Protein 4C5K (pdb70)

Nearest PDB structures (foldseek):
  4c5k-assembly2_A  TM=1.004E+00  e=8.907E-59  Staphylococcus aureus subsp. aureus Mu50
  4c5m-assembly2_A  TM=1.002E+00  e=1.993E-56  Staphylococcus aureus subsp. aureus Mu50
  4c5m-assembly1_B  TM=9.990E-01  e=2.499E-55  Staphylococcus aureus subsp. aureus Mu50
  4c5n-assembly2_C  TM=1.002E+00  e=4.243E-55  Staphylococcus aureus
  4c5n-assembly2_B  TM=1.000E+00  e=6.403E-55  Staphylococcus aureus

Organism: Staphylococcus aureus (strain Mu50 / ATCC 700699) (NCBI:txid158878)

Radius of gyration: 31.66 Å; Cα contacts (8 Å, |Δi|>4): 2791; chains: 4; bounding box: 48×77×83 Å

CATH classification: 3.40.1190.20

Foldseek 3Di:
DDAAEEEEEWAADVVQQAILSLLCLLLVLLRHHYHYQHFWYWDADPPPRDIDTGGDDPVSSVVRLVVSQVVAGQEYEYDDQPDLVSLQVSLVSVVSGPHPAYEYALDFDAPLHGPDLSSLVSCLVRPLQRHQEYEYEQQSLCSNQVNRHDQDPVSSVSSQLSSVVSHHQKYKYWCACVNPDQWTWIWIDRPPFIKIKTFGHADDQAAPHLSRNLSSQLRSLVSVPDRSVVSNQQSVQQSVQQRNPWDDPDPRHIHGNNNRVPPPHTTHMDMDTD/DDAAEEEEEWAADVVQQAIVSLLCLLLVLLRHHYYYQHFWYWDADPPPGDIDIGGDDPVSSVVRLVVSQVVAGQEYEYDAHDDLVRLQVSLVSVVSGPHPAYEYELDFDACLDGPDLVSLVSCLVRPLQSHQEYEYEQSSLCSNQVNRHDADVVSVVSSQLSSVVSHHQKYKYWDAPVHDQQWTWIWIDRPPFIKIKIFGRADDQAARHLSRQLRSQLRSCVSVPDRSVRSNQQSVQQSVQQRNPWADPDPPHIHGNNNRPPVPHTTHMDMDTD/DDAAEEEEEWAADVVQQAILSLLCLLLVLLRHHYYYQHFWYWDADPPHGDIDIGGDDPVSSVVRLVVSQVVAGQEYEYDDQPALVSLQVSLVSCVSGPHPAYEYALDAVHPDCHSLVSCLVRPLQRHQEYEEEQQSLCSNQVVGHDADPVSVVSSQLSSVVSHHQKYKYWDAPVHDQFWTWIWIDRNPWIKIKIDGRADDQAAPHLSNNLRSQLRSCVSVPDRNVRSNQVSVQQSVQQRNPWDDPDPPHIHGNNNRPPPPHTDHMDMDID/DDAAEEEEEWAADVVQQAIVSLLCLLLVLLRHHYDYQHFWYWDADPPPRDIDTGGDDVVSSVVSLVVSQVVAGQEYEYDDDDDLVVLQVSLVSVVSGPHPAYEYALDFDAPDLQHTDCLVSLVSCLVRPLQRHQEYEYEQQSLCSNQVVGHDADPVSVVSSQLSSVVSHHQKYKYWCAVVNPDQWTWIWIDRNPWIKIKTFGRADDQAAPHLSRNLRSQLRSCVSVPDRSVRSNNQSVQQSVQQRNPWDDPDPRHIHGNNNRVPVPHTTDMDMDTD

B-factor: mean 22.46, std 10.5, range [9.2, 107.3]

Secondary structure (DSSP, 8-state):
-PPPEEEEEEEEETTSSSHHHHHHHHHHHTT-EEEEEEEEEEEE-TTT--EEEEEPPHHHHHHHHHHHHHH--SEEEE----SHHHHHHHHHHHHHS--SEEEE-----B---BS-HHHHHHIIIIIGGG-SEE---HHHHHHHHT-----SHHHHHHHHHHHHHTT-S-EEEE-HHHHT-SEEEEEEE-SS-EEEEEEE---SSS-BTHHHHHHHHHHHHHHTT--HHHHHHHHHHHHHHHHHT----SSS--B--TTHHHHT-----EEEE-/-PPPEEEEEEEEETTSSSHHHHHHHHHHHTT-EEEEEEEEEEEE-TTT--EEEEEPPHHHHHHHHHHHHHH--SEEEE----SHHHHHHHHHHHHHS--SEEEE-----B---BS-HHHHHHIIIIIGGG-SEE--BHHHHHHHHT-----SHHHHHHHHHHHHHTT-S-EEEE-HHHH-SSEEEEEEE-SS-EEEEEEE---SSS-BTHHHHHHHHHHHHHHTT--HHHHHHHHHHHHHHHHHT---SSSS--B--TTHHHHT-----EEEE-/-PPPEEEEEEEEETTSSSHHHHHHHHHHHTT-EEEEEEEEEEEE-TTT--EEEEEPPHHHHHHHHHHHHHH--SEEEE----SHHHHHHHHHHHHHS--SEEEE------S-THHHHHIIIIIGGG-SEE--BHHHHHHHHT-----SHHHHHHHHHHHHHTT-SEEEEE-HHHH-SSEEEEEEE-SS-EEEEEEE---SSS-BTHHHHHHHHHHHHHHTT--HHHHHHHHHHHHHHHHHT----SSS--B--TTHHHHT-----EEEE-/-PPPEEEEEEEEETTSSSHHHHHHHHHHHTT-EEEEEEEEEEEE-TTT--EEEEEPPHHHHHHHHHHHHHH--SEEEE----SHHHHHHHHHHHHHS--SEEEE----EESSSSSEE-HHHHHHIIIIIGGG-SEE---HHHHHHHHT-----SHHHHHHHHHHHHHTT-SEEEEE-HHHH--SEEEEEEE-SS-EEEEEEE---SSS-BTHHHHHHHHHHHHHHTT--HHHHHHHHHHHHHHHHHT----SSS--B--TTHHHHT-----EEEE-

InterPro domains:
  IPR004399 Hydroxymethylpyrimidine kinase/phosphomethylpyrimidine kinase domain [TIGR00097] (6-260)
  IPR004399 Hydroxymethylpyrimidine kinase/phosphomethylpyrimidine kinase domain [cd01169] (5-248)
  IPR013749 Pyridoxamine kinase/Phosphomethylpyrimidine kinase [PF08543] (13-259)
  IPR029056 Ribokinase-like [G3DSA:3.40.1190.20] (1-276)
  IPR029056 Ribokinase-like [SSF53613] (4-266)

Structure (mmCIF, N/CA/C/O backbone):
data_4C5K
#
_entry.id   4C5K
#
_cell.length_a   62.460
_cell.length_b   100.360
_cell.length_c   167.220
_cell.angle_alpha   90.00
_cell.angle_beta   90.00
_cell.angle_gamma   90.00
#
_symmetry.space_group_name_H-M   'P 21 21 21'
#
loop_
_entity.id
_entity.type
_entity.pdbx_description
1 polymer 'PHOSPHOMETHYLPYRIMIDINE KINASE'
2 non-polymer "ADENOSINE-5'-DIPHOSPHATE"
3 non-polymer 'SULFATE ION'
4 water water
#
loop_
_atom_site.group_PDB
_atom_site.id
_atom_site.type_symbol
_atom_site.label_atom_id
_atom_site.label_alt_id
_atom_site.label_comp_id
_atom_site.label_asym_id
_atom_site.label_entity_id
_atom_site.label_seq_id
_atom_site.pdbx_PDB_ins_code
_atom_site.Cartn_x
_atom_site.Cartn_y
_atom_site.Cartn_z
_atom_site.occupancy
_atom_site.B_iso_or_equiv
_atom_site.auth_seq_id
_atom_site.auth_comp_id
_atom_site.auth_asym_id
_atom_site.auth_atom_id
_atom_site.pdbx_PDB_model_num
ATOM 1 N N . GLY A 1 1 ? 33.617 -1.591 -21.880 1.00 44.89 1 GLY A N 1
ATOM 2 C CA . GLY A 1 1 ? 34.255 -1.803 -23.197 1.00 39.32 1 GLY A CA 1
ATOM 3 C C . GLY A 1 1 ? 33.329 -1.292 -24.282 1.00 29.03 1 GLY A C 1
ATOM 4 O O . GLY A 1 1 ? 32.123 -1.072 -24.067 1.00 35.55 1 GLY A O 1
ATOM 5 N N . ALA A 1 2 ? 33.877 -1.151 -25.470 1.00 27.81 2 ALA A N 1
ATOM 6 C CA . ALA A 1 2 ? 33.093 -0.708 -26.591 1.00 23.47 2 ALA A CA 1
ATOM 7 C C . ALA A 1 2 ? 32.043 -1.765 -26.936 1.00 19.99 2 ALA A C 1
ATOM 8 O O . ALA A 1 2 ? 32.228 -2.966 -26.705 1.00 22.41 2 ALA A O 1
ATOM 10 N N . LEU A 1 3 ? 30.962 -1.321 -27.518 1.00 16.90 3 LEU A N 1
ATOM 11 C CA . LEU A 1 3 ? 29.944 -2.184 -28.012 1.00 15.90 3 LEU A CA 1
ATOM 12 C C . LEU A 1 3 ? 30.498 -3.050 -29.129 1.00 15.77 3 LEU A C 1
ATOM 13 O O . LEU A 1 3 ? 31.200 -2.556 -30.022 1.00 17.25 3 LEU A O 1
ATOM 18 N N . LYS A 1 4 ? 30.164 -4.340 -29.074 1.00 14.36 4 LYS A N 1
ATOM 19 C CA . LYS A 1 4 ? 30.493 -5.226 -30.174 1.00 13.89 4 LYS A CA 1
ATOM 20 C C . LYS A 1 4 ? 29.540 -4.963 -31.351 1.00 13.76 4 LYS A C 1
ATOM 21 O O . LYS A 1 4 ? 28.311 -4.830 -31.182 1.00 14.55 4 LYS A O 1
ATOM 27 N N . LYS A 1 5 ? 30.123 -4.978 -32.537 1.00 13.59 5 LYS A N 1
ATOM 28 C CA . LYS A 1 5 ? 29.406 -4.679 -33.774 1.00 13.60 5 LYS A CA 1
ATOM 29 C C . LYS A 1 5 ? 28.912 -6.035 -34.351 1.00 12.86 5 LYS A C 1
ATOM 30 O O . LYS A 1 5 ? 29.740 -6.906 -34.688 1.00 15.48 5 LYS A O 1
ATOM 36 N N . VAL A 1 6 ? 27.603 -6.205 -34.427 1.00 11.23 6 VAL A N 1
ATOM 37 C CA . VAL A 1 6 ? 27.010 -7.484 -34.790 1.00 12.51 6 VAL A CA 1
ATOM 38 C C . VAL A 1 6 ? 26.138 -7.217 -36.015 1.00 14.12 6 VAL A C 1
ATOM 39 O O . VAL A 1 6 ? 25.152 -6.492 -35.953 1.00 15.00 6 VAL A O 1
ATOM 43 N N . LEU A 1 7 ? 26.522 -7.831 -37.133 1.00 13.08 7 LEU A N 1
ATOM 44 C CA . LEU A 1 7 ? 25.857 -7.722 -38.428 1.00 13.21 7 LEU A CA 1
ATOM 45 C C . LEU A 1 7 ? 24.957 -8.917 -38.656 1.00 11.36 7 LEU A C 1
ATOM 46 O O . LEU A 1 7 ? 25.403 -10.074 -38.524 1.00 13.99 7 LEU A O 1
ATOM 51 N N . THR A 1 8 ? 23.729 -8.681 -39.064 1.00 12.05 8 THR A N 1
A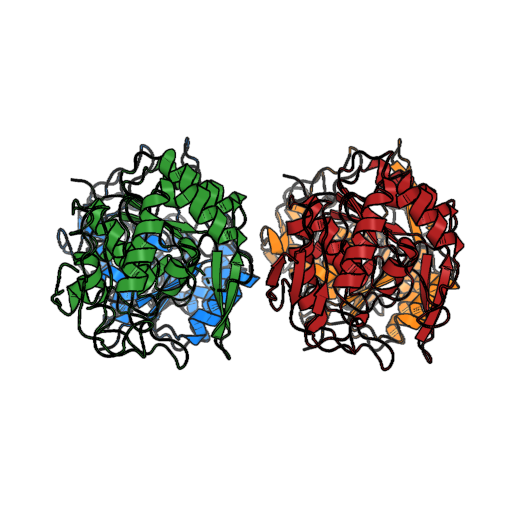TOM 52 C CA . THR A 1 8 ? 22.853 -9.689 -39.613 1.00 11.65 8 THR A CA 1
ATOM 53 C C . THR A 1 8 ? 22.684 -9.487 -41.110 1.00 12.17 8 THR A C 1
ATOM 54 O O . THR A 1 8 ? 22.531 -8.351 -41.572 1.00 12.88 8 THR A O 1
ATOM 58 N N . ILE A 1 9 ? 22.745 -10.569 -41.864 1.00 11.97 9 ILE A N 1
ATOM 59 C CA . ILE A 1 9 ? 22.455 -10.576 -43.331 1.00 12.87 9 ILE A CA 1
ATOM 60 C C . ILE A 1 9 ? 21.106 -11.303 -43.436 1.00 12.33 9 ILE A C 1
ATOM 61 O O . ILE A 1 9 ? 21.032 -12.525 -43.169 1.00 13.87 9 ILE A O 1
ATOM 66 N N . ALA A 1 10 ? 20.059 -10.541 -43.665 1.00 14.07 10 ALA A N 1
ATOM 67 C CA . ALA A 1 10 ? 18.703 -10.995 -43.442 1.00 13.66 10 ALA A CA 1
ATOM 68 C C . ALA A 1 10 ? 17.682 -10.196 -44.196 1.00 12.13 10 ALA A C 1
ATOM 69 O O . ALA A 1 10 ? 17.981 -9.093 -44.655 1.00 14.19 10 ALA A O 1
ATOM 71 N N . GLY A 1 11 ? 16.476 -10.710 -44.230 1.00 14.27 11 GLY A N 1
ATOM 72 C CA . GLY A 1 11 ? 15.359 -10.018 -44.820 1.00 15.24 11 GLY A CA 1
ATOM 73 C C . GLY A 1 11 ? 14.518 -9.282 -43.785 1.00 13.90 11 GLY A C 1
ATOM 74 O O . GLY A 1 11 ? 14.592 -9.558 -42.598 1.00 14.10 11 GLY A O 1
ATOM 75 N N . SER A 1 12 ? 13.730 -8.343 -44.253 1.00 13.81 12 SER A N 1
ATOM 76 C CA . SER A 1 12 ? 12.781 -7.652 -43.442 1.00 13.88 12 SER A CA 1
ATOM 77 C C . SER A 1 12 ? 11.481 -8.405 -43.288 1.00 15.60 12 SER A C 1
ATOM 78 O O . SER A 1 12 ? 10.837 -8.769 -44.284 1.00 17.97 12 SER A O 1
ATOM 81 N N . ASP A 1 13 ? 11.095 -8.690 -42.042 1.00 12.74 13 ASP A N 1
ATOM 82 C CA . ASP A 1 13 ? 9.776 -9.250 -41.720 1.00 12.02 13 ASP A CA 1
ATOM 83 C C . ASP A 1 13 ? 8.889 -8.085 -41.354 1.00 13.06 13 ASP A C 1
ATOM 84 O O . ASP A 1 13 ? 8.991 -7.560 -40.237 1.00 13.74 13 ASP A O 1
ATOM 89 N N . THR A 1 14 ? 8.020 -7.666 -42.267 1.00 13.52 14 THR A N 1
ATOM 90 C CA . THR A 1 14 ? 7.276 -6.450 -42.020 1.00 12.45 14 THR A CA 1
ATOM 91 C C . THR A 1 14 ? 6.493 -6.533 -40.689 1.00 12.69 14 THR A C 1
ATOM 92 O O . THR A 1 14 ? 6.280 -5.544 -39.974 1.00 14.69 14 THR A O 1
ATOM 96 N N . SER A 1 15 ? 6.004 -7.739 -40.321 1.00 13.36 15 SER A N 1
ATOM 97 C CA . SER A 1 15 ? 5.278 -7.920 -39.074 1.00 14.37 15 SER A CA 1
ATOM 98 C C . SER A 1 15 ? 6.130 -7.689 -37.837 1.00 12.99 15 SER A C 1
ATOM 99 O O . SER A 1 15 ? 5.578 -7.484 -36.777 1.00 14.85 15 SER A O 1
ATOM 102 N N . ALA A 1 16 ? 7.453 -7.735 -37.995 1.00 13.26 16 ALA A N 1
ATOM 103 C CA . ALA A 1 16 ? 8.447 -7.268 -37.028 1.00 13.40 16 ALA A CA 1
ATOM 104 C C . ALA A 1 16 ? 8.761 -8.223 -35.877 1.00 12.85 16 ALA A C 1
ATOM 105 O O . ALA A 1 16 ? 9.450 -7.839 -34.942 1.00 13.54 16 ALA A O 1
ATOM 107 N N . GLY A 1 17 ? 8.340 -9.481 -36.012 1.00 12.99 17 GLY A N 1
ATOM 108 C CA . GLY A 1 17 ? 8.615 -10.489 -34.985 1.00 15.69 17 GLY A CA 1
ATOM 109 C C . GLY A 1 17 ? 9.839 -11.365 -35.264 1.00 12.89 17 GLY A C 1
ATOM 110 O O . GLY A 1 17 ? 10.493 -11.853 -34.360 1.00 13.60 17 GLY A O 1
ATOM 111 N N . ALA A 1 18 ? 10.140 -11.589 -36.557 1.00 13.11 18 ALA A N 1
ATOM 112 C CA . ALA A 1 18 ? 11.231 -12.408 -37.065 1.00 13.35 18 ALA A CA 1
ATOM 113 C C . ALA A 1 18 ? 12.145 -11.557 -37.923 1.00 13.71 18 ALA A C 1
ATOM 114 O O . ALA A 1 18 ? 12.090 -10.307 -37.871 1.00 12.70 18 ALA A O 1
ATOM 116 N N . GLY A 1 19 ? 13.008 -12.191 -38.694 1.00 14.82 19 GLY A N 1
ATOM 117 C CA . GLY A 1 19 ? 13.840 -11.496 -39.639 1.00 15.77 19 GLY A CA 1
ATOM 118 C C . GLY A 1 19 ? 14.788 -10.523 -38.993 1.00 14.19 19 GLY A C 1
ATOM 119 O O . GLY A 1 19 ? 15.165 -10.634 -37.803 1.00 13.98 19 GLY A O 1
ATOM 120 N N . MET A 1 20 ? 15.183 -9.502 -39.758 1.00 12.15 20 MET A N 1
ATOM 121 C CA . MET A 1 20 ? 16.157 -8.535 -39.276 1.00 12.46 20 MET A CA 1
ATOM 122 C C . MET A 1 20 ? 15.589 -7.768 -38.074 1.00 11.93 20 MET A C 1
ATOM 123 O O . MET A 1 20 ? 16.343 -7.269 -37.234 1.00 12.50 20 MET A O 1
ATOM 128 N N . GLN A 1 21 ? 14.276 -7.608 -38.009 1.00 11.09 21 GLN A N 1
ATOM 129 C CA . GLN A 1 21 ? 13.649 -6.930 -36.870 1.00 11.92 21 GLN A CA 1
ATOM 130 C C . GLN A 1 21 ? 13.943 -7.701 -35.565 1.00 12.44 21 GLN A C 1
ATOM 131 O O . GLN A 1 21 ? 14.403 -7.121 -34.578 1.00 12.68 21 GLN A O 1
ATOM 137 N N . ALA A 1 22 ? 13.678 -9.013 -35.576 1.00 12.03 22 ALA A N 1
ATOM 138 C CA . ALA A 1 22 ? 14.069 -9.838 -34.398 1.00 12.25 22 ALA A CA 1
ATOM 139 C C . ALA A 1 22 ? 15.549 -9.689 -34.083 1.00 10.31 22 ALA A C 1
ATOM 140 O O . ALA A 1 22 ? 15.962 -9.594 -32.907 1.00 12.42 22 ALA A O 1
ATOM 142 N N . ASP A 1 23 ? 16.356 -9.686 -35.123 1.00 11.74 23 ASP A N 1
ATOM 143 C CA . ASP A 1 23 ? 17.802 -9.623 -34.955 1.00 11.72 23 ASP A CA 1
ATOM 144 C C . ASP A 1 23 ? 18.215 -8.310 -34.291 1.00 10.86 23 ASP A C 1
ATOM 145 O O . ASP A 1 23 ? 18.904 -8.328 -33.282 1.00 12.17 23 ASP A O 1
ATOM 150 N N . LEU A 1 24 ? 17.813 -7.169 -34.863 1.00 10.75 24 LEU A N 1
ATOM 151 C CA . LEU A 1 24 ? 18.194 -5.886 -34.284 1.00 11.04 24 LEU A CA 1
ATOM 152 C C . LEU A 1 24 ? 17.641 -5.725 -32.878 1.00 10.63 24 LEU A C 1
ATOM 153 O O . LEU A 1 24 ? 18.340 -5.190 -31.987 1.00 12.11 24 LEU A O 1
ATOM 158 N N . LYS A 1 25 ? 16.405 -6.185 -32.630 1.00 11.35 25 LYS A N 1
ATOM 159 C CA . LYS A 1 25 ? 15.791 -6.070 -31.307 1.00 10.79 25 LYS A CA 1
ATOM 160 C C . LYS A 1 25 ? 16.595 -6.864 -30.315 1.00 10.75 25 LYS A C 1
ATOM 161 O O . LYS A 1 25 ? 16.861 -6.404 -29.175 1.00 11.77 25 LYS A O 1
ATOM 167 N N . THR A 1 26 ? 16.956 -8.090 -30.677 1.00 11.29 26 THR A N 1
ATOM 168 C CA . THR A 1 26 ? 17.707 -8.980 -29.802 1.00 11.27 26 THR A CA 1
ATOM 169 C C . THR A 1 26 ? 19.119 -8.497 -29.549 1.00 10.39 26 THR A C 1
ATOM 170 O O . THR A 1 26 ? 19.607 -8.510 -28.399 1.00 11.86 26 THR A O 1
ATOM 174 N N . PHE A 1 27 ? 19.778 -8.020 -30.594 1.00 11.07 27 PHE A N 1
ATOM 175 C CA . PHE A 1 27 ? 21.105 -7.427 -30.471 1.00 11.39 27 PHE A CA 1
ATOM 176 C C . PHE A 1 27 ? 21.076 -6.236 -29.465 1.00 10.74 27 PHE A C 1
ATOM 177 O O . PHE A 1 27 ? 21.984 -6.084 -28.647 1.00 12.22 27 PHE A O 1
ATOM 185 N N . GLN A 1 28 ? 20.009 -5.435 -29.542 1.00 11.33 28 GLN A N 1
ATOM 186 C CA . GLN A 1 28 ? 19.836 -4.280 -28.666 1.00 11.39 28 GLN A CA 1
ATOM 187 C C . GLN A 1 28 ? 19.625 -4.749 -27.212 1.00 12.00 28 GLN A C 1
ATOM 188 O O . GLN A 1 28 ? 20.240 -4.196 -26.290 1.00 12.62 28 GLN A O 1
ATOM 194 N N . GLU A 1 29 ? 18.767 -5.743 -27.016 1.00 11.96 29 GLU A N 1
ATOM 195 C CA . GLU A 1 29 ? 18.534 -6.285 -25.686 1.00 10.85 29 GLU A CA 1
ATOM 196 C C . GLU A 1 29 ? 19.796 -6.808 -25.011 1.00 11.45 29 GLU A C 1
ATOM 197 O O . GLU A 1 29 ? 19.902 -6.811 -23.786 1.00 14.01 29 GLU A O 1
ATOM 203 N N . LEU A 1 30 ? 20.714 -7.299 -25.801 1.00 10.93 30 LEU A N 1
ATOM 204 C CA . LEU A 1 30 ? 21.933 -7.890 -25.341 1.00 11.11 30 LEU A CA 1
ATOM 205 C C . LEU A 1 30 ? 23.161 -6.973 -25.443 1.00 12.13 30 LEU A C 1
ATOM 206 O O . LEU A 1 30 ? 24.297 -7.397 -25.387 1.00 13.54 30 LEU A O 1
ATOM 211 N N . ASP A 1 31 ? 22.893 -5.659 -25.524 1.00 12.67 31 ASP A N 1
ATOM 212 C CA . ASP A 1 31 ? 23.909 -4.626 -25.371 1.00 12.66 31 ASP A CA 1
ATOM 213 C C . ASP A 1 31 ? 25.049 -4.779 -26.384 1.00 13.03 31 ASP A C 1
ATOM 214 O O . ASP A 1 31 ? 26.216 -4.673 -26.074 1.00 15.55 31 ASP A O 1
ATOM 219 N N . THR A 1 32 ? 24.647 -4.988 -27.630 1.00 13.20 32 THR A N 1
ATOM 220 C CA . THR A 1 32 ? 25.528 -4.962 -28.779 1.00 12.38 32 THR A CA 1
ATOM 221 C C . THR A 1 32 ? 25.062 -3.864 -29.756 1.00 13.32 32 THR A C 1
ATOM 222 O O . THR A 1 32 ? 23.954 -3.353 -29.627 1.00 14.29 32 THR A O 1
ATOM 226 N N . TYR A 1 33 ? 25.921 -3.550 -30.697 1.00 11.76 33 TYR A N 1
ATOM 227 C CA . TYR A 1 33 ? 25.600 -2.589 -31.757 1.00 10.86 33 TYR A CA 1
ATOM 228 C C . TYR A 1 33 ? 25.111 -3.370 -32.991 1.00 12.72 33 TYR A C 1
ATOM 229 O O . TYR A 1 33 ? 25.937 -3.947 -33.726 1.00 13.46 33 TYR A O 1
ATOM 238 N N . GLY A 1 34 ? 23.807 -3.398 -33.200 1.00 12.67 34 GLY A N 1
ATOM 239 C CA . GLY A 1 34 ? 23.204 -4.140 -34.266 1.00 12.90 34 GLY A CA 1
ATOM 240 C C . GLY A 1 34 ? 23.285 -3.478 -35.623 1.00 13.59 34 GLY A C 1
ATOM 241 O O . GLY A 1 34 ? 23.067 -2.256 -35.738 1.00 13.53 34 GLY A O 1
ATOM 242 N N . MET A 1 35 ? 23.544 -4.258 -36.659 1.00 14.03 35 MET A N 1
ATOM 243 C CA . MET A 1 35 ? 23.632 -3.814 -38.031 1.00 13.60 35 MET A CA 1
ATOM 244 C C . MET A 1 35 ? 22.958 -4.817 -38.921 1.00 12.10 35 MET A C 1
ATOM 245 O O . MET A 1 35 ? 22.948 -5.989 -38.591 1.00 13.05 35 MET A O 1
ATOM 250 N N . VAL A 1 36 ? 22.435 -4.369 -40.071 1.00 12.89 36 VAL A N 1
ATOM 251 C CA . VAL A 1 36 ? 21.783 -5.239 -41.025 1.00 12.58 36 VAL A CA 1
ATOM 252 C C . VAL A 1 36 ? 22.182 -4.914 -42.474 1.00 14.03 36 VAL A C 1
ATOM 253 O O . VAL A 1 36 ? 22.302 -3.730 -42.880 1.00 13.86 36 VAL A O 1
ATOM 257 N N . ALA A 1 37 ? 22.383 -5.985 -43.269 1.00 13.14 37 ALA A N 1
ATOM 258 C CA . ALA A 1 37 ? 22.439 -5.902 -44.715 1.00 13.10 37 ALA A CA 1
ATOM 259 C C . ALA A 1 37 ? 21.200 -6.618 -45.173 1.00 12.52 37 ALA A C 1
ATOM 260 O O . ALA A 1 37 ? 21.095 -7.867 -45.002 1.00 14.65 37 ALA A O 1
ATOM 262 N N . LEU A 1 38 ? 20.266 -5.871 -45.766 1.00 12.84 38 LEU A N 1
ATOM 263 C CA . LEU A 1 38 ? 18.951 -6.356 -46.115 1.00 12.50 38 LEU A CA 1
ATOM 264 C C . LEU A 1 38 ? 19.006 -7.109 -47.453 1.00 14.98 38 LEU A C 1
ATOM 265 O O . LEU A 1 38 ? 19.581 -6.586 -48.440 1.00 14.84 38 LEU A O 1
ATOM 270 N N . THR A 1 39 ? 18.353 -8.284 -47.506 1.00 14.88 39 THR A N 1
ATOM 271 C CA . THR A 1 39 ? 18.309 -9.130 -48.714 1.00 13.54 39 THR A CA 1
ATOM 272 C C . THR A 1 39 ? 17.004 -9.046 -49.460 1.00 14.74 39 THR A C 1
ATOM 273 O O . THR A 1 39 ? 16.967 -9.298 -50.658 1.00 16.89 39 THR A O 1
ATOM 277 N N . ALA A 1 40 ? 15.929 -8.753 -48.743 1.00 14.84 40 ALA A N 1
ATOM 278 C CA . ALA A 1 40 ? 14.579 -8.907 -49.205 1.00 14.25 40 ALA A CA 1
ATOM 279 C C . ALA A 1 40 ? 13.609 -8.265 -48.231 1.00 14.37 40 ALA A C 1
ATOM 280 O O . ALA A 1 40 ? 13.967 -8.006 -47.071 1.00 15.90 40 ALA A O 1
ATOM 282 N N . ILE A 1 41 ? 12.388 -8.027 -48.692 1.00 14.53 41 ILE A N 1
ATOM 283 C CA . ILE A 1 41 ? 11.308 -7.512 -47.872 1.00 15.68 41 ILE A CA 1
ATOM 284 C C . ILE A 1 41 ? 10.163 -8.489 -47.959 1.00 14.59 41 ILE A C 1
ATOM 285 O O . ILE A 1 41 ? 9.751 -8.827 -49.057 1.00 16.99 41 ILE A O 1
ATOM 290 N N . VAL A 1 42 ? 9.696 -8.960 -46.814 1.00 14.52 42 VAL A N 1
ATOM 291 C CA . VAL A 1 42 ? 8.593 -9.879 -46.727 1.00 15.75 42 VAL A CA 1
ATOM 292 C C . VAL A 1 42 ? 7.396 -9.137 -46.169 1.00 15.70 42 VAL A C 1
ATOM 293 O O . VAL A 1 42 ? 7.479 -8.517 -45.102 1.00 15.69 42 VAL A O 1
ATOM 297 N N . THR A 1 43 ? 6.305 -9.202 -46.912 1.00 16.11 43 THR A N 1
ATOM 298 C CA A THR A 1 43 ? 5.050 -8.630 -46.512 0.96 14.55 43 THR A CA 1
ATOM 299 C CA B THR A 1 43 ? 5.034 -8.625 -46.498 0.04 16.44 43 THR A CA 1
ATOM 300 C C . THR A 1 43 ? 3.966 -9.716 -46.437 1.00 15.41 43 THR A C 1
ATOM 301 O O . THR A 1 43 ? 4.166 -10.828 -46.910 1.00 17.95 43 THR A O 1
ATOM 308 N N . MET A 1 44 ? 2.852 -9.373 -45.815 1.00 15.98 44 MET A N 1
ATOM 309 C CA . MET A 1 44 ? 1.769 -10.291 -45.559 1.00 17.96 44 MET A CA 1
ATOM 3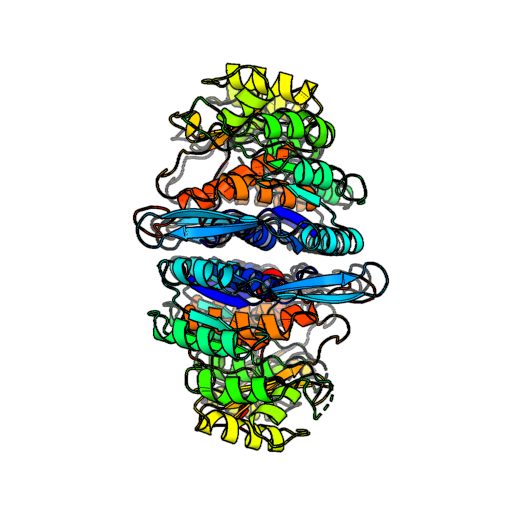10 C C . MET A 1 44 ? 0.410 -9.730 -45.966 1.00 19.73 44 MET A C 1
ATOM 311 O O . MET A 1 44 ? 0.057 -8.606 -45.634 1.00 19.94 44 MET A O 1
ATOM 316 N N . ASP A 1 45 ? -0.392 -10.577 -46.602 1.00 19.61 45 ASP A N 1
ATOM 317 C CA . ASP A 1 45 ? -1.708 -10.202 -47.058 1.00 19.41 45 ASP A CA 1
ATOM 318 C C . ASP A 1 45 ? -2.601 -9.962 -45.858 1.00 19.60 45 ASP A C 1
ATOM 319 O O . ASP A 1 45 ? -2.640 -10.772 -44.931 1.00 22.21 45 ASP A O 1
ATOM 324 N N . LYS A 1 46 ? -3.332 -8.846 -45.856 1.00 21.18 46 LYS A N 1
ATOM 325 C CA . LYS A 1 46 ? -4.117 -8.529 -44.689 1.00 23.27 46 LYS A CA 1
ATOM 326 C C . LYS A 1 46 ? -5.229 -9.562 -44.376 1.00 25.69 46 LYS A C 1
ATOM 327 O O . LYS A 1 46 ? -5.666 -9.692 -43.237 1.00 26.53 46 LYS A O 1
ATOM 333 N N . ASP A 1 47 ? -5.685 -10.314 -45.374 1.00 23.78 47 ASP A N 1
ATOM 334 C CA . ASP A 1 47 ? -6.793 -11.243 -45.177 1.00 23.44 47 ASP A CA 1
ATOM 335 C C . ASP A 1 47 ? -6.376 -12.682 -44.921 1.00 24.79 47 ASP A C 1
ATOM 336 O O . ASP A 1 47 ? -7.106 -13.413 -44.253 1.00 27.87 47 ASP A O 1
ATOM 341 N N . THR A 1 48 ? -5.261 -13.121 -45.497 1.00 21.98 48 THR A N 1
ATOM 342 C CA . THR A 1 48 ? -4.816 -14.535 -45.362 1.00 22.55 48 THR A CA 1
ATOM 343 C C . THR A 1 48 ? -3.512 -14.680 -44.611 1.00 21.32 48 THR A C 1
ATOM 344 O O . THR A 1 48 ? -3.092 -15.797 -44.303 1.00 25.30 48 THR A O 1
ATOM 348 N N . TRP A 1 49 ? -2.819 -13.552 -44.427 1.00 21.45 49 TRP A N 1
ATOM 349 C CA . TRP A 1 49 ? -1.458 -13.520 -43.956 1.00 20.78 49 TRP A CA 1
ATOM 350 C C . TRP A 1 49 ? -0.471 -14.287 -44.842 1.00 21.19 49 TRP A C 1
ATOM 351 O O . TRP A 1 49 ? 0.660 -14.578 -44.424 1.00 22.19 49 TRP A O 1
ATOM 362 N N . SER A 1 50 ? -0.836 -14.523 -46.096 1.00 22.56 50 SER A N 1
ATOM 363 C CA . SER A 1 50 ? 0.094 -15.175 -47.003 1.00 24.53 50 SER A CA 1
ATOM 364 C C . SER A 1 50 ? 1.316 -14.273 -47.269 1.00 22.64 50 SER A C 1
ATOM 365 O O . SER A 1 50 ? 1.189 -13.054 -47.445 1.00 21.87 50 SER A O 1
ATOM 368 N N . HIS A 1 51 ? 2.511 -14.847 -47.248 1.00 22.53 51 HIS A N 1
ATOM 369 C CA . HIS A 1 51 ? 3.723 -14.078 -47.444 1.00 21.88 51 HIS A CA 1
ATOM 370 C C . HIS A 1 51 ? 4.001 -13.731 -48.901 1.00 22.81 51 HIS A C 1
ATOM 371 O O . HIS A 1 51 ? 3.777 -14.528 -49.813 1.00 25.63 51 HIS A O 1
ATOM 378 N N . ASP A 1 52 ? 4.508 -12.517 -49.090 1.00 20.95 52 ASP A N 1
ATOM 379 C CA . ASP A 1 52 ? 5.042 -12.056 -50.365 1.00 21.77 52 ASP A CA 1
ATOM 380 C C . ASP A 1 52 ? 6.484 -11.650 -50.157 1.00 19.39 52 ASP A C 1
ATOM 381 O O . ASP A 1 52 ? 6.748 -10.754 -49.385 1.00 19.78 52 ASP A O 1
ATOM 386 N N . VAL A 1 53 ? 7.412 -12.353 -50.801 1.00 20.14 53 VAL A N 1
ATOM 387 C CA . VAL A 1 53 ? 8.834 -12.103 -50.713 1.00 19.66 53 VAL A CA 1
ATOM 388 C C . VAL A 1 53 ? 9.294 -11.269 -51.899 1.00 18.43 53 VAL A C 1
ATOM 389 O O . VAL A 1 53 ? 9.213 -11.685 -53.048 1.00 24.01 53 VAL A O 1
ATOM 393 N N . THR A 1 54 ? 9.747 -10.051 -51.600 1.00 16.46 54 THR A N 1
ATOM 394 C CA . THR A 1 54 ? 10.296 -9.168 -52.613 1.00 16.75 54 THR A CA 1
ATOM 395 C C . THR A 1 54 ? 11.792 -9.079 -52.458 1.00 18.36 54 THR A C 1
ATOM 396 O O . THR A 1 54 ? 12.271 -8.435 -51.518 1.00 17.38 54 THR A O 1
ATOM 400 N N . PRO A 1 55 ? 12.542 -9.695 -53.391 1.00 17.14 55 PRO A N 1
ATOM 401 C CA . PRO A 1 55 ? 13.984 -9.608 -53.290 1.00 17.99 55 PRO A CA 1
ATOM 402 C C . PRO A 1 55 ? 14.444 -8.184 -53.564 1.00 18.05 55 PRO A C 1
ATOM 403 O O . PRO A 1 55 ? 13.808 -7.477 -54.395 1.00 20.81 55 PRO A O 1
ATOM 407 N N . LEU A 1 56 ? 15.499 -7.770 -52.847 1.00 17.02 56 LEU A N 1
ATOM 408 C CA . LEU A 1 56 ? 16.145 -6.512 -53.157 1.00 17.78 56 LEU A CA 1
ATOM 409 C C . LEU A 1 56 ? 17.138 -6.712 -54.296 1.00 19.00 56 LEU A C 1
ATOM 410 O O . LEU A 1 56 ? 17.683 -7.798 -54.474 1.00 19.76 56 LEU A O 1
ATOM 415 N N . PRO A 1 57 ? 17.390 -5.675 -55.084 1.00 20.62 57 PRO A N 1
ATOM 416 C CA . PRO A 1 57 ? 18.366 -5.885 -56.176 1.00 18.88 57 PRO A CA 1
ATOM 417 C C . PRO A 1 57 ? 19.762 -6.177 -55.646 1.00 20.08 57 PRO A C 1
ATOM 418 O O . PRO A 1 57 ? 20.157 -5.690 -54.609 1.00 20.26 57 PRO A O 1
ATOM 422 N N . MET A 1 58 ? 20.499 -6.959 -56.394 1.00 20.04 58 MET A N 1
ATOM 423 C CA . MET A 1 58 ? 21.815 -7.359 -55.981 1.00 22.15 58 MET A CA 1
ATOM 424 C C . MET A 1 58 ? 22.744 -6.158 -55.871 1.00 20.37 58 MET A C 1
ATOM 425 O O . MET A 1 58 ? 23.610 -6.181 -54.993 1.00 20.99 58 MET A O 1
ATOM 430 N N . ASP A 1 59 ? 22.550 -5.091 -56.678 1.00 20.63 59 ASP A N 1
ATOM 431 C CA . ASP A 1 59 ? 23.450 -3.939 -56.545 1.00 19.79 59 ASP A CA 1
ATOM 432 C C . ASP A 1 59 ? 23.305 -3.275 -55.167 1.00 18.03 59 ASP A C 1
ATOM 433 O O . ASP A 1 59 ? 24.321 -2.886 -54.563 1.00 20.31 59 ASP A O 1
ATOM 438 N N . VAL A 1 60 ? 22.088 -3.159 -54.659 1.00 18.35 60 VAL A N 1
ATOM 439 C CA . VAL A 1 60 ? 21.922 -2.561 -53.345 1.00 18.01 60 VAL A CA 1
ATOM 440 C C . VAL A 1 60 ? 22.333 -3.523 -52.231 1.00 15.63 60 VAL A C 1
ATOM 441 O O . VAL A 1 60 ? 22.802 -3.081 -51.191 1.00 17.52 60 VAL A O 1
ATOM 445 N N . PHE A 1 61 ? 22.182 -4.822 -52.463 1.00 17.75 61 PHE A N 1
ATOM 446 C CA . PHE A 1 61 ? 22.712 -5.768 -51.487 1.00 17.31 61 PHE A CA 1
ATOM 447 C C . PHE A 1 61 ? 24.241 -5.585 -51.348 1.00 16.28 61 PHE A C 1
ATOM 448 O O . PHE A 1 61 ? 24.778 -5.478 -50.244 1.00 16.68 61 PHE A O 1
ATOM 456 N N . GLU A 1 62 ? 24.920 -5.479 -52.491 1.00 17.04 62 GLU A N 1
ATOM 457 C CA . GLU A 1 62 ? 26.346 -5.304 -52.473 1.00 19.45 62 GLU A CA 1
ATOM 458 C C . GLU A 1 62 ? 26.810 -4.001 -51.856 1.00 20.42 62 GLU A C 1
ATOM 459 O O . GLU A 1 62 ? 27.796 -3.956 -51.137 1.00 19.94 62 GLU A O 1
ATOM 465 N N . LYS A 1 63 ? 26.090 -2.921 -52.150 1.00 19.06 63 LYS A N 1
ATOM 466 C CA . LYS A 1 63 ? 26.427 -1.630 -51.555 1.00 17.59 63 LYS A CA 1
ATOM 467 C C . LYS A 1 63 ? 26.328 -1.712 -50.021 1.00 16.57 63 LYS A C 1
ATOM 468 O O . LYS A 1 63 ? 27.160 -1.178 -49.289 1.00 18.49 63 LYS A O 1
ATOM 474 N N . GLN A 1 64 ? 25.313 -2.429 -49.538 1.00 15.31 64 GLN A N 1
ATOM 475 C CA . GLN A 1 64 ? 25.168 -2.584 -48.103 1.00 14.62 64 GLN A CA 1
ATOM 476 C C . GLN A 1 64 ? 26.323 -3.402 -47.508 1.00 14.41 64 GLN A C 1
ATOM 477 O O . GLN A 1 64 ? 26.843 -3.074 -46.444 1.00 16.33 64 GLN A O 1
ATOM 483 N N . LEU A 1 65 ? 26.697 -4.500 -48.171 1.00 16.09 65 LEU A N 1
ATOM 484 C CA . LEU A 1 65 ? 27.832 -5.294 -47.703 1.00 17.73 65 LEU A CA 1
ATOM 485 C C . LEU A 1 65 ? 29.126 -4.494 -47.656 1.00 19.14 65 LEU A C 1
ATOM 486 O O . LEU A 1 65 ? 29.885 -4.627 -46.723 1.00 19.60 65 LEU A O 1
ATOM 491 N N . GLU A 1 66 ? 29.349 -3.636 -48.661 1.00 18.87 66 GLU A N 1
ATOM 492 C CA . GLU A 1 66 ? 30.541 -2.811 -48.669 1.00 21.29 66 GLU A CA 1
ATOM 493 C C . GLU A 1 66 ? 30.589 -1.922 -47.446 1.00 20.24 66 GLU A C 1
ATOM 494 O O . GLU A 1 66 ? 31.623 -1.820 -46.822 1.00 20.06 66 GLU A O 1
ATOM 500 N N . THR A 1 67 ? 29.475 -1.267 -47.138 1.00 18.81 67 THR A N 1
ATOM 501 C CA . THR A 1 67 ? 29.418 -0.400 -45.979 1.00 16.67 67 THR A CA 1
ATOM 502 C C . THR A 1 67 ? 29.658 -1.184 -44.682 1.00 17.19 67 THR A C 1
ATOM 503 O O . THR A 1 67 ? 30.443 -0.798 -43.847 1.00 18.53 67 THR A O 1
ATOM 507 N N . ALA A 1 68 ? 28.936 -2.265 -44.540 1.00 16.89 68 ALA A N 1
ATOM 508 C CA . ALA A 1 68 ? 29.052 -3.096 -43.326 1.00 18.59 68 ALA A CA 1
ATOM 509 C C . ALA A 1 68 ? 30.460 -3.672 -43.142 1.00 17.42 68 ALA A C 1
ATOM 510 O O . ALA A 1 68 ? 30.989 -3.656 -42.048 1.00 18.50 68 ALA A O 1
ATOM 512 N N . LEU A 1 69 ? 31.078 -4.140 -44.217 1.00 18.21 69 LEU A N 1
ATOM 513 C CA . LEU A 1 69 ? 32.425 -4.691 -44.150 1.00 20.01 69 LEU A CA 1
ATOM 514 C C . LEU A 1 69 ? 33.439 -3.588 -43.780 1.00 20.40 69 LEU A C 1
ATOM 515 O O . LEU A 1 69 ? 34.376 -3.851 -43.014 1.00 22.24 69 LEU A O 1
ATOM 520 N N . SER A 1 70 ? 33.234 -2.369 -44.299 1.00 18.58 70 SER A N 1
ATOM 521 C CA . SER A 1 70 ? 34.098 -1.257 -43.993 1.00 22.88 70 SER A CA 1
ATOM 522 C C . SER A 1 70 ? 34.062 -0.959 -42.490 1.00 20.89 70 SER A C 1
ATOM 523 O O . SER A 1 70 ? 35.093 -0.677 -41.886 1.00 23.07 70 SER A O 1
ATOM 526 N N . ILE A 1 71 ? 32.855 -0.947 -41.926 1.00 18.57 71 ILE A N 1
ATOM 527 C CA . ILE A 1 71 ? 32.660 -0.695 -40.518 1.00 18.40 71 ILE A CA 1
ATOM 528 C C . ILE A 1 71 ? 33.344 -1.743 -39.663 1.00 18.87 71 ILE A C 1
ATOM 529 O O . ILE A 1 71 ? 33.916 -1.444 -38.639 1.00 21.38 71 ILE A O 1
ATOM 534 N N . GLY A 1 72 ? 33.292 -2.989 -40.092 1.00 19.09 72 GLY A N 1
ATOM 535 C CA . GLY A 1 72 ? 34.078 -4.057 -39.470 1.00 18.80 72 GLY A CA 1
ATOM 536 C C . GLY A 1 72 ? 33.279 -4.747 -38.366 1.00 17.67 72 GLY A C 1
ATOM 537 O O . GLY A 1 72 ? 33.450 -4.459 -37.186 1.00 19.11 72 GLY A O 1
ATOM 538 N N . PRO A 1 73 ? 32.418 -5.704 -38.734 1.00 16.28 73 PRO A N 1
ATOM 539 C CA . PRO A 1 73 ? 31.703 -6.446 -37.695 1.00 14.93 73 PRO A CA 1
ATOM 540 C C . PRO A 1 73 ? 32.611 -7.320 -36.837 1.00 14.22 73 PRO A C 1
ATOM 541 O O . PRO A 1 73 ? 33.585 -7.871 -37.312 1.00 16.61 73 PRO A O 1
ATOM 545 N N . ASP A 1 74 ? 32.242 -7.467 -35.575 1.00 14.67 74 ASP A N 1
ATOM 546 C CA . ASP A 1 74 ? 32.864 -8.427 -34.673 1.00 14.98 74 ASP A CA 1
ATOM 547 C C . ASP A 1 74 ? 32.231 -9.808 -34.813 1.00 14.46 74 ASP A C 1
ATOM 548 O O . ASP A 1 74 ? 32.887 -10.806 -34.517 1.00 16.36 74 ASP A O 1
ATOM 553 N N . ALA A 1 75 ? 30.974 -9.868 -35.217 1.00 12.89 75 ALA A N 1
ATOM 554 C CA . ALA A 1 75 ? 30.253 -11.103 -35.420 1.00 13.10 75 ALA A CA 1
ATOM 555 C C . ALA A 1 75 ? 29.256 -10.917 -36.546 1.00 12.37 75 ALA A C 1
ATOM 556 O O . ALA A 1 75 ? 28.749 -9.809 -36.750 1.00 13.58 75 ALA A O 1
ATOM 558 N N . ILE A 1 76 ? 28.963 -11.987 -37.282 1.00 12.84 76 ILE A N 1
ATOM 559 C CA . ILE A 1 76 ? 27.982 -11.966 -38.345 1.00 13.62 76 ILE A CA 1
ATOM 560 C C . ILE A 1 76 ? 27.025 -13.146 -38.172 1.00 13.43 76 ILE A C 1
ATOM 561 O O . ILE A 1 76 ? 27.451 -14.294 -37.942 1.00 13.99 76 ILE A O 1
ATOM 566 N N . LYS A 1 77 ? 25.759 -12.868 -38.302 1.00 12.36 77 LYS A N 1
ATOM 567 C CA . LYS A 1 77 ? 24.707 -13.829 -38.395 1.00 12.59 77 LYS A CA 1
ATOM 568 C C . LYS A 1 77 ? 24.132 -13.813 -39.808 1.00 13.82 77 LYS A C 1
ATOM 569 O O . LYS A 1 77 ? 23.966 -12.738 -40.401 1.00 14.06 77 LYS A O 1
ATOM 575 N N . THR A 1 78 ? 23.737 -14.978 -40.305 1.00 14.12 78 THR A N 1
ATOM 576 C CA . THR A 1 78 ? 22.899 -15.095 -41.511 1.00 14.97 78 THR A CA 1
ATOM 577 C C . THR A 1 78 ? 21.532 -15.613 -41.194 1.00 14.55 78 THR A C 1
ATOM 578 O O . THR A 1 78 ? 21.380 -16.541 -40.382 1.00 17.37 78 THR A O 1
ATOM 582 N N . GLY A 1 79 ? 20.533 -14.957 -41.762 1.00 15.53 79 GLY A N 1
ATOM 583 C CA . GLY A 1 79 ? 19.155 -15.411 -41.732 1.00 16.03 79 GLY A CA 1
ATOM 584 C C . GLY A 1 79 ? 18.694 -15.912 -43.087 1.00 19.56 79 GLY A C 1
ATOM 585 O O . GLY A 1 79 ? 19.416 -16.629 -43.772 1.00 19.21 79 GLY A O 1
ATOM 586 N N A MET A 1 80 ? 17.548 -15.423 -43.515 0.50 24.19 80 MET A N 1
ATOM 587 N N B MET A 1 80 ? 17.477 -15.539 -43.489 0.50 30.96 80 MET A N 1
ATOM 588 C CA A MET A 1 80 ? 17.016 -15.800 -44.787 0.50 31.11 80 MET A CA 1
ATOM 589 C CA B MET A 1 80 ? 16.974 -15.945 -44.811 0.50 33.68 80 MET A CA 1
ATOM 590 C C A MET A 1 80 ? 17.814 -15.100 -45.875 0.50 27.27 80 MET A C 1
ATOM 591 C C B MET A 1 80 ? 17.735 -15.170 -45.890 0.50 28.48 80 MET A C 1
ATOM 592 O O A MET A 1 80 ? 17.912 -13.840 -45.880 0.50 46.86 80 MET A O 1
ATOM 593 O O B MET A 1 80 ? 17.699 -13.933 -45.929 0.50 49.24 80 MET A O 1
ATOM 602 N N . LEU A 1 81 ? 18.427 -15.934 -46.713 1.00 28.48 81 LEU A N 1
ATOM 603 C CA . LEU A 1 81 ? 19.309 -15.487 -47.837 1.00 28.61 81 LEU A CA 1
ATOM 604 C C . LEU A 1 81 ? 18.657 -15.473 -49.240 1.00 31.61 81 LEU A C 1
ATOM 605 O O . LEU A 1 81 ? 18.691 -14.462 -49.986 1.00 43.84 81 LEU A O 1
ATOM 610 N N . GLY A 1 82 ? 18.004 -16.590 -49.518 1.00 33.67 82 GLY A N 1
ATOM 611 C CA . GLY A 1 82 ? 17.102 -16.755 -50.620 1.00 28.71 82 GLY A CA 1
ATOM 612 C C . GLY A 1 82 ? 17.621 -17.397 -51.898 1.00 33.47 82 GLY A C 1
ATOM 613 O O . GLY A 1 82 ? 16.879 -18.148 -52.538 1.00 35.17 82 GLY A O 1
ATOM 614 N N . THR A 1 83 ? 18.853 -17.074 -52.296 1.00 30.29 83 THR A N 1
ATOM 615 C CA . THR A 1 83 ? 19.451 -17.629 -53.518 1.00 33.23 83 THR A CA 1
ATOM 616 C C . THR A 1 83 ? 20.801 -18.218 -53.181 1.00 28.35 83 THR A C 1
ATOM 617 O O . THR A 1 83 ? 21.384 -17.834 -52.167 1.00 33.13 83 THR A O 1
ATOM 621 N N . GLU A 1 84 ? 21.260 -19.119 -54.019 1.00 37.44 84 GLU A N 1
ATOM 622 C CA . GLU A 1 84 ? 22.550 -19.803 -53.877 1.00 32.93 84 GLU A CA 1
ATOM 623 C C . GLU A 1 84 ? 23.625 -18.738 -53.980 1.00 34.36 84 GLU A C 1
ATOM 624 O O . GLU A 1 84 ? 24.683 -18.783 -53.354 1.00 45.74 84 GLU A O 1
ATOM 630 N N . GLU A 1 85 ? 23.319 -17.735 -54.775 1.00 35.68 85 GLU A N 1
ATOM 631 C CA . GLU A 1 85 ? 24.213 -16.625 -54.937 1.00 29.46 85 GLU A CA 1
ATOM 632 C C . GLU A 1 85 ? 24.436 -15.774 -53.655 1.00 37.14 85 GLU A C 1
ATOM 633 O O . GLU A 1 85 ? 25.571 -15.393 -53.321 1.00 36.88 85 GLU A O 1
ATOM 639 N N . ILE A 1 86 ? 23.351 -15.435 -52.977 1.00 32.46 86 ILE A N 1
ATOM 640 C CA . ILE A 1 86 ? 23.471 -14.632 -51.764 1.00 28.85 86 ILE A CA 1
ATOM 641 C C . ILE A 1 86 ? 24.155 -15.455 -50.668 1.00 25.52 86 ILE A C 1
ATOM 642 O O . ILE A 1 86 ? 24.941 -14.912 -49.868 1.00 26.00 86 ILE A O 1
ATOM 647 N N . ILE A 1 87 ? 23.895 -16.765 -50.674 1.00 29.26 87 ILE A N 1
ATOM 648 C CA . ILE A 1 87 ? 24.499 -17.695 -49.710 1.00 28.20 87 ILE A CA 1
ATOM 649 C C . ILE A 1 87 ? 26.014 -17.662 -49.858 1.00 30.62 87 ILE A C 1
ATOM 650 O O . ILE A 1 87 ? 26.730 -17.503 -48.882 1.00 27.19 87 ILE A O 1
ATOM 655 N N . LYS A 1 88 ? 26.511 -17.762 -51.088 1.00 31.72 88 LYS A N 1
ATOM 656 C CA . LYS A 1 88 ? 27.941 -17.688 -51.344 1.00 29.84 88 LYS A CA 1
ATOM 657 C C . LYS A 1 88 ? 28.538 -16.335 -50.919 1.00 29.74 88 LYS A C 1
ATOM 658 O O . LYS A 1 88 ? 29.585 -16.303 -50.270 1.00 31.17 88 LYS A O 1
ATOM 664 N N . ARG A 1 89 ? 27.863 -15.228 -51.255 1.00 29.25 89 ARG A N 1
ATOM 665 C CA . ARG A 1 89 ? 28.352 -13.876 -50.890 1.00 30.94 89 ARG A CA 1
ATOM 666 C C . ARG A 1 89 ? 28.456 -13.682 -49.370 1.00 31.24 89 ARG A C 1
ATOM 667 O O . ARG A 1 89 ? 29.391 -13.051 -48.869 1.00 31.60 89 ARG A O 1
ATOM 675 N N . ALA A 1 90 ? 27.500 -14.234 -48.643 1.00 27.52 90 ALA A N 1
ATOM 676 C CA . ALA A 1 90 ? 27.484 -14.118 -47.184 1.00 22.39 90 ALA A CA 1
ATOM 677 C C . ALA A 1 90 ? 28.745 -14.771 -46.585 1.00 23.03 90 ALA A C 1
ATOM 678 O O . ALA A 1 90 ? 29.423 -14.214 -45.711 1.00 23.31 90 ALA A O 1
ATOM 680 N N . GLY A 1 91 ? 29.079 -15.958 -47.077 1.00 22.45 91 GLY A N 1
ATOM 681 C CA . GLY A 1 91 ? 30.313 -16.640 -46.675 1.00 21.44 91 GLY A CA 1
ATOM 682 C C . GLY A 1 91 ? 31.561 -15.809 -46.972 1.00 22.53 91 GLY A C 1
ATOM 683 O O . GLY A 1 91 ? 32.485 -15.685 -46.135 1.00 23.10 91 GLY A O 1
ATOM 684 N N . GLU A 1 92 ? 31.559 -15.220 -48.158 1.00 24.54 92 GLU A N 1
ATOM 685 C CA . GLU A 1 92 ? 32.674 -14.407 -48.623 1.00 26.32 92 GLU A CA 1
ATOM 686 C C . GLU A 1 92 ? 32.895 -13.178 -47.747 1.00 26.16 92 GLU A C 1
ATOM 687 O O . GLU A 1 92 ? 34.027 -12.820 -47.414 1.00 26.46 92 GLU A O 1
ATOM 693 N N . VAL A 1 93 ? 31.794 -12.510 -47.440 1.00 24.65 93 VAL A N 1
ATOM 694 C CA . VAL A 1 93 ? 31.775 -11.335 -46.587 1.00 27.62 93 VAL A CA 1
ATOM 695 C C . VAL A 1 93 ? 32.384 -11.669 -45.221 1.00 23.52 93 VAL A C 1
ATOM 696 O O . VAL A 1 93 ? 33.226 -10.947 -44.683 1.00 23.92 93 VAL A O 1
ATOM 700 N N . TYR A 1 94 ? 31.990 -12.799 -44.675 1.00 22.25 94 TYR A N 1
ATOM 701 C CA . TYR A 1 94 ? 32.546 -13.218 -43.384 1.00 22.07 94 TYR A CA 1
ATOM 702 C C . TYR A 1 94 ? 34.067 -13.407 -43.486 1.00 22.59 94 TYR A C 1
ATOM 703 O O . TYR A 1 94 ? 34.820 -12.922 -42.653 1.00 22.14 94 TYR A O 1
ATOM 712 N N . GLU A 1 95 ? 34.514 -14.126 -44.510 1.00 22.10 95 GLU A N 1
ATOM 713 C CA . GLU A 1 95 ? 35.922 -14.386 -44.672 1.00 24.42 95 GLU A CA 1
ATOM 714 C C . GLU A 1 95 ? 36.738 -13.096 -44.894 1.00 26.18 95 GLU A C 1
ATOM 715 O O . GLU A 1 95 ? 37.866 -12.999 -44.388 1.00 26.82 95 GLU A O 1
ATOM 721 N N . ALA A 1 96 ? 36.152 -12.121 -45.608 1.00 26.30 96 ALA A N 1
ATOM 722 C CA . ALA A 1 96 ? 36.813 -10.843 -45.870 1.00 27.72 96 ALA A CA 1
ATOM 723 C C . ALA A 1 96 ? 36.937 -9.977 -44.647 1.00 27.34 96 ALA A C 1
ATOM 724 O O . ALA A 1 96 ? 37.830 -9.142 -44.579 1.00 32.65 96 ALA A O 1
ATOM 726 N N . SER A 1 97 ? 36.003 -10.138 -43.715 1.00 24.26 97 SER A N 1
ATOM 727 C CA . SER A 1 97 ? 35.963 -9.337 -42.499 1.00 26.25 97 SER A CA 1
ATOM 728 C C . SER A 1 97 ? 36.979 -9.891 -41.513 1.00 25.67 97 SER A C 1
ATOM 729 O O . SER A 1 97 ? 37.568 -10.963 -41.730 1.00 30.13 97 SER A O 1
ATOM 732 N N . ASN A 1 98 ? 37.146 -9.154 -40.414 1.00 23.95 98 ASN A N 1
ATOM 733 C CA . ASN A 1 98 ? 37.901 -9.639 -39.268 1.00 26.79 98 ASN A CA 1
ATOM 734 C C . ASN A 1 98 ? 36.992 -10.206 -38.196 1.00 26.48 98 ASN A C 1
ATOM 735 O O . ASN A 1 98 ? 37.398 -10.306 -37.042 1.00 30.25 98 ASN A O 1
ATOM 740 N N . ALA A 1 99 ? 35.746 -10.526 -38.542 1.00 23.49 99 ALA A N 1
ATOM 741 C CA . ALA A 1 99 ? 34.847 -11.061 -37.549 1.00 19.10 99 ALA A CA 1
ATOM 742 C C . ALA A 1 99 ? 35.370 -12.397 -37.058 1.00 19.48 99 ALA A C 1
ATOM 743 O O . ALA A 1 99 ? 35.877 -13.167 -37.810 1.00 19.80 99 ALA A O 1
ATOM 745 N N . GLN A 1 100 ? 35.209 -12.668 -35.774 1.00 20.16 100 GLN A N 1
ATOM 746 C CA . GLN A 1 100 ? 35.674 -13.904 -35.194 1.00 21.82 100 GLN A CA 1
ATOM 747 C C . GLN A 1 100 ? 34.563 -14.947 -35.119 1.00 17.03 100 GLN A C 1
ATOM 748 O O . GLN A 1 100 ? 34.837 -16.127 -34.875 1.00 20.52 100 GLN A O 1
ATOM 754 N N . TYR A 1 101 ? 33.320 -14.543 -35.317 1.00 15.67 101 TYR A N 1
ATOM 755 C CA . TYR A 1 101 ? 32.188 -15.415 -35.141 1.00 14.08 101 TYR A CA 1
ATOM 756 C C . TYR A 1 101 ? 31.224 -15.315 -36.317 1.00 13.69 101 TYR A C 1
ATOM 757 O O . TYR A 1 101 ? 30.877 -14.190 -36.743 1.00 13.76 101 TYR A O 1
ATOM 766 N N . PHE A 1 102 ? 30.787 -16.474 -36.819 1.00 15.15 102 PHE A N 1
ATOM 767 C CA . PHE A 1 102 ? 29.848 -16.565 -37.938 1.00 13.76 102 PHE A CA 1
ATOM 768 C C . PHE A 1 102 ? 28.746 -17.526 -37.457 1.00 11.33 102 PHE A C 1
ATOM 769 O O . PHE A 1 102 ? 29.023 -18.734 -37.205 1.00 14.40 102 PHE A O 1
ATOM 777 N N . VAL A 1 103 ? 27.524 -17.053 -37.324 1.00 12.17 103 VAL A N 1
ATOM 778 C CA . VAL A 1 103 ? 26.385 -17.849 -36.892 1.00 12.40 103 VAL A CA 1
ATOM 779 C C . VAL A 1 103 ? 25.434 -17.968 -38.064 1.00 12.70 103 VAL A C 1
ATOM 780 O O . VAL A 1 103 ? 24.914 -16.979 -38.550 1.00 13.06 103 VAL A O 1
ATOM 784 N N . VAL A 1 104 ? 25.275 -19.197 -38.554 1.00 12.58 104 VAL A N 1
ATOM 785 C CA . VAL A 1 104 ? 24.453 -19.488 -39.720 1.00 12.70 104 VAL A CA 1
ATOM 786 C C . VAL A 1 104 ? 23.151 -20.101 -39.268 1.00 13.03 104 VAL A C 1
ATOM 787 O O . VAL A 1 104 ? 23.131 -21.199 -38.717 1.00 13.85 104 VAL A O 1
ATOM 791 N N . ASP A 1 105 ? 22.049 -19.386 -39.479 1.00 12.61 105 ASP A N 1
ATOM 792 C CA . ASP A 1 105 ? 20.712 -19.856 -39.245 1.00 13.23 105 ASP A CA 1
ATOM 793 C C . ASP A 1 105 ? 20.248 -20.334 -40.603 1.00 14.74 105 ASP A C 1
ATOM 794 O O . ASP A 1 105 ? 19.950 -19.535 -41.455 1.00 16.36 105 ASP A O 1
ATOM 799 N N . PRO A 1 106 ? 20.195 -21.665 -40.834 1.00 15.72 106 PRO A N 1
ATOM 800 C CA . PRO A 1 106 ? 20.050 -22.211 -42.201 1.00 15.59 106 PRO A CA 1
ATOM 801 C C . PRO A 1 106 ? 18.600 -22.260 -42.621 1.00 17.48 106 PRO A C 1
ATOM 802 O O . PRO A 1 106 ? 18.041 -23.342 -42.898 1.00 22.14 106 PRO A O 1
ATOM 806 N N . VAL A 1 107 ? 17.969 -21.083 -42.680 1.00 18.69 107 VAL A N 1
ATOM 807 C CA . VAL A 1 107 ? 16.548 -21.045 -42.826 1.00 23.33 107 VAL A CA 1
ATOM 808 C C . VAL A 1 107 ? 16.131 -21.597 -44.193 1.00 23.35 107 VAL A C 1
ATOM 809 O O . VAL A 1 107 ? 16.732 -21.269 -45.228 1.00 25.68 107 VAL A O 1
ATOM 813 N N . MET A 1 108 ? 15.169 -22.510 -44.155 1.00 26.16 108 MET A N 1
ATOM 814 C CA . MET A 1 108 ? 14.613 -23.164 -45.333 1.00 26.76 108 MET A CA 1
ATOM 815 C C . MET A 1 108 ? 13.089 -23.047 -45.345 1.00 28.34 108 MET A C 1
ATOM 816 O O . MET A 1 108 ? 12.436 -23.068 -44.321 1.00 32.88 108 MET A O 1
ATOM 821 N N . VAL A 1 109 ? 12.519 -22.916 -46.529 1.00 31.27 109 VAL A N 1
ATOM 822 C CA . VAL A 1 109 ? 11.064 -22.944 -46.678 1.00 36.72 109 VAL A CA 1
ATOM 823 C C . VAL A 1 109 ? 10.687 -24.370 -47.101 1.00 35.65 109 VAL A C 1
ATOM 824 O O . VAL A 1 109 ? 11.290 -24.929 -48.023 1.00 38.57 109 VAL A O 1
ATOM 828 N N . CYS A 1 110 ? 9.729 -24.982 -46.413 1.00 42.54 110 CYS A N 1
ATOM 829 C CA . CYS A 1 110 ? 9.340 -26.354 -46.778 1.00 39.75 110 CYS A CA 1
ATOM 830 C C . CYS A 1 110 ? 8.150 -26.412 -47.748 1.00 46.09 110 CYS A C 1
ATOM 831 O O . CYS A 1 110 ? 7.420 -25.431 -47.913 1.00 58.49 110 CYS A O 1
ATOM 834 N N . LYS A 1 111 ? 8.019 -27.566 -48.407 1.00 71.52 111 LYS A N 1
ATOM 835 C CA . LYS A 1 111 ? 6.878 -27.924 -49.264 1.00 75.91 111 LYS A CA 1
ATOM 836 C C . LYS A 1 111 ? 6.454 -29.349 -48.876 1.00 87.75 111 LYS A C 1
ATOM 837 O O . LYS A 1 111 ? 5.261 -29.701 -48.883 1.00 98.61 111 LYS A O 1
ATOM 839 N N . ASP A 1 114 ? 8.275 -32.504 -45.136 1.00 61.83 114 ASP A N 1
ATOM 840 C CA . ASP A 1 114 ? 8.925 -33.635 -45.798 1.00 74.41 114 ASP A CA 1
ATOM 841 C C . ASP A 1 114 ? 9.782 -33.217 -47.017 1.00 59.74 114 ASP A C 1
ATOM 842 O O . ASP A 1 114 ? 10.837 -33.797 -47.252 1.00 76.70 114 ASP A O 1
ATOM 844 N N . GLU A 1 115 ? 9.339 -32.215 -47.780 1.00 73.63 115 GLU A N 1
ATOM 845 C CA . GLU A 1 115 ? 10.077 -31.733 -48.971 1.00 60.64 115 GLU A CA 1
ATOM 846 C C . GLU A 1 115 ? 10.563 -30.282 -48.814 1.00 54.22 115 GLU A C 1
ATOM 847 O O . GLU A 1 115 ? 9.923 -29.485 -48.118 1.00 52.27 115 GLU A O 1
ATOM 849 N N . VAL A 1 116 ? 11.675 -29.931 -49.477 1.00 47.65 116 VAL A N 1
ATOM 850 C CA . VAL A 1 116 ? 12.162 -28.534 -49.495 1.00 49.54 116 VAL A CA 1
ATOM 851 C C . VAL A 1 116 ? 11.749 -27.776 -50.758 1.00 43.74 116 VAL A C 1
ATOM 852 O O . VAL A 1 116 ? 11.710 -28.350 -51.842 1.00 73.26 116 VAL A O 1
ATOM 856 N N . LEU A 1 117 ? 11.433 -26.489 -50.597 1.00 49.57 117 LEU A N 1
ATOM 857 C CA . LEU A 1 117 ? 11.084 -25.615 -51.719 1.00 57.31 117 LEU A CA 1
ATOM 858 C C . LEU A 1 117 ? 12.242 -25.541 -52.710 1.00 58.60 117 LEU A C 1
ATOM 859 O O . LEU A 1 117 ? 12.072 -25.875 -53.895 1.00 56.51 117 LEU A O 1
ATOM 861 N N . ASN A 1 118 ? 13.410 -25.121 -52.217 1.00 65.34 118 ASN A N 1
ATOM 862 C CA . ASN A 1 118 ? 14.607 -24.938 -53.049 1.00 55.26 118 ASN A CA 1
ATOM 863 C C . ASN A 1 118 ? 15.789 -25.830 -52.604 1.00 49.61 118 ASN A C 1
ATOM 864 O O . ASN A 1 118 ? 16.634 -25.391 -51.826 1.00 48.71 118 ASN A O 1
ATOM 869 N N . PRO A 1 119 ? 15.867 -27.084 -53.114 1.00 40.90 119 PRO A N 1
ATOM 870 C CA . PRO A 1 119 ? 16.964 -27.991 -52.692 1.00 35.89 119 PRO A CA 1
ATOM 871 C C . PRO A 1 119 ? 18.362 -27.473 -53.023 1.00 33.03 119 PRO A C 1
ATOM 872 O O . PRO A 1 119 ? 19.345 -27.862 -52.376 1.00 42.51 119 PRO A O 1
ATOM 876 N N . GLY A 1 120 ? 18.457 -26.658 -54.081 1.00 37.41 120 GLY A N 1
ATOM 877 C CA . GLY A 1 120 ? 19.728 -26.032 -54.459 1.00 33.08 120 GLY A CA 1
ATOM 878 C C . GLY A 1 120 ? 20.286 -25.163 -53.337 1.00 30.85 120 GLY A C 1
ATOM 879 O O . GLY A 1 120 ? 21.497 -25.095 -53.107 1.00 29.45 120 GLY A O 1
ATOM 880 N N . ASN A 1 121 ? 19.401 -24.489 -52.625 1.00 30.78 121 ASN A N 1
ATOM 881 C CA . ASN A 1 121 ? 19.825 -23.712 -51.459 1.00 27.80 121 ASN A CA 1
ATOM 882 C C . ASN A 1 121 ? 20.491 -24.532 -50.361 1.00 25.59 121 ASN A C 1
ATOM 883 O O . ASN A 1 121 ? 21.491 -24.103 -49.755 1.00 26.37 121 ASN A O 1
ATOM 888 N N . THR A 1 122 ? 19.978 -25.736 -50.142 1.00 27.76 122 THR A N 1
ATOM 889 C CA . THR A 1 122 ? 20.601 -26.632 -49.149 1.00 27.25 122 THR A CA 1
ATOM 890 C C . THR A 1 122 ? 22.026 -26.992 -49.538 1.00 25.88 122 THR A C 1
ATOM 891 O O . THR A 1 122 ? 22.946 -26.859 -48.723 1.00 26.45 122 THR A O 1
ATOM 895 N N . GLU A 1 123 ? 22.215 -27.409 -50.791 1.00 27.55 123 GLU A N 1
ATOM 896 C CA . GLU A 1 123 ? 23.551 -27.696 -51.290 1.00 28.83 123 GLU A CA 1
ATOM 897 C C . GLU A 1 123 ? 24.530 -26.502 -51.158 1.00 27.67 123 GLU A C 1
ATOM 898 O O . GLU A 1 123 ? 25.675 -26.664 -50.749 1.00 28.27 123 GLU A O 1
ATOM 904 N N . ALA A 1 124 ? 24.047 -25.301 -51.457 1.00 23.84 124 ALA A N 1
ATOM 905 C CA . ALA A 1 124 ? 24.851 -24.090 -51.322 1.00 23.60 124 ALA A CA 1
ATOM 906 C C . ALA A 1 124 ? 25.222 -23.814 -49.866 1.00 24.13 124 ALA A C 1
ATOM 907 O O . ALA A 1 124 ? 26.354 -23.441 -49.567 1.00 26.52 124 ALA A O 1
ATOM 909 N N . MET A 1 125 ? 24.283 -23.984 -48.953 1.00 22.89 125 MET A N 1
ATOM 910 C CA . MET A 1 125 ? 24.631 -23.803 -47.522 1.00 24.15 125 MET A CA 1
ATOM 911 C C . MET A 1 125 ? 25.724 -24.784 -47.081 1.00 24.50 125 MET A C 1
ATOM 912 O O . MET A 1 125 ? 26.671 -24.419 -46.375 1.00 22.90 125 MET A O 1
ATOM 917 N N . ILE A 1 126 ? 25.615 -26.018 -47.532 1.00 24.54 126 ILE A N 1
ATOM 918 C CA . ILE A 1 126 ? 26.601 -27.037 -47.191 1.00 25.11 126 ILE A CA 1
ATOM 919 C C . ILE A 1 126 ? 27.983 -26.671 -47.760 1.00 26.12 126 ILE A C 1
ATOM 920 O O . ILE A 1 126 ? 28.991 -26.770 -47.069 1.00 25.78 126 ILE A O 1
ATOM 925 N N . LYS A 1 127 ? 27.998 -26.220 -49.016 1.00 24.00 127 LYS A N 1
ATOM 926 C CA . LYS A 1 127 ? 29.256 -25.883 -49.684 1.00 26.95 127 LYS A CA 1
ATOM 927 C C . LYS A 1 127 ? 29.935 -24.643 -49.173 1.00 25.38 127 LYS A C 1
ATOM 928 O O . LYS A 1 127 ? 31.156 -24.630 -49.071 1.00 30.00 127 LYS A O 1
ATOM 934 N N . TYR A 1 128 ? 29.157 -23.577 -48.939 1.00 23.59 128 TYR A N 1
ATOM 935 C CA . TYR A 1 128 ? 29.713 -22.270 -48.704 1.00 25.22 128 TYR A CA 1
ATOM 936 C C . TYR A 1 128 ? 29.629 -21.818 -47.274 1.00 22.18 128 TYR A C 1
ATOM 937 O O . TYR A 1 128 ? 30.470 -21.033 -46.872 1.00 23.74 128 TYR A O 1
ATOM 946 N N . LEU A 1 129 ? 28.606 -22.250 -46.524 1.00 20.36 129 LEU A N 1
ATOM 947 C CA . LEU A 1 129 ? 28.368 -21.732 -45.145 1.00 18.45 129 LEU A CA 1
ATOM 948 C C . LEU A 1 129 ? 28.851 -22.634 -44.032 1.00 17.54 129 LEU A C 1
ATOM 949 O O . LEU A 1 129 ? 29.514 -22.185 -43.102 1.00 18.26 129 LEU A O 1
ATOM 954 N N . LEU A 1 130 ? 28.516 -23.915 -44.121 1.00 20.05 130 LEU A N 1
ATOM 955 C CA . LEU A 1 130 ? 28.891 -24.845 -43.049 1.00 20.32 130 LEU A CA 1
ATOM 956 C C . LEU A 1 130 ? 30.387 -24.827 -42.746 1.00 24.00 130 LEU A C 1
ATOM 957 O O . LEU A 1 130 ? 30.770 -24.819 -41.584 1.00 20.17 130 LEU A O 1
ATOM 962 N N . PRO A 1 131 ? 31.243 -24.817 -43.787 1.00 22.72 131 PRO A N 1
ATOM 963 C CA . PRO A 1 131 ? 32.668 -24.846 -43.489 1.00 23.15 131 PRO A CA 1
ATOM 964 C C . PRO A 1 131 ? 33.237 -23.624 -42.825 1.00 20.91 131 PRO A C 1
ATOM 965 O O . PRO A 1 131 ? 34.401 -23.653 -42.401 1.00 22.63 131 PRO A O 1
ATOM 969 N N . LYS A 1 132 ? 32.433 -22.567 -42.740 1.00 19.38 132 LYS A N 1
ATOM 970 C CA . LYS A 1 132 ? 32.827 -21.292 -42.168 1.00 19.70 132 LYS A CA 1
ATOM 971 C C . LYS A 1 132 ? 32.150 -21.047 -40.838 1.00 17.09 132 LYS A C 1
ATOM 972 O O . LYS A 1 132 ? 32.522 -20.119 -40.092 1.00 18.42 132 LYS A O 1
ATOM 978 N N . ALA A 1 133 ? 31.104 -21.815 -40.548 1.00 17.21 133 ALA A N 1
ATOM 979 C CA . ALA A 1 133 ? 30.267 -21.477 -39.405 1.00 15.46 133 ALA A CA 1
ATOM 980 C C . ALA A 1 133 ? 30.911 -21.775 -38.056 1.00 15.05 133 ALA A C 1
ATOM 981 O O . ALA A 1 133 ? 31.407 -22.872 -37.842 1.00 16.27 133 ALA A O 1
ATOM 983 N N . THR A 1 134 ? 30.866 -20.810 -37.159 1.00 14.07 134 THR A N 1
ATOM 984 C CA . THR A 1 134 ? 31.176 -21.027 -35.758 1.00 14.80 134 THR A CA 1
ATOM 985 C C . THR A 1 134 ? 30.075 -21.879 -35.137 1.00 12.74 134 THR A C 1
ATOM 986 O O . THR A 1 134 ? 30.368 -22.857 -34.459 1.00 14.74 134 THR A O 1
ATOM 990 N N . VAL A 1 135 ? 28.836 -21.486 -35.377 1.00 13.65 135 VAL A N 1
ATOM 991 C CA . VAL A 1 135 ? 27.647 -22.201 -34.958 1.00 12.73 135 VAL A CA 1
ATOM 992 C C . VAL A 1 135 ? 26.678 -22.238 -36.098 1.00 12.35 135 VAL A C 1
ATOM 993 O O . VAL A 1 135 ? 26.416 -21.196 -36.719 1.00 14.19 135 VAL A O 1
ATOM 997 N N . VAL A 1 136 ? 26.090 -23.403 -36.383 1.00 12.86 136 VAL A N 1
ATOM 998 C CA . VAL A 1 136 ? 24.922 -23.518 -37.238 1.00 12.76 136 VAL A CA 1
ATOM 999 C C . VAL A 1 136 ? 23.721 -23.965 -36.420 1.00 12.72 136 VAL A C 1
ATOM 1000 O O . VAL A 1 136 ? 23.847 -24.802 -35.512 1.00 14.15 136 VAL A O 1
ATOM 1004 N N . THR A 1 137 ? 22.565 -23.353 -36.679 1.00 13.18 137 THR A N 1
ATOM 1005 C CA . THR A 1 137 ? 21.404 -23.429 -35.836 1.00 12.76 137 THR A CA 1
ATOM 1006 C C . THR A 1 137 ? 20.143 -23.967 -36.541 1.00 14.45 137 THR A C 1
ATOM 1007 O O . THR A 1 137 ? 19.097 -23.339 -36.555 1.00 14.06 137 THR A O 1
ATOM 1011 N N . PRO A 1 138 ? 20.222 -25.175 -37.176 1.00 14.57 138 PRO A N 1
ATOM 1012 C CA . PRO A 1 138 ? 19.044 -25.691 -37.846 1.00 14.66 138 PRO A CA 1
ATOM 1013 C C . PRO A 1 138 ? 17.900 -26.060 -36.922 1.00 15.91 138 PRO A C 1
ATOM 1014 O O . PRO A 1 138 ? 18.136 -26.603 -35.825 1.00 16.24 138 PRO A O 1
ATOM 1018 N N . ASN A 1 139 ? 16.669 -25.840 -37.363 1.00 16.20 139 ASN A N 1
ATOM 1019 C CA . ASN A 1 139 ? 15.506 -26.504 -36.775 1.00 16.19 139 ASN A CA 1
ATOM 1020 C C . ASN A 1 139 ? 15.503 -27.980 -37.190 1.00 16.35 139 ASN A C 1
ATOM 1021 O O . ASN A 1 139 ? 16.379 -28.431 -37.954 1.00 17.86 139 ASN A O 1
ATOM 1026 N N . LEU A 1 140 ? 14.521 -28.716 -36.720 1.00 19.80 140 LEU A N 1
ATOM 1027 C CA . LEU A 1 140 ? 14.565 -30.155 -36.901 1.00 19.52 140 LEU A CA 1
ATOM 1028 C C . LEU A 1 140 ? 14.451 -30.511 -38.408 1.00 20.14 140 LEU A C 1
ATOM 1029 O O . LEU A 1 140 ? 15.159 -31.419 -38.890 1.00 23.31 140 LEU A O 1
ATOM 1034 N N . PHE A 1 141 ? 13.581 -29.813 -39.142 1.00 22.26 141 PHE A N 1
ATOM 1035 C CA . PHE A 1 141 ? 13.511 -29.979 -40.611 1.00 21.79 141 PHE A CA 1
ATOM 1036 C C . PHE A 1 141 ? 14.817 -29.659 -41.339 1.00 20.94 141 PHE A C 1
ATOM 1037 O O . PHE A 1 141 ? 15.330 -30.437 -42.143 1.00 23.94 141 PHE A O 1
ATOM 1045 N N . GLU A 1 142 ? 15.371 -28.503 -41.021 1.00 21.44 142 GLU A N 1
ATOM 1046 C CA . GLU A 1 142 ? 16.616 -28.048 -41.669 1.00 20.85 142 GLU A CA 1
ATOM 1047 C C . GLU A 1 142 ? 17.749 -29.011 -41.391 1.00 19.36 142 GLU A C 1
ATOM 1048 O O . GLU A 1 142 ? 18.576 -29.260 -42.237 1.00 19.73 142 GLU A O 1
ATOM 1054 N N . ALA A 1 143 ? 17.814 -29.547 -40.171 1.00 17.72 143 ALA A N 1
ATOM 1055 C CA . ALA A 1 143 ? 18.885 -30.503 -39.833 1.00 18.09 143 ALA A CA 1
ATOM 1056 C C . ALA A 1 143 ? 18.804 -31.826 -40.618 1.00 18.92 143 ALA A C 1
ATOM 1057 O O . ALA A 1 143 ? 19.825 -32.395 -41.011 1.00 20.33 143 ALA A O 1
ATOM 1059 N N . GLY A 1 144 ? 17.583 -32.305 -40.835 1.00 22.14 144 GLY A N 1
ATOM 1060 C CA . GLY A 1 144 ? 17.392 -33.443 -41.726 1.00 24.31 144 GLY A CA 1
ATOM 1061 C C . GLY A 1 144 ? 17.881 -33.181 -43.154 1.00 23.43 144 GLY A C 1
ATOM 1062 O O . GLY A 1 144 ? 18.420 -34.075 -43.843 1.00 27.29 144 GLY A O 1
ATOM 1063 N N . GLN A 1 145 ? 17.674 -31.951 -43.620 1.00 24.43 145 GLN A N 1
ATOM 1064 C CA . GLN A 1 145 ? 18.062 -31.608 -44.991 1.00 26.63 145 GLN A CA 1
ATOM 1065 C C . GLN A 1 145 ? 19.585 -31.473 -45.093 1.00 24.35 145 GLN A C 1
ATOM 1066 O O . GLN A 1 145 ? 20.206 -31.983 -46.011 1.00 25.63 145 GLN A O 1
ATOM 1072 N N . LEU A 1 146 ? 20.191 -30.771 -44.145 1.00 20.70 146 LEU A N 1
ATOM 1073 C CA . LEU A 1 146 ? 21.621 -30.584 -44.151 1.00 20.14 146 LEU A CA 1
ATOM 1074 C C . LEU A 1 146 ? 22.370 -31.874 -43.991 1.00 22.09 146 LEU A C 1
ATOM 1075 O O . LEU A 1 146 ? 23.465 -32.011 -44.538 1.00 24.97 146 LEU A O 1
ATOM 1080 N N . SER A 1 147 ? 21.804 -32.799 -43.227 1.00 20.46 147 SER A N 1
ATOM 1081 C CA . SER A 1 147 ? 22.472 -34.064 -42.940 1.00 21.64 147 SER A CA 1
ATOM 1082 C C . SER A 1 147 ? 22.192 -35.118 -44.006 1.00 25.56 147 SER A C 1
ATOM 1083 O O . SER A 1 147 ? 22.840 -36.177 -44.021 1.00 24.66 147 SER A O 1
ATOM 1086 N N . GLY A 1 148 ? 21.227 -34.856 -44.886 1.00 23.92 148 GLY A N 1
ATOM 1087 C CA . GLY A 1 148 ? 20.810 -35.881 -45.802 1.00 26.19 148 GLY A CA 1
ATOM 1088 C C . GLY A 1 148 ? 20.005 -37.052 -45.208 1.00 29.85 148 GLY A C 1
ATOM 1089 O O . GLY A 1 148 ? 19.789 -38.021 -45.832 1.00 35.83 148 GLY A O 1
ATOM 1090 N N . LEU A 1 149 ? 19.566 -36.900 -43.947 1.00 26.60 149 LEU A N 1
ATOM 1091 C CA . LEU A 1 149 ? 18.901 -38.019 -43.255 1.00 25.99 149 LEU A CA 1
ATOM 1092 C C . LEU A 1 149 ? 17.412 -37.971 -43.369 1.00 30.73 149 LEU A C 1
ATOM 1093 O O . LEU A 1 149 ? 16.732 -38.955 -43.033 1.00 32.19 149 LEU A O 1
ATOM 1098 N N . GLY A 1 150 ? 16.903 -36.845 -43.855 1.00 30.83 150 GLY A N 1
ATOM 1099 C CA . GLY A 1 150 ? 15.466 -36.666 -43.970 1.00 40.29 150 GLY A CA 1
ATOM 1100 C C . GLY A 1 150 ? 14.881 -36.400 -42.575 1.00 32.37 150 GLY A C 1
ATOM 1101 O O . GLY A 1 150 ? 15.490 -35.763 -41.738 1.00 38.50 150 GLY A O 1
ATOM 1102 N N . LYS A 1 151 ? 13.685 -36.971 -42.377 1.00 34.18 151 LYS A N 1
ATOM 1103 C CA . LYS A 1 151 ? 12.964 -36.625 -41.137 1.00 34.07 151 LYS A CA 1
ATOM 1104 C C . LYS A 1 151 ? 13.583 -37.193 -39.852 1.00 29.50 151 LYS A C 1
ATOM 1105 O O . LYS A 1 151 ? 13.886 -38.376 -39.743 1.00 35.14 151 LYS A O 1
ATOM 1111 N N . LEU A 1 152 ? 13.741 -36.314 -38.867 1.00 28.27 152 LEU A N 1
ATOM 1112 C CA . LEU A 1 152 ? 14.384 -36.615 -37.595 1.00 25.03 152 LEU A CA 1
ATOM 1113 C C . LEU A 1 152 ? 13.269 -36.576 -36.548 1.00 23.67 152 LEU A C 1
ATOM 1114 O O . LEU A 1 152 ? 12.503 -35.623 -36.509 1.00 27.04 152 LEU A O 1
ATOM 1119 N N . ASN A 1 153 ? 13.181 -37.600 -35.713 1.00 28.59 153 ASN A N 1
ATOM 1120 C CA . ASN A 1 153 ? 12.056 -37.761 -34.782 1.00 28.19 153 ASN A CA 1
ATOM 1121 C C . ASN A 1 153 ? 12.453 -38.017 -33.333 1.00 29.49 153 ASN A C 1
ATOM 1122 O O . ASN A 1 153 ? 11.590 -38.285 -32.525 1.00 27.64 153 ASN A O 1
ATOM 1127 N N . SER A 1 154 ? 13.748 -37.957 -33.020 1.00 24.73 154 SER A N 1
ATOM 1128 C CA . SER A 1 154 ? 14.265 -38.363 -31.724 1.00 25.27 154 SER A CA 1
ATOM 1129 C C . SER A 1 154 ? 15.597 -37.690 -31.455 1.00 25.78 154 SER A C 1
ATOM 1130 O O . SER A 1 154 ? 16.301 -37.238 -32.353 1.00 22.74 154 SER A O 1
ATOM 1133 N N . ILE A 1 155 ? 15.949 -37.665 -30.180 1.00 26.90 155 ILE A N 1
ATOM 1134 C CA . ILE A 1 155 ? 17.274 -37.261 -29.811 1.00 23.93 155 ILE A CA 1
ATOM 1135 C C . ILE A 1 155 ? 18.368 -38.072 -30.524 1.00 22.79 155 ILE A C 1
ATOM 1136 O O . ILE A 1 155 ? 19.369 -37.486 -30.930 1.00 22.76 155 ILE A O 1
ATOM 1141 N N . GLU A 1 156 ? 18.220 -39.408 -30.605 1.00 24.85 156 GLU A N 1
ATOM 1142 C CA . GLU A 1 156 ? 19.193 -40.234 -31.325 1.00 29.30 156 GLU A CA 1
ATOM 1143 C C . GLU A 1 156 ? 19.358 -39.786 -32.804 1.00 22.34 156 GLU A C 1
ATOM 1144 O O . GLU A 1 156 ? 20.481 -39.719 -33.299 1.00 23.34 156 GLU A O 1
ATOM 1150 N N . ASP A 1 157 ? 18.265 -39.448 -33.482 1.00 25.81 157 ASP A N 1
ATOM 1151 C CA . ASP A 1 157 ? 18.332 -38.941 -34.879 1.00 27.48 157 ASP A CA 1
ATOM 1152 C C . ASP A 1 157 ? 19.075 -37.603 -34.934 1.00 22.48 157 ASP A C 1
ATOM 1153 O O . ASP A 1 157 ? 19.865 -37.345 -35.832 1.00 22.74 157 ASP A O 1
ATOM 1158 N N . MET A 1 158 ? 18.842 -36.765 -33.940 1.00 22.30 158 MET A N 1
ATOM 1159 C CA . MET A 1 158 ? 19.498 -35.469 -33.876 1.00 19.25 158 MET A CA 1
ATOM 1160 C C . MET A 1 158 ? 20.976 -35.630 -33.671 1.00 18.66 158 MET A C 1
ATOM 1161 O O . MET A 1 158 ? 21.743 -34.870 -34.188 1.00 19.18 158 MET A O 1
ATOM 1166 N N . LYS A 1 159 ? 21.388 -36.599 -32.848 1.00 21.34 159 LYS A N 1
ATOM 1167 C CA . LYS A 1 159 ? 22.807 -36.880 -32.640 1.00 20.39 159 LYS A CA 1
ATOM 1168 C C . LYS A 1 159 ? 23.470 -37.225 -33.975 1.00 18.35 159 LYS A C 1
ATOM 1169 O O . LYS A 1 159 ? 24.555 -36.743 -34.299 1.00 20.21 159 LYS A O 1
ATOM 1175 N N . LYS A 1 160 ? 22.850 -38.158 -34.712 1.00 22.85 160 LYS A N 1
ATOM 1176 C CA . LYS A 1 160 ? 23.362 -38.562 -36.003 1.00 24.24 160 LYS A CA 1
ATOM 1177 C C . LYS A 1 160 ? 23.496 -37.357 -36.990 1.00 21.89 160 LYS A C 1
ATOM 1178 O O . LYS A 1 160 ? 24.523 -37.145 -37.653 1.00 22.23 160 LYS A O 1
ATOM 1184 N N . ALA A 1 161 ? 22.455 -36.548 -37.043 1.00 20.84 161 ALA A N 1
ATOM 1185 C CA . ALA A 1 161 ? 22.423 -35.378 -37.907 1.00 21.90 161 ALA A CA 1
ATOM 1186 C C . ALA A 1 161 ? 23.502 -34.365 -37.467 1.00 19.13 161 ALA A C 1
ATOM 1187 O O . ALA A 1 161 ? 24.167 -33.774 -38.288 1.00 19.62 161 ALA A O 1
ATOM 1189 N N . ALA A 1 162 ? 23.665 -34.171 -36.164 1.00 18.60 162 ALA A N 1
ATOM 1190 C CA . ALA A 1 162 ? 24.688 -33.263 -35.668 1.00 19.70 162 ALA A CA 1
ATOM 1191 C C . ALA A 1 162 ? 26.097 -33.689 -36.053 1.00 18.57 162 ALA A C 1
ATOM 1192 O O . ALA A 1 162 ? 26.915 -32.859 -36.423 1.00 19.31 162 ALA A O 1
ATOM 1194 N N . THR A 1 163 ? 26.391 -35.006 -35.990 1.00 19.46 163 THR A N 1
ATOM 1195 C CA . THR A 1 163 ? 27.688 -35.527 -36.408 1.00 21.32 163 THR A CA 1
ATOM 1196 C C . THR A 1 163 ? 27.967 -35.202 -37.885 1.00 17.35 163 THR A C 1
ATOM 1197 O O . THR A 1 163 ? 29.080 -34.732 -38.269 1.00 20.46 163 THR A O 1
ATOM 1201 N N . ILE A 1 164 ? 26.959 -35.419 -38.713 1.00 18.95 164 ILE A N 1
ATOM 1202 C CA . ILE A 1 164 ? 27.120 -35.236 -40.159 1.00 19.84 164 ILE A CA 1
ATOM 1203 C C . ILE A 1 164 ? 27.320 -33.765 -40.460 1.00 17.29 164 ILE A C 1
ATOM 1204 O O . ILE A 1 164 ? 28.187 -33.415 -41.264 1.00 20.61 164 ILE A O 1
ATOM 1209 N N . ILE A 1 165 ? 26.570 -32.910 -39.793 1.00 17.63 165 ILE A N 1
ATOM 1210 C CA . ILE A 1 165 ? 26.684 -31.473 -40.021 1.00 16.95 165 ILE A CA 1
ATOM 1211 C C . ILE A 1 165 ? 28.047 -30.939 -39.518 1.00 17.38 165 ILE A C 1
ATOM 1212 O O . ILE A 1 165 ? 28.712 -30.135 -40.225 1.00 17.36 165 ILE A O 1
ATOM 1217 N N . PHE A 1 166 ? 28.472 -31.387 -38.338 1.00 17.96 166 PHE A N 1
ATOM 1218 C CA . PHE A 1 166 ? 29.816 -31.075 -37.851 1.00 18.38 166 PHE A CA 1
ATOM 1219 C C . PHE A 1 166 ? 30.880 -31.504 -38.843 1.00 17.68 166 PHE A C 1
ATOM 1220 O O . PHE A 1 166 ? 31.824 -30.765 -39.139 1.00 18.59 166 PHE A O 1
ATOM 1228 N N . ASP A 1 167 ? 30.726 -32.736 -39.366 1.00 19.90 167 ASP A N 1
ATOM 1229 C CA . ASP A 1 167 ? 31.710 -33.278 -40.305 1.00 21.46 167 ASP A CA 1
ATOM 1230 C C . ASP A 1 167 ? 31.742 -32.506 -41.623 1.00 21.58 167 ASP A C 1
ATOM 1231 O O . ASP A 1 167 ? 32.760 -32.479 -42.296 1.00 22.25 167 ASP A O 1
ATOM 1236 N N . LYS A 1 168 ? 30.646 -31.813 -41.945 1.00 22.53 168 LYS A N 1
ATOM 1237 C CA . LYS A 1 168 ? 30.607 -30.941 -43.129 1.00 24.62 168 LYS A CA 1
ATOM 1238 C C . LYS A 1 168 ? 31.316 -29.575 -42.895 1.00 22.96 168 LYS A C 1
ATOM 1239 O O . LYS A 1 168 ? 31.444 -28.739 -43.812 1.00 28.85 168 LYS A O 1
ATOM 1245 N N . GLY A 1 169 ? 31.823 -29.388 -41.665 1.00 22.60 169 GLY A N 1
ATOM 1246 C CA . GLY A 1 169 ? 32.704 -28.285 -41.321 1.00 24.24 169 GLY A CA 1
ATOM 1247 C C . GLY A 1 169 ? 32.258 -27.264 -40.280 1.00 19.56 169 GLY A C 1
ATOM 1248 O O . GLY A 1 169 ? 33.068 -26.406 -39.873 1.00 21.68 169 GLY A O 1
ATOM 1249 N N . ALA A 1 170 ? 31.024 -27.360 -39.806 1.00 17.91 170 ALA A N 1
ATOM 1250 C CA . ALA A 1 170 ? 30.541 -26.421 -38.769 1.00 17.10 170 ALA A CA 1
ATOM 1251 C C . ALA A 1 170 ? 31.239 -26.727 -37.460 1.00 16.46 170 ALA A C 1
ATOM 1252 O O . ALA A 1 170 ? 31.382 -27.885 -37.072 1.00 19.43 170 ALA A O 1
ATOM 1254 N N . GLN A 1 171 ? 31.737 -25.708 -36.754 1.00 16.98 171 GLN A N 1
ATOM 1255 C CA . GLN A 1 171 ? 32.538 -25.946 -35.541 1.00 16.28 171 GLN A CA 1
ATOM 1256 C C . GLN A 1 171 ? 31.654 -26.386 -34.380 1.00 15.54 171 GLN A C 1
ATOM 1257 O O . GLN A 1 171 ? 32.090 -27.139 -33.512 1.00 16.75 171 GLN A O 1
ATOM 1263 N N . HIS A 1 172 ? 30.430 -25.932 -34.377 1.00 13.97 172 HIS A N 1
ATOM 1264 C CA . HIS A 1 172 ? 29.410 -26.206 -33.367 1.00 13.73 172 HIS A CA 1
ATOM 1265 C C . HIS A 1 172 ? 28.074 -26.291 -34.041 1.00 13.53 172 HIS A C 1
ATOM 1266 O O . HIS A 1 172 ? 27.788 -25.537 -34.976 1.00 14.83 172 HIS A O 1
ATOM 1273 N N . VAL A 1 173 ? 27.244 -27.217 -33.575 1.00 13.71 173 VAL A N 1
ATOM 1274 C CA . VAL A 1 173 ? 25.936 -27.442 -34.137 1.00 13.12 173 VAL A CA 1
ATOM 1275 C C . VAL A 1 173 ? 24.932 -27.446 -33.025 1.00 13.14 173 VAL A C 1
ATOM 1276 O O . VAL A 1 173 ? 25.152 -28.080 -32.009 1.00 15.42 173 VAL A O 1
ATOM 1280 N N . ILE A 1 174 ? 23.814 -26.748 -33.203 1.00 14.15 174 ILE A N 1
ATOM 1281 C CA . ILE A 1 174 ? 22.670 -26.862 -32.314 1.00 13.33 174 ILE A CA 1
ATOM 1282 C C . ILE A 1 174 ? 21.458 -27.183 -33.178 1.00 15.08 174 ILE A C 1
ATOM 1283 O O . ILE A 1 174 ? 21.084 -26.372 -34.042 1.00 16.10 174 ILE A O 1
ATOM 1288 N N . ILE A 1 175 ? 20.888 -28.368 -32.955 1.00 14.91 175 ILE A N 1
ATOM 1289 C CA . ILE A 1 175 ? 19.679 -28.813 -33.660 1.00 15.31 175 ILE A CA 1
ATOM 1290 C C . ILE A 1 175 ? 18.551 -28.557 -32.684 1.00 16.66 175 ILE A C 1
ATOM 1291 O O . ILE A 1 175 ? 18.533 -29.100 -31.566 1.00 17.11 175 ILE A O 1
ATOM 1296 N N . LYS A 1 176 ? 17.633 -27.697 -33.078 1.00 15.79 176 LYS A N 1
ATOM 1297 C CA . LYS A 1 176 ? 16.514 -27.373 -32.270 1.00 16.49 176 LYS A CA 1
ATOM 1298 C C . LYS A 1 176 ? 15.409 -28.372 -32.446 1.00 17.40 176 LYS A C 1
ATOM 1299 O O . LYS A 1 176 ? 15.011 -28.707 -33.551 1.00 20.94 176 LYS A O 1
ATOM 1305 N N . GLY A 1 177 ? 14.944 -28.903 -31.328 1.00 16.88 177 GLY A N 1
ATOM 1306 C CA . GLY A 1 177 ? 13.811 -29.813 -31.315 1.00 19.13 177 GLY A CA 1
ATOM 1307 C C . GLY A 1 177 ? 12.529 -29.061 -31.133 1.00 19.15 177 GLY A C 1
ATOM 1308 O O . GLY A 1 177 ? 11.720 -28.984 -32.047 1.00 23.08 177 GLY A O 1
ATOM 1309 N N . GLY A 1 178 ? 12.395 -28.428 -29.970 1.00 21.45 178 GLY A N 1
ATOM 1310 C CA . GLY A 1 178 ? 11.294 -27.500 -29.706 1.00 21.96 178 GLY A CA 1
ATOM 1311 C C . GLY A 1 178 ? 9.933 -28.124 -29.988 1.00 23.12 178 GLY A C 1
ATOM 1312 O O . GLY A 1 178 ? 9.688 -29.299 -29.642 1.00 23.37 178 GLY A O 1
ATOM 1313 N N . LYS A 1 179 ? 9.023 -27.373 -30.589 1.00 23.57 179 LYS A N 1
ATOM 1314 C CA . LYS A 1 179 ? 7.680 -27.956 -30.761 1.00 26.34 179 LYS A CA 1
ATOM 1315 C C . LYS A 1 179 ? 7.648 -28.969 -31.900 1.00 25.42 179 LYS A C 1
ATOM 1316 O O . LYS A 1 179 ? 6.810 -29.855 -31.868 1.00 26.42 179 LYS A O 1
ATOM 1322 N N . ALA A 1 180 ? 8.626 -28.927 -32.816 1.00 24.00 180 ALA A N 1
ATOM 1323 C CA . ALA A 1 180 ? 8.701 -29.908 -33.911 1.00 24.31 180 ALA A CA 1
ATOM 1324 C C . ALA A 1 180 ? 8.973 -31.291 -33.357 1.00 22.52 180 ALA A C 1
ATOM 1325 O O . ALA A 1 180 ? 8.474 -32.265 -33.874 1.00 24.92 180 ALA A O 1
ATOM 1327 N N . LEU A 1 181 ? 9.755 -31.381 -32.298 1.00 21.86 181 LEU A N 1
ATOM 1328 C CA . LEU A 1 181 ? 10.089 -32.717 -31.739 1.00 20.59 181 LEU A CA 1
ATOM 1329 C C . LEU A 1 181 ? 8.865 -33.306 -30.986 1.00 22.52 181 LEU A C 1
ATOM 1330 O O . LEU A 1 181 ? 8.770 -34.499 -30.770 1.00 25.50 181 LEU A O 1
ATOM 1335 N N . ASP A 1 182 ? 7.932 -32.426 -30.617 1.00 22.70 182 ASP A N 1
ATOM 1336 C CA . ASP A 1 182 ? 6.627 -32.797 -30.082 1.00 23.52 182 ASP A CA 1
ATOM 1337 C C . ASP A 1 182 ? 6.731 -33.731 -28.876 1.00 23.28 182 ASP A C 1
ATOM 1338 O O . ASP A 1 182 ? 6.194 -34.818 -28.853 1.00 25.98 182 ASP A O 1
ATOM 1343 N N . GLN A 1 183 ? 7.497 -33.269 -27.913 1.00 24.43 183 GLN A N 1
ATOM 1344 C CA A GLN A 1 183 ? 7.615 -33.879 -26.583 0.70 26.91 183 GLN A CA 1
ATOM 1345 C CA B GLN A 1 183 ? 7.575 -33.903 -26.596 0.30 26.98 183 GLN A CA 1
ATOM 1346 C C . GLN A 1 183 ? 7.056 -32.966 -25.453 1.00 25.87 183 GLN A C 1
ATOM 1347 O O . GLN A 1 183 ? 6.573 -31.843 -25.654 1.00 29.32 183 GLN A O 1
ATOM 1358 N N . ASP A 1 184 ? 7.070 -33.468 -24.235 1.00 29.32 184 ASP A N 1
ATOM 1359 C CA . ASP A 1 184 ? 6.452 -32.721 -23.134 1.00 31.34 184 ASP A CA 1
ATOM 1360 C C . ASP A 1 184 ? 7.321 -31.550 -22.686 1.00 26.46 184 ASP A C 1
ATOM 1361 O O . ASP A 1 184 ? 6.808 -30.575 -22.097 1.00 35.22 184 ASP A O 1
ATOM 1366 N N . LYS A 1 185 ? 8.624 -31.647 -22.976 1.00 23.32 185 LYS A N 1
ATOM 1367 C CA . LYS A 1 185 ? 9.564 -30.581 -22.706 1.00 21.43 185 LYS A CA 1
ATOM 1368 C C . LYS A 1 185 ? 10.160 -30.126 -24.041 1.00 19.21 185 LYS A C 1
ATOM 1369 O O . LYS A 1 185 ? 10.009 -30.793 -25.070 1.00 20.18 185 LYS A O 1
ATOM 1375 N N . SER A 1 186 ? 10.796 -28.969 -24.024 1.00 17.76 186 SER A N 1
ATOM 1376 C CA . SER A 1 186 ? 11.457 -28.420 -25.185 1.00 17.69 186 SER A CA 1
ATOM 1377 C C . SER A 1 186 ? 12.936 -28.772 -25.236 1.00 17.61 186 SER A C 1
ATOM 1378 O O . SER A 1 186 ? 13.769 -28.206 -24.501 1.00 21.18 186 SER A O 1
ATOM 1381 N N . TYR A 1 187 ? 13.277 -29.726 -26.100 1.00 16.95 187 TYR A N 1
ATOM 1382 C CA . TYR A 1 187 ? 14.632 -30.221 -26.224 1.00 17.67 187 TYR A CA 1
ATOM 1383 C C . TYR A 1 187 ? 15.354 -29.680 -27.443 1.00 16.55 187 TYR A C 1
ATOM 1384 O O . TYR A 1 187 ? 14.782 -29.688 -28.529 1.00 17.94 187 TYR A O 1
ATOM 1393 N N . ASP A 1 188 ? 16.626 -29.303 -27.258 1.00 15.16 188 ASP A N 1
ATOM 1394 C CA . ASP A 1 188 ? 17.559 -29.023 -28.323 1.00 13.84 188 ASP A CA 1
ATOM 1395 C C . ASP A 1 188 ? 18.827 -29.855 -28.093 1.00 15.36 188 ASP A C 1
ATOM 1396 O O . ASP A 1 188 ? 19.088 -30.292 -26.964 1.00 17.62 188 ASP A O 1
ATOM 1401 N N . LEU A 1 189 ? 19.582 -30.107 -29.133 1.00 15.72 189 LEU A N 1
ATOM 1402 C CA . LEU A 1 189 ? 20.769 -30.895 -29.079 1.00 16.40 189 LEU A CA 1
ATOM 1403 C C . LEU A 1 189 ? 21.966 -30.101 -29.597 1.00 16.74 189 LEU A C 1
ATOM 1404 O O . LEU A 1 189 ? 21.989 -29.739 -30.763 1.00 17.12 189 LEU A O 1
ATOM 1409 N N . TYR A 1 190 ? 22.954 -29.880 -28.745 1.00 15.25 190 TYR A N 1
ATOM 1410 C CA . TYR A 1 190 ? 24.177 -29.185 -29.072 1.00 15.30 190 TYR A CA 1
ATOM 1411 C C . TYR A 1 190 ? 25.328 -30.186 -29.201 1.00 14.50 190 TYR A C 1
ATOM 1412 O O . TYR A 1 190 ? 25.460 -31.155 -28.419 1.00 17.48 190 TYR A O 1
ATOM 1421 N N . TYR A 1 191 ? 26.207 -29.939 -30.158 1.00 16.09 191 TYR A N 1
ATOM 1422 C CA . TYR A 1 191 ? 27.353 -30.828 -30.406 1.00 14.60 191 TYR A CA 1
ATOM 1423 C C . TYR A 1 191 ? 28.574 -30.003 -30.805 1.00 14.95 191 TYR A C 1
ATOM 1424 O O . TYR A 1 191 ? 28.454 -29.110 -31.648 1.00 15.24 191 TYR A O 1
ATOM 1433 N N . ASP A 1 192 ? 29.720 -30.331 -30.223 1.00 14.03 192 ASP A N 1
ATOM 1434 C CA . ASP A 1 192 ? 30.975 -29.649 -30.500 1.00 14.90 192 ASP A CA 1
ATOM 1435 C C . ASP A 1 192 ? 32.028 -30.536 -31.096 1.00 14.34 192 ASP A C 1
ATOM 1436 O O . ASP A 1 192 ? 33.204 -30.193 -31.086 1.00 16.27 192 ASP A O 1
ATOM 1441 N N . GLY A 1 193 ? 31.625 -31.710 -31.578 1.00 15.68 193 GLY A N 1
ATOM 1442 C CA . GLY A 1 193 ? 32.617 -32.680 -32.081 1.00 17.20 193 GLY A CA 1
ATOM 1443 C C . GLY A 1 193 ? 33.101 -33.699 -31.038 1.00 16.18 193 GLY A C 1
ATOM 1444 O O . GLY A 1 193 ? 33.825 -34.633 -31.376 1.00 18.85 193 GLY A O 1
ATOM 1445 N N . GLN A 1 194 ? 32.729 -33.473 -29.773 1.00 15.75 194 GLN A N 1
ATOM 1446 C CA . GLN A 1 194 ? 33.218 -34.253 -28.674 1.00 14.25 194 GLN A CA 1
ATOM 1447 C C . GLN A 1 194 ? 32.100 -34.738 -27.769 1.00 15.11 194 GLN A C 1
ATOM 1448 O O . GLN A 1 194 ? 32.102 -35.893 -27.306 1.00 17.01 194 GLN A O 1
ATOM 1454 N N . THR A 1 195 ? 31.194 -33.835 -27.434 1.00 15.34 195 THR A N 1
ATOM 1455 C CA . THR A 1 195 ? 30.119 -34.131 -26.534 1.00 14.07 195 THR A CA 1
ATOM 1456 C C . THR A 1 195 ? 28.782 -33.702 -27.086 1.00 14.66 195 THR A C 1
ATOM 1457 O O . THR A 1 195 ? 28.639 -32.584 -27.606 1.00 15.65 195 THR A O 1
ATOM 1461 N N . PHE A 1 196 ? 27.791 -34.590 -26.963 1.00 15.31 196 PHE A N 1
ATOM 1462 C CA . PHE A 1 196 ? 26.395 -34.293 -27.224 1.00 16.52 196 PHE A CA 1
ATOM 1463 C C . PHE A 1 196 ? 25.745 -33.808 -25.948 1.00 16.04 196 PHE A C 1
ATOM 1464 O O . PHE A 1 196 ? 25.730 -34.491 -24.928 1.00 19.77 196 PHE A O 1
ATOM 1472 N N . TYR A 1 197 ? 25.216 -32.586 -26.003 1.00 17.58 197 TYR A N 1
ATOM 1473 C CA . TYR A 1 197 ? 24.464 -31.988 -24.902 1.00 15.94 197 TYR A CA 1
ATOM 1474 C C . TYR A 1 197 ? 23.016 -31.793 -25.234 1.00 15.71 197 TYR A C 1
ATOM 1475 O O . TYR A 1 197 ? 22.667 -31.147 -26.231 1.00 15.95 197 TYR A O 1
ATOM 1484 N N . GLN A 1 198 ? 22.160 -32.306 -24.372 1.00 16.32 198 GLN A N 1
ATOM 1485 C CA . GLN A 1 198 ? 20.742 -32.043 -24.426 1.00 16.64 198 GLN A CA 1
ATOM 1486 C C . GLN A 1 198 ? 20.432 -30.825 -23.599 1.00 17.33 198 GLN A C 1
ATOM 1487 O O . GLN A 1 198 ? 20.827 -30.738 -22.406 1.00 17.53 198 GLN A O 1
ATOM 1493 N N . LEU A 1 199 ? 19.752 -29.874 -24.222 1.00 16.69 199 LEU A N 1
ATOM 1494 C CA . LEU A 1 199 ? 19.304 -28.671 -23.506 1.00 14.55 199 LEU A CA 1
ATOM 1495 C C . LEU A 1 199 ? 17.826 -28.700 -23.377 1.00 16.05 199 LEU A C 1
ATOM 1496 O O . LEU A 1 199 ? 17.104 -28.927 -24.366 1.00 17.21 199 LEU A O 1
ATOM 1501 N N . THR A 1 200 ? 17.302 -28.376 -22.193 1.00 15.39 200 THR A N 1
ATOM 1502 C CA . THR A 1 200 ? 15.874 -28.522 -21.927 1.00 16.89 200 THR A CA 1
ATOM 1503 C C . THR A 1 200 ? 15.323 -27.287 -21.225 1.00 16.20 200 THR A C 1
ATOM 1504 O O . THR A 1 200 ? 15.948 -26.803 -20.299 1.00 17.53 200 THR A O 1
ATOM 1508 N N . THR A 1 201 ? 14.141 -26.857 -21.643 1.00 15.69 201 THR A N 1
ATOM 1509 C CA . THR A 1 201 ? 13.235 -26.075 -20.802 1.00 15.65 201 THR A CA 1
ATOM 1510 C C . THR A 1 201 ? 11.885 -26.728 -20.861 1.00 17.83 201 THR A C 1
ATOM 1511 O O . THR A 1 201 ? 11.644 -27.666 -21.673 1.00 17.78 201 THR A O 1
ATOM 1515 N N . ASP A 1 202 ? 10.975 -26.229 -20.039 1.00 18.44 202 ASP A N 1
ATOM 1516 C CA . ASP A 1 202 ? 9.582 -26.630 -20.243 1.00 20.15 202 ASP A CA 1
ATOM 1517 C C . ASP A 1 202 ? 9.140 -26.255 -21.667 1.00 17.54 202 ASP A C 1
ATOM 1518 O O . ASP A 1 202 ? 9.704 -25.332 -22.300 1.00 18.59 202 ASP A O 1
ATOM 1523 N N . MET A 1 203 ? 8.089 -26.902 -22.147 1.00 19.03 203 MET A N 1
ATOM 1524 C CA . MET A 1 203 ? 7.298 -26.402 -23.247 1.00 19.30 203 MET A CA 1
ATOM 1525 C C . MET A 1 203 ? 6.409 -25.275 -22.788 1.00 19.24 203 MET A C 1
ATOM 1526 O O . MET A 1 203 ? 5.782 -25.335 -21.731 1.00 24.15 203 MET A O 1
ATOM 1531 N N . PHE A 1 204 ? 6.420 -24.200 -23.550 1.00 18.64 204 PHE A N 1
ATOM 1532 C CA . PHE A 1 204 ? 5.512 -23.087 -23.315 1.00 17.19 204 PHE A CA 1
ATOM 1533 C C . PHE A 1 204 ? 4.440 -23.030 -24.382 1.00 18.01 204 PHE A C 1
ATOM 1534 O O . PHE A 1 204 ? 4.439 -23.812 -25.354 1.00 19.72 204 PHE A O 1
ATOM 1542 N N . GLN A 1 205 ? 3.518 -22.101 -24.232 1.00 18.24 205 GLN A N 1
ATOM 1543 C CA . GLN A 1 205 ? 2.439 -21.958 -25.211 1.00 20.75 205 GLN A CA 1
ATOM 1544 C C . GLN A 1 205 ? 3.004 -21.874 -26.655 1.00 19.04 205 GLN A C 1
ATOM 1545 O O . GLN A 1 205 ? 4.091 -21.311 -26.896 1.00 18.41 205 GLN A O 1
ATOM 1551 N N . GLN A 1 206 ? 2.286 -22.503 -27.582 1.00 19.57 206 GLN A N 1
ATOM 1552 C CA . GLN A 1 206 ? 2.731 -22.676 -28.967 1.00 20.48 206 GLN A CA 1
ATOM 1553 C C . GLN A 1 206 ? 2.052 -21.731 -29.952 1.00 22.06 206 GLN A C 1
ATOM 1554 O O . GLN A 1 206 ? 2.462 -21.653 -31.118 1.00 28.69 206 GLN A O 1
ATOM 1560 N N . SER A 1 207 ? 1.017 -21.043 -29.512 1.00 19.86 207 SER A N 1
ATOM 1561 C CA . SER A 1 207 ? 0.231 -20.227 -30.407 1.00 21.51 207 SER A CA 1
ATOM 1562 C C . SER A 1 207 ? 0.988 -19.013 -30.961 1.00 22.82 207 SER A C 1
ATOM 1563 O O . SER A 1 207 ? 0.859 -18.714 -32.142 1.00 24.15 207 SER A O 1
ATOM 1566 N N . TYR A 1 208 ? 1.749 -18.328 -30.106 1.00 17.64 208 TYR A N 1
ATOM 1567 C CA . TYR A 1 208 ? 2.399 -17.045 -30.416 1.00 16.20 208 TYR A CA 1
ATOM 1568 C C . TYR A 1 208 ? 3.892 -17.249 -30.265 1.00 15.64 208 TYR A C 1
ATOM 1569 O O . TYR A 1 208 ? 4.490 -16.972 -29.205 1.00 16.55 208 TYR A O 1
ATOM 1578 N N . ASN A 1 209 ? 4.494 -17.845 -31.296 1.00 17.50 209 ASN A N 1
ATOM 1579 C CA . ASN A 1 209 ? 5.904 -18.192 -31.281 1.00 15.53 209 ASN A CA 1
ATOM 1580 C C . ASN A 1 209 ? 6.635 -17.637 -32.518 1.00 15.62 209 ASN A C 1
ATOM 1581 O O . ASN A 1 209 ? 7.773 -18.029 -32.828 1.00 15.34 209 ASN A O 1
ATOM 1586 N N . HIS A 1 210 ? 6.037 -16.668 -33.192 1.00 15.34 210 HIS A N 1
ATOM 1587 C CA . HIS A 1 210 ? 6.653 -16.150 -34.418 1.00 14.18 210 HIS A CA 1
ATOM 1588 C C . HIS A 1 210 ? 7.938 -15.376 -34.093 1.00 12.76 210 HIS A C 1
ATOM 1589 O O . HIS A 1 210 ? 7.938 -14.505 -33.184 1.00 14.01 210 HIS A O 1
ATOM 1596 N N . GLY A 1 211 ? 9.026 -15.702 -34.767 1.00 13.16 211 GLY A N 1
ATOM 1597 C CA . GLY A 1 211 ? 10.338 -15.124 -34.554 1.00 12.16 211 GLY A CA 1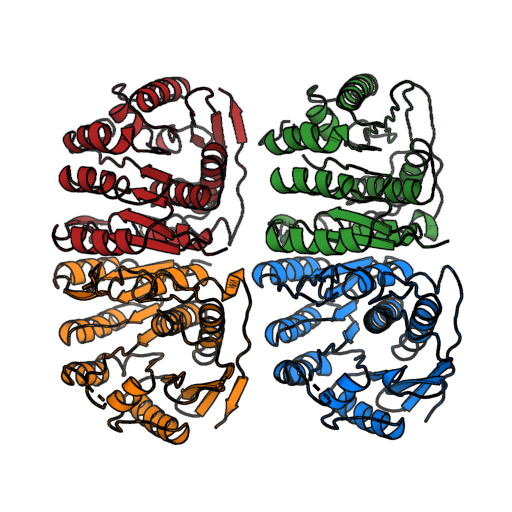
ATOM 1598 C C . GLY A 1 211 ? 11.201 -15.872 -33.552 1.00 12.52 211 GLY A C 1
ATOM 1599 O O . GLY A 1 211 ? 12.319 -15.476 -33.283 1.00 12.28 211 GLY A O 1
ATOM 1600 N N . ALA A 1 212 ? 10.725 -17.025 -33.032 1.00 14.03 212 ALA A N 1
ATOM 1601 C CA . ALA A 1 212 ? 11.545 -17.774 -32.079 1.00 13.62 212 ALA A CA 1
ATOM 1602 C C . ALA A 1 212 ? 12.896 -18.212 -32.641 1.00 12.44 212 ALA A C 1
ATOM 1603 O O . ALA A 1 212 ? 13.928 -18.067 -32.015 1.00 12.70 212 ALA A O 1
ATOM 1605 N N . GLY A 1 213 ? 12.891 -18.743 -33.866 1.00 13.21 213 GLY A N 1
ATOM 1606 C CA . GLY A 1 213 ? 14.145 -19.201 -34.458 1.00 14.09 213 GLY A CA 1
ATOM 1607 C C . GLY A 1 213 ? 15.114 -18.093 -34.717 1.00 12.98 213 GLY A C 1
ATOM 1608 O O . GLY A 1 213 ? 16.285 -18.193 -34.398 1.00 13.06 213 GLY A O 1
ATOM 1609 N N . CYS A 1 214 ? 14.602 -16.989 -35.287 1.00 12.37 214 CYS A N 1
ATOM 1610 C CA . CYS A 1 214 ? 15.484 -15.866 -35.566 1.00 12.31 214 CYS A CA 1
ATOM 1611 C C . CYS A 1 214 ? 16.072 -15.302 -34.284 1.00 11.58 214 CYS A C 1
ATOM 1612 O O . CYS A 1 214 ? 17.270 -14.980 -34.218 1.00 12.18 214 CYS A O 1
ATOM 1615 N N . THR A 1 215 ? 15.224 -15.165 -33.282 1.00 12.16 215 THR A N 1
ATOM 1616 C CA . THR A 1 215 ? 15.672 -14.658 -31.996 1.00 11.57 215 THR A CA 1
ATOM 1617 C C . THR A 1 215 ? 16.725 -15.523 -31.342 1.00 11.05 215 THR A C 1
ATOM 1618 O O . THR A 1 215 ? 17.705 -15.049 -30.776 1.00 12.98 215 THR A O 1
ATOM 1622 N N . PHE A 1 216 ? 16.538 -16.828 -31.423 1.00 12.07 216 PHE A N 1
ATOM 1623 C CA . PHE A 1 216 ? 17.489 -17.763 -30.894 1.00 12.45 216 PHE A CA 1
ATOM 1624 C C . PHE A 1 216 ? 18.873 -17.567 -31.530 1.00 11.71 216 PHE A C 1
ATOM 1625 O O . PHE A 1 216 ? 19.917 -17.515 -30.852 1.00 11.82 216 PHE A O 1
ATOM 1633 N N . ALA A 1 217 ? 18.910 -17.512 -32.871 1.00 11.86 217 ALA A N 1
ATOM 1634 C CA . ALA A 1 217 ? 20.173 -17.368 -33.565 1.00 12.12 217 ALA A CA 1
ATOM 1635 C C . ALA A 1 217 ? 20.791 -15.977 -33.298 1.00 10.76 217 ALA A C 1
ATOM 1636 O O . ALA A 1 217 ? 21.997 -15.874 -33.194 1.00 12.33 217 ALA A O 1
ATOM 1638 N N . ALA A 1 218 ? 19.968 -14.929 -33.245 1.00 11.86 218 ALA A N 1
ATOM 1639 C CA . ALA A 1 218 ? 20.460 -13.610 -32.931 1.00 10.56 218 ALA A CA 1
ATOM 1640 C C . ALA A 1 218 ? 21.067 -13.561 -31.532 1.00 10.33 218 ALA A C 1
ATOM 1641 O O . ALA A 1 218 ? 22.156 -12.995 -31.335 1.00 11.47 218 ALA A O 1
ATOM 1643 N N . ALA A 1 219 ? 20.399 -14.183 -30.583 1.00 11.73 219 ALA A N 1
ATOM 1644 C CA . ALA A 1 219 ? 20.887 -14.211 -29.214 1.00 11.51 219 ALA A CA 1
ATOM 1645 C C . ALA A 1 219 ? 22.219 -14.952 -29.123 1.00 11.67 219 ALA A C 1
ATOM 1646 O O . ALA A 1 219 ? 23.146 -14.537 -28.437 1.00 12.40 219 ALA A O 1
ATOM 1648 N N . THR A 1 220 ? 22.312 -16.090 -29.833 1.00 12.34 220 THR A N 1
ATOM 1649 C CA . THR A 1 220 ? 23.535 -16.853 -29.887 1.00 11.73 220 THR A CA 1
ATOM 1650 C C . THR A 1 220 ? 24.685 -15.962 -30.367 1.00 12.10 220 THR A C 1
ATOM 1651 O O . THR A 1 220 ? 25.785 -15.950 -29.801 1.00 12.76 220 THR A O 1
ATOM 1655 N N . THR A 1 221 ? 24.424 -15.208 -31.419 1.00 11.83 221 THR A N 1
ATOM 1656 C CA . THR A 1 221 ? 25.455 -14.352 -31.990 1.00 12.93 221 THR A CA 1
ATOM 1657 C C . THR A 1 221 ? 25.932 -13.258 -31.020 1.00 10.94 221 THR A C 1
ATOM 1658 O O . THR A 1 221 ? 27.122 -13.054 -30.865 1.00 12.32 221 THR A O 1
ATOM 1662 N N . ALA A 1 222 ? 24.975 -12.587 -30.377 1.00 12.92 222 ALA A N 1
ATOM 1663 C CA . ALA A 1 222 ? 25.306 -11.564 -29.408 1.00 11.42 222 ALA A CA 1
ATOM 1664 C C . ALA A 1 222 ? 26.045 -12.106 -28.185 1.00 10.87 222 ALA A C 1
ATOM 1665 O O . ALA A 1 222 ? 27.023 -11.535 -27.718 1.00 13.00 222 ALA A O 1
ATOM 1667 N N . TYR A 1 223 ? 25.603 -13.264 -27.698 1.00 11.75 223 TYR A N 1
ATOM 1668 C CA . TYR A 1 223 ? 26.271 -13.855 -26.547 1.00 11.90 223 TYR A CA 1
ATOM 1669 C C . TYR A 1 223 ? 27.708 -14.272 -26.885 1.00 12.50 223 TYR A C 1
ATOM 1670 O O . TYR A 1 223 ? 28.620 -14.128 -26.074 1.00 14.32 223 TYR A O 1
ATOM 1679 N N . LEU A 1 224 ? 27.931 -14.792 -28.104 1.00 12.18 224 LEU A N 1
ATOM 1680 C CA . LEU A 1 224 ? 29.281 -15.094 -28.578 1.00 13.81 224 LEU A CA 1
ATOM 1681 C C . LEU A 1 224 ? 30.116 -13.827 -28.661 1.00 13.32 224 LEU A C 1
ATOM 1682 O O . LEU A 1 224 ? 31.229 -13.755 -28.179 1.00 14.17 224 LEU A O 1
ATOM 1687 N N . ALA A 1 225 ? 29.553 -12.797 -29.288 1.00 13.54 225 ALA A N 1
ATOM 1688 C CA . ALA A 1 225 ? 30.277 -11.538 -29.426 1.00 14.28 225 ALA A CA 1
ATOM 1689 C C . ALA A 1 225 ? 30.725 -10.979 -28.093 1.00 13.07 225 ALA A C 1
ATOM 1690 O O . ALA A 1 225 ? 31.836 -10.435 -27.981 1.00 15.56 225 ALA A O 1
ATOM 1692 N N . ASN A 1 226 ? 29.865 -11.125 -27.098 1.00 12.99 226 ASN A N 1
ATOM 1693 C CA . ASN A 1 226 ? 30.128 -10.611 -25.753 1.00 13.40 226 ASN A CA 1
ATOM 1694 C C . ASN A 1 226 ? 30.955 -11.499 -24.853 1.00 14.15 226 ASN A C 1
ATOM 1695 O O . ASN A 1 226 ? 31.189 -11.140 -23.695 1.00 17.76 226 ASN A O 1
ATOM 1700 N N . GLY A 1 227 ? 31.385 -12.651 -25.378 1.00 14.33 227 GLY A N 1
ATOM 1701 C CA . GLY A 1 227 ? 32.458 -13.443 -24.772 1.00 14.78 227 GLY A CA 1
ATOM 1702 C C . GLY A 1 227 ? 32.120 -14.814 -24.260 1.00 15.56 227 GLY A C 1
ATOM 1703 O O . GLY A 1 227 ? 32.975 -15.454 -23.691 1.00 16.49 227 GLY A O 1
ATOM 1704 N N . LYS A 1 228 ? 30.906 -15.273 -24.439 1.00 13.38 228 LYS A N 1
ATOM 1705 C CA . LYS A 1 228 ? 30.565 -16.650 -24.061 1.00 13.40 228 LYS A CA 1
ATOM 1706 C C . LYS A 1 228 ? 31.161 -17.631 -25.057 1.00 13.12 228 LYS A C 1
ATOM 1707 O O . LYS A 1 228 ? 31.200 -17.356 -26.265 1.00 14.52 228 LYS A O 1
ATOM 1713 N N . SER A 1 229 ? 31.513 -18.819 -24.572 1.00 13.55 229 SER A N 1
ATOM 1714 C CA . SER A 1 229 ? 31.862 -19.905 -25.453 1.00 13.21 229 SER A CA 1
ATOM 1715 C C . SER A 1 229 ? 30.634 -20.277 -26.283 1.00 14.68 229 SER A C 1
ATOM 1716 O O . SER A 1 229 ? 29.487 -19.989 -25.916 1.00 13.40 229 SER A O 1
ATOM 1719 N N . PRO A 1 230 ? 30.862 -20.922 -27.445 1.00 13.96 230 PRO A N 1
ATOM 1720 C CA . PRO A 1 230 ? 29.707 -21.362 -28.220 1.00 14.74 230 PRO A CA 1
ATOM 1721 C C . PRO A 1 230 ? 28.704 -22.153 -27.404 1.00 13.35 230 PRO A C 1
ATOM 1722 O O . PRO A 1 230 ? 27.518 -21.951 -27.537 1.00 14.19 230 PRO A O 1
ATOM 1726 N N . LYS A 1 231 ? 29.187 -23.113 -26.628 1.00 13.65 231 LYS A N 1
ATOM 1727 C CA . LYS A 1 231 ? 28.272 -23.869 -25.781 1.00 12.81 231 LYS A CA 1
ATOM 1728 C C . LYS A 1 231 ? 27.435 -22.995 -24.851 1.00 13.17 231 LYS A C 1
ATOM 1729 O O . LYS A 1 231 ? 26.211 -23.125 -24.795 1.00 12.98 231 LYS A O 1
ATOM 1735 N N . GLU A 1 232 ? 28.076 -22.110 -24.101 1.00 13.08 232 GLU A N 1
ATOM 1736 C CA . GLU A 1 232 ? 27.362 -21.259 -23.186 1.00 12.72 232 GLU A CA 1
ATOM 1737 C C . GLU A 1 232 ? 26.516 -20.202 -23.897 1.00 12.98 232 GLU A C 1
ATOM 1738 O O . GLU A 1 232 ? 25.494 -19.796 -23.394 1.00 13.12 232 GLU A O 1
ATOM 1744 N N . ALA A 1 233 ? 26.943 -19.786 -25.093 1.00 13.00 233 ALA A N 1
ATOM 1745 C CA . ALA A 1 233 ? 26.142 -18.874 -25.890 1.00 12.93 233 ALA A CA 1
ATOM 1746 C C . ALA A 1 233 ? 24.818 -19.504 -26.283 1.00 11.95 233 ALA A C 1
ATOM 1747 O O . ALA A 1 233 ? 23.758 -18.866 -26.249 1.00 12.64 233 ALA A O 1
ATOM 1749 N N . VAL A 1 234 ? 24.854 -20.785 -26.704 1.00 12.41 234 VAL A N 1
ATOM 1750 C CA A VAL A 1 234 ? 23.597 -21.436 -27.081 0.74 14.34 234 VAL A CA 1
ATOM 1751 C CA B VAL A 1 234 ? 23.654 -21.493 -27.075 0.26 12.77 234 VAL A CA 1
ATOM 1752 C C . VAL A 1 234 ? 22.714 -21.736 -25.867 1.00 13.53 234 VAL A C 1
ATOM 1753 O O . VAL A 1 234 ? 21.471 -21.653 -25.957 1.00 14.24 234 VAL A O 1
ATOM 1760 N N . ILE A 1 235 ? 23.328 -22.070 -24.739 1.00 12.65 235 ILE A N 1
ATOM 1761 C CA . ILE A 1 235 ? 22.584 -22.254 -23.514 1.00 12.99 235 ILE A CA 1
ATOM 1762 C C . ILE A 1 235 ? 21.875 -20.953 -23.112 1.00 12.14 235 ILE A C 1
ATOM 1763 O O . ILE A 1 235 ? 20.677 -20.931 -22.798 1.00 13.66 235 ILE A O 1
ATOM 1768 N N . SER A 1 236 ? 22.630 -19.868 -23.149 1.00 13.66 236 SER A N 1
ATOM 1769 C CA . SER A 1 236 ? 22.074 -18.559 -22.846 1.00 12.01 236 SER A CA 1
ATOM 1770 C C . SER A 1 236 ? 20.994 -18.152 -23.855 1.00 13.37 236 SER A C 1
ATOM 1771 O O . SER A 1 236 ? 19.942 -17.601 -23.492 1.00 13.26 236 SER A O 1
ATOM 1774 N N . ALA A 1 237 ? 21.218 -18.456 -25.115 1.00 11.91 237 ALA A N 1
ATOM 1775 C CA . ALA A 1 237 ? 20.238 -18.115 -26.154 1.00 13.17 237 ALA A CA 1
ATOM 1776 C C . ALA A 1 237 ? 18.941 -18.884 -25.976 1.00 12.94 237 ALA A C 1
ATOM 1777 O O . ALA A 1 237 ? 17.845 -18.381 -26.162 1.00 12.78 237 ALA A O 1
ATOM 1779 N N . LYS A 1 238 ? 19.053 -20.143 -25.565 1.00 13.03 238 LYS A N 1
ATOM 1780 C CA . LYS A 1 238 ? 17.827 -20.869 -25.293 1.00 13.35 238 LYS A CA 1
ATOM 1781 C C . LYS A 1 238 ? 17.003 -20.258 -24.155 1.00 13.47 238 LYS A C 1
ATOM 1782 O O . LYS A 1 238 ? 15.776 -20.182 -24.221 1.00 14.26 238 LYS A O 1
ATOM 1788 N N . ALA A 1 239 ? 17.683 -19.862 -23.093 1.00 12.73 239 ALA A N 1
ATOM 1789 C CA . ALA A 1 239 ? 17.003 -19.192 -21.971 1.00 13.28 239 ALA A CA 1
ATOM 1790 C C . ALA A 1 239 ? 16.343 -17.895 -22.399 1.00 13.40 239 ALA A C 1
ATOM 1791 O O . ALA A 1 239 ? 15.199 -17.626 -22.041 1.00 13.69 239 ALA A O 1
ATOM 1793 N N . PHE A 1 240 ? 17.046 -17.150 -23.227 1.00 12.38 240 PHE A N 1
ATOM 1794 C CA . PHE A 1 240 ? 16.612 -15.857 -23.700 1.00 11.04 240 PHE A CA 1
ATOM 1795 C C . PHE A 1 240 ? 15.328 -16.001 -24.552 1.00 12.95 240 PHE A C 1
ATOM 1796 O O . PHE A 1 240 ? 14.303 -15.289 -24.358 1.00 13.47 240 PHE A O 1
ATOM 1804 N N . VAL A 1 241 ? 15.369 -16.946 -25.507 1.00 12.64 241 VAL A N 1
ATOM 1805 C CA . VAL A 1 241 ? 14.232 -17.147 -26.355 1.00 13.06 241 VAL A CA 1
ATOM 1806 C C . VAL A 1 241 ? 13.077 -17.836 -25.649 1.00 12.70 241 VAL A C 1
ATOM 1807 O O . VAL A 1 241 ? 11.919 -17.572 -25.929 1.00 13.99 241 VAL A O 1
ATOM 1811 N N . ALA A 1 242 ? 13.400 -18.697 -24.665 1.00 13.28 242 ALA A N 1
ATOM 1812 C CA . ALA A 1 242 ? 12.352 -19.352 -23.915 1.00 12.96 242 ALA A CA 1
ATOM 1813 C C . ALA A 1 242 ? 11.466 -18.313 -23.196 1.00 13.67 242 ALA A C 1
ATOM 1814 O O . ALA A 1 242 ? 10.236 -18.414 -23.188 1.00 14.32 242 ALA A O 1
ATOM 1816 N N . SER A 1 243 ? 12.092 -17.263 -22.632 1.00 13.39 243 SER A N 1
ATOM 1817 C CA . SER A 1 243 ? 11.309 -16.214 -22.010 1.00 13.12 243 SER A CA 1
ATOM 1818 C C . SER A 1 243 ? 10.458 -15.465 -23.035 1.00 12.89 243 SER A C 1
ATOM 1819 O O . SER A 1 243 ? 9.287 -15.183 -22.794 1.00 14.17 243 SER A O 1
ATOM 1822 N N . ALA A 1 244 ? 11.072 -15.178 -24.197 1.00 12.64 244 ALA A N 1
ATOM 1823 C CA . ALA A 1 244 ? 10.383 -14.499 -25.276 1.00 13.25 244 ALA A CA 1
ATOM 1824 C C . ALA A 1 244 ? 9.168 -15.286 -25.719 1.00 12.17 244 ALA A C 1
ATOM 1825 O O . ALA A 1 244 ? 8.108 -14.717 -25.962 1.00 13.76 244 ALA A O 1
ATOM 1827 N N . ILE A 1 245 ? 9.315 -16.606 -25.812 1.00 13.33 245 ILE A N 1
ATOM 1828 C CA . ILE A 1 245 ? 8.231 -17.486 -26.237 1.00 14.07 245 ILE A CA 1
ATOM 1829 C C . ILE A 1 245 ? 7.124 -17.551 -25.175 1.00 13.61 245 ILE A C 1
ATOM 1830 O O . ILE A 1 245 ? 5.926 -17.378 -25.441 1.00 15.39 245 ILE A O 1
ATOM 1835 N N . LYS A 1 246 ? 7.511 -17.780 -23.933 1.00 15.33 246 LYS A N 1
ATOM 1836 C CA A LYS A 1 246 ? 6.531 -17.844 -22.850 0.49 16.37 246 LYS A CA 1
ATOM 1837 C CA B LYS A 1 246 ? 6.529 -17.846 -22.861 0.51 16.25 246 LYS A CA 1
ATOM 1838 C C . LYS A 1 246 ? 5.647 -16.577 -22.849 1.00 16.42 246 LYS A C 1
ATOM 1839 O O . LYS A 1 246 ? 4.437 -16.630 -22.557 1.00 17.20 246 LYS A O 1
ATOM 1850 N N . ASN A 1 247 ? 6.270 -15.434 -23.166 1.00 15.28 247 ASN A N 1
ATOM 1851 C CA . ASN A 1 247 ? 5.618 -14.156 -23.136 1.00 16.00 247 ASN A CA 1
ATOM 1852 C C . ASN A 1 247 ? 5.168 -13.637 -24.498 1.00 16.62 247 ASN A C 1
ATOM 1853 O O . ASN A 1 247 ? 4.891 -12.426 -24.674 1.00 17.37 247 ASN A O 1
ATOM 1858 N N . GLY A 1 248 ? 4.990 -14.536 -25.455 1.00 15.44 248 GLY A N 1
ATOM 1859 C CA . GLY A 1 248 ? 4.465 -14.190 -26.773 1.00 15.15 248 GLY A CA 1
ATOM 1860 C C . GLY A 1 248 ? 3.038 -13.670 -26.683 1.00 15.56 248 GLY A C 1
ATOM 1861 O O . GLY A 1 248 ? 2.335 -13.909 -25.689 1.00 17.85 248 GLY A O 1
ATOM 1862 N N . TRP A 1 249 ? 2.647 -12.883 -27.697 1.00 16.66 249 TRP A N 1
ATOM 1863 C CA . TRP A 1 249 ? 1.333 -12.249 -27.689 1.00 16.34 249 TRP A CA 1
ATOM 1864 C C . TRP A 1 249 ? 0.634 -12.298 -29.037 1.00 16.61 249 TRP A C 1
ATOM 1865 O O . TRP A 1 249 ? 1.301 -12.425 -30.062 1.00 16.91 249 TRP A O 1
ATOM 1876 N N . LYS A 1 250 ? -0.704 -12.243 -29.012 1.00 19.80 250 LYS A N 1
ATOM 1877 C CA . LYS A 1 250 ? -1.539 -12.373 -30.210 1.00 20.12 250 LYS A CA 1
ATOM 1878 C C . LYS A 1 250 ? -1.594 -11.101 -31.075 1.00 18.37 250 LYS A C 1
ATOM 1879 O O . LYS A 1 250 ? -2.098 -10.051 -30.670 1.00 20.32 250 LYS A O 1
ATOM 1885 N N . MET A 1 251 ? -1.092 -11.227 -32.293 1.00 19.26 251 MET A N 1
ATOM 1886 C CA . MET A 1 251 ? -1.087 -10.094 -33.232 1.00 19.45 251 MET A CA 1
ATOM 1887 C C . MET A 1 251 ? -2.363 -10.084 -34.047 1.00 19.65 251 MET A C 1
ATOM 1888 O O . MET A 1 251 ? -2.948 -9.020 -34.269 1.00 22.74 251 MET A O 1
ATOM 1893 N N . ASN A 1 252 ? -2.809 -11.261 -34.457 1.00 22.02 252 ASN A N 1
ATOM 1894 C CA . ASN A 1 252 ? -4.023 -11.392 -35.241 1.00 20.11 252 ASN A CA 1
ATOM 1895 C C . ASN A 1 252 ? -4.421 -12.862 -35.206 1.00 22.01 252 ASN A C 1
ATOM 1896 O O . ASN A 1 252 ? -3.813 -13.652 -34.470 1.00 24.44 252 ASN A O 1
ATOM 1901 N N . ASP A 1 253 ? -5.404 -13.258 -36.001 1.00 27.23 253 ASP A N 1
ATOM 1902 C CA . ASP A 1 253 ? -5.842 -14.646 -35.970 1.00 30.38 253 ASP A CA 1
ATOM 1903 C C . ASP A 1 253 ? -4.833 -15.642 -36.550 1.00 29.69 253 ASP A C 1
ATOM 1904 O O . ASP A 1 253 ? -5.055 -16.852 -36.482 1.00 38.16 253 ASP A O 1
ATOM 1909 N N . PHE A 1 254 ? -3.763 -15.142 -37.143 1.00 28.85 254 PHE A N 1
ATOM 1910 C CA . PHE A 1 254 ? -2.792 -15.994 -37.845 1.00 28.70 254 PHE A CA 1
ATOM 1911 C C . PHE A 1 254 ? -1.422 -16.090 -37.228 1.00 31.02 254 PHE A C 1
ATOM 1912 O O . PHE A 1 254 ? -0.708 -17.052 -37.486 1.00 42.47 254 PHE A O 1
ATOM 1920 N N . VAL A 1 255 ? -1.052 -15.089 -36.450 1.00 29.23 255 VAL A N 1
ATOM 1921 C CA . VAL A 1 255 ? 0.275 -15.007 -35.915 1.00 26.79 255 VAL A CA 1
ATOM 1922 C C . VAL A 1 255 ? 0.328 -14.314 -34.552 1.00 21.37 255 VAL A C 1
ATOM 1923 O O . VAL A 1 255 ? -0.518 -13.479 -34.201 1.00 21.46 255 VAL A O 1
ATOM 1927 N N . GLY A 1 256 ? 1.358 -14.638 -33.804 1.00 19.10 256 GLY A N 1
ATOM 1928 C CA . GLY A 1 256 ? 1.719 -13.833 -32.641 1.00 17.46 256 GLY A CA 1
ATOM 1929 C C . GLY A 1 256 ? 3.205 -13.899 -32.396 1.00 15.98 256 GLY A C 1
ATOM 1930 O O . GLY A 1 256 ? 3.759 -14.952 -32.375 1.00 16.77 256 GLY A O 1
ATOM 1931 N N . PRO A 1 257 ? 3.872 -12.758 -32.203 1.00 14.40 257 PRO A N 1
ATOM 1932 C CA . PRO A 1 257 ? 5.308 -12.800 -32.002 1.00 13.28 257 PRO A CA 1
ATOM 1933 C C . PRO A 1 257 ? 5.769 -13.105 -30.591 1.00 13.28 257 PRO A C 1
ATOM 1934 O O . PRO A 1 257 ? 5.058 -12.824 -29.631 1.00 15.18 257 PRO A O 1
ATOM 1938 N N . VAL A 1 258 ? 6.970 -13.652 -30.493 1.00 12.80 258 VAL A N 1
ATOM 1939 C CA . VAL A 1 258 ? 7.666 -13.709 -29.227 1.00 13.40 258 VAL A CA 1
ATOM 1940 C C . VAL A 1 258 ? 7.942 -12.281 -28.732 1.00 12.83 258 VAL A C 1
ATOM 1941 O O . VAL A 1 258 ? 8.072 -11.344 -29.533 1.00 14.28 258 VAL A O 1
ATOM 1945 N N . ASP A 1 259 ? 8.079 -12.144 -27.425 1.00 13.13 259 ASP A N 1
ATOM 1946 C CA . ASP A 1 259 ? 8.453 -10.857 -26.811 1.00 13.02 259 ASP A CA 1
ATOM 1947 C C . ASP A 1 259 ? 9.934 -10.810 -26.572 1.00 11.39 259 ASP A C 1
ATOM 1948 O O . ASP A 1 259 ? 10.443 -11.366 -25.566 1.00 13.61 259 ASP A O 1
ATOM 1953 N N . HIS A 1 260 ? 10.657 -10.216 -27.516 1.00 12.14 260 HIS A N 1
ATOM 1954 C CA . HIS A 1 260 ? 12.123 -10.220 -27.533 1.00 12.30 260 HIS A CA 1
ATOM 1955 C C . HIS A 1 260 ? 12.725 -9.673 -26.250 1.00 12.71 260 HIS A C 1
ATOM 1956 O O . HIS A 1 260 ? 13.838 -10.041 -25.867 1.00 13.89 260 HIS A O 1
ATOM 1963 N N . GLY A 1 261 ? 12.011 -8.747 -25.617 1.00 13.10 261 GLY A N 1
ATOM 1964 C CA . GLY A 1 261 ? 12.481 -8.151 -24.396 1.00 13.69 261 GLY A CA 1
ATOM 1965 C C . GLY A 1 261 ? 12.113 -8.846 -23.124 1.00 13.28 261 GLY A C 1
ATOM 1966 O O . GLY A 1 261 ? 12.398 -8.343 -22.057 1.00 14.66 261 GLY A O 1
ATOM 1967 N N . ALA A 1 262 ? 11.471 -10.005 -23.213 1.00 13.81 262 ALA A N 1
ATOM 1968 C CA . ALA A 1 262 ? 10.958 -10.668 -22.025 1.00 12.66 262 ALA A CA 1
ATOM 1969 C C . ALA A 1 262 ? 12.042 -11.131 -21.055 1.00 11.57 262 ALA A C 1
ATOM 1970 O O . ALA A 1 262 ? 11.828 -11.064 -19.812 1.00 14.36 262 ALA A O 1
ATOM 1972 N N . TYR A 1 263 ? 13.185 -11.588 -21.572 1.00 12.64 263 TYR A N 1
ATOM 1973 C CA . TYR A 1 263 ? 14.216 -12.094 -20.690 1.00 12.63 263 TYR A CA 1
ATOM 1974 C C . TYR A 1 263 ? 14.644 -11.007 -19.697 1.00 14.02 263 TYR A C 1
ATOM 1975 O O . TYR A 1 263 ? 14.858 -11.240 -18.508 1.00 15.51 263 TYR A O 1
ATOM 1984 N N . ASN A 1 264 ? 14.814 -9.784 -20.208 1.00 14.38 264 ASN A N 1
ATOM 1985 C CA . ASN A 1 264 ? 15.284 -8.693 -19.351 1.00 14.11 264 ASN A CA 1
ATOM 1986 C C . ASN A 1 264 ? 14.166 -8.018 -18.586 1.00 15.18 264 ASN A C 1
ATOM 1987 O O . ASN A 1 264 ? 14.412 -7.520 -17.455 1.00 20.27 264 ASN A O 1
ATOM 1992 N N . ARG A 1 265 ? 12.965 -7.972 -19.141 1.00 13.61 265 ARG A N 1
ATOM 1993 C CA A ARG A 1 265 ? 11.892 -7.169 -18.546 0.64 14.17 265 ARG A CA 1
ATOM 1994 C CA B ARG A 1 265 ? 11.876 -7.177 -18.572 0.36 14.63 265 ARG A CA 1
ATOM 1995 C C . ARG A 1 265 ? 10.935 -7.983 -17.680 1.00 13.33 265 ARG A C 1
ATOM 1996 O O . ARG A 1 265 ? 10.330 -7.456 -16.751 1.00 15.37 265 ARG A O 1
ATOM 2011 N N . ILE A 1 266 ? 10.795 -9.277 -17.987 1.00 13.76 266 ILE A N 1
ATOM 2012 C CA . ILE A 1 266 ? 9.774 -10.084 -17.321 1.00 15.21 266 ILE A CA 1
ATOM 2013 C C . ILE A 1 266 ? 10.393 -11.204 -16.459 1.00 14.47 266 ILE A C 1
ATOM 2014 O O . ILE A 1 266 ? 10.076 -11.281 -15.251 1.00 17.01 266 ILE A O 1
ATOM 2019 N N . GLU A 1 267 ? 11.186 -12.097 -17.041 1.00 15.12 267 GLU A N 1
ATOM 2020 C CA . GLU A 1 267 ? 11.702 -13.239 -16.301 1.00 13.82 267 GLU A CA 1
ATOM 2021 C C . GLU A 1 267 ? 12.818 -13.968 -17.039 1.00 14.32 267 GLU A C 1
ATOM 2022 O O . GLU A 1 267 ? 12.839 -14.013 -18.259 1.00 16.02 267 GLU A O 1
ATOM 2028 N N . HIS A 1 268 ? 13.698 -14.588 -16.269 1.00 16.21 268 HIS A N 1
ATOM 2029 C CA . HIS A 1 268 ? 14.643 -15.563 -16.797 1.00 15.85 268 HIS A CA 1
ATOM 2030 C C . HIS A 1 268 ? 13.961 -16.891 -16.802 1.00 17.42 268 HIS A C 1
ATOM 2031 O O . HIS A 1 268 ? 13.033 -17.094 -16.074 1.00 23.02 268 HIS A O 1
ATOM 2038 N N . ILE A 1 269 ? 14.414 -17.785 -17.660 1.00 18.04 269 ILE A N 1
ATOM 2039 C CA . ILE A 1 269 ? 14.003 -19.199 -17.678 1.00 19.37 269 ILE A CA 1
ATOM 2040 C C . ILE A 1 269 ? 15.271 -20.048 -17.562 1.00 19.89 269 ILE A C 1
ATOM 2041 O O . ILE A 1 269 ? 16.291 -19.743 -18.169 1.00 23.14 269 ILE A O 1
ATOM 2046 N N . ASP A 1 270 ? 15.228 -21.086 -16.744 1.00 23.46 270 ASP A N 1
ATOM 2047 C CA . ASP A 1 270 ? 16.428 -21.931 -16.584 1.00 24.27 270 ASP A CA 1
ATOM 2048 C C . ASP A 1 270 ? 16.447 -23.046 -17.619 1.00 20.42 270 ASP A C 1
ATOM 2049 O O . ASP A 1 270 ? 15.415 -23.581 -18.008 1.00 22.85 270 ASP A O 1
ATOM 2054 N N . VAL A 1 271 ? 17.654 -23.349 -18.057 1.00 18.90 271 VAL A N 1
ATOM 2055 C CA . VAL A 1 271 ? 17.919 -24.394 -19.036 1.00 17.76 271 VAL A CA 1
ATOM 2056 C C . VAL A 1 271 ? 18.660 -25.505 -18.328 1.00 18.43 271 VAL A C 1
ATOM 2057 O O . VAL A 1 271 ? 19.671 -25.276 -17.689 1.00 20.31 271 VAL A O 1
ATOM 2061 N N . GLU A 1 272 ? 18.166 -26.729 -18.455 1.00 18.63 272 GLU A N 1
ATOM 2062 C CA . GLU A 1 272 ? 18.848 -27.941 -17.936 1.00 17.87 272 GLU A CA 1
ATOM 2063 C C . GLU A 1 272 ? 19.751 -28.476 -19.034 1.00 16.91 272 GLU A C 1
ATOM 2064 O O . GLU A 1 272 ? 19.322 -28.549 -20.182 1.00 19.46 272 GLU A O 1
ATOM 2070 N N . VAL A 1 273 ? 20.962 -28.827 -18.681 1.00 17.70 273 VAL A N 1
ATOM 2071 C CA . VAL A 1 273 ? 21.995 -29.254 -19.592 1.00 18.18 273 VAL A CA 1
ATOM 2072 C C . VAL A 1 273 ? 22.507 -30.603 -19.141 1.00 19.78 273 VAL A C 1
ATOM 2073 O O . VAL A 1 273 ? 22.912 -30.775 -17.995 1.00 24.07 273 VAL A O 1
ATOM 2077 N N . THR A 1 274 ? 22.452 -31.603 -20.023 1.00 18.71 274 THR A N 1
ATOM 2078 C CA A THR A 1 274 ? 22.932 -32.946 -19.678 0.44 20.59 274 THR A CA 1
ATOM 2079 C CA B THR A 1 274 ? 22.884 -32.964 -19.694 0.56 20.13 274 THR A CA 1
ATOM 2080 C C . THR A 1 274 ? 23.620 -33.576 -20.883 1.00 19.43 274 THR A C 1
ATOM 2081 O O . THR A 1 274 ? 23.259 -33.324 -22.036 1.00 20.50 274 THR A O 1
ATOM 2088 N N . GLU A 1 275 ? 24.628 -34.383 -20.605 1.00 23.29 275 GLU A N 1
ATOM 2089 C CA . GLU A 1 275 ? 25.396 -35.081 -21.598 1.00 23.58 275 GLU A CA 1
ATOM 2090 C C . GLU A 1 275 ? 24.523 -36.287 -21.982 1.00 27.55 275 GLU A C 1
ATOM 2091 O O . GLU A 1 275 ? 24.029 -37.009 -21.114 1.00 29.25 275 GLU A O 1
ATOM 2097 N N . VAL A 1 276 ? 24.276 -36.434 -23.279 1.00 26.16 276 VAL A N 1
ATOM 2098 C CA . VAL A 1 276 ? 23.492 -37.556 -23.820 1.00 29.62 276 VAL A CA 1
ATOM 2099 C C . VAL A 1 276 ? 24.172 -38.353 -24.892 1.00 31.19 276 VAL A C 1
ATOM 2100 O O . VAL A 1 276 ? 23.588 -39.390 -25.255 1.00 33.70 276 VAL A O 1
ATOM 2105 N N . GLY B 1 1 ? 37.173 0.492 -63.985 1.00 70.08 1 GLY B N 1
ATOM 2106 C CA . GLY B 1 1 ? 37.802 0.823 -65.296 1.00 53.87 1 GLY B CA 1
ATOM 2107 C C . GLY B 1 1 ? 36.767 1.125 -66.377 1.00 39.91 1 GLY B C 1
ATOM 2108 O O . GLY B 1 1 ? 35.543 1.215 -66.133 1.00 34.27 1 GLY B O 1
ATOM 2109 N N . ALA B 1 2 ? 37.246 1.239 -67.606 1.00 31.19 2 ALA B N 1
ATOM 2110 C CA . ALA B 1 2 ? 36.376 1.682 -68.668 1.00 29.42 2 ALA B CA 1
ATOM 2111 C C . ALA B 1 2 ? 35.316 0.648 -68.993 1.00 25.62 2 ALA B C 1
ATOM 2112 O O . ALA B 1 2 ? 35.580 -0.559 -68.830 1.00 26.62 2 ALA B O 1
ATOM 2114 N N . LEU B 1 3 ? 34.144 1.104 -69.453 1.00 20.12 3 LEU B N 1
ATOM 2115 C CA . LEU B 1 3 ? 33.132 0.164 -69.987 1.00 17.58 3 LEU B CA 1
ATOM 2116 C C . LEU B 1 3 ? 33.711 -0.656 -71.104 1.00 18.35 3 LEU B C 1
ATOM 2117 O O . LEU B 1 3 ? 34.410 -0.172 -71.970 1.00 17.57 3 LEU B O 1
ATOM 2122 N N . LYS B 1 4 ? 33.409 -1.939 -71.055 1.00 14.66 4 LYS B N 1
ATOM 2123 C CA . LYS B 1 4 ? 33.782 -2.786 -72.156 1.00 15.35 4 LYS B CA 1
ATOM 2124 C C . LYS B 1 4 ? 32.876 -2.509 -73.363 1.00 14.33 4 LYS B C 1
ATOM 2125 O O . LYS B 1 4 ? 31.675 -2.366 -73.209 1.00 15.39 4 LYS B O 1
ATOM 2131 N N . LYS B 1 5 ? 33.476 -2.446 -74.544 1.00 14.48 5 LYS B N 1
ATOM 2132 C CA . LYS B 1 5 ? 32.761 -2.153 -75.752 1.00 12.99 5 LYS B CA 1
ATOM 2133 C C . LYS B 1 5 ? 32.314 -3.459 -76.408 1.00 12.96 5 LYS B C 1
ATOM 2134 O O . LYS B 1 5 ? 33.164 -4.329 -76.724 1.00 14.84 5 LYS B O 1
ATOM 2140 N N . VAL B 1 6 ? 31.011 -3.631 -76.590 1.00 12.08 6 VAL B N 1
ATOM 2141 C CA . VAL B 1 6 ? 30.467 -4.900 -77.096 1.00 13.07 6 VAL B CA 1
ATOM 2142 C C . VAL B 1 6 ? 29.631 -4.620 -78.321 1.00 13.30 6 VAL B C 1
ATOM 2143 O O . VAL B 1 6 ? 28.648 -3.870 -78.264 1.00 14.39 6 VAL B O 1
ATOM 2147 N N . LEU B 1 7 ? 30.054 -5.195 -79.434 1.00 13.19 7 LEU B N 1
ATOM 2148 C CA . LEU B 1 7 ? 29.398 -5.021 -80.713 1.00 12.81 7 LEU B CA 1
ATOM 2149 C C . LEU B 1 7 ? 28.518 -6.214 -81.066 1.00 12.08 7 LEU B C 1
ATOM 2150 O O . LEU B 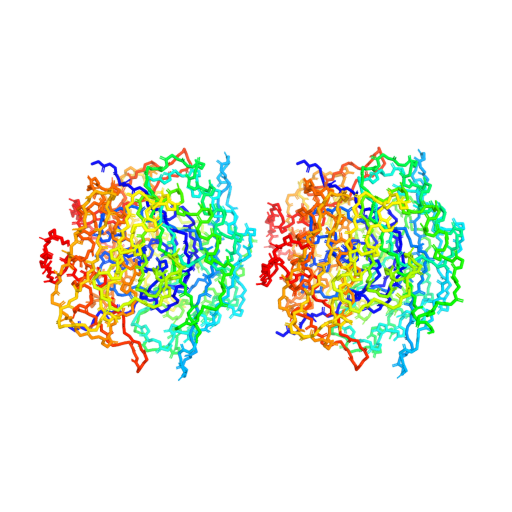1 7 ? 28.940 -7.367 -80.913 1.00 13.86 7 LEU B O 1
ATOM 2155 N N . THR B 1 8 ? 27.305 -5.951 -81.515 1.00 11.58 8 THR B N 1
ATOM 2156 C CA . THR B 1 8 ? 26.489 -6.976 -82.129 1.00 11.50 8 THR B CA 1
ATOM 2157 C C . THR B 1 8 ? 26.405 -6.695 -83.617 1.00 9.94 8 THR B C 1
ATOM 2158 O O . THR B 1 8 ? 26.263 -5.529 -84.066 1.00 11.75 8 THR B O 1
ATOM 2162 N N . ILE B 1 9 ? 26.470 -7.765 -84.412 1.00 10.56 9 ILE B N 1
ATOM 2163 C CA . ILE B 1 9 ? 26.217 -7.759 -85.853 1.00 10.75 9 ILE B CA 1
ATOM 2164 C C . ILE B 1 9 ? 24.887 -8.447 -86.052 1.00 10.48 9 ILE B C 1
ATOM 2165 O O . ILE B 1 9 ? 24.754 -9.664 -85.856 1.00 12.32 9 ILE B O 1
ATOM 2170 N N . ALA B 1 10 ? 23.848 -7.692 -86.336 1.00 11.38 10 ALA B N 1
ATOM 2171 C CA . ALA B 1 10 ? 22.487 -8.114 -86.216 1.00 10.85 10 ALA B CA 1
ATOM 2172 C C . ALA B 1 10 ? 21.499 -7.214 -86.942 1.00 10.56 10 ALA B C 1
ATOM 2173 O O . ALA B 1 10 ? 21.837 -6.081 -87.272 1.00 11.78 10 ALA B O 1
ATOM 2175 N N . GLY B 1 11 ? 20.297 -7.708 -87.134 1.00 11.20 11 GLY B N 1
ATOM 2176 C CA . GLY B 1 11 ? 19.206 -6.959 -87.689 1.00 12.01 11 GLY B CA 1
ATOM 2177 C C . GLY B 1 11 ? 18.326 -6.305 -86.665 1.00 11.42 11 GLY B C 1
ATOM 2178 O O . GLY B 1 11 ? 18.327 -6.655 -85.477 1.00 13.09 11 GLY B O 1
ATOM 2179 N N . SER B 1 12 ? 17.516 -5.375 -87.139 1.00 10.87 12 SER B N 1
ATOM 2180 C CA . SER B 1 12 ? 16.513 -4.706 -86.326 1.00 11.43 12 SER B CA 1
ATOM 2181 C C . SER B 1 12 ? 15.216 -5.482 -86.277 1.00 11.63 12 SER B C 1
ATOM 2182 O O . SER B 1 12 ? 14.618 -5.737 -87.318 1.00 15.19 12 SER B O 1
ATOM 2185 N N . ASP B 1 13 ? 14.790 -5.840 -85.062 1.00 11.53 13 ASP B N 1
ATOM 2186 C CA . ASP B 1 13 ? 13.449 -6.394 -84.824 1.00 10.72 13 ASP B CA 1
ATOM 2187 C C . ASP B 1 13 ? 12.546 -5.248 -84.465 1.00 10.29 13 ASP B C 1
ATOM 2188 O O . ASP B 1 13 ? 12.655 -4.765 -83.346 1.00 11.31 13 ASP B O 1
ATOM 2193 N N . THR B 1 14 ? 11.708 -4.774 -85.382 1.00 11.33 14 THR B N 1
ATOM 2194 C CA . THR B 1 14 ? 10.944 -3.561 -85.081 1.00 11.33 14 THR B CA 1
ATOM 2195 C C . THR B 1 14 ? 10.127 -3.717 -83.799 1.00 10.33 14 THR B C 1
ATOM 2196 O O . THR B 1 14 ? 9.893 -2.765 -83.076 1.00 12.20 14 THR B O 1
ATOM 2200 N N . SER B 1 15 ? 9.637 -4.918 -83.522 1.00 11.39 15 SER B N 1
ATOM 2201 C CA . SER B 1 15 ? 8.844 -5.147 -82.305 1.00 12.27 15 SER B CA 1
ATOM 2202 C C . SER B 1 15 ? 9.651 -4.986 -81.014 1.00 12.18 15 SER B C 1
ATOM 2203 O O . SER B 1 15 ? 9.060 -4.820 -79.940 1.00 13.99 15 SER B O 1
ATOM 2206 N N . ALA B 1 16 ? 10.977 -5.042 -81.126 1.00 10.93 16 ALA B N 1
ATOM 2207 C CA . ALA B 1 16 ? 11.976 -4.588 -80.105 1.00 10.98 16 ALA B CA 1
ATOM 2208 C C . ALA B 1 16 ? 12.246 -5.548 -78.955 1.00 11.51 16 ALA B C 1
ATOM 2209 O O . ALA B 1 16 ? 12.882 -5.187 -77.992 1.00 12.01 16 ALA B O 1
ATOM 2211 N N . GLY B 1 17 ? 11.870 -6.811 -79.150 1.00 12.66 17 GLY B N 1
ATOM 2212 C CA . GLY B 1 17 ? 12.079 -7.832 -78.178 1.00 11.89 17 GLY B CA 1
ATOM 2213 C C . GLY B 1 17 ? 13.281 -8.718 -78.436 1.00 13.01 17 GLY B C 1
ATOM 2214 O O . GLY B 1 17 ? 13.853 -9.269 -77.505 1.00 13.38 17 GLY B O 1
ATOM 2215 N N . ALA B 1 18 ? 13.617 -8.868 -79.725 1.00 11.10 18 ALA B N 1
ATOM 2216 C CA . ALA B 1 18 ? 14.709 -9.690 -80.205 1.00 11.46 18 ALA B CA 1
ATOM 2217 C C . ALA B 1 18 ? 15.638 -8.836 -81.013 1.00 10.36 18 ALA B C 1
ATOM 2218 O O . ALA B 1 18 ? 15.635 -7.588 -80.904 1.00 11.66 18 ALA B O 1
ATOM 2220 N N . GLY B 1 19 ? 16.479 -9.444 -81.816 1.00 13.30 19 GLY B N 1
ATOM 2221 C CA . GLY B 1 19 ? 17.347 -8.716 -82.709 1.00 13.15 19 GLY B CA 1
ATOM 2222 C C . GLY B 1 19 ? 18.357 -7.833 -81.991 1.00 12.01 19 GLY B C 1
ATOM 2223 O O . GLY B 1 19 ? 18.674 -8.020 -80.795 1.00 12.32 19 GLY B O 1
ATOM 2224 N N . MET B 1 20 ? 18.756 -6.749 -82.663 1.00 10.52 20 MET B N 1
ATOM 2225 C CA . MET B 1 20 ? 19.740 -5.835 -82.102 1.00 11.44 20 MET B CA 1
ATOM 2226 C C . MET B 1 20 ? 19.152 -5.133 -80.891 1.00 10.22 20 MET B C 1
ATOM 2227 O O . MET B 1 20 ? 19.896 -4.709 -80.014 1.00 11.44 20 MET B O 1
ATOM 2232 N N . GLN B 1 21 ? 17.840 -4.987 -80.850 1.00 9.82 21 GLN B N 1
ATOM 2233 C CA . GLN B 1 21 ? 17.187 -4.349 -79.716 1.00 10.77 21 GLN B CA 1
ATOM 2234 C C . GLN B 1 21 ? 17.421 -5.153 -78.422 1.00 10.35 21 GLN B C 1
ATOM 2235 O O . GLN B 1 21 ? 17.846 -4.611 -77.389 1.00 11.89 21 GLN B O 1
ATOM 2241 N N . ALA B 1 22 ? 17.167 -6.461 -78.496 1.00 11.05 22 ALA B N 1
ATOM 2242 C CA . ALA B 1 22 ? 17.467 -7.282 -77.342 1.00 11.32 22 ALA B CA 1
ATOM 2243 C C . ALA B 1 22 ? 18.960 -7.190 -76.973 1.00 10.36 22 ALA B C 1
ATOM 2244 O O . ALA B 1 22 ? 19.301 -7.167 -75.775 1.00 11.96 22 ALA B O 1
ATOM 2246 N N . ASP B 1 23 ? 19.832 -7.181 -77.973 1.00 9.64 23 ASP B N 1
ATOM 2247 C CA . ASP B 1 23 ? 21.249 -7.128 -77.733 1.00 10.08 23 ASP B CA 1
ATOM 2248 C C . ASP B 1 23 ? 21.629 -5.822 -77.003 1.00 10.89 23 ASP B C 1
ATOM 2249 O O . ASP B 1 23 ? 22.287 -5.866 -75.966 1.00 11.61 23 ASP B O 1
ATOM 2254 N N . LEU B 1 24 ? 21.229 -4.664 -77.554 1.00 10.02 24 LEU B N 1
ATOM 2255 C CA . LEU B 1 24 ? 21.594 -3.403 -76.938 1.00 10.65 24 LEU B CA 1
ATOM 2256 C C . LEU B 1 24 ? 21.005 -3.317 -75.520 1.00 9.66 24 LEU B C 1
ATOM 2257 O O . LEU B 1 24 ? 21.645 -2.767 -74.600 1.00 11.39 24 LEU B O 1
ATOM 2262 N N . LYS B 1 25 ? 19.759 -3.749 -75.350 1.00 9.96 25 LYS B N 1
ATOM 2263 C CA . LYS B 1 25 ? 19.109 -3.678 -74.048 1.00 10.47 25 LYS B CA 1
ATOM 2264 C C . LYS B 1 25 ? 19.881 -4.523 -73.029 1.00 11.40 25 LYS B C 1
ATOM 2265 O O . LYS B 1 25 ? 20.081 -4.122 -71.864 1.00 12.27 25 LYS B O 1
ATOM 2271 N N . THR B 1 26 ? 20.263 -5.718 -73.425 1.00 11.34 26 THR B N 1
ATOM 2272 C CA . THR B 1 26 ? 20.974 -6.649 -72.562 1.00 10.96 26 THR B CA 1
ATOM 2273 C C . THR B 1 26 ? 22.372 -6.173 -72.257 1.00 10.54 26 THR B C 1
ATOM 2274 O O . THR B 1 26 ? 22.817 -6.204 -71.101 1.00 11.84 26 THR B O 1
ATOM 2278 N N . PHE B 1 27 ? 23.084 -5.684 -73.264 1.00 10.65 27 PHE B N 1
ATOM 2279 C CA . PHE B 1 27 ? 24.386 -5.073 -73.043 1.00 11.26 27 PHE B CA 1
ATOM 2280 C C . PHE B 1 27 ? 24.327 -3.946 -71.992 1.00 10.84 27 PHE B C 1
ATOM 2281 O O . PHE B 1 27 ? 25.200 -3.800 -71.163 1.00 13.37 27 PHE B O 1
ATOM 2289 N N . GLN B 1 28 ? 23.290 -3.137 -72.091 1.00 11.32 28 GLN B N 1
ATOM 2290 C CA . GLN B 1 28 ? 23.072 -2.000 -71.171 1.00 11.70 28 GLN B CA 1
ATOM 2291 C C . GLN B 1 28 ? 22.811 -2.476 -69.764 1.00 12.97 28 GLN B C 1
ATOM 2292 O O . GLN B 1 28 ? 23.387 -2.007 -68.791 1.00 13.35 28 GLN B O 1
ATOM 2298 N N . GLU B 1 29 ? 21.932 -3.463 -69.636 1.00 12.23 29 GLU B N 1
ATOM 2299 C CA . GLU B 1 29 ? 21.625 -4.098 -68.338 1.00 13.19 29 GLU B CA 1
ATOM 2300 C C . GLU B 1 29 ? 22.885 -4.643 -67.670 1.00 14.97 29 GLU B C 1
ATOM 2301 O O . GLU B 1 29 ? 23.003 -4.681 -66.437 1.00 16.04 29 GLU B O 1
ATOM 2307 N N . LEU B 1 30 ? 23.803 -5.142 -68.472 1.00 13.21 30 LEU B N 1
ATOM 2308 C CA . LEU B 1 30 ? 25.011 -5.730 -67.955 1.00 14.33 30 LEU B CA 1
ATOM 2309 C C . LEU B 1 30 ? 26.228 -4.831 -67.954 1.00 13.92 30 LEU B C 1
ATOM 2310 O O . LEU B 1 30 ? 27.393 -5.272 -67.897 1.00 15.39 30 LEU B O 1
ATOM 2315 N N . ASP B 1 31 ? 25.950 -3.522 -68.002 1.00 14.49 31 ASP B N 1
ATOM 2316 C CA . ASP B 1 31 ? 26.973 -2.555 -67.684 1.00 13.90 31 ASP B CA 1
ATOM 2317 C C . ASP B 1 31 ? 28.129 -2.591 -68.651 1.00 13.68 31 ASP B C 1
ATOM 2318 O O . ASP B 1 31 ? 29.288 -2.484 -68.257 1.00 16.25 31 ASP B O 1
ATOM 2323 N N . THR B 1 32 ? 27.782 -2.733 -69.958 1.00 12.98 32 THR B N 1
ATOM 2324 C CA . THR B 1 32 ? 28.748 -2.646 -71.028 1.00 13.00 32 THR B CA 1
ATOM 2325 C C . THR B 1 32 ? 28.304 -1.514 -71.987 1.00 12.15 32 THR B C 1
ATOM 2326 O O . THR B 1 32 ? 27.206 -1.009 -71.868 1.00 13.25 32 THR B O 1
ATOM 2330 N N . TYR B 1 33 ? 29.189 -1.157 -72.917 1.00 12.28 33 TYR B N 1
ATOM 2331 C CA . TYR B 1 33 ? 28.927 -0.122 -73.911 1.00 11.79 33 TYR B CA 1
ATOM 2332 C C . TYR B 1 33 ? 28.474 -0.835 -75.201 1.00 11.92 33 TYR B C 1
ATOM 2333 O O . TYR B 1 33 ? 29.298 -1.382 -75.938 1.00 13.23 33 TYR B O 1
ATOM 2342 N N . GLY B 1 34 ? 27.165 -0.905 -75.421 1.00 12.00 34 GLY B N 1
ATOM 2343 C CA . GLY B 1 34 ? 26.655 -1.646 -76.580 1.00 12.14 34 GLY B CA 1
ATOM 2344 C C . GLY B 1 34 ? 26.737 -0.875 -77.884 1.00 11.04 34 GLY B C 1
ATOM 2345 O O . GLY B 1 34 ? 26.475 0.352 -77.953 1.00 11.92 34 GLY B O 1
ATOM 2346 N N . MET B 1 35 ? 27.032 -1.599 -78.935 1.00 11.64 35 MET B N 1
ATOM 2347 C CA . MET B 1 35 ? 27.122 -1.080 -80.284 1.00 11.34 35 MET B CA 1
ATOM 2348 C C . MET B 1 35 ? 26.485 -2.063 -81.229 1.00 11.82 35 MET B C 1
ATOM 2349 O O . MET B 1 35 ? 26.523 -3.288 -80.980 1.00 11.85 35 MET B O 1
ATOM 2354 N N . VAL B 1 36 ? 26.019 -1.565 -82.384 1.00 11.33 36 VAL B N 1
ATOM 2355 C CA . VAL B 1 36 ? 25.434 -2.421 -83.407 1.00 10.50 36 VAL B CA 1
ATOM 2356 C C . VAL B 1 36 ? 25.940 -2.060 -84.806 1.00 10.47 36 VAL B C 1
ATOM 2357 O O . VAL B 1 36 ? 26.046 -0.871 -85.179 1.00 11.50 36 VAL B O 1
ATOM 2361 N N . ALA B 1 37 ? 26.199 -3.094 -85.622 1.00 10.64 37 ALA B N 1
ATOM 2362 C CA . ALA B 1 37 ? 26.342 -2.947 -87.075 1.00 9.69 37 ALA B CA 1
ATOM 2363 C C . ALA B 1 37 ? 25.110 -3.653 -87.660 1.00 9.95 37 ALA B C 1
ATOM 2364 O O . ALA B 1 37 ? 24.991 -4.886 -87.560 1.00 11.49 37 ALA B O 1
ATOM 2366 N N . LEU B 1 38 ? 24.181 -2.871 -88.198 1.00 10.50 38 LEU B N 1
ATOM 2367 C CA . LEU B 1 38 ? 22.905 -3.333 -88.693 1.00 9.63 38 LEU B CA 1
ATOM 2368 C C . LEU B 1 38 ? 23.036 -4.028 -90.044 1.00 11.97 38 LEU B C 1
ATOM 2369 O O . LEU B 1 38 ? 23.636 -3.493 -90.981 1.00 12.40 38 LEU B O 1
ATOM 2374 N N . THR B 1 39 ? 22.392 -5.205 -90.154 1.00 10.98 39 THR B N 1
ATOM 2375 C CA . THR B 1 39 ? 22.395 -5.975 -91.353 1.00 11.13 39 THR B CA 1
ATOM 2376 C C . THR B 1 39 ? 21.095 -5.931 -92.181 1.00 11.33 39 THR B C 1
ATOM 2377 O O . THR B 1 39 ? 21.115 -6.212 -93.380 1.00 13.62 39 THR B O 1
ATOM 2381 N N . ALA B 1 40 ? 19.983 -5.629 -91.531 1.00 10.94 40 ALA B N 1
ATOM 2382 C CA . ALA B 1 40 ? 18.658 -5.805 -92.037 1.00 11.64 40 ALA B CA 1
ATOM 2383 C C . ALA B 1 40 ? 17.665 -5.146 -91.107 1.00 11.03 40 ALA B C 1
ATOM 2384 O O . ALA B 1 40 ? 17.980 -4.903 -89.950 1.00 12.40 40 ALA B O 1
ATOM 2386 N N . ILE B 1 41 ? 16.487 -4.898 -91.607 1.00 11.47 41 ILE B N 1
ATOM 2387 C CA . ILE B 1 41 ? 15.355 -4.388 -90.857 1.00 10.91 41 ILE B CA 1
ATOM 2388 C C . ILE B 1 41 ? 14.174 -5.344 -91.034 1.00 11.46 41 ILE B C 1
ATOM 2389 O O . ILE B 1 41 ? 13.789 -5.636 -92.173 1.00 13.34 41 ILE B O 1
ATOM 2394 N N . VAL B 1 42 ? 13.604 -5.824 -89.940 1.00 12.17 42 VAL B N 1
ATOM 2395 C CA . VAL B 1 42 ? 12.447 -6.734 -89.965 1.00 12.20 42 VAL B CA 1
ATOM 2396 C C . VAL B 1 42 ? 11.239 -5.940 -89.467 1.00 11.17 42 VAL B C 1
ATOM 2397 O O . VAL B 1 42 ? 11.271 -5.390 -88.365 1.00 11.92 42 VAL B O 1
ATOM 2401 N N . THR B 1 43 ? 10.185 -5.948 -90.274 1.00 11.88 43 THR B N 1
ATOM 2402 C CA . THR B 1 43 ? 8.943 -5.313 -89.940 1.00 12.02 43 THR B CA 1
ATOM 2403 C C . THR B 1 43 ? 7.844 -6.338 -89.972 1.00 12.97 43 THR B C 1
ATOM 2404 O O . THR B 1 43 ? 8.029 -7.470 -90.491 1.00 13.55 43 THR B O 1
ATOM 2408 N N . MET B 1 44 ? 6.682 -5.972 -89.426 1.00 13.27 44 MET B N 1
ATOM 2409 C CA . MET B 1 44 ? 5.550 -6.884 -89.268 1.00 14.38 44 MET B CA 1
ATOM 2410 C C . MET B 1 44 ? 4.263 -6.222 -89.681 1.00 14.14 44 MET B C 1
ATOM 2411 O O . MET B 1 44 ? 3.967 -5.115 -89.253 1.00 15.24 44 MET B O 1
ATOM 2416 N N . ASP B 1 45 ? 3.478 -6.894 -90.492 1.00 13.29 45 ASP B N 1
ATOM 2417 C CA . ASP B 1 45 ? 2.179 -6.399 -90.909 1.00 14.49 45 ASP B CA 1
ATOM 2418 C C . ASP B 1 45 ? 1.222 -6.134 -89.755 1.00 15.39 45 ASP B C 1
ATOM 2419 O O . ASP B 1 45 ? 1.097 -6.961 -88.861 1.00 16.43 45 ASP B O 1
ATOM 2424 N N . LYS B 1 46 ? 0.562 -4.963 -89.777 1.00 16.22 46 LYS B N 1
ATOM 2425 C CA . LYS B 1 46 ? -0.267 -4.548 -88.655 1.00 17.48 46 LYS B CA 1
ATOM 2426 C C . LYS B 1 46 ? -1.441 -5.493 -88.370 1.00 20.72 46 LYS B C 1
ATOM 2427 O O . LYS B 1 46 ? -1.928 -5.557 -87.230 1.00 22.83 46 LYS B O 1
ATOM 2433 N N . ASP B 1 47 ? -1.859 -6.237 -89.405 1.00 20.63 47 ASP B N 1
ATOM 2434 C CA . ASP B 1 47 ? -3.025 -7.089 -89.313 1.00 20.20 47 ASP B CA 1
ATOM 2435 C C . ASP B 1 47 ? -2.704 -8.546 -89.114 1.00 19.66 47 ASP B C 1
ATOM 2436 O O . ASP B 1 47 ? -3.358 -9.179 -88.309 1.00 23.79 47 ASP B O 1
ATOM 2441 N N . THR B 1 48 ? -1.718 -9.066 -89.848 1.00 19.95 48 THR B N 1
ATOM 2442 C CA . THR B 1 48 ? -1.376 -10.471 -89.805 1.00 18.53 48 THR B CA 1
ATOM 2443 C C . THR B 1 48 ? -0.066 -10.824 -89.100 1.00 15.62 48 THR B C 1
ATOM 2444 O O . THR B 1 48 ? 0.231 -12.005 -88.861 1.00 18.57 48 THR B O 1
ATOM 2448 N N . TRP B 1 49 ? 0.730 -9.799 -88.798 1.00 15.52 49 TRP B N 1
ATOM 2449 C CA . TRP B 1 49 ? 2.052 -9.940 -88.246 1.00 14.82 49 TRP B CA 1
ATOM 2450 C C . TRP B 1 49 ? 3.032 -10.636 -89.173 1.00 16.03 49 TRP B C 1
ATOM 2451 O O . TRP B 1 49 ? 4.147 -10.990 -88.770 1.00 19.00 49 TRP B O 1
ATOM 2462 N N . SER B 1 50 ? 2.668 -10.747 -90.454 1.00 16.37 50 SER B N 1
ATOM 2463 C CA . SER B 1 50 ? 3.605 -11.283 -91.429 1.00 17.12 50 SER B CA 1
ATOM 2464 C C . SER B 1 50 ? 4.894 -10.468 -91.493 1.00 14.74 50 SER B C 1
ATOM 2465 O O . SER B 1 50 ? 4.861 -9.210 -91.525 1.00 17.51 50 SER B O 1
ATOM 2468 N N . HIS B 1 51 ? 6.034 -11.143 -91.469 1.00 17.04 51 HIS B N 1
ATOM 2469 C CA . HIS B 1 51 ? 7.321 -10.488 -91.428 1.00 16.30 51 HIS B CA 1
ATOM 2470 C C . HIS B 1 51 ? 7.778 -10.118 -92.832 1.00 17.79 51 HIS B C 1
ATOM 2471 O O . HIS B 1 51 ? 7.578 -10.866 -93.805 1.00 20.37 51 HIS B O 1
ATOM 2478 N N . ASP B 1 52 ? 8.439 -8.971 -92.916 1.00 15.73 52 ASP B N 1
ATOM 2479 C CA . ASP B 1 52 ? 9.177 -8.575 -94.071 1.00 13.99 52 ASP B CA 1
ATOM 2480 C C . ASP B 1 52 ? 10.586 -8.236 -93.681 1.00 13.06 52 ASP B C 1
ATOM 2481 O O . ASP B 1 52 ? 10.816 -7.392 -92.804 1.00 13.97 52 ASP B O 1
ATOM 2486 N N . VAL B 1 53 ? 11.556 -8.875 -94.290 1.00 15.12 53 VAL B N 1
ATOM 2487 C CA . VAL B 1 53 ? 12.965 -8.678 -93.959 1.00 13.84 53 VAL B CA 1
ATOM 2488 C C . VAL B 1 53 ? 13.593 -7.890 -95.126 1.00 12.68 53 VAL B C 1
ATOM 2489 O O . VAL B 1 53 ? 13.701 -8.337 -96.252 1.00 15.35 53 VAL B O 1
ATOM 2493 N N . THR B 1 54 ? 14.009 -6.672 -94.817 1.00 12.66 54 THR B N 1
ATOM 2494 C CA . THR B 1 54 ? 14.661 -5.794 -95.765 1.00 13.57 54 THR B CA 1
ATOM 2495 C C . THR B 1 54 ? 16.149 -5.819 -95.520 1.00 12.81 54 THR B C 1
ATOM 2496 O O . THR B 1 54 ? 16.620 -5.290 -94.491 1.00 13.66 54 THR B O 1
ATOM 2500 N N . PRO B 1 55 ? 16.923 -6.451 -96.408 1.00 13.84 55 PRO B N 1
ATOM 2501 C CA . PRO B 1 55 ? 18.384 -6.389 -96.227 1.00 14.08 55 PRO B CA 1
ATOM 2502 C C . PRO B 1 55 ? 18.885 -4.946 -96.411 1.00 14.87 55 PRO B C 1
ATOM 2503 O O . PRO B 1 55 ? 18.356 -4.189 -97.239 1.00 17.55 55 PRO B O 1
ATOM 2507 N N . LEU B 1 56 ? 19.922 -4.609 -95.672 1.00 14.01 56 LEU B N 1
ATOM 2508 C CA . LEU B 1 56 ? 20.645 -3.392 -95.929 1.00 15.23 56 LEU B CA 1
ATOM 2509 C C . LEU B 1 56 ? 21.762 -3.630 -96.919 1.00 16.86 56 LEU B C 1
ATOM 2510 O O . LEU B 1 56 ? 22.357 -4.690 -96.943 1.00 16.18 56 LEU B O 1
ATOM 2515 N N . PRO B 1 57 ? 22.032 -2.635 -97.771 1.00 16.95 57 PRO B N 1
ATOM 2516 C CA . PRO B 1 57 ? 23.106 -2.821 -98.753 1.00 17.37 57 PRO B CA 1
ATOM 2517 C C . PRO B 1 57 ? 24.453 -3.033 -98.145 1.00 15.82 57 PRO B C 1
ATOM 2518 O O . PRO B 1 57 ? 24.745 -2.533 -97.050 1.00 15.48 57 PRO B O 1
ATOM 2522 N N . MET B 1 58 ? 25.280 -3.767 -98.854 1.00 16.87 58 MET B N 1
ATOM 2523 C CA A MET B 1 58 ? 26.570 -4.094 -98.319 0.51 16.51 58 MET B CA 1
ATOM 2524 C CA B MET B 1 58 ? 26.605 -4.103 -98.384 0.49 17.45 58 MET B CA 1
ATOM 2525 C C . MET B 1 58 ? 27.423 -2.855 -98.113 1.00 17.05 58 MET B C 1
ATOM 2526 O O . MET B 1 58 ? 28.223 -2.840 -97.208 1.00 18.05 58 MET B O 1
ATOM 2535 N N . ASP B 1 59 ? 27.217 -1.803 -98.917 1.00 17.31 59 ASP B N 1
ATOM 2536 C CA . ASP B 1 59 ? 28.036 -0.626 -98.730 1.00 17.61 59 ASP B CA 1
ATOM 2537 C C . ASP B 1 59 ? 27.785 0.020 -97.361 1.00 15.38 59 ASP B C 1
ATOM 2538 O O . ASP B 1 59 ? 28.735 0.453 -96.724 1.00 16.64 59 ASP B O 1
ATOM 2543 N N . VAL B 1 60 ? 26.525 0.145 -96.961 1.00 14.96 60 VAL B N 1
ATOM 2544 C CA . VAL B 1 60 ? 26.254 0.720 -95.612 1.00 13.25 60 VAL B CA 1
ATOM 2545 C C . VAL B 1 60 ? 26.676 -0.243 -94.497 1.00 13.99 60 VAL B C 1
ATOM 2546 O O . VAL B 1 60 ? 27.083 0.156 -93.396 1.00 13.51 60 VAL B O 1
ATOM 2550 N N . PHE B 1 61 ? 26.558 -1.536 -94.742 1.00 13.45 61 PHE B N 1
ATOM 2551 C CA . PHE B 1 61 ? 27.094 -2.510 -93.798 1.00 12.39 61 PHE B CA 1
ATOM 2552 C C . PHE B 1 61 ? 28.585 -2.315 -93.586 1.00 13.28 61 PHE B C 1
ATOM 2553 O O . PHE B 1 61 ? 29.046 -2.220 -92.441 1.00 14.04 61 PHE B O 1
ATOM 2561 N N . GLU B 1 62 ? 29.334 -2.173 -94.669 1.00 13.09 62 GLU B N 1
ATOM 2562 C CA . GLU B 1 62 ? 30.741 -1.963 -94.568 1.00 15.94 62 GLU B CA 1
ATOM 2563 C C . GLU B 1 62 ? 31.098 -0.637 -93.876 1.00 14.79 62 GLU B C 1
ATOM 2564 O O . GLU B 1 62 ? 32.047 -0.592 -93.105 1.00 17.10 62 GLU B O 1
ATOM 2570 N N . LYS B 1 63 ? 30.345 0.420 -94.145 1.00 14.14 63 LYS B N 1
ATOM 2571 C CA . LYS B 1 63 ? 30.610 1.705 -93.478 1.00 14.05 63 LYS B CA 1
ATOM 2572 C C . LYS B 1 63 ? 30.429 1.592 -91.980 1.00 11.49 63 LYS B C 1
ATOM 2573 O O . LYS B 1 63 ? 31.225 2.114 -91.212 1.00 14.89 63 LYS B O 1
ATOM 2579 N N . GLN B 1 64 ? 29.435 0.841 -91.563 1.00 12.10 64 GLN B N 1
ATOM 2580 C CA . GLN B 1 64 ? 29.217 0.621 -90.131 1.00 12.00 64 GLN B CA 1
ATOM 2581 C C . GLN B 1 64 ? 30.370 -0.166 -89.528 1.00 12.12 64 GLN B C 1
ATOM 2582 O O . GLN B 1 64 ? 30.802 0.116 -88.412 1.00 13.54 64 GLN B O 1
ATOM 2588 N N . LEU B 1 65 ? 30.781 -1.237 -90.212 1.00 13.57 65 LEU B N 1
ATOM 2589 C CA . LEU B 1 65 ? 31.902 -2.052 -89.712 1.00 13.83 65 LEU B CA 1
ATOM 2590 C C . LEU B 1 65 ? 33.174 -1.217 -89.576 1.00 15.08 65 LEU B C 1
ATOM 2591 O O . LEU B 1 65 ? 33.928 -1.414 -88.638 1.00 16.44 65 LEU B O 1
ATOM 2596 N N . GLU B 1 66 ? 33.424 -0.310 -90.525 1.00 15.98 66 GLU B N 1
ATOM 2597 C CA . GLU B 1 66 ? 34.623 0.508 -90.426 1.00 16.82 66 GLU B CA 1
ATOM 2598 C C . GLU B 1 66 ? 34.581 1.349 -89.133 1.00 15.06 66 GLU B C 1
ATOM 2599 O O . GLU B 1 66 ? 35.552 1.448 -88.388 1.00 15.72 66 GLU B O 1
ATOM 2605 N N . THR B 1 67 ? 33.446 1.953 -88.886 1.00 13.94 67 THR B N 1
ATOM 2606 C CA . THR B 1 67 ? 33.290 2.758 -87.658 1.00 13.65 67 THR B CA 1
ATOM 2607 C C . THR B 1 67 ? 33.478 1.909 -86.400 1.00 14.48 67 THR B C 1
ATOM 2608 O O . THR B 1 67 ? 34.246 2.257 -85.485 1.00 14.43 67 THR B O 1
ATOM 2612 N N . ALA B 1 68 ? 32.784 0.779 -86.360 1.00 14.20 68 ALA B N 1
ATOM 2613 C CA . ALA B 1 68 ? 32.874 -0.103 -85.189 1.00 13.18 68 ALA B CA 1
ATOM 2614 C C . ALA B 1 68 ? 34.270 -0.668 -84.948 1.00 15.47 68 ALA B C 1
ATOM 2615 O O . ALA B 1 68 ? 34.735 -0.710 -83.808 1.00 15.35 68 ALA B O 1
ATOM 2617 N N . LEU B 1 69 ? 34.955 -1.064 -86.034 1.00 15.91 69 LEU B N 1
ATOM 2618 C CA A LEU B 1 69 ? 36.295 -1.570 -85.916 0.57 16.45 69 LEU B CA 1
ATOM 2619 C CA B LEU B 1 69 ? 36.302 -1.557 -85.907 0.43 16.68 69 LEU B CA 1
ATOM 2620 C C . LEU B 1 69 ? 37.231 -0.474 -85.367 1.00 16.21 69 LEU B C 1
ATOM 2621 O O . LEU B 1 69 ? 38.139 -0.751 -84.562 1.00 18.77 69 LEU B O 1
ATOM 2630 N N . SER B 1 70 ? 37.035 0.757 -85.842 1.00 15.86 70 SER B N 1
ATOM 2631 C CA . SER B 1 70 ? 37.861 1.885 -85.399 1.00 17.03 70 SER B CA 1
ATOM 2632 C C . SER B 1 70 ? 37.721 2.152 -83.904 1.00 16.80 70 SER B C 1
ATOM 2633 O O . SER B 1 70 ? 38.708 2.354 -83.217 1.00 18.15 70 SER B O 1
ATOM 2636 N N . ILE B 1 71 ? 36.486 2.064 -83.420 1.00 14.58 71 ILE B N 1
ATOM 2637 C CA . ILE B 1 71 ? 36.166 2.196 -81.991 1.00 14.52 71 ILE B CA 1
ATOM 2638 C C . ILE B 1 71 ? 36.879 1.120 -81.155 1.00 14.99 71 ILE B C 1
ATOM 2639 O O . ILE B 1 71 ? 37.404 1.375 -80.100 1.00 17.41 71 ILE B O 1
ATOM 2644 N N . GLY B 1 72 ? 36.850 -0.105 -81.671 1.00 15.48 72 GLY B N 1
ATOM 2645 C CA . GLY B 1 72 ? 37.592 -1.217 -81.110 1.00 15.85 72 GLY B CA 1
ATOM 2646 C C . GLY B 1 72 ? 36.794 -2.003 -80.109 1.00 15.20 72 GLY B C 1
ATOM 2647 O O . GLY B 1 72 ? 36.911 -1.782 -78.905 1.00 17.66 72 GLY B O 1
ATOM 2648 N N . PRO B 1 73 ? 36.009 -2.987 -80.579 1.00 15.05 73 PRO B N 1
ATOM 2649 C CA . PRO B 1 73 ? 35.214 -3.763 -79.628 1.00 15.08 73 PRO B CA 1
ATOM 2650 C C . PRO B 1 73 ? 36.082 -4.674 -78.778 1.00 14.50 73 PRO B C 1
ATOM 2651 O O . PRO B 1 73 ? 37.089 -5.173 -79.260 1.00 16.55 73 PRO B O 1
ATOM 2655 N N . ASP B 1 74 ? 35.672 -4.884 -77.529 1.00 14.60 74 ASP B N 1
ATOM 2656 C CA . ASP B 1 74 ? 36.245 -5.899 -76.680 1.00 14.22 74 ASP B CA 1
ATOM 2657 C C . ASP B 1 74 ? 35.631 -7.284 -76.876 1.00 13.48 74 ASP B C 1
ATOM 2658 O O . ASP B 1 74 ? 36.268 -8.290 -76.541 1.00 15.38 74 ASP B O 1
ATOM 2663 N N . ALA B 1 75 ? 34.416 -7.329 -77.387 1.00 13.30 75 ALA B N 1
ATOM 2664 C CA . ALA B 1 75 ? 33.689 -8.571 -77.626 1.00 12.53 75 ALA B CA 1
ATOM 2665 C C . ALA B 1 75 ? 32.743 -8.323 -78.792 1.00 13.79 75 ALA B C 1
ATOM 2666 O O . ALA B 1 75 ? 32.240 -7.194 -78.977 1.00 13.96 75 ALA B O 1
ATOM 2668 N N . ILE B 1 76 ? 32.460 -9.376 -79.572 1.00 13.68 76 ILE B N 1
ATOM 2669 C CA . ILE B 1 76 ? 31.536 -9.281 -80.676 1.00 13.41 76 ILE B CA 1
ATOM 2670 C C . ILE B 1 76 ? 30.566 -10.461 -80.595 1.00 13.27 76 ILE B C 1
ATOM 2671 O O . ILE B 1 76 ? 30.997 -11.586 -80.371 1.00 14.41 76 ILE B O 1
ATOM 2676 N N . LYS B 1 77 ? 29.301 -10.214 -80.832 1.00 11.79 77 LYS B N 1
ATOM 2677 C CA . LYS B 1 77 ? 28.249 -11.189 -80.991 1.00 11.44 77 LYS B CA 1
ATOM 2678 C C . LYS B 1 77 ? 27.742 -11.102 -82.426 1.00 12.71 77 LYS B C 1
ATOM 2679 O O . LYS B 1 77 ? 27.586 -10.013 -82.969 1.00 14.35 77 LYS B O 1
ATOM 2685 N N . THR B 1 78 ? 27.435 -12.251 -82.998 1.00 12.95 78 THR B N 1
ATOM 2686 C CA . THR B 1 78 ? 26.626 -12.347 -84.177 1.00 12.48 78 THR B CA 1
ATOM 2687 C C . THR B 1 78 ? 25.240 -12.843 -83.897 1.00 12.81 78 THR B C 1
ATOM 2688 O O . THR B 1 78 ? 25.056 -13.839 -83.213 1.00 14.47 78 THR B O 1
ATOM 2692 N N . GLY B 1 79 ? 24.250 -12.143 -84.440 1.00 15.07 79 GLY B N 1
ATOM 2693 C CA . GLY B 1 79 ? 22.883 -12.574 -84.465 1.00 14.82 79 GLY B CA 1
ATOM 2694 C C . GLY B 1 79 ? 22.502 -13.230 -85.788 1.00 16.10 79 GLY B C 1
ATOM 2695 O O . GLY B 1 79 ? 23.353 -13.724 -86.495 1.00 18.00 79 GLY B O 1
ATOM 2696 N N . MET B 1 80 ? 21.203 -13.256 -86.066 1.00 18.94 80 MET B N 1
ATOM 2697 C CA . MET B 1 80 ? 20.716 -13.868 -87.272 1.00 17.39 80 MET B CA 1
ATOM 2698 C C . MET B 1 80 ? 21.331 -13.104 -88.433 1.00 17.39 80 MET B C 1
ATOM 2699 O O . MET B 1 80 ? 21.222 -11.913 -88.523 1.00 18.14 80 MET B O 1
ATOM 2704 N N . LEU B 1 81 ? 22.102 -13.798 -89.264 1.00 20.40 81 LEU B N 1
ATOM 2705 C CA . LEU B 1 81 ? 22.824 -13.221 -90.404 1.00 20.59 81 LEU B CA 1
ATOM 2706 C C . LEU B 1 81 ? 22.177 -13.909 -91.624 1.00 24.38 81 LEU B C 1
ATOM 2707 O O . LEU B 1 81 ? 22.009 -15.158 -91.629 1.00 30.97 81 LEU B O 1
ATOM 2712 N N . GLY B 1 82 ? 21.866 -13.121 -92.627 1.00 26.50 82 GLY B N 1
ATOM 2713 C CA . GLY B 1 82 ? 21.008 -13.534 -93.749 1.00 24.48 82 GLY B CA 1
ATOM 2714 C C . GLY B 1 82 ? 21.682 -14.171 -94.959 1.00 25.99 82 GLY B C 1
ATOM 2715 O O . GLY B 1 82 ? 21.019 -14.831 -95.740 1.00 29.24 82 GLY B O 1
ATOM 2716 N N . THR B 1 83 ? 22.983 -13.943 -95.130 1.00 23.94 83 THR B N 1
ATOM 2717 C CA . THR B 1 83 ? 23.676 -14.333 -96.331 1.00 23.42 83 THR B CA 1
ATOM 2718 C C . THR B 1 83 ? 25.030 -14.897 -96.014 1.00 24.69 83 THR B C 1
ATOM 2719 O O . THR B 1 83 ? 25.602 -14.576 -94.990 1.00 23.73 83 THR B O 1
ATOM 2723 N N . GLU B 1 84 ? 25.561 -15.706 -96.925 1.00 30.52 84 GLU B N 1
ATOM 2724 C CA . GLU B 1 84 ? 26.887 -16.273 -96.719 1.00 24.97 84 GLU B CA 1
ATOM 2725 C C . GLU B 1 84 ? 27.934 -15.165 -96.683 1.00 24.03 84 GLU B C 1
ATOM 2726 O O . GLU B 1 84 ? 28.868 -15.219 -95.925 1.00 23.73 84 GLU B O 1
ATOM 2732 N N . GLU B 1 85 ? 27.779 -14.182 -97.549 1.00 26.05 85 GLU B N 1
ATOM 2733 C CA . GLU B 1 85 ? 28.631 -12.975 -97.621 1.00 30.93 85 GLU B CA 1
ATOM 2734 C C . GLU B 1 85 ? 28.784 -12.256 -96.266 1.00 22.21 85 GLU B C 1
ATOM 2735 O O . GLU B 1 85 ? 29.900 -11.861 -95.842 1.00 24.45 85 GLU B O 1
ATOM 2741 N N . ILE B 1 86 ? 27.653 -12.064 -95.612 1.00 21.80 86 ILE B N 1
ATOM 2742 C CA . ILE B 1 86 ? 27.651 -11.440 -94.263 1.00 19.15 86 ILE B CA 1
ATOM 2743 C C . ILE B 1 86 ? 28.307 -12.314 -93.217 1.00 21.44 86 ILE B C 1
ATOM 2744 O O . ILE B 1 86 ? 29.105 -11.826 -92.389 1.00 20.49 86 ILE B O 1
ATOM 2749 N N . ILE B 1 87 ? 28.006 -13.601 -93.283 1.00 20.74 87 ILE B N 1
ATOM 2750 C CA . ILE B 1 87 ? 28.584 -14.602 -92.387 1.00 19.04 87 ILE B CA 1
ATOM 2751 C C . ILE B 1 87 ? 30.113 -14.548 -92.494 1.00 20.51 87 ILE B C 1
ATOM 2752 O O . ILE B 1 87 ? 30.813 -14.458 -91.477 1.00 20.41 87 ILE B O 1
ATOM 2757 N N . LYS B 1 88 ? 30.631 -14.595 -93.730 1.00 21.78 88 LYS B N 1
ATOM 2758 C CA . LYS B 1 88 ? 32.059 -14.500 -93.947 1.00 21.00 88 LYS B CA 1
ATOM 2759 C C . LYS B 1 88 ? 32.648 -13.168 -93.394 1.00 20.28 88 LYS B C 1
ATOM 2760 O O . LYS B 1 88 ? 33.674 -13.165 -92.715 1.00 20.16 88 LYS B O 1
ATOM 2766 N N . ARG B 1 89 ? 31.998 -12.046 -93.691 1.00 19.97 89 ARG B N 1
ATOM 2767 C CA . ARG B 1 89 ? 32.521 -10.756 -93.240 1.00 21.26 89 ARG B CA 1
ATOM 2768 C C . ARG B 1 89 ? 32.522 -10.661 -91.713 1.00 20.06 89 ARG B C 1
ATOM 2769 O O . ARG B 1 89 ? 33.411 -10.059 -91.133 1.00 22.77 89 ARG B O 1
ATOM 2777 N N . ALA B 1 90 ? 31.537 -11.268 -91.056 1.00 19.20 90 ALA B N 1
ATOM 2778 C CA . ALA B 1 90 ? 31.450 -11.186 -89.593 1.00 18.11 90 ALA B CA 1
ATOM 2779 C C . ALA B 1 90 ? 32.651 -11.857 -88.966 1.00 18.60 90 ALA B C 1
ATOM 2780 O O . ALA B 1 90 ? 33.276 -11.318 -88.047 1.00 18.06 90 ALA B O 1
ATOM 2782 N N . GLY B 1 91 ? 33.036 -13.016 -89.483 1.00 19.03 91 GLY B N 1
ATOM 2783 C CA . GLY B 1 91 ? 34.225 -13.643 -88.967 1.00 20.98 91 GLY B CA 1
ATOM 2784 C C . GLY B 1 91 ? 35.492 -12.858 -89.227 1.00 19.39 91 GLY B C 1
ATOM 2785 O O . GLY B 1 91 ? 36.404 -12.786 -88.388 1.00 20.05 91 GLY B O 1
ATOM 2786 N N . GLU B 1 92 ? 35.569 -12.277 -90.401 1.00 20.38 92 GLU B N 1
ATOM 2787 C CA . GLU B 1 92 ? 36.709 -11.435 -90.771 1.00 22.11 92 GLU B CA 1
ATOM 2788 C C . GLU B 1 92 ? 36.879 -10.235 -89.873 1.00 23.41 92 GLU B C 1
ATOM 2789 O O . GLU B 1 92 ? 37.966 -9.924 -89.422 1.00 22.50 92 GLU B O 1
ATOM 2795 N N . VAL B 1 93 ? 35.782 -9.580 -89.563 1.00 20.62 93 VAL B N 1
ATOM 2796 C CA . VAL B 1 93 ? 35.874 -8.394 -88.724 1.00 23.56 93 VAL B CA 1
ATOM 2797 C C . VAL B 1 93 ? 36.284 -8.777 -87.302 1.00 18.78 93 VAL B C 1
ATOM 2798 O O . VAL B 1 93 ? 37.054 -8.055 -86.659 1.00 21.30 93 VAL B O 1
ATOM 2802 N N . TYR B 1 94 ? 35.821 -9.930 -86.803 1.00 20.90 94 TYR B N 1
ATOM 2803 C CA . TYR B 1 94 ? 36.310 -10.359 -85.510 1.00 18.07 94 TYR B CA 1
ATOM 2804 C C . TYR B 1 94 ? 37.832 -10.521 -85.544 1.00 19.57 94 TYR B C 1
ATOM 2805 O O . TYR B 1 94 ? 38.520 -10.069 -84.655 1.00 20.69 94 TYR B O 1
ATOM 2814 N N . GLU B 1 95 ? 38.340 -11.234 -86.540 1.00 20.94 95 GLU B N 1
ATOM 2815 C CA . GLU B 1 95 ? 39.784 -11.470 -86.633 1.00 22.89 95 GLU B CA 1
ATOM 2816 C C . GLU B 1 95 ? 40.572 -10.169 -86.788 1.00 21.99 95 GLU B C 1
ATOM 2817 O O . GLU B 1 95 ? 41.666 -10.057 -86.258 1.00 29.29 95 GLU B O 1
ATOM 2823 N N . ALA B 1 96 ? 40.008 -9.204 -87.511 1.00 22.53 96 ALA B N 1
ATOM 2824 C CA . A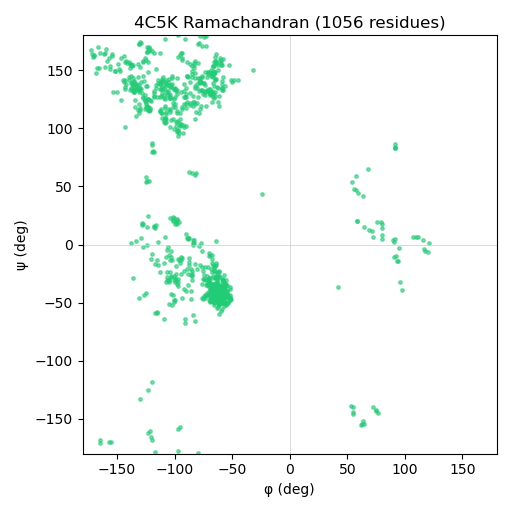LA B 1 96 ? 40.659 -7.898 -87.731 1.00 25.04 96 ALA B CA 1
ATOM 2825 C C . ALA B 1 96 ? 40.680 -7.012 -86.478 1.00 24.62 96 ALA B C 1
ATOM 2826 O O . ALA B 1 96 ? 41.563 -6.162 -86.291 1.00 27.32 96 ALA B O 1
ATOM 2828 N N . SER B 1 97 ? 39.708 -7.227 -85.616 1.00 24.26 97 SER B N 1
ATOM 2829 C CA . SER B 1 97 ? 39.625 -6.499 -84.344 1.00 22.19 97 SER B CA 1
ATOM 2830 C C . SER B 1 97 ? 40.611 -6.996 -83.295 1.00 21.67 97 SER B C 1
ATOM 2831 O O . SER B 1 97 ? 41.307 -8.024 -83.457 1.00 25.50 97 SER B O 1
ATOM 2834 N N . ASN B 1 98 ? 40.701 -6.246 -82.199 1.00 23.19 98 ASN B N 1
ATOM 2835 C CA . ASN B 1 98 ? 41.412 -6.770 -81.034 1.00 26.11 98 ASN B CA 1
ATOM 2836 C C . ASN B 1 98 ? 40.464 -7.407 -80.029 1.00 27.28 98 ASN B C 1
ATOM 2837 O O . ASN B 1 98 ? 40.813 -7.559 -78.855 1.00 29.56 98 ASN B O 1
ATOM 2842 N N . ALA B 1 99 ? 39.252 -7.759 -80.476 1.00 23.40 99 ALA B N 1
ATOM 2843 C CA . ALA B 1 99 ? 38.311 -8.362 -79.570 1.00 21.60 99 ALA B CA 1
ATOM 2844 C C . ALA B 1 99 ? 38.833 -9.724 -79.110 1.00 21.93 99 ALA B C 1
ATOM 2845 O O . ALA B 1 99 ? 39.444 -10.440 -79.881 1.00 24.32 99 ALA B O 1
ATOM 2847 N N . GLN B 1 100 ? 38.617 -10.042 -77.832 1.00 24.35 100 GLN B N 1
ATOM 2848 C CA . GLN B 1 100 ? 39.072 -11.322 -77.254 1.00 25.55 100 GLN B CA 1
ATOM 2849 C C . GLN B 1 100 ? 37.979 -12.387 -77.228 1.00 19.58 100 GLN B C 1
ATOM 2850 O O . GLN B 1 100 ? 38.235 -13.563 -76.969 1.00 24.68 100 GLN B O 1
ATOM 2856 N N . TYR B 1 101 ? 36.746 -11.972 -77.466 1.00 18.45 101 TYR B N 1
ATOM 2857 C CA . TYR B 1 101 ? 35.584 -12.816 -77.345 1.00 17.22 101 TYR B CA 1
ATOM 2858 C C . TYR B 1 101 ? 34.686 -12.692 -78.561 1.00 14.92 101 TYR B C 1
ATOM 2859 O O . TYR B 1 101 ? 34.367 -11.574 -78.982 1.00 15.77 101 TYR B O 1
ATOM 2868 N N . PHE B 1 102 ? 34.250 -13.846 -79.090 1.00 14.73 102 PHE B N 1
ATOM 2869 C CA . PHE B 1 102 ? 33.334 -13.946 -80.235 1.00 14.35 102 PHE B CA 1
ATOM 2870 C C . PHE B 1 102 ? 32.222 -14.924 -79.884 1.00 13.35 102 PHE B C 1
ATOM 2871 O O . PHE B 1 102 ? 32.472 -16.130 -79.646 1.00 15.83 102 PHE B O 1
ATOM 2879 N N . VAL B 1 103 ? 30.999 -14.453 -79.811 1.00 12.51 103 VAL B N 1
ATOM 2880 C CA . VAL B 1 103 ? 29.843 -15.261 -79.479 1.00 12.26 103 VAL B CA 1
ATOM 2881 C C . VAL B 1 103 ? 28.961 -15.364 -80.704 1.00 11.95 103 VAL B C 1
ATOM 2882 O O . VAL B 1 103 ? 28.494 -14.365 -81.217 1.00 13.30 103 VAL B O 1
ATOM 2886 N N . VAL B 1 104 ? 28.797 -16.573 -81.217 1.00 13.12 104 VAL B N 1
ATOM 2887 C CA . VAL B 1 104 ? 28.036 -16.811 -82.430 1.00 13.87 104 VAL B CA 1
ATOM 2888 C C . VAL B 1 104 ? 26.687 -17.421 -82.062 1.00 12.85 104 VAL B C 1
ATOM 2889 O O . VAL B 1 104 ? 26.649 -18.576 -81.568 1.00 13.59 104 VAL B O 1
ATOM 2893 N N . ASP B 1 105 ? 25.572 -16.729 -82.345 1.00 13.64 105 ASP B N 1
ATOM 2894 C CA . ASP B 1 105 ? 24.252 -17.254 -82.190 1.00 12.77 105 ASP B CA 1
ATOM 2895 C C . ASP B 1 105 ? 23.815 -17.726 -83.562 1.00 13.99 105 ASP B C 1
ATOM 2896 O O . ASP B 1 105 ? 23.563 -16.900 -84.428 1.00 15.28 105 ASP B O 1
ATOM 2901 N N . PRO B 1 106 ? 23.773 -19.065 -83.803 1.00 14.20 106 PRO B N 1
ATOM 2902 C CA . PRO B 1 106 ? 23.683 -19.573 -85.171 1.00 15.11 106 PRO B CA 1
ATOM 2903 C C . PRO B 1 106 ? 22.248 -19.683 -85.646 1.00 16.05 106 PRO B C 1
ATOM 2904 O O . PRO B 1 106 ? 21.722 -20.762 -85.952 1.00 16.51 106 PRO B O 1
ATOM 2908 N N . VAL B 1 107 ? 21.584 -18.560 -85.699 1.00 15.22 107 VAL B N 1
ATOM 2909 C CA . VAL B 1 107 ? 20.169 -18.552 -85.884 1.00 15.86 107 VAL B CA 1
ATOM 2910 C C . VAL B 1 107 ? 19.770 -19.027 -87.280 1.00 20.80 107 VAL B C 1
ATOM 2911 O O . VAL B 1 107 ? 20.382 -18.616 -88.258 1.00 20.56 107 VAL B O 1
ATOM 2915 N N . MET B 1 108 ? 18.808 -19.965 -87.317 1.00 19.66 108 MET B N 1
ATOM 2916 C CA . MET B 1 108 ? 18.286 -20.543 -88.529 1.00 21.80 108 MET B CA 1
ATOM 2917 C C . MET B 1 108 ? 16.723 -20.444 -88.428 1.00 24.99 108 MET B C 1
ATOM 2918 O O . MET B 1 108 ? 16.171 -20.471 -87.324 1.00 42.10 108 MET B O 1
ATOM 2923 N N . VAL B 1 109 ? 16.031 -20.383 -89.545 1.00 40.04 109 VAL B N 1
ATOM 2924 C CA . VAL B 1 109 ? 14.552 -20.537 -89.482 1.00 49.59 109 VAL B CA 1
ATOM 2925 C C . VAL B 1 109 ? 14.213 -21.946 -89.975 1.00 38.33 109 VAL B C 1
ATOM 2926 O O . VAL B 1 109 ? 14.653 -22.305 -91.050 1.00 45.00 109 VAL B O 1
ATOM 2930 N N . CYS B 1 110 ? 13.466 -22.740 -89.183 1.00 39.53 110 CYS B N 1
ATOM 2931 C CA . CYS B 1 110 ? 13.124 -24.117 -89.571 1.00 39.18 110 CYS B CA 1
ATOM 2932 C C . CYS B 1 110 ? 12.009 -24.071 -90.614 1.00 42.51 110 CYS B C 1
ATOM 2933 O O . CYS B 1 110 ? 10.930 -23.539 -90.326 1.00 47.25 110 CYS B O 1
ATOM 2936 N N . LYS B 1 111 ? 12.270 -24.600 -91.818 1.00 49.07 111 LYS B N 1
ATOM 2937 C CA . LYS B 1 111 ? 11.290 -24.638 -92.921 1.00 54.29 111 LYS B CA 1
ATOM 2938 C C . LYS B 1 111 ? 10.903 -26.080 -93.248 1.00 68.11 111 LYS B C 1
ATOM 2939 O O . LYS B 1 111 ? 10.681 -26.898 -92.351 1.00 71.13 111 LYS B O 1
ATOM 2941 N N . ASP B 1 114 ? 13.257 -30.935 -89.876 1.00 63.21 114 ASP B N 1
ATOM 2942 C CA . ASP B 1 114 ? 14.708 -31.001 -90.059 1.00 50.15 114 ASP B CA 1
ATOM 2943 C C . ASP B 1 114 ? 15.172 -30.352 -91.362 1.00 54.42 114 ASP B C 1
ATOM 2944 O O . ASP B 1 114 ? 16.025 -30.914 -92.070 1.00 58.81 114 ASP B O 1
ATOM 2946 N N . GLU B 1 115 ? 14.617 -29.177 -91.675 1.00 46.26 115 GLU B N 1
ATOM 2947 C CA . GLU B 1 115 ? 15.025 -28.405 -92.874 1.00 35.12 115 GLU B CA 1
ATOM 2948 C C . GLU B 1 115 ? 15.132 -26.887 -92.675 1.00 27.73 115 GLU B C 1
ATOM 2949 O O . GLU B 1 115 ? 14.357 -26.265 -91.963 1.00 34.08 115 GLU B O 1
ATOM 2955 N N . VAL B 1 116 ? 16.121 -26.322 -93.352 1.00 21.86 116 VAL B N 1
ATOM 2956 C CA . VAL B 1 116 ? 16.336 -24.885 -93.453 1.00 19.75 116 VAL B CA 1
ATOM 2957 C C . VAL B 1 116 ? 16.083 -24.426 -94.894 1.00 19.09 116 VAL B C 1
ATOM 2958 O O . VAL B 1 116 ? 16.097 -25.203 -95.852 1.00 21.94 116 VAL B O 1
ATOM 2962 N N . LEU B 1 117 ? 15.935 -23.129 -95.033 1.00 20.99 117 LEU B N 1
ATOM 2963 C CA . LEU B 1 117 ? 15.705 -22.526 -96.321 1.00 20.32 117 LEU B CA 1
ATOM 2964 C C . LEU B 1 117 ? 16.875 -22.704 -97.292 1.00 18.32 117 LEU B C 1
ATOM 2965 O O . LEU B 1 117 ? 16.712 -22.997 -98.488 1.00 19.62 117 LEU B O 1
ATOM 2970 N N . ASN B 1 118 ? 18.054 -22.477 -96.767 1.00 19.31 118 ASN B N 1
ATOM 2971 C CA . ASN B 1 118 ? 19.285 -22.557 -97.529 1.00 19.71 118 ASN B CA 1
ATOM 2972 C C . ASN B 1 118 ? 20.400 -23.140 -96.678 1.00 19.15 118 ASN B C 1
ATOM 2973 O O . ASN B 1 118 ? 21.010 -22.446 -95.864 1.00 19.31 118 ASN B O 1
ATOM 2978 N N . PRO B 1 119 ? 20.697 -24.416 -96.870 1.00 20.19 119 PRO B N 1
ATOM 2979 C CA . PRO B 1 119 ? 21.760 -25.052 -96.069 1.00 17.80 119 PRO B CA 1
ATOM 2980 C C . PRO B 1 119 ? 23.144 -24.457 -96.301 1.00 19.59 119 PRO B C 1
ATOM 2981 O O . PRO B 1 119 ? 24.075 -24.719 -95.543 1.00 19.17 119 PRO B O 1
ATOM 2985 N N . GLY B 1 120 ? 23.292 -23.708 -97.394 1.00 19.40 120 GLY B N 1
ATOM 2986 C CA . GLY B 1 120 ? 24.551 -23.038 -97.629 1.00 21.34 120 GLY B CA 1
ATOM 2987 C C . GLY B 1 120 ? 24.901 -22.091 -96.498 1.00 20.18 120 GLY B C 1
ATOM 2988 O O . GLY B 1 120 ? 26.073 -21.894 -96.204 1.00 21.74 120 GLY B O 1
ATOM 2989 N N . ASN B 1 121 ? 23.875 -21.525 -95.843 1.00 19.23 121 ASN B N 1
ATOM 2990 C CA . ASN B 1 121 ? 24.148 -20.630 -94.712 1.00 21.64 121 ASN B CA 1
ATOM 2991 C C . ASN B 1 121 ? 24.719 -21.418 -93.533 1.00 21.32 121 ASN B C 1
ATOM 2992 O O . ASN B 1 121 ? 25.615 -20.952 -92.863 1.00 18.31 121 ASN B O 1
ATOM 2997 N N . THR B 1 122 ? 24.207 -22.612 -93.311 1.00 18.79 122 THR B N 1
ATOM 2998 C CA . THR B 1 122 ? 24.728 -23.485 -92.244 1.00 17.77 122 THR B CA 1
ATOM 2999 C C . THR B 1 122 ? 26.167 -23.819 -92.543 1.00 16.91 122 THR B C 1
ATOM 3000 O O . THR B 1 122 ? 27.071 -23.712 -91.682 1.00 17.50 122 THR B O 1
ATOM 3004 N N . GLU B 1 123 ? 26.413 -24.198 -93.799 1.00 16.11 123 GLU B N 1
ATOM 3005 C CA . GLU B 1 123 ? 27.783 -24.476 -94.249 1.00 16.95 123 GLU B CA 1
ATOM 3006 C C . GLU B 1 123 ? 28.717 -23.295 -94.062 1.00 18.62 123 GLU B C 1
ATOM 3007 O O . GLU B 1 123 ? 29.860 -23.451 -93.628 1.00 18.70 123 GLU B O 1
ATOM 3013 N N . ALA B 1 124 ? 28.250 -22.098 -94.374 1.00 18.07 124 ALA B N 1
ATOM 3014 C CA . ALA B 1 124 ? 29.108 -20.956 -94.157 1.00 17.27 124 ALA B CA 1
ATOM 3015 C C . ALA B 1 124 ? 29.374 -20.697 -92.671 1.00 17.62 124 ALA B C 1
ATOM 3016 O O . ALA B 1 124 ? 30.482 -20.281 -92.298 1.00 18.35 124 ALA B O 1
ATOM 3018 N N . MET B 1 125 ? 28.372 -20.911 -91.822 1.00 17.03 125 MET B N 1
ATOM 3019 C CA . MET B 1 125 ? 28.601 -20.768 -90.405 1.00 16.86 125 MET B CA 1
ATOM 3020 C C . MET B 1 125 ? 29.679 -21.721 -89.911 1.00 15.99 125 MET B C 1
ATOM 3021 O O . MET B 1 125 ? 30.573 -21.344 -89.122 1.00 17.12 125 MET B O 1
ATOM 3026 N N . ILE B 1 126 ? 29.603 -22.958 -90.381 1.00 17.23 126 ILE B N 1
ATOM 3027 C CA . ILE B 1 126 ? 30.577 -23.973 -90.010 1.00 18.30 126 ILE B CA 1
ATOM 3028 C C . ILE B 1 126 ? 32.003 -23.574 -90.433 1.00 20.61 126 ILE B C 1
ATOM 3029 O O . ILE B 1 126 ? 32.972 -23.718 -89.702 1.00 21.20 126 ILE B O 1
ATOM 3034 N N . LYS B 1 127 ? 32.112 -23.098 -91.669 1.00 17.28 127 LYS B N 1
ATOM 3035 C CA . LYS B 1 127 ? 33.392 -22.750 -92.264 1.00 21.28 127 LYS B CA 1
ATOM 3036 C C . LYS B 1 127 ? 34.007 -21.485 -91.724 1.00 20.12 127 LYS B C 1
ATOM 3037 O O . LYS B 1 127 ? 35.202 -21.426 -91.525 1.00 22.73 127 LYS B O 1
ATOM 3043 N N . TYR B 1 128 ? 33.193 -20.454 -91.537 1.00 18.72 128 TYR B N 1
ATOM 3044 C CA . TYR B 1 128 ? 33.726 -19.104 -91.210 1.00 19.71 128 TYR B CA 1
ATOM 3045 C C . TYR B 1 128 ? 33.563 -18.672 -89.759 1.00 18.02 128 TYR B C 1
ATOM 3046 O O . TYR B 1 128 ? 34.384 -17.885 -89.263 1.00 24.57 128 TYR B O 1
ATOM 3055 N N . LEU B 1 129 ? 32.510 -19.152 -89.096 1.00 16.22 129 LEU B N 1
ATOM 3056 C CA . LEU B 1 129 ? 32.222 -18.683 -87.729 1.00 16.80 129 LEU B CA 1
ATOM 3057 C C . LEU B 1 129 ? 32.630 -19.657 -86.630 1.00 16.91 129 LEU B C 1
ATOM 3058 O O . LEU B 1 129 ? 33.272 -19.257 -85.669 1.00 17.22 129 LEU B O 1
ATOM 3063 N N . LEU B 1 130 ? 32.198 -20.924 -86.716 1.00 17.29 130 LEU B N 1
ATOM 3064 C CA A LEU B 1 130 ? 32.519 -21.892 -85.655 0.33 18.47 130 LEU B CA 1
ATOM 3065 C CA B LEU B 1 130 ? 32.501 -21.862 -85.632 0.67 18.31 130 LEU B CA 1
ATOM 3066 C C . LEU B 1 130 ? 33.998 -21.889 -85.242 1.00 18.41 130 LEU B C 1
ATOM 3067 O O . LEU B 1 130 ? 34.314 -21.911 -84.046 1.00 19.56 130 LEU B O 1
ATOM 3076 N N . PRO B 1 131 ? 34.924 -21.906 -86.222 1.00 18.36 131 PRO B N 1
ATOM 3077 C CA . PRO B 1 131 ? 36.333 -22.014 -85.798 1.00 19.52 131 PRO B CA 1
ATOM 3078 C C . PRO B 1 131 ? 36.924 -20.787 -85.107 1.00 19.05 131 PRO B C 1
ATOM 3079 O O . PRO B 1 131 ? 38.012 -20.859 -84.575 1.00 23.02 131 PRO B O 1
ATOM 3083 N N . LYS B 1 132 ? 36.184 -19.678 -85.127 1.00 19.71 132 LYS B N 1
ATOM 3084 C CA . LYS B 1 132 ? 36.547 -18.431 -84.448 1.00 20.15 132 LYS B CA 1
ATOM 3085 C C . LYS B 1 132 ? 35.780 -18.240 -83.145 1.00 17.62 132 LYS B C 1
ATOM 3086 O O . LYS B 1 132 ? 36.092 -17.343 -82.332 1.00 18.73 132 LYS B O 1
ATOM 3092 N N . ALA B 1 133 ? 34.735 -19.025 -82.911 1.00 17.93 133 ALA B N 1
ATOM 3093 C CA . ALA B 1 133 ? 33.811 -18.744 -81.805 1.00 16.66 133 ALA B CA 1
ATOM 3094 C C . ALA B 1 133 ? 34.408 -19.115 -80.448 1.00 16.64 133 ALA B C 1
ATOM 3095 O O . ALA B 1 133 ? 34.890 -20.236 -80.252 1.00 18.81 133 ALA B O 1
ATOM 3097 N N . THR B 1 134 ? 34.357 -18.186 -79.485 1.00 17.00 134 THR B N 1
ATOM 3098 C CA . THR B 1 134 ? 34.581 -18.502 -78.088 1.00 16.65 134 THR B CA 1
ATOM 3099 C C . THR B 1 134 ? 33.425 -19.360 -77.603 1.00 16.34 134 THR B C 1
ATOM 3100 O O . THR B 1 134 ? 33.641 -20.379 -76.941 1.00 17.00 134 THR B O 1
ATOM 3104 N N . VAL B 1 135 ? 32.217 -18.949 -77.937 1.00 16.35 135 VAL B N 1
ATOM 3105 C CA . VAL B 1 135 ? 31.011 -19.689 -77.588 1.00 15.32 135 VAL B CA 1
ATOM 3106 C C . VAL B 1 135 ? 30.071 -19.684 -78.778 1.00 13.69 135 VAL B C 1
ATOM 3107 O O . VAL B 1 135 ? 29.869 -18.651 -79.390 1.00 14.45 135 VAL B O 1
ATOM 3111 N N . VAL B 1 136 ? 29.490 -20.852 -79.105 1.00 15.19 136 VAL B N 1
ATOM 3112 C CA . VAL B 1 136 ? 28.402 -20.937 -80.065 1.00 14.51 136 VAL B CA 1
ATOM 3113 C C . VAL B 1 136 ? 27.160 -21.402 -79.312 1.00 14.25 136 VAL B C 1
ATOM 3114 O O . VAL B 1 136 ? 27.282 -22.286 -78.446 1.00 15.04 136 VAL B O 1
ATOM 3118 N N . THR B 1 137 ? 25.995 -20.824 -79.623 1.00 13.09 137 THR B N 1
ATOM 3119 C CA . THR B 1 137 ? 24.777 -20.955 -78.829 1.00 12.93 137 THR B CA 1
ATOM 3120 C C . THR B 1 137 ? 23.547 -21.460 -79.572 1.00 13.46 137 THR B C 1
ATOM 3121 O O . THR B 1 137 ? 22.517 -20.828 -79.585 1.00 13.36 137 THR B O 1
ATOM 3125 N N . PRO B 1 138 ? 23.663 -22.630 -80.259 1.00 13.12 138 PRO B N 1
ATOM 3126 C CA . PRO B 1 138 ? 22.515 -23.124 -80.983 1.00 12.35 138 PRO B CA 1
ATOM 3127 C C . PRO B 1 138 ? 21.334 -23.547 -80.078 1.00 12.94 138 PRO B C 1
ATOM 3128 O O . PRO B 1 138 ? 21.564 -24.096 -78.989 1.00 13.55 138 PRO B O 1
ATOM 3132 N N . ASN B 1 139 ? 20.110 -23.384 -80.561 1.00 13.64 139 ASN B N 1
ATOM 3133 C CA . ASN B 1 139 ? 18.975 -24.073 -80.000 1.00 13.71 139 ASN B CA 1
ATOM 3134 C C . ASN B 1 139 ? 18.994 -25.533 -80.510 1.00 15.25 139 ASN B C 1
ATOM 3135 O O . ASN B 1 139 ? 19.909 -25.945 -81.257 1.00 15.12 139 ASN B O 1
ATOM 3140 N N . LEU B 1 140 ? 18.029 -26.326 -80.081 1.00 15.97 140 LEU B N 1
ATOM 3141 C CA . LEU B 1 140 ? 18.065 -27.778 -80.338 1.00 16.09 140 LEU B CA 1
ATOM 3142 C C . LEU B 1 140 ? 18.060 -28.038 -81.860 1.00 14.72 140 LEU B C 1
ATOM 3143 O O . LEU B 1 140 ? 18.800 -28.910 -82.365 1.00 17.31 140 LEU B O 1
ATOM 3148 N N . PHE B 1 141 ? 17.193 -27.338 -82.575 1.00 15.35 141 PHE B N 1
ATOM 3149 C CA . PHE B 1 141 ? 17.100 -27.464 -84.041 1.00 15.54 141 PHE B CA 1
ATOM 3150 C C . PHE B 1 141 ? 18.426 -27.092 -84.731 1.00 16.42 141 PHE B C 1
ATOM 3151 O O . PHE B 1 141 ? 18.983 -27.849 -85.514 1.00 16.77 141 PHE B O 1
ATOM 3159 N N . GLU B 1 142 ? 18.970 -25.928 -84.364 1.00 14.49 142 GLU B N 1
ATOM 3160 C CA . GLU B 1 142 ? 20.220 -25.448 -84.925 1.00 15.21 142 GLU B CA 1
ATOM 3161 C C . GLU B 1 142 ? 21.376 -26.391 -84.651 1.00 13.42 142 GLU B C 1
ATOM 3162 O O . GLU B 1 142 ? 22.244 -26.582 -85.500 1.00 14.35 142 GLU B O 1
ATOM 3168 N N . ALA B 1 143 ? 21.385 -26.992 -83.464 1.00 14.92 143 ALA B N 1
ATOM 3169 C CA . ALA B 1 143 ? 22.458 -27.900 -83.119 1.00 13.14 143 ALA B CA 1
ATOM 3170 C C . ALA B 1 143 ? 22.412 -29.185 -84.004 1.00 14.72 143 ALA B C 1
ATOM 3171 O O . ALA B 1 143 ? 23.452 -29.708 -84.390 1.00 15.46 143 ALA B O 1
ATOM 3173 N N . GLY B 1 144 ? 21.200 -29.625 -84.320 1.00 15.13 144 GLY B N 1
ATOM 3174 C CA . GLY B 1 144 ? 21.012 -30.742 -85.259 1.00 17.50 144 GLY B CA 1
ATOM 3175 C C . GLY B 1 144 ? 21.543 -30.410 -86.620 1.00 16.36 144 GLY B C 1
ATOM 3176 O O . GLY B 1 144 ? 22.063 -31.280 -87.312 1.00 19.10 144 GLY B O 1
ATOM 3177 N N . GLN B 1 145 ? 21.324 -29.178 -87.053 1.00 15.96 145 GLN B N 1
ATOM 3178 C CA . GLN B 1 145 ? 21.803 -28.742 -88.343 1.00 15.20 145 GLN B CA 1
ATOM 3179 C C . GLN B 1 145 ? 23.309 -28.595 -88.399 1.00 15.20 145 GLN B C 1
ATOM 3180 O O . GLN B 1 145 ? 23.961 -29.052 -89.340 1.00 18.04 145 GLN B O 1
ATOM 3186 N N . LEU B 1 146 ? 23.891 -27.925 -87.412 1.00 14.58 146 LEU B N 1
ATOM 3187 C CA . LEU B 1 146 ? 25.337 -27.743 -87.394 1.00 16.42 146 LEU B CA 1
ATOM 3188 C C . LEU B 1 146 ? 26.107 -29.033 -87.293 1.00 16.63 146 LEU B C 1
ATOM 3189 O O . LEU B 1 146 ? 27.191 -29.122 -87.821 1.00 18.86 146 LEU B O 1
ATOM 3194 N N . SER B 1 147 ? 25.550 -30.005 -86.594 1.00 16.11 147 SER B N 1
ATOM 3195 C CA . SER B 1 147 ? 26.217 -31.295 -86.350 1.00 15.90 147 SER B CA 1
ATOM 3196 C C . SER B 1 147 ? 25.961 -32.289 -87.457 1.00 17.96 147 SER B C 1
ATOM 3197 O O . SER B 1 147 ? 26.618 -33.327 -87.482 1.00 21.78 147 SER B O 1
ATOM 3200 N N . GLY B 1 148 ? 24.937 -32.052 -88.280 1.00 18.74 148 GLY B N 1
ATOM 3201 C CA . GLY B 1 148 ? 24.560 -33.033 -89.319 1.00 21.10 148 GLY B CA 1
ATOM 3202 C C . GLY B 1 148 ? 23.744 -34.190 -88.810 1.00 21.35 148 GLY B C 1
ATOM 3203 O O . GLY B 1 148 ? 23.516 -35.115 -89.541 1.00 26.77 148 GLY B O 1
ATOM 3204 N N . LEU B 1 149 ? 23.306 -34.161 -87.558 1.00 19.56 149 LEU B N 1
ATOM 3205 C CA . LEU B 1 149 ? 22.546 -35.244 -86.943 1.00 18.61 149 LEU B CA 1
ATOM 3206 C C . LEU B 1 149 ? 21.061 -35.180 -87.149 1.00 20.40 149 LEU B C 1
ATOM 3207 O O . LEU B 1 149 ? 20.376 -36.160 -86.977 1.00 27.05 149 LEU B O 1
ATOM 3212 N N . GLY B 1 150 ? 20.583 -34.037 -87.570 1.00 22.10 150 GLY B N 1
ATOM 3213 C CA . GLY B 1 150 ? 19.147 -33.829 -87.678 1.00 24.64 150 GLY B CA 1
ATOM 3214 C C . GLY B 1 150 ? 18.462 -33.692 -86.337 1.00 23.08 150 GLY B C 1
ATOM 3215 O O . GLY B 1 150 ? 18.988 -33.088 -85.445 1.00 28.74 150 GLY B O 1
ATOM 3216 N N . LYS B 1 151 ? 17.287 -34.282 -86.192 1.00 24.15 151 LYS B N 1
ATOM 3217 C CA . LYS B 1 151 ? 16.476 -34.047 -85.009 1.00 23.59 151 LYS B CA 1
ATOM 3218 C C . LYS B 1 151 ? 17.115 -34.640 -83.745 1.00 21.90 151 LYS B C 1
ATOM 3219 O O . LYS B 1 151 ? 17.380 -35.830 -83.667 1.00 28.24 151 LYS B O 1
ATOM 3225 N N . LEU B 1 152 ? 17.346 -33.793 -82.738 1.00 20.58 152 LEU B N 1
ATOM 3226 C CA . LEU B 1 152 ? 17.875 -34.199 -81.403 1.00 19.94 152 LEU B CA 1
ATOM 3227 C C . LEU B 1 152 ? 16.716 -34.292 -80.427 1.00 22.14 152 LEU B C 1
ATOM 3228 O O . LEU B 1 152 ? 15.925 -33.385 -80.394 1.00 26.84 152 LEU B O 1
ATOM 3233 N N . ASN B 1 153 ? 16.664 -35.368 -79.629 1.00 25.22 153 ASN B N 1
ATOM 3234 C CA . ASN B 1 153 ? 15.540 -35.741 -78.753 1.00 31.54 153 ASN B CA 1
ATOM 3235 C C . ASN B 1 153 ? 15.909 -35.917 -77.296 1.00 25.10 153 ASN B C 1
ATOM 3236 O O . ASN B 1 153 ? 15.047 -36.237 -76.465 1.00 28.59 153 ASN B O 1
ATOM 3241 N N . SER B 1 154 ? 17.179 -35.737 -76.960 1.00 24.75 154 SER B N 1
ATOM 3242 C CA . SER B 1 154 ? 17.641 -36.174 -75.645 1.00 21.67 154 SER B CA 1
ATOM 3243 C C . SER B 1 154 ? 18.931 -35.495 -75.256 1.00 21.29 154 SER B C 1
ATOM 3244 O O . SER B 1 154 ? 19.614 -34.998 -76.117 1.00 20.05 154 SER B O 1
ATOM 3247 N N . ILE B 1 155 ? 19.310 -35.560 -73.981 1.00 21.63 155 ILE B N 1
ATOM 3248 C CA . ILE B 1 155 ? 20.615 -35.053 -73.557 1.00 22.11 155 ILE B CA 1
ATOM 3249 C C . ILE B 1 155 ? 21.731 -35.832 -74.253 1.00 21.74 155 ILE B C 1
ATOM 3250 O O . ILE B 1 155 ? 22.747 -35.280 -74.622 1.00 19.83 155 ILE B O 1
ATOM 3255 N N . GLU B 1 156 ? 21.548 -37.137 -74.393 1.00 21.96 156 GLU B N 1
ATOM 3256 C CA . GLU B 1 156 ? 22.503 -37.951 -75.090 1.00 24.79 156 GLU B CA 1
ATOM 3257 C C . GLU B 1 156 ? 22.737 -37.476 -76.521 1.00 20.86 156 GLU B C 1
ATOM 3258 O O . GLU B 1 156 ? 23.874 -37.399 -77.002 1.00 20.14 156 GLU B O 1
ATOM 3264 N N . ASP B 1 157 ? 21.665 -37.155 -77.214 1.00 21.02 157 ASP B N 1
ATOM 3265 C CA . ASP B 1 157 ? 21.796 -36.600 -78.577 1.00 19.74 157 ASP B CA 1
ATOM 3266 C C . ASP B 1 157 ? 22.536 -35.275 -78.564 1.00 16.93 157 ASP B C 1
ATOM 3267 O O . ASP B 1 157 ? 23.354 -34.962 -79.440 1.00 18.01 157 ASP B O 1
ATOM 3272 N N . MET B 1 158 ? 22.192 -34.450 -77.579 1.00 17.13 158 MET B N 1
ATOM 3273 C CA . MET B 1 158 ? 22.847 -33.168 -77.394 1.00 16.60 158 MET B CA 1
ATOM 3274 C C . MET B 1 158 ? 24.336 -33.332 -77.142 1.00 14.53 158 MET B C 1
ATOM 3275 O O . MET B 1 158 ? 25.154 -32.562 -77.629 1.00 16.93 158 MET B O 1
ATOM 3280 N N . LYS B 1 159 ? 24.725 -34.361 -76.398 1.00 16.21 159 LYS B N 1
ATOM 3281 C CA . LYS B 1 159 ? 26.146 -34.606 -76.186 1.00 15.98 159 LYS B CA 1
ATOM 3282 C C . LYS B 1 159 ? 26.850 -34.914 -77.499 1.00 15.08 159 LYS B C 1
ATOM 3283 O O . LYS B 1 159 ? 27.964 -34.423 -77.709 1.00 16.89 159 LYS B O 1
ATOM 3289 N N . LYS B 1 160 ? 26.231 -35.749 -78.334 1.00 17.07 160 LYS B N 1
ATOM 3290 C CA . LYS B 1 160 ? 26.808 -36.066 -79.638 1.00 17.72 160 LYS B CA 1
ATOM 3291 C C . LYS B 1 160 ? 26.934 -34.816 -80.485 1.00 15.64 160 LYS B C 1
ATOM 3292 O O . LYS B 1 160 ? 27.987 -34.544 -81.000 1.00 16.79 160 LYS B O 1
ATOM 3298 N N . ALA B 1 161 ? 25.880 -34.010 -80.539 1.00 16.06 161 ALA B N 1
ATOM 3299 C CA . ALA B 1 161 ? 25.915 -32.790 -81.353 1.00 14.78 161 ALA B CA 1
ATOM 3300 C C . ALA B 1 161 ? 26.963 -31.792 -80.830 1.00 16.57 161 ALA B C 1
ATOM 3301 O O . ALA B 1 161 ? 27.673 -31.189 -81.605 1.00 16.17 161 ALA B O 1
ATOM 3303 N N . ALA B 1 162 ? 27.080 -31.666 -79.504 1.00 15.59 162 ALA B N 1
ATOM 3304 C CA . ALA B 1 162 ? 28.071 -30.781 -78.902 1.00 16.59 162 ALA B CA 1
ATOM 3305 C C . ALA B 1 162 ? 29.492 -31.169 -79.243 1.00 16.92 162 ALA B C 1
ATOM 3306 O O . ALA B 1 162 ? 30.331 -30.301 -79.531 1.00 18.10 162 ALA B O 1
ATOM 3308 N N . THR B 1 163 ? 29.773 -32.489 -79.192 1.00 16.78 163 THR B N 1
ATOM 3309 C CA . THR B 1 163 ? 31.062 -33.013 -79.603 1.00 17.27 163 THR B CA 1
ATOM 3310 C C . THR B 1 163 ? 31.403 -32.593 -81.005 1.00 17.69 163 THR B C 1
ATOM 3311 O O . THR B 1 163 ? 32.504 -32.095 -81.245 1.00 18.40 163 THR B O 1
ATOM 3315 N N . ILE B 1 164 ? 30.450 -32.821 -81.913 1.00 17.35 164 ILE B N 1
ATOM 3316 C CA . ILE B 1 164 ? 30.676 -32.572 -83.330 1.00 16.78 164 ILE B CA 1
ATOM 3317 C C . ILE B 1 164 ? 30.908 -31.066 -83.574 1.00 17.03 164 ILE B C 1
ATOM 3318 O O . ILE B 1 164 ? 31.816 -30.679 -84.318 1.00 19.39 164 ILE B O 1
ATOM 3323 N N . ILE B 1 165 ? 30.104 -30.231 -82.934 1.00 17.60 165 ILE B N 1
ATOM 3324 C CA . ILE B 1 165 ? 30.257 -28.791 -83.095 1.00 16.57 165 ILE B CA 1
ATOM 3325 C C . ILE B 1 165 ? 31.579 -28.282 -82.531 1.00 17.01 165 ILE B C 1
ATOM 3326 O O . ILE B 1 165 ? 32.245 -27.406 -83.103 1.00 18.67 165 ILE B O 1
ATOM 3331 N N . PHE B 1 166 ? 31.939 -28.756 -81.351 1.00 18.07 166 PHE B N 1
ATOM 3332 C CA . PHE B 1 166 ? 33.225 -28.438 -80.756 1.00 18.96 166 PHE B CA 1
ATOM 3333 C C . PHE B 1 166 ? 34.360 -28.824 -81.671 1.00 18.98 166 PHE B C 1
ATOM 3334 O O . PHE B 1 166 ? 35.289 -28.026 -81.898 1.00 21.13 166 PHE B O 1
ATOM 3342 N N . ASP B 1 167 ? 34.278 -30.024 -82.256 1.00 20.06 167 ASP B N 1
ATOM 3343 C CA . ASP B 1 167 ? 35.347 -30.520 -83.111 1.00 22.28 167 ASP B CA 1
ATOM 3344 C C . ASP B 1 167 ? 35.440 -29.711 -84.426 1.00 21.19 167 ASP B C 1
ATOM 3345 O O . ASP B 1 167 ? 36.530 -29.677 -85.034 1.00 24.94 167 ASP B O 1
ATOM 3350 N N . LYS B 1 168 ? 34.341 -29.027 -84.805 1.00 24.07 168 LYS B N 1
ATOM 3351 C CA . LYS B 1 168 ? 34.370 -28.090 -85.946 1.00 22.98 168 LYS B CA 1
ATOM 3352 C C . LYS B 1 168 ? 35.057 -26.747 -85.582 1.00 25.25 168 LYS B C 1
ATOM 3353 O O . LYS B 1 168 ? 35.357 -25.932 -86.473 1.00 31.06 168 LYS B O 1
ATOM 3359 N N . GLY B 1 169 ? 35.404 -26.579 -84.307 1.00 24.61 169 GLY B N 1
ATOM 3360 C CA . GLY B 1 169 ? 36.369 -25.583 -83.889 1.00 29.47 169 GLY B CA 1
ATOM 3361 C C . GLY B 1 169 ? 35.851 -24.523 -82.878 1.00 21.86 169 GLY B C 1
ATOM 3362 O O . GLY B 1 169 ? 36.580 -23.631 -82.440 1.00 23.29 169 GLY B O 1
ATOM 3363 N N . ALA B 1 170 ? 34.593 -24.634 -82.464 1.00 21.24 170 ALA B N 1
ATOM 3364 C CA . ALA B 1 170 ? 34.064 -23.750 -81.440 1.00 20.09 170 ALA B CA 1
ATOM 3365 C C . ALA B 1 170 ? 34.677 -24.121 -80.103 1.00 21.28 170 ALA B C 1
ATOM 3366 O O . ALA B 1 170 ? 34.737 -25.303 -79.775 1.00 22.52 170 ALA B O 1
ATOM 3368 N N . GLN B 1 171 ? 35.165 -23.131 -79.354 1.00 20.13 171 GLN B N 1
ATOM 3369 C CA . GLN B 1 171 ? 35.859 -23.393 -78.104 1.00 21.65 171 GLN B CA 1
ATOM 3370 C C . GLN B 1 171 ? 34.953 -23.903 -77.011 1.00 19.57 171 GLN B C 1
ATOM 3371 O O . GLN B 1 171 ? 35.409 -24.654 -76.168 1.00 22.96 171 GLN B O 1
ATOM 3377 N N . HIS B 1 172 ? 33.715 -23.441 -77.024 1.00 18.47 172 HIS B N 1
ATOM 3378 C CA . HIS B 1 172 ? 32.677 -23.775 -76.087 1.00 18.45 172 HIS B CA 1
ATOM 3379 C C . HIS B 1 172 ? 31.368 -23.840 -76.824 1.00 17.05 172 HIS B C 1
ATOM 3380 O O . HIS B 1 172 ? 31.082 -23.008 -77.687 1.00 18.13 172 HIS B O 1
ATOM 3387 N N . VAL B 1 173 ? 30.567 -24.818 -76.456 1.00 15.98 173 VAL B N 1
ATOM 3388 C CA . VAL B 1 173 ? 29.259 -25.048 -77.073 1.00 15.35 173 VAL B CA 1
ATOM 3389 C C . VAL B 1 173 ? 28.192 -25.132 -75.989 1.00 16.21 173 VAL B C 1
ATOM 3390 O O . VAL B 1 173 ? 28.371 -25.829 -74.992 1.00 18.79 173 VAL B O 1
ATOM 3394 N N . ILE B 1 174 ? 27.154 -24.335 -76.132 1.00 14.90 174 ILE B N 1
ATOM 3395 C CA . ILE B 1 174 ? 25.931 -24.517 -75.321 1.00 15.24 174 ILE B CA 1
ATOM 3396 C C . ILE B 1 174 ? 24.750 -24.752 -76.257 1.00 14.37 174 ILE B C 1
ATOM 3397 O O . ILE B 1 174 ? 24.429 -23.939 -77.138 1.00 16.55 174 ILE B O 1
ATOM 3402 N N . ILE B 1 175 ? 24.155 -25.929 -76.144 1.00 14.57 175 ILE B N 1
ATOM 3403 C CA . ILE B 1 175 ? 22.951 -26.268 -76.858 1.00 14.87 175 ILE B CA 1
ATOM 3404 C C . ILE B 1 175 ? 21.770 -26.101 -75.941 1.00 15.06 175 ILE B C 1
ATOM 3405 O O . ILE B 1 175 ? 21.719 -26.710 -74.854 1.00 16.00 175 ILE B O 1
ATOM 3410 N N . LYS B 1 176 ? 20.855 -25.222 -76.364 1.00 15.51 176 LYS B N 1
ATOM 3411 C CA . LYS B 1 176 ? 19.653 -24.953 -75.587 1.00 16.99 176 LYS B CA 1
ATOM 3412 C C . LYS B 1 176 ? 18.580 -25.987 -75.902 1.00 16.23 176 LYS B C 1
ATOM 3413 O O . LYS B 1 176 ? 18.206 -26.152 -77.050 1.00 19.64 176 LYS B O 1
ATOM 3419 N N . GLY B 1 177 ? 18.099 -26.690 -74.917 1.00 17.46 177 GLY B N 1
ATOM 3420 C CA . GLY B 1 177 ? 17.046 -27.634 -75.133 1.00 18.73 177 GLY B CA 1
ATOM 3421 C C . GLY B 1 177 ? 15.736 -26.904 -75.102 1.00 21.94 177 GLY B C 1
ATOM 3422 O O . GLY B 1 177 ? 14.949 -26.984 -76.022 1.00 29.43 177 GLY B O 1
ATOM 3423 N N . GLY B 1 178 ? 15.477 -26.295 -73.953 1.00 27.60 178 GLY B N 1
ATOM 3424 C CA . GLY B 1 178 ? 14.261 -25.516 -73.755 1.00 34.83 178 GLY B CA 1
ATOM 3425 C C . GLY B 1 178 ? 13.000 -26.325 -74.061 1.00 27.88 178 GLY B C 1
ATOM 3426 O O . GLY B 1 178 ? 12.968 -27.554 -73.853 1.00 28.91 178 GLY B O 1
ATOM 3427 N N . LYS B 1 179 ? 11.996 -25.637 -74.588 1.00 33.70 179 LYS B N 1
ATOM 3428 C CA . LYS B 1 179 ? 10.651 -26.200 -74.794 1.00 29.36 179 LYS B CA 1
ATOM 3429 C C . LYS B 1 179 ? 10.710 -27.370 -75.768 1.00 27.60 179 LYS B C 1
ATOM 3430 O O . LYS B 1 179 ? 9.887 -28.282 -75.699 1.00 41.51 179 LYS B O 1
ATOM 3436 N N . ALA B 1 180 ? 11.687 -27.330 -76.685 1.00 30.26 180 ALA B N 1
ATOM 3437 C CA . ALA B 1 180 ? 11.873 -28.405 -77.674 1.00 30.51 180 ALA B CA 1
ATOM 3438 C C . ALA B 1 180 ? 12.233 -29.756 -77.087 1.00 26.51 180 ALA B C 1
ATOM 3439 O O . ALA B 1 180 ? 11.922 -30.771 -77.666 1.00 34.28 180 ALA B O 1
ATOM 3441 N N . LEU B 1 181 ? 12.903 -29.752 -75.934 1.00 25.17 181 LEU B N 1
ATOM 3442 C CA . LEU B 1 181 ? 13.384 -30.953 -75.323 1.00 26.80 181 LEU B CA 1
ATOM 3443 C C . LEU B 1 181 ? 12.408 -31.510 -74.311 1.00 26.67 181 LEU B C 1
ATOM 3444 O O . LEU B 1 181 ? 12.142 -32.713 -74.308 1.00 37.42 181 LEU B O 1
ATOM 3449 N N . ASP B 1 182 ? 11.879 -30.663 -73.445 1.00 29.97 182 ASP B N 1
ATOM 3450 C CA . ASP B 1 182 ? 11.092 -31.113 -72.275 1.00 32.97 182 ASP B CA 1
ATOM 3451 C C . ASP B 1 182 ? 10.236 -29.947 -71.846 1.00 33.52 182 ASP B C 1
ATOM 3452 O O . ASP B 1 182 ? 10.618 -28.788 -72.109 1.00 35.43 182 ASP B O 1
ATOM 3457 N N . GLN B 1 183 ? 9.129 -30.194 -71.120 1.00 44.07 183 GLN B N 1
ATOM 3458 C CA . GLN B 1 183 ? 8.475 -29.035 -70.434 1.00 35.46 183 GLN B CA 1
ATOM 3459 C C . GLN B 1 183 ? 8.243 -29.016 -68.943 1.00 31.06 183 GLN B C 1
ATOM 3460 O O . GLN B 1 183 ? 7.358 -28.304 -68.495 1.00 45.63 183 GLN B O 1
ATOM 3466 N N . ASP B 1 184 ? 9.018 -29.752 -68.172 1.00 52.58 184 ASP B N 1
ATOM 3467 C CA . ASP B 1 184 ? 9.002 -29.605 -66.705 1.00 51.17 184 ASP B CA 1
ATOM 3468 C C . ASP B 1 184 ? 10.183 -28.746 -66.287 1.00 48.48 184 ASP B C 1
ATOM 3469 O O . ASP B 1 184 ? 10.136 -27.997 -65.320 1.00 44.40 184 ASP B O 1
ATOM 3474 N N . LYS B 1 185 ? 11.267 -28.852 -67.044 1.00 38.24 185 LYS B N 1
ATOM 3475 C CA . LYS B 1 185 ? 12.393 -28.043 -66.769 1.00 31.20 185 LYS B CA 1
ATOM 3476 C C . LYS B 1 185 ? 13.007 -27.671 -68.082 1.00 31.09 185 LYS B C 1
ATOM 3477 O O . LYS B 1 185 ? 12.778 -28.320 -69.120 1.00 30.00 185 LYS B O 1
ATOM 3483 N N . SER B 1 186 ? 13.820 -26.633 -68.001 1.00 27.59 186 SER B N 1
ATOM 3484 C CA . SER B 1 186 ? 14.543 -26.076 -69.122 1.00 20.41 186 SER B CA 1
ATOM 3485 C C . SER B 1 186 ? 16.008 -26.495 -69.041 1.00 23.73 186 SER B C 1
ATOM 3486 O O . SER B 1 186 ? 16.806 -25.881 -68.308 1.00 25.03 186 SER B O 1
ATOM 3489 N N . TYR B 1 187 ? 16.341 -27.495 -69.836 1.00 18.70 187 TYR B N 1
ATOM 3490 C CA . TYR B 1 187 ? 17.680 -28.059 -69.865 1.00 18.54 187 TYR B CA 1
ATOM 3491 C C . TYR B 1 187 ? 18.471 -27.531 -71.016 1.00 17.36 187 TYR B C 1
ATOM 3492 O O . TYR B 1 187 ? 17.978 -27.517 -72.153 1.00 21.52 187 TYR B O 1
ATOM 3501 N N . ASP B 1 188 ? 19.696 -27.135 -70.742 1.00 17.61 188 ASP B N 1
ATOM 3502 C CA . ASP B 1 188 ? 20.711 -26.840 -71.725 1.00 15.88 188 ASP B CA 1
ATOM 3503 C C . ASP B 1 188 ? 21.939 -27.707 -71.475 1.00 16.65 188 ASP B C 1
ATOM 3504 O O . ASP B 1 188 ? 22.175 -28.159 -70.356 1.00 20.07 188 ASP B O 1
ATOM 3509 N N . LEU B 1 189 ? 22.743 -27.912 -72.510 1.00 16.66 189 LEU B N 1
ATOM 3510 C CA . LEU B 1 189 ? 23.951 -28.745 -72.417 1.00 15.88 189 LEU B CA 1
ATOM 3511 C C . LEU B 1 189 ? 25.161 -27.922 -72.830 1.00 18.66 189 LEU B C 1
ATOM 3512 O O . LEU B 1 189 ? 25.225 -27.431 -73.961 1.00 18.19 189 LEU B O 1
ATOM 3517 N N . TYR B 1 190 ? 26.066 -27.718 -71.892 1.00 17.49 190 TYR B N 1
ATOM 3518 C CA . TYR B 1 190 ? 27.317 -27.028 -72.114 1.00 18.10 190 TYR B CA 1
ATOM 3519 C C . TYR B 1 190 ? 28.473 -28.012 -72.231 1.00 17.66 190 TYR B C 1
ATOM 3520 O O . TYR B 1 190 ? 28.580 -28.956 -71.449 1.00 20.20 190 TYR B O 1
ATOM 3529 N N . TYR B 1 191 ? 29.349 -27.744 -73.184 1.00 18.24 191 TYR B N 1
ATOM 3530 C CA . TYR B 1 191 ? 30.522 -28.554 -73.447 1.00 15.93 191 TYR B CA 1
ATOM 3531 C C . TYR B 1 191 ? 31.762 -27.718 -73.747 1.00 17.85 191 TYR B C 1
ATOM 3532 O O . TYR B 1 191 ? 31.697 -26.754 -74.526 1.00 19.74 191 TYR B O 1
ATOM 3541 N N . ASP B 1 192 ? 32.860 -28.069 -73.102 1.00 20.32 192 ASP B N 1
ATOM 3542 C CA . ASP B 1 192 ? 34.122 -27.335 -73.259 1.00 22.42 192 ASP B CA 1
ATOM 3543 C C . ASP B 1 192 ? 35.237 -28.180 -73.848 1.00 20.30 192 ASP B C 1
ATOM 3544 O O . ASP B 1 192 ? 36.414 -27.814 -73.755 1.00 23.77 192 ASP B O 1
ATOM 3549 N N . GLY B 1 193 ? 34.870 -29.326 -74.436 1.00 21.49 193 GLY B N 1
ATOM 3550 C CA . GLY B 1 193 ? 35.841 -30.253 -74.985 1.00 24.11 193 GLY B CA 1
ATOM 3551 C C . GLY B 1 193 ? 36.319 -31.318 -74.002 1.00 22.80 193 GLY B C 1
ATOM 3552 O O . GLY B 1 193 ? 36.973 -32.256 -74.386 1.00 29.59 193 GLY B O 1
ATOM 3553 N N . GLN B 1 194 ? 35.992 -31.156 -72.734 1.00 25.32 194 GLN B N 1
ATOM 3554 C CA . GLN B 1 194 ? 36.468 -32.052 -71.700 1.00 28.07 194 GLN B CA 1
ATOM 3555 C C . GLN B 1 194 ? 35.320 -32.644 -70.885 1.00 25.93 194 GLN B C 1
ATOM 3556 O O . GLN B 1 194 ? 35.310 -33.849 -70.591 1.00 32.74 194 GLN B O 1
ATOM 3562 N N . THR B 1 195 ? 34.338 -31.826 -70.555 1.00 25.16 195 THR B N 1
ATOM 3563 C CA . THR B 1 195 ? 33.259 -32.222 -69.676 1.00 23.41 195 THR B CA 1
ATOM 3564 C C . THR B 1 195 ? 31.932 -31.709 -70.215 1.00 21.89 195 THR B C 1
ATOM 3565 O O . THR B 1 195 ? 31.835 -30.594 -70.757 1.00 24.74 195 THR B O 1
ATOM 3569 N N . PHE B 1 196 ? 30.892 -32.507 -70.018 1.00 22.32 196 PHE B N 1
ATOM 3570 C CA . PHE B 1 196 ? 29.553 -32.125 -70.417 1.00 22.84 196 PHE B CA 1
ATOM 3571 C C . PHE B 1 196 ? 28.842 -31.716 -69.163 1.00 20.39 196 PHE B C 1
ATOM 3572 O O . PHE B 1 196 ? 28.818 -32.481 -68.201 1.00 27.29 196 PHE B O 1
ATOM 3580 N N . TYR B 1 197 ? 28.276 -30.498 -69.178 1.00 19.36 197 TYR B N 1
ATOM 3581 C CA . TYR B 1 197 ? 27.457 -30.016 -68.077 1.00 19.70 197 TYR B CA 1
ATOM 3582 C C . TYR B 1 197 ? 26.030 -29.729 -68.509 1.00 19.03 197 TYR B C 1
ATOM 3583 O O . TYR B 1 197 ? 25.782 -28.991 -69.468 1.00 21.13 197 TYR B O 1
ATOM 3592 N N . GLN B 1 198 ? 25.103 -30.263 -67.751 1.00 20.00 198 GLN B N 1
ATOM 3593 C CA . GLN B 1 198 ? 23.698 -29.987 -67.867 1.00 18.37 198 GLN B CA 1
ATOM 3594 C C . GLN B 1 198 ? 23.370 -28.807 -66.975 1.00 19.89 198 GLN B C 1
ATOM 3595 O O . GLN B 1 198 ? 23.722 -28.784 -65.792 1.00 22.36 198 GLN B O 1
ATOM 3601 N N . LEU B 1 199 ? 22.699 -27.831 -67.554 1.00 19.84 199 LEU B N 1
ATOM 3602 C CA . LEU B 1 199 ? 22.217 -26.670 -66.878 1.00 17.82 199 LEU B CA 1
ATOM 3603 C C . LEU B 1 199 ? 20.706 -26.695 -66.848 1.00 16.41 199 LEU B C 1
ATOM 3604 O O . LEU B 1 199 ? 20.065 -26.865 -67.899 1.00 19.88 199 LEU B O 1
ATOM 3609 N N . THR B 1 200 ? 20.134 -26.423 -65.687 1.00 19.07 200 THR B N 1
ATOM 3610 C CA . THR B 1 200 ? 18.735 -26.586 -65.466 1.00 20.23 200 THR B CA 1
ATOM 3611 C C . THR B 1 200 ? 18.180 -25.332 -64.688 1.00 21.52 200 THR B C 1
ATOM 3612 O O . THR B 1 200 ? 18.787 -24.829 -63.741 1.00 24.21 200 THR B O 1
ATOM 3616 N N . THR B 1 201 ? 17.017 -24.860 -65.126 1.00 21.49 201 THR B N 1
ATOM 3617 C CA . THR B 1 201 ? 16.108 -24.076 -64.296 1.00 22.21 201 THR B CA 1
ATOM 3618 C C . THR B 1 201 ? 14.724 -24.693 -64.444 1.00 25.02 201 THR B C 1
ATOM 3619 O O . THR B 1 201 ? 14.511 -25.598 -65.263 1.00 26.84 201 THR B O 1
ATOM 3623 N N . ASP B 1 202 ? 13.787 -24.213 -63.644 1.00 26.53 202 ASP B N 1
ATOM 3624 C CA . ASP B 1 202 ? 12.396 -24.550 -63.854 1.00 26.91 202 ASP B CA 1
ATOM 3625 C C . ASP B 1 202 ? 12.026 -24.063 -65.277 1.00 26.54 202 ASP B C 1
ATOM 3626 O O . ASP B 1 202 ? 12.653 -23.143 -65.839 1.00 27.48 202 ASP B O 1
ATOM 3631 N N . MET B 1 203 ? 11.025 -24.714 -65.837 1.00 28.11 203 MET B N 1
ATOM 3632 C CA . MET B 1 203 ? 10.366 -24.263 -67.027 1.00 27.04 203 MET B CA 1
ATOM 3633 C C . MET B 1 203 ? 9.325 -23.248 -66.566 1.00 27.59 203 MET B C 1
ATOM 3634 O O . MET B 1 203 ? 8.460 -23.530 -65.746 1.00 35.54 203 MET B O 1
ATOM 3639 N N . PHE B 1 204 ? 9.458 -22.027 -67.043 1.00 23.80 204 PHE B N 1
ATOM 3640 C CA . PHE B 1 204 ? 8.530 -20.965 -66.736 1.00 24.76 204 PHE B CA 1
ATOM 3641 C C . PHE B 1 204 ? 7.517 -20.839 -67.859 1.00 20.53 204 PHE B C 1
ATOM 3642 O O . PHE B 1 204 ? 7.561 -21.577 -68.863 1.00 24.24 204 PHE B O 1
ATOM 3650 N N . GLN B 1 205 ? 6.632 -19.862 -67.723 1.00 23.21 205 GLN B N 1
ATOM 3651 C CA . GLN B 1 205 ? 5.608 -19.663 -68.727 1.00 21.91 205 GLN B CA 1
ATOM 3652 C C . GLN B 1 205 ? 6.186 -19.604 -70.132 1.00 20.86 205 GLN B C 1
ATOM 3653 O O . GLN B 1 205 ? 7.246 -19.041 -70.353 1.00 22.62 205 GLN B O 1
ATOM 3659 N N . GLN B 1 206 ? 5.482 -20.231 -71.068 1.00 22.20 206 GLN B N 1
ATOM 3660 C CA . GLN B 1 206 ? 5.964 -20.401 -72.447 1.00 23.60 206 GLN B CA 1
ATOM 3661 C C . GLN B 1 206 ? 5.271 -19.492 -73.451 1.00 21.90 206 GLN B C 1
ATOM 3662 O O . GLN B 1 206 ? 5.632 -19.491 -74.638 1.00 30.95 206 GLN B O 1
ATOM 3668 N N . SER B 1 207 ? 4.309 -18.710 -72.977 1.00 22.99 207 SER B N 1
ATOM 3669 C CA . SER B 1 207 ? 3.515 -17.845 -73.836 1.00 20.95 207 SER B CA 1
ATOM 3670 C C . SER B 1 207 ? 4.305 -16.645 -74.339 1.00 18.98 207 SER B C 1
ATOM 3671 O O . SER B 1 207 ? 4.209 -16.279 -75.492 1.00 22.83 207 SER B O 1
ATOM 3674 N N . TYR B 1 208 ? 5.058 -16.024 -73.443 1.00 19.42 208 TYR B N 1
ATOM 3675 C CA . TYR B 1 208 ? 5.750 -14.777 -73.763 1.00 19.58 208 TYR B CA 1
ATOM 3676 C C . TYR B 1 208 ? 7.258 -14.964 -73.613 1.00 19.00 208 TYR B C 1
ATOM 3677 O O . TYR B 1 208 ? 7.818 -14.706 -72.570 1.00 19.64 208 TYR B O 1
ATOM 3686 N N . ASN B 1 209 ? 7.892 -15.453 -74.673 1.00 17.79 209 ASN B N 1
ATOM 3687 C CA . ASN B 1 209 ? 9.310 -15.796 -74.658 1.00 16.40 209 ASN B CA 1
ATOM 3688 C C . ASN B 1 209 ? 10.064 -15.148 -75.831 1.00 16.42 209 ASN B C 1
ATOM 3689 O O . ASN B 1 209 ? 11.153 -15.551 -76.170 1.00 15.48 209 ASN B O 1
ATOM 3694 N N . HIS B 1 210 ? 9.464 -14.143 -76.449 1.00 15.53 210 HIS B N 1
ATOM 3695 C CA . HIS B 1 210 ? 10.087 -13.519 -77.610 1.00 13.92 210 HIS B CA 1
ATOM 3696 C C . HIS B 1 210 ? 11.370 -12.797 -77.230 1.00 12.81 210 HIS B C 1
ATOM 3697 O O . HIS B 1 210 ? 11.372 -11.988 -76.336 1.00 14.10 210 HIS B O 1
ATOM 3704 N N . GLY B 1 211 ? 12.455 -13.109 -77.924 1.00 13.10 211 GLY B N 1
ATOM 3705 C CA . GLY B 1 211 ? 13.743 -12.516 -77.632 1.00 12.56 211 GLY B CA 1
ATOM 3706 C C . GLY B 1 211 ? 14.636 -13.324 -76.709 1.00 12.81 211 GLY B C 1
ATOM 3707 O O . GLY B 1 211 ? 15.747 -12.951 -76.464 1.00 12.68 211 GLY B O 1
ATOM 3708 N N . ALA B 1 212 ? 14.139 -14.446 -76.214 1.00 12.19 212 ALA B N 1
ATOM 3709 C CA . ALA B 1 212 ? 14.911 -15.230 -75.260 1.00 12.89 212 ALA B CA 1
ATOM 3710 C C . ALA B 1 212 ? 16.279 -15.657 -75.806 1.00 12.00 212 ALA B C 1
ATOM 3711 O O . ALA B 1 212 ? 17.301 -15.579 -75.136 1.00 13.20 212 ALA B O 1
ATOM 3713 N N . GLY B 1 213 ? 16.297 -16.203 -77.023 1.00 13.45 213 GLY B N 1
ATOM 3714 C CA . GLY B 1 213 ? 17.565 -16.666 -77.589 1.00 13.75 213 GLY B CA 1
ATOM 3715 C C . GLY B 1 213 ? 18.556 -15.546 -77.816 1.00 11.86 213 GLY B C 1
ATOM 3716 O O . GLY B 1 213 ? 19.746 -15.666 -77.465 1.00 13.81 213 GLY B O 1
ATOM 3717 N N . CYS B 1 214 ? 18.080 -14.423 -78.361 1.00 12.77 214 CYS B N 1
ATOM 3718 C CA . CYS B 1 214 ? 18.973 -13.315 -78.571 1.00 12.80 214 CYS B CA 1
ATOM 3719 C C . CYS B 1 214 ? 19.545 -12.801 -77.263 1.00 11.74 214 CYS B C 1
ATOM 3720 O O . CYS B 1 214 ? 20.722 -12.529 -77.165 1.00 12.63 214 CYS B O 1
ATOM 3723 N N . THR B 1 215 ? 18.665 -12.703 -76.282 1.00 12.85 215 THR B N 1
ATOM 3724 C CA . THR B 1 215 ? 19.029 -12.227 -74.968 1.00 11.55 215 THR B CA 1
ATOM 3725 C C . THR B 1 215 ? 20.082 -13.133 -74.330 1.00 12.32 215 THR B C 1
ATOM 3726 O O . THR B 1 215 ? 21.060 -12.687 -73.731 1.00 14.13 215 THR B O 1
ATOM 3730 N N . PHE B 1 216 ? 19.884 -14.450 -74.456 1.00 12.50 216 PHE B N 1
ATOM 3731 C CA . PHE B 1 216 ? 20.865 -15.407 -73.930 1.00 13.31 216 PHE B CA 1
ATOM 3732 C C . PHE B 1 216 ? 22.261 -15.187 -74.511 1.00 12.34 216 PHE B C 1
ATOM 3733 O O . PHE B 1 216 ? 23.274 -15.116 -73.795 1.00 13.76 216 PHE B O 1
ATOM 3741 N N . ALA B 1 217 ? 22.319 -15.070 -75.861 1.00 12.28 217 ALA B N 1
ATOM 3742 C CA . ALA B 1 217 ? 23.625 -14.912 -76.493 1.00 11.63 217 ALA B CA 1
ATOM 3743 C C . ALA B 1 217 ? 24.241 -13.527 -76.167 1.00 12.88 217 ALA B C 1
ATOM 3744 O O . ALA B 1 217 ? 25.464 -13.428 -76.024 1.00 12.58 217 ALA B O 1
ATOM 3746 N N . ALA B 1 218 ? 23.391 -12.486 -76.119 1.00 11.72 218 ALA B N 1
ATOM 3747 C CA . ALA B 1 218 ? 23.868 -11.180 -75.757 1.00 12.05 218 ALA B CA 1
ATOM 3748 C C . ALA B 1 218 ? 24.431 -11.161 -74.337 1.00 11.90 218 ALA B C 1
ATOM 3749 O O . ALA B 1 218 ? 25.498 -10.584 -74.072 1.00 12.37 218 ALA B O 1
ATOM 3751 N N . ALA B 1 219 ? 23.745 -11.832 -73.420 1.00 12.76 219 ALA B N 1
ATOM 3752 C CA . ALA B 1 219 ? 24.210 -11.843 -72.032 1.00 12.74 219 ALA B CA 1
ATOM 3753 C C . ALA B 1 219 ? 25.550 -12.596 -71.946 1.00 12.72 219 ALA B C 1
ATOM 3754 O O . ALA B 1 219 ? 26.474 -12.195 -71.227 1.00 15.00 219 ALA B O 1
ATOM 3756 N N . THR B 1 220 ? 25.632 -13.743 -72.665 1.00 13.05 220 THR B N 1
ATOM 3757 C CA . THR B 1 220 ? 26.887 -14.518 -72.686 1.00 13.33 220 THR B CA 1
ATOM 3758 C C . THR B 1 220 ? 28.038 -13.589 -73.082 1.00 13.63 220 THR B C 1
ATOM 3759 O O . THR B 1 220 ? 29.097 -13.616 -72.477 1.00 15.66 220 THR B O 1
ATOM 3763 N N . THR B 1 221 ? 27.804 -12.781 -74.125 1.00 14.10 221 THR B N 1
ATOM 3764 C CA . THR B 1 221 ? 28.824 -11.918 -74.653 1.00 13.56 221 THR B CA 1
ATOM 3765 C C . THR B 1 221 ? 29.263 -10.882 -73.610 1.00 12.66 221 THR B C 1
ATOM 3766 O O . THR B 1 221 ? 30.458 -10.630 -73.467 1.00 13.92 221 THR B O 1
ATOM 3770 N N . ALA B 1 222 ? 28.290 -10.234 -72.980 1.00 13.62 222 ALA B N 1
ATOM 3771 C CA . ALA B 1 222 ? 28.594 -9.165 -71.979 1.00 13.72 222 ALA B CA 1
ATOM 3772 C C . ALA B 1 222 ? 29.310 -9.752 -70.764 1.00 16.83 222 ALA B C 1
ATOM 3773 O O . ALA B 1 222 ? 30.263 -9.174 -70.270 1.00 18.72 222 ALA B O 1
ATOM 3775 N N . TYR B 1 223 ? 28.888 -10.944 -70.356 1.00 16.17 223 TYR B N 1
ATOM 3776 C CA . TYR B 1 223 ? 29.495 -11.571 -69.199 1.00 16.12 223 TYR B CA 1
ATOM 3777 C C . TYR B 1 223 ? 30.970 -11.944 -69.489 1.00 16.38 223 TYR B C 1
ATOM 3778 O O . TYR B 1 223 ? 31.842 -11.777 -68.631 1.00 17.34 223 TYR B O 1
ATOM 3787 N N . LEU B 1 224 ? 31.242 -12.459 -70.711 1.00 16.71 224 LEU B N 1
ATOM 3788 C CA . LEU B 1 224 ? 32.643 -12.704 -71.106 1.00 16.45 224 LEU B CA 1
ATOM 3789 C C . LEU B 1 224 ? 33.433 -11.395 -71.127 1.00 17.08 224 LEU B C 1
ATOM 3790 O O . LEU B 1 224 ? 34.523 -11.334 -70.559 1.00 19.39 224 LEU B O 1
ATOM 3795 N N . ALA B 1 225 ? 32.865 -10.342 -71.728 1.00 17.25 225 ALA B N 1
ATOM 3796 C CA . ALA B 1 225 ? 33.579 -9.047 -71.783 1.00 17.09 225 ALA B CA 1
ATOM 3797 C C . ALA B 1 225 ? 33.945 -8.515 -70.394 1.00 17.74 225 ALA B C 1
ATOM 3798 O O . ALA B 1 225 ? 35.051 -7.997 -70.199 1.00 20.30 225 ALA B O 1
ATOM 3800 N N . ASN B 1 226 ? 33.057 -8.746 -69.431 1.00 18.04 226 ASN B N 1
ATOM 3801 C CA . ASN B 1 226 ? 33.265 -8.269 -68.062 1.00 18.72 226 ASN B CA 1
ATOM 3802 C C . ASN B 1 226 ? 34.056 -9.219 -67.177 1.00 21.49 226 ASN B C 1
ATOM 3803 O O . ASN B 1 226 ? 34.236 -8.946 -65.982 1.00 23.14 226 ASN B O 1
ATOM 3808 N N . GLY B 1 227 ? 34.552 -10.300 -67.768 1.00 22.79 227 GLY B N 1
ATOM 3809 C CA . GLY B 1 227 ? 35.586 -11.135 -67.164 1.00 20.19 227 GLY B CA 1
ATOM 3810 C C . GLY B 1 227 ? 35.202 -12.489 -66.623 1.00 22.08 227 GLY B C 1
ATOM 3811 O O . GLY B 1 227 ? 36.013 -13.158 -66.010 1.00 25.49 227 GLY B O 1
ATOM 3812 N N . LYS B 1 228 ? 33.960 -12.910 -66.833 1.00 19.94 22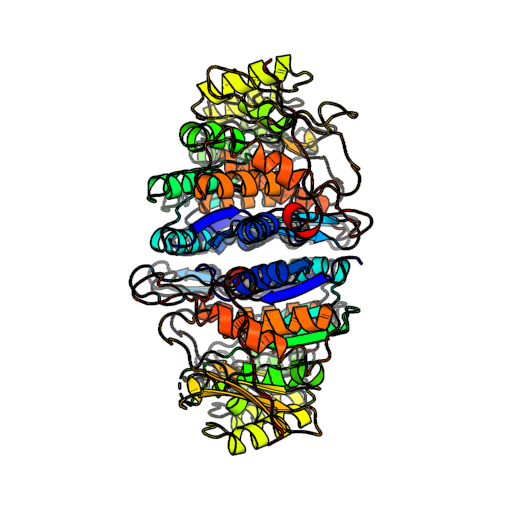8 LYS B N 1
ATOM 3813 C CA . LYS B 1 228 ? 33.575 -14.274 -66.487 1.00 20.29 228 LYS B CA 1
ATOM 3814 C C . LYS B 1 228 ? 34.197 -15.270 -67.466 1.00 21.93 228 LYS B C 1
ATOM 3815 O O . LYS B 1 228 ? 34.310 -15.000 -68.635 1.00 22.47 228 LYS B O 1
ATOM 3821 N N . SER B 1 229 ? 34.574 -16.437 -66.974 1.00 21.90 229 SER B N 1
ATOM 3822 C CA . SER B 1 229 ? 35.021 -17.505 -67.831 1.00 22.35 229 SER B CA 1
ATOM 3823 C C . SER B 1 229 ? 33.842 -17.955 -68.705 1.00 19.58 229 SER B C 1
ATOM 3824 O O . SER B 1 229 ? 32.697 -17.700 -68.373 1.00 21.80 229 SER B O 1
ATOM 3827 N N . PRO B 1 230 ? 34.109 -18.660 -69.811 1.00 21.48 230 PRO B N 1
ATOM 3828 C CA . PRO B 1 230 ? 33.019 -19.160 -70.658 1.00 21.38 230 PRO B CA 1
ATOM 3829 C C . PRO B 1 230 ? 31.949 -19.949 -69.896 1.00 18.67 230 PRO B C 1
ATOM 3830 O O . PRO B 1 230 ? 30.767 -19.699 -70.097 1.00 20.40 230 PRO B O 1
ATOM 3834 N N . LYS B 1 231 ? 32.349 -20.899 -69.037 1.00 20.99 231 LYS B N 1
ATOM 3835 C CA . LYS B 1 231 ? 31.387 -21.669 -68.269 1.00 20.26 231 LYS B CA 1
ATOM 3836 C C . LYS B 1 231 ? 30.565 -20.708 -67.382 1.00 21.81 231 LYS B C 1
ATOM 3837 O O . LYS B 1 231 ? 29.333 -20.808 -67.319 1.00 20.26 231 LYS B O 1
ATOM 3843 N N . GLU B 1 232 ? 31.249 -19.824 -66.642 1.00 22.82 232 GLU B N 1
ATOM 3844 C CA . GLU B 1 232 ? 30.515 -18.935 -65.742 1.00 21.69 232 GLU B CA 1
ATOM 3845 C C . GLU B 1 232 ? 29.611 -17.976 -66.524 1.00 17.78 232 GLU B C 1
ATOM 3846 O O . GLU B 1 232 ? 28.499 -17.647 -66.082 1.00 19.34 232 GLU B O 1
ATOM 3852 N N . ALA B 1 233 ? 30.064 -17.561 -67.700 1.00 19.87 233 ALA B N 1
ATOM 3853 C CA . ALA B 1 233 ? 29.277 -16.645 -68.553 1.00 16.73 233 ALA B CA 1
ATOM 3854 C C . ALA B 1 233 ? 27.978 -17.307 -69.026 1.00 17.27 233 ALA B C 1
ATOM 3855 O O . ALA B 1 233 ? 26.912 -16.667 -69.045 1.00 16.70 233 ALA B O 1
ATOM 3857 N N . VAL B 1 234 ? 28.074 -18.570 -69.467 1.00 16.68 234 VAL B N 1
ATOM 3858 C CA A VAL B 1 234 ? 26.896 -19.290 -69.932 0.35 17.66 234 VAL B CA 1
ATOM 3859 C CA B VAL B 1 234 ? 26.861 -19.221 -69.946 0.65 15.74 234 VAL B CA 1
ATOM 3860 C C . VAL B 1 234 ? 25.886 -19.539 -68.799 1.00 16.12 234 VAL B C 1
ATOM 3861 O O . VAL B 1 234 ? 24.668 -19.425 -68.989 1.00 16.19 234 VAL B O 1
ATOM 3868 N N . ILE B 1 235 ? 26.420 -19.930 -67.627 1.00 17.12 235 ILE B N 1
ATOM 3869 C CA . ILE B 1 235 ? 25.561 -20.138 -66.480 1.00 18.61 235 ILE B CA 1
ATOM 3870 C C . ILE B 1 235 ? 24.855 -18.824 -66.089 1.00 16.39 235 ILE B C 1
ATOM 3871 O O . ILE B 1 235 ? 23.615 -18.825 -65.850 1.00 18.86 235 ILE B O 1
ATOM 3876 N N . SER B 1 236 ? 25.621 -17.712 -66.036 1.00 17.74 236 SER B N 1
ATOM 3877 C CA . SER B 1 236 ? 25.064 -16.409 -65.686 1.00 17.95 236 SER B CA 1
ATOM 3878 C C . SER B 1 236 ? 24.063 -15.975 -66.733 1.00 15.86 236 SER B C 1
ATOM 3879 O O . SER B 1 236 ? 23.005 -15.420 -66.418 1.00 17.38 236 SER B O 1
ATOM 3882 N N . ALA B 1 237 ? 24.366 -16.259 -67.995 1.00 16.28 237 ALA B N 1
ATOM 3883 C CA . ALA B 1 237 ? 23.431 -15.884 -69.074 1.00 15.67 237 ALA B CA 1
ATOM 3884 C C . ALA B 1 237 ? 22.107 -16.631 -68.987 1.00 14.85 237 ALA B C 1
ATOM 3885 O O . ALA B 1 237 ? 21.004 -16.092 -69.260 1.00 14.86 237 ALA B O 1
ATOM 3887 N N . LYS B 1 238 ? 22.195 -17.911 -68.595 1.00 14.65 238 LYS B N 1
ATOM 3888 C CA . LYS B 1 238 ? 20.971 -18.713 -68.439 1.00 15.61 238 LYS B CA 1
ATOM 3889 C C . LYS B 1 238 ? 20.116 -18.142 -67.306 1.00 15.21 238 LYS B C 1
ATOM 3890 O O . LYS B 1 238 ? 18.935 -18.039 -67.429 1.00 16.30 238 LYS B O 1
ATOM 3896 N N . ALA B 1 239 ? 20.751 -17.758 -66.195 1.00 16.38 239 ALA B N 1
ATOM 3897 C CA . ALA B 1 239 ? 20.020 -17.168 -65.104 1.00 17.40 239 ALA B CA 1
ATOM 3898 C C . ALA B 1 239 ? 19.365 -15.846 -65.489 1.00 15.84 239 ALA B C 1
ATOM 3899 O O . ALA B 1 239 ? 18.177 -15.572 -65.188 1.00 16.81 239 ALA B O 1
ATOM 3901 N N . PHE B 1 240 ? 20.125 -15.055 -66.233 1.00 15.99 240 PHE B N 1
ATOM 3902 C CA . PHE B 1 240 ? 19.677 -13.752 -66.703 1.00 15.01 240 PHE B CA 1
ATOM 3903 C C . PHE B 1 240 ? 18.439 -13.906 -67.585 1.00 13.92 240 PHE B C 1
ATOM 3904 O O . PHE B 1 240 ? 17.446 -13.188 -67.409 1.00 15.21 240 PHE B O 1
ATOM 3912 N N . VAL B 1 241 ? 18.491 -14.821 -68.559 1.00 15.10 241 VAL B N 1
ATOM 3913 C CA A VAL B 1 241 ? 17.364 -14.975 -69.432 0.69 14.40 241 VAL B CA 1
ATOM 3914 C CA B VAL B 1 241 ? 17.353 -15.029 -69.449 0.31 15.01 241 VAL B CA 1
ATOM 3915 C C . VAL B 1 241 ? 16.191 -15.699 -68.752 1.00 14.37 241 VAL B C 1
ATOM 3916 O O . VAL B 1 241 ? 15.031 -15.436 -69.076 1.00 15.80 241 VAL B O 1
ATOM 3923 N N . ALA B 1 242 ? 16.491 -16.580 -67.784 1.00 15.40 242 ALA B N 1
ATOM 3924 C CA . ALA B 1 242 ? 15.425 -17.236 -67.084 1.00 14.91 242 ALA B CA 1
ATOM 3925 C C . ALA B 1 242 ? 14.534 -16.188 -66.388 1.00 15.23 242 ALA B C 1
ATOM 3926 O O . ALA B 1 242 ? 13.321 -16.283 -66.404 1.00 15.65 242 ALA B O 1
ATOM 3928 N N . SER B 1 243 ? 15.156 -15.198 -65.716 1.00 15.02 243 SER B N 1
ATOM 3929 C CA . SER B 1 243 ? 14.366 -14.154 -65.078 1.00 16.08 243 SER B CA 1
ATOM 3930 C C . SER B 1 243 ? 13.578 -13.363 -66.121 1.00 15.61 243 SER B C 1
ATOM 3931 O O . SER B 1 243 ? 12.403 -13.009 -65.919 1.00 15.58 243 SER B O 1
ATOM 3934 N N . ALA B 1 244 ? 14.215 -13.052 -67.261 1.00 14.54 244 ALA B N 1
ATOM 3935 C CA . ALA B 1 244 ? 13.535 -12.315 -68.301 1.00 14.90 244 ALA B CA 1
ATOM 3936 C C . ALA B 1 244 ? 12.319 -13.077 -68.853 1.00 15.60 244 ALA B C 1
ATOM 3937 O O . ALA B 1 244 ? 11.270 -12.495 -69.109 1.00 14.87 244 ALA B O 1
ATOM 3939 N N . ILE B 1 245 ? 12.460 -14.393 -68.982 1.00 14.95 245 ILE B N 1
ATOM 3940 C CA . ILE B 1 245 ? 11.368 -15.242 -69.446 1.00 15.89 245 ILE B CA 1
ATOM 3941 C C . ILE B 1 245 ? 10.258 -15.287 -68.397 1.00 17.58 245 ILE B C 1
ATOM 3942 O O . ILE B 1 245 ? 9.066 -15.099 -68.692 1.00 18.24 245 ILE B O 1
ATOM 3947 N N . LYS B 1 246 ? 10.630 -15.530 -67.148 1.00 17.45 246 LYS B N 1
ATOM 3948 C CA . LYS B 1 246 ? 9.643 -15.642 -66.089 1.00 20.02 246 LYS B CA 1
ATOM 3949 C C . LYS B 1 246 ? 8.762 -14.398 -66.036 1.00 16.75 246 LYS B C 1
ATOM 3950 O O . LYS B 1 246 ? 7.569 -14.435 -65.765 1.00 20.38 246 LYS B O 1
ATOM 3956 N N . ASN B 1 247 ? 9.400 -13.261 -66.319 1.00 17.95 247 ASN B N 1
ATOM 3957 C CA . ASN B 1 247 ? 8.727 -11.943 -66.293 1.00 18.64 247 ASN B CA 1
ATOM 3958 C C . ASN B 1 247 ? 8.295 -11.394 -67.644 1.00 17.59 247 ASN B C 1
ATOM 3959 O O . ASN B 1 247 ? 7.968 -10.225 -67.763 1.00 20.22 247 ASN B O 1
ATOM 3964 N N . GLY B 1 248 ? 8.218 -12.272 -68.633 1.00 17.17 248 GLY B N 1
ATOM 3965 C CA . GLY B 1 248 ? 7.711 -11.907 -69.943 1.00 18.61 248 GLY B CA 1
ATOM 3966 C C . GLY B 1 248 ? 6.275 -11.418 -69.887 1.00 17.64 248 GLY B C 1
ATOM 3967 O O . GLY B 1 248 ? 5.574 -11.677 -68.931 1.00 19.73 248 GLY B O 1
ATOM 3968 N N . TRP B 1 249 ? 5.842 -10.706 -70.915 1.00 15.33 249 TRP B N 1
ATOM 3969 C CA . TRP B 1 249 ? 4.520 -10.111 -70.910 1.00 15.84 249 TRP B CA 1
ATOM 3970 C C . TRP B 1 249 ? 3.905 -10.068 -72.306 1.00 13.50 249 TRP B C 1
ATOM 3971 O O . TRP B 1 249 ? 4.598 -10.160 -73.294 1.00 15.98 249 TRP B O 1
ATOM 3982 N N . LYS B 1 250 ? 2.593 -9.918 -72.354 1.00 15.33 250 LYS B N 1
ATOM 3983 C CA . LYS B 1 250 ? 1.861 -9.893 -73.607 1.00 16.39 250 LYS B CA 1
ATOM 3984 C C . LYS B 1 250 ? 1.888 -8.512 -74.260 1.00 16.33 250 LYS B C 1
ATOM 3985 O O . LYS B 1 250 ? 1.254 -7.594 -73.799 1.00 19.55 250 LYS B O 1
ATOM 3991 N N . MET B 1 251 ? 2.645 -8.398 -75.336 1.00 18.61 251 MET B N 1
ATOM 3992 C CA A MET B 1 251 ? 2.526 -7.139 -76.171 0.53 17.94 251 MET B CA 1
ATOM 3993 C CA B MET B 1 251 ? 2.513 -7.156 -76.178 0.47 18.61 251 MET B CA 1
ATOM 3994 C C . MET B 1 251 ? 1.273 -6.883 -77.129 1.00 18.51 251 MET B C 1
ATOM 3995 O O . MET B 1 251 ? 0.561 -5.909 -77.120 1.00 20.36 251 MET B O 1
ATOM 4004 N N . ASN B 1 252 ? 0.998 -7.983 -77.812 1.00 18.63 252 ASN B N 1
ATOM 4005 C CA . ASN B 1 252 ? -0.213 -8.130 -78.600 1.00 19.43 252 ASN B CA 1
ATOM 4006 C C . ASN B 1 252 ? -0.556 -9.607 -78.745 1.00 18.68 252 ASN B C 1
ATOM 4007 O O . ASN B 1 252 ? 0.035 -10.411 -78.077 1.00 18.48 252 ASN B O 1
ATOM 4012 N N . ASP B 1 253 ? -1.513 -9.939 -79.600 1.00 17.54 253 ASP B N 1
ATOM 4013 C CA . ASP B 1 253 ? -1.906 -11.330 -79.787 1.00 20.06 253 ASP B CA 1
ATOM 4014 C C . ASP B 1 253 ? -0.837 -12.193 -80.410 1.00 20.03 253 ASP B C 1
ATOM 4015 O O . ASP B 1 253 ? -0.921 -13.436 -80.330 1.00 21.53 253 ASP B O 1
ATOM 4020 N N . PHE B 1 254 ? 0.146 -11.569 -81.031 1.00 19.52 254 PHE B N 1
ATOM 4021 C CA . PHE B 1 254 ? 1.156 -12.295 -81.787 1.00 20.15 254 PHE B CA 1
ATOM 4022 C C . PHE B 1 254 ? 2.461 -12.488 -81.052 1.00 22.27 254 PHE B C 1
ATOM 4023 O O . PHE B 1 254 ? 3.177 -13.438 -81.312 1.00 27.28 254 PHE B O 1
ATOM 4031 N N . VAL B 1 255 ? 2.798 -11.551 -80.180 1.00 23.30 255 VAL B N 1
ATOM 4032 C CA . VAL B 1 255 ? 4.105 -11.569 -79.550 1.00 21.79 255 VAL B CA 1
ATOM 4033 C C . VAL B 1 255 ? 4.090 -11.121 -78.088 1.00 19.02 255 VAL B C 1
ATOM 4034 O O . VAL B 1 255 ? 3.371 -10.213 -77.703 1.00 19.02 255 VAL B O 1
ATOM 4038 N N . GLY B 1 256 ? 4.894 -11.802 -77.294 1.00 15.68 256 GLY B N 1
ATOM 4039 C CA . GLY B 1 256 ? 5.118 -11.451 -75.911 1.00 14.87 256 GLY B CA 1
ATOM 4040 C C . GLY B 1 256 ? 6.597 -11.496 -75.622 1.00 14.54 256 GLY B C 1
ATOM 4041 O O . GLY B 1 256 ? 7.212 -12.538 -75.583 1.00 16.41 256 GLY B O 1
ATOM 4042 N N . PRO B 1 257 ? 7.161 -10.233 -75.393 1.00 11.57 257 PRO B N 1
ATOM 4043 C CA . PRO B 1 257 ? 8.612 -10.267 -75.163 1.00 13.42 257 PRO B CA 1
ATOM 4044 C C . PRO B 1 257 ? 9.047 -10.665 -73.751 1.00 12.97 257 PRO B C 1
ATOM 4045 O O . PRO B 1 257 ? 8.315 -10.486 -72.801 1.00 15.00 257 PRO B O 1
ATOM 4049 N N . VAL B 1 258 ? 10.263 -11.171 -73.647 1.00 12.26 258 VAL B N 1
ATOM 4050 C CA . VAL B 1 258 ? 10.910 -11.324 -72.367 1.00 13.27 258 VAL B CA 1
ATOM 4051 C C . VAL B 1 258 ? 11.193 -9.936 -71.789 1.00 13.44 258 VAL B C 1
ATOM 4052 O O . VAL B 1 258 ? 11.317 -8.978 -72.518 1.00 14.46 258 VAL B O 1
ATOM 4056 N N . ASP B 1 259 ? 11.277 -9.849 -70.468 1.00 13.94 259 ASP B N 1
ATOM 4057 C CA . ASP B 1 259 ? 11.627 -8.602 -69.790 1.00 12.23 259 ASP B CA 1
ATOM 4058 C C . ASP B 1 259 ? 13.121 -8.574 -69.577 1.00 12.25 259 ASP B C 1
ATOM 4059 O O . ASP B 1 259 ? 13.617 -9.131 -68.641 1.00 13.40 259 ASP B O 1
ATOM 4064 N N . HIS B 1 260 ? 13.834 -7.923 -70.481 1.00 12.54 260 HIS B N 1
ATOM 4065 C CA . HIS B 1 260 ? 15.298 -7.973 -70.499 1.00 13.83 260 HIS B CA 1
ATOM 4066 C C . HIS B 1 260 ? 15.883 -7.483 -69.166 1.00 13.39 260 HIS B C 1
ATOM 4067 O O . HIS B 1 260 ? 16.987 -7.881 -68.793 1.00 16.51 260 HIS B O 1
ATOM 4074 N N . GLY B 1 261 ? 15.193 -6.556 -68.486 1.00 14.26 261 GLY B N 1
ATOM 4075 C CA . GLY B 1 261 ? 15.669 -6.008 -67.227 1.00 14.38 261 GLY B CA 1
ATOM 4076 C C . GLY B 1 261 ? 15.265 -6.743 -65.970 1.00 14.32 261 GLY B C 1
ATOM 4077 O O . GLY B 1 261 ? 15.563 -6.264 -64.882 1.00 16.29 261 GLY B O 1
ATOM 4078 N N . ALA B 1 262 ? 14.612 -7.889 -66.092 1.00 13.76 262 ALA B N 1
ATOM 4079 C CA . ALA B 1 262 ? 14.051 -8.568 -64.937 1.00 15.26 262 ALA B CA 1
ATOM 4080 C C . ALA B 1 262 ? 15.091 -9.055 -63.982 1.00 13.78 262 ALA B C 1
ATOM 4081 O O . ALA B 1 262 ? 14.893 -8.988 -62.755 1.00 16.10 262 ALA B O 1
ATOM 4083 N N . TYR B 1 263 ? 16.214 -9.532 -64.489 1.00 14.75 263 TYR B N 1
ATOM 4084 C CA . TYR B 1 263 ? 17.243 -10.041 -63.611 1.00 15.68 263 TYR B CA 1
ATOM 4085 C C . TYR B 1 263 ? 17.714 -8.987 -62.621 1.00 15.31 263 TYR B C 1
ATOM 4086 O O . TYR B 1 263 ? 17.884 -9.274 -61.432 1.00 19.05 263 TYR B O 1
ATOM 4095 N N . ASN B 1 264 ? 17.905 -7.743 -63.082 1.00 16.41 264 ASN B N 1
ATOM 4096 C CA . ASN B 1 264 ? 18.450 -6.752 -62.201 1.00 19.03 264 ASN B CA 1
ATOM 4097 C C . ASN B 1 264 ? 17.356 -6.034 -61.400 1.00 17.36 264 ASN B C 1
ATOM 4098 O O . ASN B 1 264 ? 17.649 -5.523 -60.333 1.00 22.33 264 ASN B O 1
ATOM 4103 N N . ARG B 1 265 ? 16.136 -5.982 -61.902 1.00 19.35 265 ARG B N 1
ATOM 4104 C CA . ARG B 1 265 ? 15.048 -5.192 -61.310 1.00 21.11 265 ARG B CA 1
ATOM 4105 C C . ARG B 1 265 ? 14.120 -6.033 -60.437 1.00 19.64 265 ARG B C 1
ATOM 4106 O O . ARG B 1 265 ? 13.510 -5.545 -59.496 1.00 24.59 265 ARG B O 1
ATOM 4114 N N . ILE B 1 266 ? 13.923 -7.290 -60.832 1.00 20.70 266 ILE B N 1
ATOM 4115 C CA . ILE B 1 266 ? 12.907 -8.149 -60.225 1.00 22.89 266 ILE B CA 1
ATOM 4116 C C . ILE B 1 266 ? 13.480 -9.263 -59.368 1.00 22.89 266 ILE B C 1
ATOM 4117 O O . ILE B 1 266 ? 13.255 -9.282 -58.164 1.00 23.06 266 ILE B O 1
ATOM 4122 N N . GLU B 1 267 ? 14.218 -10.176 -59.962 1.00 20.59 267 GLU B N 1
ATOM 4123 C CA . GLU B 1 267 ? 14.722 -11.324 -59.244 1.00 20.31 267 GLU B CA 1
ATOM 4124 C C . GLU B 1 267 ? 15.823 -12.056 -60.037 1.00 19.56 267 GLU B C 1
ATOM 4125 O O . GLU B 1 267 ? 15.844 -12.050 -61.254 1.00 20.68 267 GLU B O 1
ATOM 4131 N N . HIS B 1 268 ? 16.714 -12.711 -59.331 1.00 23.81 268 HIS B N 1
ATOM 4132 C CA . HIS B 1 268 ? 17.636 -13.694 -59.888 1.00 23.63 268 HIS B CA 1
ATOM 4133 C C . HIS B 1 268 ? 16.995 -15.076 -59.864 1.00 24.76 268 HIS B C 1
ATOM 4134 O O . HIS B 1 268 ? 16.066 -15.323 -59.089 1.00 30.93 268 HIS B O 1
ATOM 4141 N N . ILE B 1 269 ? 17.482 -15.960 -60.744 1.00 22.30 269 ILE B N 1
ATOM 4142 C CA A ILE B 1 269 ? 17.055 -17.344 -60.738 0.40 23.17 269 ILE B CA 1
ATOM 4143 C CA B ILE B 1 269 ? 17.047 -17.357 -60.793 0.60 22.37 269 ILE B CA 1
ATOM 4144 C C . ILE B 1 269 ? 18.300 -18.216 -60.718 1.00 20.28 269 ILE B C 1
ATOM 4145 O O . ILE B 1 269 ? 19.241 -17.980 -61.483 1.00 27.27 269 ILE B O 1
ATOM 4154 N N . ASP B 1 270 ? 18.334 -19.187 -59.820 1.00 21.14 270 ASP B N 1
ATOM 4155 C CA . ASP B 1 270 ? 19.523 -20.031 -59.706 1.00 21.82 270 ASP B CA 1
ATOM 4156 C C . ASP B 1 270 ? 19.487 -21.152 -60.786 1.00 21.75 270 ASP B C 1
ATOM 4157 O O . ASP B 1 270 ? 18.433 -21.692 -61.125 1.00 24.97 270 ASP B O 1
ATOM 4162 N N . VAL B 1 271 ? 20.660 -21.455 -61.309 1.00 19.81 271 VAL B N 1
ATOM 4163 C CA . VAL B 1 271 ? 20.856 -22.521 -62.310 1.00 22.15 271 VAL B CA 1
ATOM 4164 C C . VAL B 1 271 ? 21.487 -23.721 -61.602 1.00 22.47 271 VAL B C 1
ATOM 4165 O O . VAL B 1 271 ? 22.517 -23.574 -60.957 1.00 25.96 271 VAL B O 1
ATOM 4169 N N . GLU B 1 272 ? 20.881 -24.892 -61.784 1.00 22.84 272 GLU B N 1
ATOM 4170 C CA . GLU B 1 272 ? 21.462 -26.146 -61.300 1.00 24.70 272 GLU B CA 1
ATOM 4171 C C . GLU B 1 272 ? 22.409 -26.662 -62.364 1.00 22.32 272 GLU B C 1
ATOM 4172 O O . GLU B 1 272 ? 22.048 -26.743 -63.564 1.00 24.90 272 GLU B O 1
ATOM 4178 N N . VAL B 1 273 ? 23.619 -26.999 -61.936 1.00 24.04 273 VAL B N 1
ATOM 4179 C CA . VAL B 1 273 ? 24.665 -27.455 -62.818 1.00 22.87 273 VAL B CA 1
ATOM 4180 C C . VAL B 1 273 ? 25.106 -28.859 -62.388 1.00 25.50 273 VAL B C 1
ATOM 4181 O O . VAL B 1 273 ? 25.503 -29.073 -61.255 1.00 29.80 273 VAL B O 1
ATOM 4185 N N . THR B 1 274 ? 25.036 -29.818 -63.321 1.00 23.98 274 THR B N 1
ATOM 4186 C CA . THR B 1 274 ? 25.416 -31.189 -63.026 1.00 26.59 274 THR B CA 1
ATOM 4187 C C . THR B 1 274 ? 26.215 -31.745 -64.214 1.00 26.75 274 THR B C 1
ATOM 4188 O O . THR B 1 274 ? 25.914 -31.453 -65.377 1.00 26.76 274 THR B O 1
ATOM 4192 N N . GLU B 1 275 ? 27.277 -32.501 -63.912 1.00 27.75 275 GLU B N 1
ATOM 4193 C CA . GLU B 1 275 ? 28.036 -33.222 -64.926 1.00 25.55 275 GLU B CA 1
ATOM 4194 C C . GLU B 1 275 ? 27.206 -34.390 -65.442 1.00 24.08 275 GLU B C 1
ATOM 4195 O O . GLU B 1 275 ? 26.654 -35.172 -64.670 1.00 31.95 275 GLU B O 1
ATOM 4201 N N . VAL B 1 276 ? 27.144 -34.519 -66.763 1.00 27.28 276 VAL B N 1
ATOM 4202 C CA . VAL B 1 276 ? 26.392 -35.616 -67.398 1.00 27.11 276 VAL B CA 1
ATOM 4203 C C . VAL B 1 276 ? 27.224 -36.367 -68.437 1.00 30.81 276 VAL B C 1
ATOM 4204 O O . VAL B 1 276 ? 26.774 -37.385 -68.970 1.00 34.60 276 VAL B O 1
ATOM 4209 N N . GLY C 1 1 ? -0.629 -4.187 -19.548 1.00 50.85 1 GLY C N 1
ATOM 4210 C CA . GLY C 1 1 ? -1.287 -4.383 -20.859 1.00 47.41 1 GLY C CA 1
ATOM 4211 C C . GLY C 1 1 ? -0.263 -4.714 -21.942 1.00 34.23 1 GLY C C 1
ATOM 4212 O O . GLY C 1 1 ? 0.920 -4.929 -21.677 1.00 39.54 1 GLY C O 1
ATOM 4213 N N . ALA C 1 2 ? -0.748 -4.728 -23.169 1.00 35.84 2 ALA C N 1
ATOM 4214 C CA . ALA C 1 2 ? 0.037 -5.111 -24.309 1.00 31.53 2 ALA C CA 1
ATOM 4215 C C . ALA C 1 2 ? 1.151 -4.108 -24.574 1.00 28.26 2 ALA C C 1
ATOM 4216 O O . ALA C 1 2 ? 1.072 -2.930 -24.201 1.00 28.18 2 ALA C O 1
ATOM 4218 N N . LEU C 1 3 ? 2.213 -4.587 -25.203 1.00 22.69 3 LEU C N 1
ATOM 4219 C CA . LEU C 1 3 ? 3.210 -3.667 -25.743 1.00 19.00 3 LEU C CA 1
ATOM 4220 C C . LEU C 1 3 ? 2.509 -2.752 -26.743 1.00 19.60 3 LEU C C 1
ATOM 4221 O O . LEU C 1 3 ? 1.704 -3.183 -27.569 1.00 20.38 3 LEU C O 1
ATOM 4226 N N . LYS C 1 4 ? 2.854 -1.491 -26.676 1.00 18.09 4 LYS C N 1
ATOM 4227 C CA A LYS C 1 4 ? 2.367 -0.549 -27.676 0.66 16.76 4 LYS C CA 1
ATOM 4228 C CA B LYS C 1 4 ? 2.386 -0.537 -27.679 0.34 17.66 4 LYS C CA 1
ATOM 4229 C C . LYS C 1 4 ? 3.107 -0.771 -29.010 1.00 17.13 4 LYS C C 1
ATOM 4230 O O . LYS C 1 4 ? 4.319 -0.942 -29.041 1.00 16.97 4 LYS C O 1
ATOM 4241 N N . LYS C 1 5 ? 2.361 -0.779 -30.097 1.00 18.00 5 LYS C N 1
ATOM 4242 C CA . LYS C 1 5 ? 2.879 -0.996 -31.432 1.00 18.17 5 LYS C CA 1
ATOM 4243 C C . LYS C 1 5 ? 3.266 0.324 -32.038 1.00 17.64 5 LYS C C 1
ATOM 4244 O O . LYS C 1 5 ? 2.416 1.204 -32.225 1.00 17.92 5 LYS C O 1
ATOM 4250 N N . VAL C 1 6 ? 4.540 0.480 -32.331 1.00 15.47 6 VAL C N 1
ATOM 4251 C CA . VAL C 1 6 ? 5.048 1.764 -32.792 1.00 14.90 6 VAL C CA 1
ATOM 4252 C C . VAL C 1 6 ? 5.711 1.584 -34.155 1.00 16.44 6 VAL C C 1
ATOM 4253 O O . VAL C 1 6 ? 6.666 0.843 -34.287 1.00 16.76 6 VAL C O 1
ATOM 4257 N N . LEU C 1 7 ? 5.113 2.206 -35.181 1.00 14.51 7 LEU C N 1
ATOM 4258 C CA . LEU C 1 7 ? 5.577 2.115 -36.552 1.00 16.49 7 LEU C CA 1
ATOM 4259 C C . LEU C 1 7 ? 6.418 3.329 -36.905 1.00 14.92 7 LEU C C 1
ATOM 4260 O O . LEU C 1 7 ? 6.000 4.459 -36.682 1.00 17.32 7 LEU C O 1
ATOM 4265 N N . THR C 1 8 ? 7.557 3.086 -37.520 1.00 14.15 8 THR C N 1
ATOM 4266 C CA . THR C 1 8 ? 8.297 4.113 -38.209 1.00 14.94 8 THR C CA 1
ATOM 4267 C C . THR C 1 8 ? 8.238 3.912 -39.697 1.00 14.75 8 THR C C 1
ATOM 4268 O O . THR C 1 8 ? 8.308 2.799 -40.191 1.00 15.59 8 THR C O 1
ATOM 4272 N N . ILE C 1 9 ? 8.043 5.019 -40.415 1.00 15.41 9 ILE C N 1
ATOM 4273 C CA . ILE C 1 9 ? 8.067 5.040 -41.870 1.00 15.01 9 ILE C CA 1
ATOM 4274 C C . ILE C 1 9 ? 9.344 5.783 -42.232 1.00 16.12 9 ILE C C 1
ATOM 4275 O O . ILE C 1 9 ? 9.436 6.992 -41.983 1.00 17.68 9 ILE C O 1
ATOM 4280 N N . ALA C 1 10 ? 10.364 5.035 -42.687 1.00 14.98 10 ALA C N 1
ATOM 4281 C CA . ALA C 1 10 ? 11.716 5.484 -42.613 1.00 15.12 10 ALA C CA 1
ATOM 4282 C C . ALA C 1 10 ? 12.621 4.730 -43.543 1.00 13.73 10 ALA C C 1
ATOM 4283 O O . ALA C 1 10 ? 12.242 3.652 -44.006 1.00 14.89 10 ALA C O 1
ATOM 4285 N N . GLY C 1 11 ? 13.805 5.269 -43.794 1.00 16.78 11 GLY C N 1
ATOM 4286 C CA . GLY C 1 11 ? 14.792 4.618 -44.574 1.00 17.46 11 GLY C CA 1
ATOM 4287 C C . GLY C 1 11 ? 15.797 3.842 -43.731 1.00 15.84 11 GLY C C 1
ATOM 4288 O O . GLY C 1 11 ? 15.938 4.071 -42.535 1.00 16.81 11 GLY C O 1
ATOM 4289 N N . SER C 1 12 ? 16.522 2.937 -44.365 1.00 16.65 12 SER C N 1
ATOM 4290 C CA . SER C 1 12 ? 17.565 2.181 -43.717 1.00 16.34 12 SER C CA 1
ATOM 4291 C C . SER C 1 12 ? 18.879 2.947 -43.823 1.00 14.59 12 SER C C 1
ATOM 4292 O O . SER C 1 12 ? 19.324 3.270 -44.910 1.00 18.49 12 SER C O 1
ATOM 4295 N N . ASP C 1 13 ? 19.474 3.237 -42.655 1.00 14.15 13 ASP C N 1
ATOM 4296 C CA . ASP C 1 13 ? 20.829 3.739 -42.525 1.00 15.21 13 ASP C CA 1
ATOM 4297 C C . ASP C 1 13 ? 21.744 2.576 -42.364 1.00 13.40 13 ASP C C 1
ATOM 4298 O O . ASP C 1 13 ? 21.824 2.009 -41.281 1.00 14.84 13 ASP C O 1
ATOM 4303 N N . THR C 1 14 ? 22.427 2.178 -43.422 1.00 13.62 14 THR C N 1
ATOM 4304 C CA . THR C 1 14 ? 23.215 0.930 -43.310 1.00 14.66 14 THR C CA 1
ATOM 4305 C C . THR C 1 14 ? 24.240 1.006 -42.149 1.00 13.03 14 THR C C 1
ATOM 4306 O O . THR C 1 14 ? 24.567 -0.015 -41.528 1.00 15.35 14 THR C O 1
ATOM 4310 N N . SER C 1 15 ? 24.794 2.190 -41.865 1.00 15.06 15 SER C N 1
ATOM 4311 C CA . SER C 1 15 ? 25.720 2.345 -40.758 1.00 14.94 15 SER C CA 1
ATOM 4312 C C . SER C 1 15 ? 25.076 2.076 -39.380 1.00 14.99 15 SER C C 1
ATOM 4313 O O . SER C 1 15 ? 25.822 1.878 -38.403 1.00 16.90 15 SER C O 1
ATOM 4316 N N . ALA C 1 16 ? 23.750 2.114 -39.338 1.00 13.44 16 ALA C N 1
ATOM 4317 C CA . ALA C 1 16 ? 22.916 1.659 -38.236 1.00 13.57 16 ALA C CA 1
ATOM 4318 C C . ALA C 1 16 ? 22.852 2.558 -37.004 1.00 12.53 16 ALA C C 1
ATOM 4319 O O . ALA C 1 16 ? 22.360 2.179 -35.975 1.00 14.02 16 ALA C O 1
ATOM 4321 N N . GLY C 1 17 ? 23.209 3.819 -37.179 1.00 14.10 17 GLY C N 1
ATOM 4322 C CA . GLY C 1 17 ? 23.109 4.785 -36.105 1.00 15.61 17 GLY C CA 1
ATOM 4323 C C . GLY C 1 17 ? 21.861 5.680 -36.146 1.00 13.28 17 GLY C C 1
ATOM 4324 O O . GLY C 1 17 ? 21.381 6.145 -35.089 1.00 15.81 17 GLY C O 1
ATOM 4325 N N . ALA C 1 18 ? 21.377 5.943 -37.366 1.00 14.65 18 ALA C N 1
ATOM 4326 C CA . ALA C 1 18 ? 20.206 6.781 -37.650 1.00 13.94 18 ALA C CA 1
ATOM 4327 C C . ALA C 1 18 ? 19.130 5.953 -38.381 1.00 14.54 18 ALA C C 1
ATOM 4328 O O . ALA C 1 18 ? 19.169 4.708 -38.380 1.00 13.57 18 ALA C O 1
ATOM 4330 N N . GLY C 1 19 ? 18.110 6.616 -38.933 1.00 18.56 19 GLY C N 1
ATOM 4331 C CA . GLY C 1 19 ? 17.128 5.938 -39.712 1.00 17.88 19 GLY C CA 1
ATOM 4332 C C . GLY C 1 19 ? 16.313 4.949 -38.918 1.00 14.79 19 GLY C C 1
ATOM 4333 O O . GLY C 1 19 ? 16.187 5.012 -37.700 1.00 16.77 19 GLY C O 1
ATOM 4334 N N . MET C 1 20 ? 15.798 3.958 -39.628 1.00 15.24 20 MET C N 1
ATOM 4335 C CA . MET C 1 20 ? 14.924 2.933 -39.047 1.00 13.90 20 MET C CA 1
ATOM 4336 C C . MET C 1 20 ? 15.695 2.137 -37.989 1.00 14.18 20 MET C C 1
ATOM 4337 O O . MET C 1 20 ? 15.087 1.636 -37.049 1.00 14.55 20 MET C O 1
ATOM 4342 N N . GLN C 1 21 ? 17.026 2.068 -38.115 1.00 13.71 21 GLN C N 1
ATOM 4343 C CA . GLN C 1 21 ? 17.846 1.326 -37.134 1.00 13.67 21 GLN C CA 1
ATOM 4344 C C . GLN C 1 21 ? 17.750 2.042 -35.793 1.00 13.20 21 GLN C C 1
ATOM 4345 O O . GLN C 1 21 ? 17.485 1.436 -34.740 1.00 14.70 21 GLN C O 1
ATOM 4351 N N . ALA C 1 22 ? 18.015 3.353 -35.802 1.00 13.33 22 ALA C N 1
ATOM 4352 C CA . ALA C 1 22 ? 17.894 4.133 -34.552 1.00 14.00 22 ALA C CA 1
ATOM 4353 C C . ALA C 1 22 ? 16.491 3.992 -34.003 1.00 12.82 22 ALA C C 1
ATOM 4354 O O . ALA C 1 22 ? 16.271 3.896 -32.782 1.00 13.77 22 ALA C O 1
ATOM 4356 N N . ASP C 1 23 ? 15.508 4.029 -34.904 1.00 13.33 23 ASP C N 1
ATOM 4357 C CA . ASP C 1 23 ? 14.131 3.972 -34.498 1.00 13.68 23 ASP C CA 1
ATOM 4358 C C . ASP C 1 23 ? 13.843 2.649 -33.761 1.00 13.91 23 ASP C C 1
ATOM 4359 O O . ASP C 1 23 ? 13.331 2.641 -32.649 1.00 14.64 23 ASP C O 1
ATOM 4364 N N . LEU C 1 24 ? 14.062 1.522 -34.443 1.00 13.28 24 LEU C N 1
ATOM 4365 C CA . LEU C 1 24 ? 13.824 0.232 -33.835 1.00 12.14 24 LEU C CA 1
ATOM 4366 C C . LEU C 1 24 ? 14.585 0.031 -32.526 1.00 12.01 24 LEU C C 1
ATOM 4367 O O . LEU C 1 24 ? 14.067 -0.569 -31.558 1.00 13.03 24 LEU C O 1
ATOM 4372 N N . LYS C 1 25 ? 15.834 0.475 -32.501 1.00 11.63 25 LYS C N 1
ATOM 4373 C CA . LYS C 1 25 ? 16.644 0.355 -31.307 1.00 12.09 25 LYS C CA 1
ATOM 4374 C C . LYS C 1 25 ? 16.052 1.105 -30.133 1.00 13.27 25 LYS C C 1
ATOM 4375 O O . LYS C 1 25 ? 16.007 0.603 -29.011 1.00 13.47 25 LYS C O 1
ATOM 4381 N N . THR C 1 26 ? 15.648 2.342 -30.413 1.00 13.81 26 THR C N 1
ATOM 4382 C CA . THR C 1 26 ? 15.054 3.219 -29.405 1.00 12.84 26 THR C CA 1
ATOM 4383 C C . THR C 1 26 ? 13.727 2.687 -28.955 1.00 12.12 26 THR C C 1
ATOM 4384 O O . THR C 1 26 ? 13.439 2.662 -27.760 1.00 13.94 26 THR C O 1
ATOM 4388 N N . PHE C 1 27 ? 12.879 2.269 -29.903 1.00 14.08 27 PHE C N 1
ATOM 4389 C CA . PHE C 1 27 ? 11.595 1.653 -29.529 1.00 13.40 27 PHE C CA 1
ATOM 4390 C C . PHE C 1 27 ? 11.791 0.449 -28.567 1.00 12.64 27 PHE C C 1
ATOM 4391 O O . PHE C 1 27 ? 11.035 0.259 -27.593 1.00 15.15 27 PHE C O 1
ATOM 4399 N N . GLN C 1 28 ? 12.823 -0.341 -28.840 1.00 12.51 28 GLN C N 1
ATOM 4400 C CA . GLN C 1 28 ? 13.103 -1.527 -28.028 1.00 13.01 28 GLN C CA 1
ATOM 4401 C C . GLN C 1 28 ? 13.562 -1.119 -26.638 1.00 13.71 28 GLN C C 1
ATOM 4402 O O . GLN C 1 28 ? 13.094 -1.667 -25.617 1.00 14.73 28 GLN C O 1
ATOM 4408 N N . GLU C 1 29 ? 14.459 -0.136 -26.583 1.00 12.07 29 GLU C N 1
ATOM 4409 C CA . GLU C 1 29 ? 14.966 0.403 -25.312 1.00 13.25 29 GLU C CA 1
ATOM 4410 C C . GLU C 1 29 ? 13.810 0.935 -24.427 1.00 13.88 29 GLU C C 1
ATOM 4411 O O . GLU C 1 29 ? 13.909 0.983 -23.185 1.00 16.54 29 GLU C O 1
ATOM 4417 N N . LEU C 1 30 ? 12.756 1.438 -25.072 1.00 14.39 30 LEU C N 1
ATOM 4418 C CA . LEU C 1 30 ? 11.624 2.029 -24.367 1.00 15.31 30 LEU C CA 1
ATOM 4419 C C . LEU C 1 30 ? 10.416 1.105 -24.276 1.00 14.12 30 LEU C C 1
ATOM 4420 O O . LEU C 1 30 ? 9.304 1.534 -23.972 1.00 16.60 30 LEU C O 1
ATOM 4425 N N . ASP C 1 31 ? 10.699 -0.201 -24.383 1.00 14.75 31 ASP C N 1
ATOM 4426 C CA . ASP C 1 31 ? 9.692 -1.213 -24.066 1.00 16.90 31 ASP C CA 1
ATOM 4427 C C . ASP C 1 31 ? 8.393 -1.052 -24.851 1.00 15.09 31 ASP C C 1
ATOM 4428 O O . ASP C 1 31 ? 7.295 -1.199 -24.313 1.00 18.15 31 ASP C O 1
ATOM 4433 N N . THR C 1 32 ? 8.577 -0.862 -26.181 1.00 14.68 32 THR C N 1
ATOM 4434 C CA . THR C 1 32 ? 7.487 -0.873 -27.119 1.00 15.46 32 THR C CA 1
ATOM 4435 C C . THR C 1 32 ? 7.793 -1.929 -28.188 1.00 15.20 32 THR C C 1
ATOM 4436 O O . THR C 1 32 ? 8.917 -2.466 -28.257 1.00 16.05 32 THR C O 1
ATOM 4440 N N . TYR C 1 33 ? 6.802 -2.227 -29.012 1.00 14.12 33 TYR C N 1
ATOM 4441 C CA . TYR C 1 33 ? 6.950 -3.160 -30.135 1.00 15.21 33 TYR C CA 1
ATOM 4442 C C . TYR C 1 33 ? 7.196 -2.387 -31.436 1.00 12.77 33 TYR C C 1
ATOM 4443 O O . TYR C 1 33 ? 6.253 -1.828 -32.026 1.00 14.92 33 TYR C O 1
ATOM 4452 N N . GLY C 1 34 ? 8.452 -2.311 -31.811 1.00 13.05 34 GLY C N 1
ATOM 4453 C CA . GLY C 1 34 ? 8.857 -1.552 -32.985 1.00 14.53 34 GLY C CA 1
ATOM 4454 C C . GLY C 1 34 ? 8.515 -2.220 -34.300 1.00 14.00 34 GLY C C 1
ATOM 4455 O O . GLY C 1 34 ? 8.753 -3.413 -34.464 1.00 15.39 34 GLY C O 1
ATOM 4456 N N . MET C 1 35 ? 8.059 -1.426 -35.270 1.00 14.14 35 MET C N 1
ATOM 4457 C CA . MET C 1 35 ? 7.784 -1.852 -36.629 1.00 12.93 35 MET C CA 1
ATOM 4458 C C . MET C 1 35 ? 8.334 -0.825 -37.594 1.00 13.00 35 MET C C 1
ATOM 4459 O O . MET C 1 35 ? 8.438 0.390 -37.237 1.00 14.85 35 MET C O 1
ATOM 4464 N N . VAL C 1 36 ? 8.651 -1.246 -38.811 1.00 14.53 36 VAL C N 1
ATOM 4465 C CA . VAL C 1 36 ? 9.103 -0.346 -39.852 1.00 13.83 36 VAL C CA 1
ATOM 4466 C C . VAL C 1 36 ? 8.428 -0.626 -41.189 1.00 13.82 36 VAL C C 1
ATOM 4467 O O . VAL C 1 36 ? 8.268 -1.773 -41.608 1.00 14.92 36 VAL C O 1
ATOM 4471 N N . ALA C 1 37 ? 8.093 0.443 -41.901 1.00 14.34 37 ALA C N 1
ATOM 4472 C CA . ALA C 1 37 ? 7.809 0.417 -43.334 1.00 13.55 37 ALA C CA 1
ATOM 4473 C C . ALA C 1 37 ? 8.971 1.170 -44.004 1.00 14.74 37 ALA C C 1
ATOM 4474 O O . ALA C 1 37 ? 9.100 2.389 -43.856 1.00 16.16 37 ALA C O 1
ATOM 4476 N N . LEU C 1 38 ? 9.774 0.434 -44.768 1.00 13.61 38 LEU C N 1
ATOM 4477 C CA . LEU C 1 38 ? 10.979 0.966 -45.344 1.00 13.86 38 LEU C CA 1
ATOM 4478 C C . LEU C 1 38 ? 10.668 1.742 -46.618 1.00 13.84 38 LEU C C 1
ATOM 4479 O O . LEU C 1 38 ? 9.943 1.259 -47.502 1.00 17.22 38 LEU C O 1
ATOM 4484 N N . THR C 1 39 ? 11.298 2.904 -46.746 1.00 14.72 39 THR C N 1
ATOM 4485 C CA . THR C 1 39 ? 11.135 3.790 -47.929 1.00 15.29 39 THR C CA 1
ATOM 4486 C C . THR C 1 39 ? 12.322 3.804 -48.869 1.00 15.31 39 THR C C 1
ATOM 4487 O O . THR C 1 39 ? 12.166 4.165 -50.038 1.00 18.39 39 THR C O 1
ATOM 4491 N N . ALA C 1 40 ? 13.496 3.475 -48.373 1.00 15.23 40 ALA C N 1
ATOM 4492 C CA . ALA C 1 40 ? 14.768 3.676 -49.077 1.00 14.93 40 ALA C CA 1
ATOM 4493 C C . ALA C 1 40 ? 15.869 2.964 -48.307 1.00 16.04 40 ALA C C 1
ATOM 4494 O O . ALA C 1 40 ? 15.717 2.675 -47.101 1.00 17.62 40 ALA C O 1
ATOM 4496 N N . ILE C 1 41 ? 16.995 2.730 -48.952 1.00 16.06 41 ILE C N 1
ATOM 4497 C CA . ILE C 1 41 ? 18.211 2.217 -48.358 1.00 15.85 41 ILE C CA 1
ATOM 4498 C C . ILE C 1 41 ? 19.343 3.193 -48.631 1.00 17.45 41 ILE C C 1
ATOM 4499 O O . ILE C 1 41 ? 19.622 3.499 -49.802 1.00 18.49 41 ILE C O 1
ATOM 4504 N N . VAL C 1 42 ? 20.009 3.624 -47.563 1.00 16.53 42 VAL C N 1
ATOM 4505 C CA . VAL C 1 42 ? 21.160 4.496 -47.681 1.00 16.71 42 VAL C CA 1
ATOM 4506 C C . VAL C 1 42 ? 22.434 3.699 -47.390 1.00 18.19 42 VAL C C 1
ATOM 4507 O O . VAL C 1 42 ? 22.543 3.026 -46.368 1.00 17.58 42 VAL C O 1
ATOM 4511 N N . THR C 1 43 ? 23.396 3.800 -48.308 1.00 17.92 43 THR C N 1
ATOM 4512 C CA . THR C 1 43 ? 24.680 3.168 -48.201 1.00 18.16 43 THR C CA 1
ATOM 4513 C C . THR C 1 43 ? 25.775 4.187 -48.311 1.00 18.23 43 THR C C 1
ATOM 4514 O O . THR C 1 43 ? 25.545 5.329 -48.705 1.00 20.02 43 THR C O 1
ATOM 4518 N N . MET C 1 44 ? 26.966 3.790 -47.947 1.00 17.90 44 MET C N 1
ATOM 4519 C CA . MET C 1 44 ? 28.116 4.675 -47.889 1.00 20.33 44 MET C CA 1
ATOM 4520 C C . MET C 1 44 ? 29.349 4.005 -48.519 1.00 22.18 44 MET C C 1
ATOM 4521 O O . MET C 1 44 ? 29.684 2.869 -48.212 1.00 22.22 44 MET C O 1
ATOM 4526 N N . ASP C 1 45 ? 30.015 4.737 -49.392 1.00 25.59 45 ASP C N 1
ATOM 4527 C CA . ASP C 1 45 ? 31.222 4.307 -50.052 1.00 22.90 45 ASP C CA 1
ATOM 4528 C C . ASP C 1 45 ? 32.341 4.053 -49.030 1.00 22.96 45 ASP C C 1
ATOM 4529 O O . ASP C 1 45 ? 32.565 4.871 -48.133 1.00 26.25 45 ASP C O 1
ATOM 4534 N N . LYS C 1 46 ? 33.062 2.940 -49.158 1.00 24.17 46 LYS C N 1
ATOM 4535 C CA . LYS C 1 46 ? 34.083 2.583 -48.196 1.00 24.67 46 LYS C CA 1
ATOM 4536 C C . LYS C 1 46 ? 35.257 3.566 -48.150 1.00 28.57 46 LYS C C 1
ATOM 4537 O O . LYS C 1 46 ? 35.909 3.686 -47.132 1.00 36.43 46 LYS C O 1
ATOM 4543 N N . ASP C 1 47 ? 35.555 4.237 -49.252 1.00 29.87 47 ASP C N 1
ATOM 4544 C CA . ASP C 1 47 ? 36.744 5.093 -49.304 1.00 32.60 47 ASP C CA 1
ATOM 4545 C C . ASP C 1 47 ? 36.469 6.525 -48.910 1.00 34.62 47 ASP C C 1
ATOM 4546 O O . ASP C 1 47 ? 37.314 7.153 -48.258 1.00 40.48 47 ASP C O 1
ATOM 4551 N N . THR C 1 48 ? 35.305 7.043 -49.309 1.00 28.98 48 THR C N 1
ATOM 4552 C CA . THR C 1 48 ? 34.960 8.466 -49.099 1.00 34.47 48 THR C CA 1
ATOM 4553 C C . THR C 1 48 ? 33.715 8.717 -48.242 1.00 25.36 48 THR C C 1
ATOM 4554 O O . THR C 1 48 ? 33.424 9.850 -47.888 1.00 35.05 48 THR C O 1
ATOM 4558 N N . TRP C 1 49 ? 32.979 7.650 -47.916 1.00 28.46 49 TRP C N 1
ATOM 4559 C CA . TRP C 1 49 ? 31.735 7.737 -47.156 1.00 25.32 49 TRP C CA 1
ATOM 4560 C C . TRP C 1 49 ? 30.680 8.605 -47.810 1.00 25.78 49 TRP C C 1
ATOM 4561 O O . TRP C 1 49 ? 29.722 9.006 -47.179 1.00 29.84 49 TRP C O 1
ATOM 4572 N N . SER C 1 50 ? 30.839 8.819 -49.108 1.00 30.03 50 SER C N 1
ATOM 4573 C CA . SER C 1 50 ? 29.812 9.445 -49.881 1.00 29.24 50 SER C CA 1
ATOM 4574 C C . SER C 1 50 ? 28.518 8.592 -49.784 1.00 27.48 50 SER C C 1
ATOM 4575 O O . SER C 1 50 ? 28.533 7.351 -49.910 1.00 30.16 50 SER C O 1
ATOM 4578 N N . HIS C 1 51 ? 27.404 9.260 -49.559 1.00 26.51 51 HIS C N 1
ATOM 4579 C CA . HIS C 1 51 ? 26.125 8.583 -49.444 1.00 26.45 51 HIS C CA 1
ATOM 4580 C C . HIS C 1 51 ? 25.427 8.316 -50.765 1.00 24.76 51 HIS C C 1
ATOM 4581 O O . HIS C 1 51 ? 25.439 9.123 -51.689 1.00 29.56 51 HIS C O 1
ATOM 4588 N N . ASP C 1 52 ? 24.716 7.199 -50.800 1.00 21.28 52 ASP C N 1
ATOM 4589 C CA . ASP C 1 52 ? 23.931 6.817 -51.955 1.00 22.74 52 ASP C CA 1
ATOM 4590 C C . ASP C 1 52 ? 22.567 6.370 -51.434 1.00 19.39 52 ASP C C 1
ATOM 4591 O O . ASP C 1 52 ? 22.488 5.526 -50.555 1.00 21.58 52 ASP C O 1
ATOM 4596 N N . VAL C 1 53 ? 21.511 6.992 -51.938 1.00 19.22 53 VAL C N 1
ATOM 4597 C CA . VAL C 1 53 ? 20.154 6.742 -51.520 1.00 18.40 53 VAL C CA 1
ATOM 4598 C C . VAL C 1 53 ? 19.439 5.971 -52.637 1.00 19.22 53 VAL C C 1
ATOM 4599 O O . VAL C 1 53 ? 19.269 6.442 -53.741 1.00 23.30 53 VAL C O 1
ATOM 4603 N N . THR C 1 54 ? 19.101 4.705 -52.333 1.00 17.50 54 THR C N 1
ATOM 4604 C CA . THR C 1 54 ? 18.337 3.826 -53.206 1.00 18.38 54 THR C CA 1
ATOM 4605 C C . THR C 1 54 ? 16.902 3.809 -52.800 1.00 16.19 54 THR C C 1
ATOM 4606 O O . THR C 1 54 ? 16.561 3.237 -51.775 1.00 19.56 54 THR C O 1
ATOM 4610 N N . PRO C 1 55 ? 16.031 4.481 -53.579 1.00 19.58 55 PRO C N 1
ATOM 4611 C CA . PRO C 1 55 ? 14.641 4.464 -53.174 1.00 19.38 55 PRO C CA 1
ATOM 4612 C C . PRO C 1 55 ? 14.041 3.071 -53.408 1.00 20.79 55 PRO C C 1
ATOM 4613 O O . PRO C 1 55 ? 14.458 2.336 -54.335 1.00 23.33 55 PRO C O 1
ATOM 4617 N N . LEU C 1 56 ? 13.088 2.705 -52.569 1.00 19.63 56 LEU C N 1
ATOM 4618 C CA . LEU C 1 56 ? 12.309 1.477 -52.777 1.00 20.04 56 LEU C CA 1
ATOM 4619 C C . LEU C 1 56 ? 11.075 1.767 -53.639 1.00 21.70 56 LEU C C 1
ATOM 4620 O O . LEU C 1 56 ? 10.493 2.867 -53.561 1.00 23.85 56 LEU C O 1
ATOM 4625 N N . PRO C 1 57 ? 10.687 0.792 -54.486 1.00 22.11 57 PRO C N 1
ATOM 4626 C CA . PRO C 1 57 ? 9.544 1.033 -55.354 1.00 21.48 57 PRO C CA 1
ATOM 4627 C C . PRO C 1 57 ? 8.229 1.180 -54.615 1.00 22.70 57 PRO C C 1
ATOM 4628 O O . PRO C 1 57 ? 8.041 0.621 -53.511 1.00 21.65 57 PRO C O 1
ATOM 4632 N N . MET C 1 58 ? 7.333 1.977 -55.169 1.00 26.63 58 MET C N 1
ATOM 4633 C CA . MET C 1 58 ? 6.067 2.201 -54.515 1.00 21.27 58 MET C CA 1
ATOM 4634 C C . MET C 1 58 ? 5.296 0.909 -54.240 1.00 21.25 58 MET C C 1
ATOM 4635 O O . MET C 1 58 ? 4.575 0.820 -53.235 1.00 23.01 58 MET C O 1
ATOM 4640 N N . ASP C 1 59 ? 5.386 -0.090 -55.126 1.00 21.91 59 ASP C N 1
ATOM 4641 C CA . ASP C 1 59 ? 4.594 -1.293 -54.883 1.00 22.16 59 ASP C CA 1
ATOM 4642 C C . ASP C 1 59 ? 4.980 -1.979 -53.542 1.00 20.75 59 ASP C C 1
ATOM 4643 O O . ASP C 1 59 ? 4.102 -2.388 -52.796 1.00 23.42 59 ASP C O 1
ATOM 4648 N N . VAL C 1 60 ? 6.275 -2.124 -53.289 1.00 18.74 60 VAL C N 1
ATOM 4649 C CA . VAL C 1 60 ? 6.745 -2.758 -52.056 1.00 17.09 60 VAL C CA 1
ATOM 4650 C C . VAL C 1 60 ? 6.465 -1.820 -50.862 1.00 18.48 60 VAL C C 1
ATOM 4651 O O . VAL C 1 60 ? 6.190 -2.299 -49.744 1.00 18.11 60 VAL C O 1
ATOM 4655 N N . PHE C 1 61 ? 6.540 -0.500 -51.050 1.00 17.88 61 PHE C N 1
ATOM 4656 C CA . PHE C 1 61 ? 6.192 0.382 -49.975 1.00 18.13 61 PHE C CA 1
ATOM 4657 C C . PHE C 1 61 ? 4.725 0.167 -49.562 1.00 17.45 61 PHE C C 1
ATOM 4658 O O . PHE C 1 61 ? 4.406 -0.014 -48.375 1.00 18.89 61 PHE C O 1
ATOM 4666 N N . GLU C 1 62 ? 3.839 0.130 -50.544 1.00 19.22 62 GLU C N 1
ATOM 4667 C CA . GLU C 1 62 ? 2.434 -0.078 -50.282 1.00 22.00 62 GLU C CA 1
ATOM 4668 C C . GLU C 1 62 ? 2.102 -1.432 -49.645 1.00 21.87 62 GLU C C 1
ATOM 4669 O O . GLU C 1 62 ? 1.246 -1.523 -48.775 1.00 22.25 62 GLU C O 1
ATOM 4675 N N . LYS C 1 63 ? 2.786 -2.481 -50.068 1.00 19.90 63 LYS C N 1
ATOM 4676 C CA . LYS C 1 63 ? 2.588 -3.807 -49.456 1.00 18.53 63 LYS C CA 1
ATOM 4677 C C . LYS C 1 63 ? 2.971 -3.731 -47.970 1.00 18.16 63 LYS C C 1
ATOM 4678 O O . LYS C 1 63 ? 2.310 -4.327 -47.118 1.00 19.79 63 LYS C O 1
ATOM 4684 N N . GLN C 1 64 ? 4.057 -3.029 -47.671 1.00 17.31 64 GLN C N 1
ATOM 4685 C CA . GLN C 1 64 ? 4.492 -2.908 -46.273 1.00 16.11 64 GLN C CA 1
ATOM 4686 C C . GLN C 1 64 ? 3.437 -2.160 -45.455 1.00 17.79 64 GLN C C 1
ATOM 4687 O O . GLN C 1 64 ? 3.116 -2.545 -44.354 1.00 17.09 64 GLN C O 1
ATOM 4693 N N . LEU C 1 65 ? 2.920 -1.061 -45.989 1.00 16.89 65 LEU C N 1
ATOM 4694 C CA . LEU C 1 65 ? 1.898 -0.311 -45.287 1.00 17.97 65 LEU C CA 1
ATOM 4695 C C . LEU C 1 65 ? 0.629 -1.124 -45.057 1.00 19.81 65 LEU C C 1
ATOM 4696 O O . LEU C 1 65 ? 0.055 -1.011 -43.994 1.00 21.73 65 LEU C O 1
ATOM 4701 N N . GLU C 1 66 ? 0.232 -1.968 -46.019 1.00 19.03 66 GLU C N 1
ATOM 4702 C CA . GLU C 1 66 ? -0.936 -2.814 -45.841 1.00 19.52 66 GLU C CA 1
ATOM 4703 C C . GLU C 1 66 ? -0.742 -3.721 -44.637 1.00 22.29 66 GLU C C 1
ATOM 4704 O O . GLU C 1 66 ? -1.628 -3.832 -43.783 1.00 22.27 66 GLU C O 1
ATOM 4710 N N . THR C 1 67 ? 0.426 -4.360 -44.572 1.00 17.88 67 THR C N 1
ATOM 4711 C CA . THR C 1 67 ? 0.718 -5.239 -43.425 1.00 19.66 67 THR C CA 1
ATOM 4712 C C . THR C 1 67 ? 0.720 -4.475 -42.106 1.00 18.88 67 THR C C 1
ATOM 4713 O O . THR C 1 67 ? 0.115 -4.925 -41.122 1.00 20.01 67 THR C O 1
ATOM 4717 N N . ALA C 1 68 ? 1.385 -3.324 -42.091 1.00 16.60 68 ALA C N 1
ATOM 4718 C CA . ALA C 1 68 ? 1.481 -2.542 -40.889 1.00 17.64 68 ALA C CA 1
ATOM 4719 C C . ALA C 1 68 ? 0.135 -2.006 -40.419 1.00 18.70 68 ALA C C 1
ATOM 4720 O O . ALA C 1 68 ? -0.175 -2.042 -39.215 1.00 18.02 68 ALA C O 1
ATOM 4722 N N . LEU C 1 69 ? -0.674 -1.530 -41.370 1.00 18.13 69 LEU C N 1
ATOM 4723 C CA . LEU C 1 69 ? -2.001 -1.036 -41.049 1.00 19.87 69 LEU C CA 1
ATOM 4724 C C . LEU C 1 69 ? -2.877 -2.132 -40.472 1.00 19.76 69 LEU C C 1
ATOM 4725 O O . LEU C 1 69 ? -3.613 -1.902 -39.539 1.00 22.82 69 LEU C O 1
ATOM 4730 N N . SER C 1 70 ? -2.763 -3.336 -41.047 1.00 20.93 70 SER C N 1
ATOM 4731 C CA . SER C 1 70 ? -3.520 -4.469 -40.566 1.00 21.86 70 SER C CA 1
ATOM 4732 C C . SER C 1 70 ? -3.172 -4.778 -39.105 1.00 19.59 70 SER C C 1
ATOM 4733 O O . SER C 1 70 ? -4.052 -5.086 -38.300 1.00 22.59 70 SER C O 1
ATOM 4736 N N . ILE C 1 71 ? -1.886 -4.765 -38.807 1.00 17.32 71 ILE C N 1
ATOM 4737 C CA . ILE C 1 71 ? -1.428 -5.015 -37.445 1.00 19.89 71 ILE C CA 1
ATOM 4738 C C . ILE C 1 71 ? -1.996 -3.977 -36.457 1.00 17.97 71 ILE C C 1
ATOM 4739 O O . ILE C 1 71 ? -2.317 -4.294 -35.332 1.00 21.44 71 ILE C O 1
ATOM 4744 N N . GLY C 1 72 ? -2.046 -2.723 -36.892 1.00 19.84 72 GLY C N 1
ATOM 4745 C CA . GLY C 1 72 ? -2.674 -1.661 -36.119 1.00 20.54 72 GLY C CA 1
ATOM 4746 C C . GLY C 1 72 ? -1.727 -0.929 -35.192 1.00 18.08 72 GLY C C 1
ATOM 4747 O O . GLY C 1 72 ? -1.674 -1.239 -34.008 1.00 22.89 72 GLY C O 1
ATOM 4748 N N . PRO C 1 73 ? -0.985 0.058 -35.733 1.00 17.74 73 PRO C N 1
ATOM 4749 C CA . PRO C 1 73 ? -0.095 0.792 -34.840 1.00 17.75 73 PRO C CA 1
ATOM 4750 C C . PRO C 1 73 ? -0.819 1.679 -33.830 1.00 17.50 73 PRO C C 1
ATOM 4751 O O . PRO C 1 73 ? -1.911 2.183 -34.107 1.00 19.93 73 PRO C O 1
ATOM 4755 N N . ASP C 1 74 ? -0.224 1.817 -32.650 1.00 19.07 74 ASP C N 1
ATOM 4756 C CA . ASP C 1 74 ? -0.673 2.764 -31.652 1.00 19.35 74 ASP C CA 1
ATOM 4757 C C . ASP C 1 74 ? -0.073 4.153 -31.848 1.00 17.56 74 ASP C C 1
ATOM 4758 O O . ASP C 1 74 ? -0.656 5.144 -31.417 1.00 20.70 74 ASP C O 1
ATOM 4763 N N . ALA C 1 75 ? 1.091 4.208 -32.457 1.00 17.09 75 ALA C N 1
ATOM 4764 C CA . ALA C 1 75 ? 1.760 5.463 -32.747 1.00 16.57 75 ALA C CA 1
ATOM 4765 C C . ALA C 1 75 ? 2.557 5.291 -34.035 1.00 15.96 75 ALA C C 1
ATOM 4766 O O . ALA C 1 75 ? 3.036 4.177 -34.343 1.00 17.69 75 ALA C O 1
ATOM 4768 N N . ILE C 1 76 ? 2.740 6.378 -34.764 1.00 16.81 76 ILE C N 1
ATOM 4769 C CA . ILE C 1 76 ? 3.500 6.349 -35.977 1.00 15.85 76 ILE C CA 1
ATOM 4770 C C . ILE C 1 76 ? 4.478 7.536 -35.981 1.00 14.56 76 ILE C C 1
ATOM 4771 O O . ILE C 1 76 ? 4.079 8.669 -35.639 1.00 16.67 76 ILE C O 1
ATOM 4776 N N . LYS C 1 77 ? 5.721 7.248 -36.338 1.00 15.21 77 LYS C N 1
ATOM 4777 C CA A LYS C 1 77 ? 6.743 8.252 -36.614 0.54 16.08 77 LYS C CA 1
ATOM 4778 C CA B LYS C 1 77 ? 6.765 8.233 -36.609 0.46 16.07 77 LYS C CA 1
ATOM 4779 C C . LYS C 1 77 ? 7.076 8.223 -38.099 1.00 16.27 77 LYS C C 1
ATOM 4780 O O . LYS C 1 77 ? 7.115 7.150 -38.745 1.00 17.11 77 LYS C O 1
ATOM 4791 N N . THR C 1 78 ? 7.335 9.406 -38.655 1.00 17.86 78 THR C N 1
ATOM 4792 C CA . THR C 1 78 ? 7.937 9.483 -39.984 1.00 16.07 78 THR C CA 1
ATOM 4793 C C . THR C 1 78 ? 9.358 10.029 -39.882 1.00 17.90 78 THR C C 1
ATOM 4794 O O . THR C 1 78 ? 9.629 10.982 -39.097 1.00 19.45 78 THR C O 1
ATOM 4798 N N . GLY C 1 79 ? 10.238 9.435 -40.678 1.00 17.31 79 GLY C N 1
ATOM 4799 C CA . GLY C 1 79 ? 11.635 9.881 -40.803 1.00 18.21 79 GLY C CA 1
ATOM 4800 C C . GLY C 1 79 ? 11.830 10.266 -42.251 1.00 20.78 79 GLY C C 1
ATOM 4801 O O . GLY C 1 79 ? 11.084 11.090 -42.818 1.00 19.57 79 GLY C O 1
ATOM 4802 N N . MET C 1 80 ? 12.734 9.561 -42.917 1.00 26.70 80 MET C N 1
ATOM 4803 C CA . MET C 1 80 ? 12.999 9.757 -44.365 1.00 22.17 80 MET C CA 1
ATOM 4804 C C . MET C 1 80 ? 11.893 9.215 -45.189 1.00 22.35 80 MET C C 1
ATOM 4805 O O . MET C 1 80 ? 11.606 8.007 -45.116 1.00 23.43 80 MET C O 1
ATOM 4810 N N . LEU C 1 81 ? 11.243 10.103 -45.963 1.00 25.14 81 LEU C N 1
ATOM 4811 C CA . LEU C 1 81 ? 10.154 9.747 -46.834 1.00 24.97 81 LEU C CA 1
ATOM 4812 C C . LEU C 1 81 ? 10.628 9.737 -48.328 1.00 33.09 81 LEU C C 1
ATOM 4813 O O . LEU C 1 81 ? 10.502 8.706 -49.015 1.00 36.65 81 LEU C O 1
ATOM 4818 N N . GLY C 1 82 ? 11.265 10.839 -48.744 1.00 35.93 82 GLY C N 1
ATOM 4819 C CA . GLY C 1 82 ? 11.983 10.930 -50.020 1.00 33.36 82 GLY C CA 1
ATOM 4820 C C . GLY C 1 82 ? 11.229 11.517 -51.203 1.00 29.02 82 GLY C C 1
ATOM 4821 O O . GLY C 1 82 ? 11.839 12.125 -52.095 1.00 31.72 82 GLY C O 1
ATOM 4822 N N . THR C 1 83 ? 9.914 11.311 -51.253 1.00 28.36 83 THR C N 1
ATOM 4823 C CA . THR C 1 83 ? 9.128 11.803 -52.382 1.00 25.89 83 THR C CA 1
ATOM 4824 C C . THR C 1 83 ? 7.782 12.339 -51.909 1.00 27.73 83 THR C C 1
ATOM 4825 O O . THR C 1 83 ? 7.286 11.971 -50.856 1.00 28.10 83 THR C O 1
ATOM 4829 N N . GLU C 1 84 ? 7.200 13.221 -52.695 1.00 29.50 84 GLU C N 1
ATOM 4830 C CA . GLU C 1 84 ? 5.865 13.751 -52.389 1.00 27.24 84 GLU C CA 1
ATOM 4831 C C . GLU C 1 84 ? 4.823 12.650 -52.309 1.00 26.07 84 GLU C C 1
ATOM 4832 O O . GLU C 1 84 ? 3.959 12.709 -51.442 1.00 28.38 84 GLU C O 1
ATOM 4838 N N . GLU C 1 85 ? 4.946 11.608 -53.148 1.00 27.68 85 GLU C N 1
ATOM 4839 C CA . GLU C 1 85 ? 3.996 10.472 -53.124 1.00 30.71 85 GLU C CA 1
ATOM 4840 C C . GLU C 1 85 ? 4.053 9.748 -51.770 1.00 27.82 85 GLU C C 1
ATOM 4841 O O . GLU C 1 85 ? 3.033 9.408 -51.199 1.00 27.90 85 GLU C O 1
ATOM 4847 N N . ILE C 1 86 ? 5.272 9.524 -51.279 1.00 25.23 86 ILE C N 1
ATOM 4848 C CA . ILE C 1 86 ? 5.441 8.823 -49.999 1.00 24.49 86 ILE C CA 1
ATOM 4849 C C . ILE C 1 86 ? 4.993 9.692 -48.831 1.00 25.41 86 ILE C C 1
ATOM 4850 O O . ILE C 1 86 ? 4.366 9.192 -47.919 1.00 25.94 86 ILE C O 1
ATOM 4855 N N . ILE C 1 87 ? 5.324 10.982 -48.876 1.00 23.23 87 ILE C N 1
ATOM 4856 C CA . ILE C 1 87 ? 4.872 11.929 -47.880 1.00 24.87 87 ILE C CA 1
ATOM 4857 C C . ILE C 1 87 ? 3.355 11.866 -47.758 1.00 24.03 87 ILE C C 1
ATOM 4858 O O . ILE C 1 87 ? 2.820 11.746 -46.661 1.00 25.92 87 ILE C O 1
ATOM 4863 N N . LYS C 1 88 ? 2.651 11.943 -48.888 1.00 23.26 88 LYS C N 1
ATOM 4864 C CA . LYS C 1 88 ? 1.209 11.912 -48.860 1.00 24.34 88 LYS C CA 1
ATOM 4865 C C . LYS C 1 88 ? 0.696 10.591 -48.284 1.00 24.97 88 LYS C C 1
ATOM 4866 O O . LYS C 1 88 ? -0.199 10.573 -47.421 1.00 25.40 88 LYS C O 1
ATOM 4872 N N . ARG C 1 89 ? 1.254 9.492 -48.776 1.00 25.18 89 ARG C N 1
ATOM 4873 C CA . ARG C 1 89 ? 0.860 8.170 -48.275 1.00 26.94 89 ARG C CA 1
ATOM 4874 C C . ARG C 1 89 ? 1.068 7.990 -46.752 1.00 26.55 89 ARG C C 1
ATOM 4875 O O . ARG C 1 89 ? 0.254 7.353 -46.064 1.00 26.52 89 ARG C O 1
ATOM 4883 N N . ALA C 1 90 ? 2.164 8.522 -46.227 1.00 22.76 90 ALA C N 1
ATOM 4884 C CA . ALA C 1 90 ? 2.453 8.413 -44.788 1.00 20.35 90 ALA C CA 1
ATOM 4885 C C . ALA C 1 90 ? 1.354 9.093 -43.972 1.00 22.31 90 ALA C C 1
ATOM 4886 O O . ALA C 1 90 ? 0.924 8.580 -42.947 1.00 23.71 90 ALA C O 1
ATOM 4888 N N . GLY C 1 91 ? 0.930 10.274 -44.403 1.00 22.31 91 GLY C N 1
ATOM 4889 C CA . GLY C 1 91 ? -0.133 10.952 -43.704 1.00 23.82 91 GLY C CA 1
ATOM 4890 C C . GLY C 1 91 ? -1.408 10.131 -43.766 1.00 25.56 91 GLY C C 1
ATOM 4891 O O . GLY C 1 91 ? -2.147 10.013 -42.793 1.00 25.79 91 GLY C O 1
ATOM 4892 N N . GLU C 1 92 ? -1.668 9.567 -44.937 1.00 23.95 92 GLU C N 1
ATOM 4893 C CA . GLU C 1 92 ? -2.887 8.797 -45.162 1.00 24.01 92 GLU C CA 1
ATOM 4894 C C . GLU C 1 92 ? -2.936 7.520 -44.326 1.00 23.53 92 GLU C C 1
ATOM 4895 O O . GLU C 1 92 ? -4.000 7.169 -43.833 1.00 27.33 92 GLU C O 1
ATOM 4901 N N . VAL C 1 93 ? -1.794 6.841 -44.148 1.00 25.00 93 VAL C N 1
ATOM 4902 C CA . VAL C 1 93 ? -1.826 5.614 -43.351 1.00 25.67 93 VAL C CA 1
ATOM 4903 C C . VAL C 1 93 ? -2.080 5.968 -41.909 1.00 24.79 93 VAL C C 1
ATOM 4904 O O . VAL C 1 93 ? -2.753 5.212 -41.212 1.00 26.38 93 VAL C O 1
ATOM 4908 N N . TYR C 1 94 ? -1.565 7.130 -41.477 1.00 20.89 94 TYR C N 1
ATOM 4909 C CA . TYR C 1 94 ? -1.836 7.571 -40.114 1.00 21.47 94 TYR C CA 1
ATOM 4910 C C . TYR C 1 94 ? -3.328 7.763 -39.931 1.00 22.91 94 TYR C C 1
ATOM 4911 O O . TYR C 1 94 ? -3.929 7.254 -38.994 1.00 22.37 94 TYR C O 1
ATOM 4920 N N . GLU C 1 95 ? -3.919 8.516 -40.845 1.00 25.11 95 GLU C N 1
ATOM 4921 C CA . GLU C 1 95 ? -5.374 8.739 -40.812 1.00 26.32 95 GLU C CA 1
ATOM 4922 C C . GLU C 1 95 ? -6.194 7.468 -40.847 1.00 27.05 95 GLU C C 1
ATOM 4923 O O . GLU C 1 95 ? -7.219 7.354 -40.159 1.00 29.81 95 GLU C O 1
ATOM 4929 N N . ALA C 1 96 ? -5.770 6.530 -41.680 1.00 26.02 96 ALA C N 1
ATOM 4930 C CA . ALA C 1 96 ? -6.507 5.267 -41.830 1.00 30.39 96 ALA C CA 1
ATOM 4931 C C . ALA C 1 96 ? -6.414 4.355 -40.592 1.00 31.88 96 ALA C C 1
ATOM 4932 O O . ALA C 1 96 ? -7.317 3.578 -40.322 1.00 29.83 96 ALA C O 1
ATOM 4934 N N . SER C 1 97 ? -5.296 4.452 -39.876 1.00 26.97 97 SER C N 1
ATOM 4935 C CA . SER C 1 97 ? -5.039 3.693 -38.666 1.00 23.87 97 SER C CA 1
ATOM 4936 C C . SER C 1 97 ? -5.870 4.204 -37.499 1.00 27.57 97 SER C C 1
ATOM 4937 O O . SER C 1 97 ? -6.518 5.263 -37.570 1.00 28.31 97 SER C O 1
ATOM 4940 N N . ASN C 1 98 ? -5.847 3.452 -36.409 1.00 24.77 98 ASN C N 1
ATOM 4941 C CA . ASN C 1 98 ? -6.380 3.967 -35.135 1.00 27.29 98 ASN C CA 1
ATOM 4942 C C . ASN C 1 98 ? -5.302 4.514 -34.226 1.00 28.62 98 ASN C C 1
ATOM 4943 O O . ASN C 1 98 ? -5.504 4.631 -33.017 1.00 31.49 98 ASN C O 1
ATOM 4948 N N . ALA C 1 99 ? -4.157 4.877 -34.802 1.00 24.90 99 ALA C N 1
ATOM 4949 C CA . ALA C 1 99 ? -3.086 5.450 -33.995 1.00 23.41 99 ALA C CA 1
ATOM 4950 C C . ALA C 1 99 ? -3.483 6.815 -33.436 1.00 24.06 99 ALA C C 1
ATOM 4951 O O . ALA C 1 99 ? -4.124 7.598 -34.112 1.00 22.35 99 ALA C O 1
ATOM 4953 N N . GLN C 1 100 ? -3.136 7.077 -32.174 1.00 23.93 100 GLN C N 1
ATOM 4954 C CA . GLN C 1 100 ? -3.426 8.374 -31.559 1.00 27.82 100 GLN C CA 1
ATOM 4955 C C . GLN C 1 100 ? -2.311 9.400 -31.645 1.00 21.43 100 GLN C C 1
ATOM 4956 O O . GLN C 1 100 ? -2.542 10.559 -31.327 1.00 22.22 100 GLN C O 1
ATOM 4962 N N . TYR C 1 101 ? -1.114 8.979 -32.044 1.00 17.33 101 TYR C N 1
ATOM 4963 C CA . TYR C 1 101 ? 0.073 9.803 -32.049 1.00 18.10 101 TYR C CA 1
ATOM 4964 C C . TYR C 1 101 ? 0.789 9.711 -33.385 1.00 17.77 101 TYR C C 1
ATOM 4965 O O . TYR C 1 101 ? 1.069 8.616 -33.884 1.00 17.97 101 TYR C O 1
ATOM 4974 N N . PHE C 1 102 ? 1.118 10.873 -33.921 1.00 17.69 102 PHE C N 1
ATOM 4975 C CA . PHE C 1 102 ? 1.894 10.999 -35.145 1.00 17.21 102 PHE C CA 1
ATOM 4976 C C . PHE C 1 102 ? 3.025 11.968 -34.875 1.00 17.39 102 PHE C C 1
ATOM 4977 O O . PHE C 1 102 ? 2.770 13.163 -34.604 1.00 15.91 102 PHE C O 1
ATOM 4985 N N . VAL C 1 103 ? 4.252 11.478 -34.985 1.00 15.41 103 VAL C N 1
ATOM 4986 C CA . VAL C 1 103 ? 5.450 12.246 -34.774 1.00 14.64 103 VAL C CA 1
ATOM 4987 C C . VAL C 1 103 ? 6.150 12.359 -36.111 1.00 14.42 103 VAL C C 1
ATOM 4988 O O . VAL C 1 103 ? 6.581 11.355 -36.707 1.00 15.00 103 VAL C O 1
ATOM 4992 N N . VAL C 1 104 ? 6.224 13.606 -36.587 1.00 15.43 104 VAL C N 1
ATOM 4993 C CA . VAL C 1 104 ? 6.843 13.899 -37.853 1.00 16.20 104 VAL C CA 1
ATOM 4994 C C . VAL C 1 104 ? 8.209 14.515 -37.641 1.00 14.68 104 VAL C C 1
ATOM 4995 O O . VAL C 1 104 ? 8.329 15.624 -37.098 1.00 16.12 104 VAL C O 1
ATOM 4999 N N . ASP C 1 105 ? 9.233 13.796 -38.089 1.00 15.83 105 ASP C N 1
ATOM 5000 C CA . ASP C 1 105 ? 10.603 14.257 -38.084 1.00 16.60 105 ASP C CA 1
ATOM 5001 C C . ASP C 1 105 ? 10.904 14.719 -39.509 1.00 17.42 105 ASP C C 1
ATOM 5002 O O . ASP C 1 105 ? 11.067 13.899 -40.404 1.00 20.14 105 ASP C O 1
ATOM 5007 N N . PRO C 1 106 ? 10.847 16.052 -39.766 1.00 18.61 106 PRO C N 1
ATOM 5008 C CA . PRO C 1 106 ? 10.788 16.584 -41.141 1.00 20.21 106 PRO C CA 1
ATOM 5009 C C . PRO C 1 106 ? 12.169 16.671 -41.788 1.00 21.96 106 PRO C C 1
ATOM 5010 O O . PRO C 1 106 ? 12.668 17.762 -42.135 1.00 26.25 106 PRO C O 1
ATOM 5014 N N . VAL C 1 107 ? 12.788 15.504 -41.885 1.00 25.86 107 VAL C N 1
ATOM 5015 C CA A VAL C 1 107 ? 14.181 15.384 -42.325 0.50 27.49 107 VAL C CA 1
ATOM 5016 C CA B VAL C 1 107 ? 14.172 15.419 -42.315 0.50 26.66 107 VAL C CA 1
ATOM 5017 C C . VAL C 1 107 ? 14.387 16.000 -43.721 1.00 26.82 107 VAL C C 1
ATOM 5018 O O . VAL C 1 107 ? 13.689 15.647 -44.688 1.00 35.46 107 VAL C O 1
ATOM 5025 N N . MET C 1 108 ? 15.366 16.899 -43.822 1.00 31.09 108 MET C N 1
ATOM 5026 C CA . MET C 1 108 ? 15.715 17.548 -45.096 1.00 31.83 108 MET C CA 1
ATOM 5027 C C . MET C 1 108 ? 17.211 17.455 -45.356 1.00 47.20 108 MET C C 1
ATOM 5028 O O . MET C 1 108 ? 17.970 17.381 -44.405 1.00 39.65 108 MET C O 1
ATOM 5033 N N . GLU C 1 115 ? 19.026 27.378 -48.007 1.00 53.42 115 GLU C N 1
ATOM 5034 C CA . GLU C 1 115 ? 18.016 26.953 -48.991 1.00 51.37 115 GLU C CA 1
ATOM 5035 C C . GLU C 1 115 ? 18.118 25.452 -49.353 1.00 40.81 115 GLU C C 1
ATOM 5036 O O . GLU C 1 115 ? 19.204 24.887 -49.352 1.00 62.30 115 GLU C O 1
ATOM 5038 N N . VAL C 1 116 ? 16.994 24.827 -49.706 1.00 37.84 116 VAL C N 1
ATOM 5039 C CA . VAL C 1 116 ? 16.977 23.425 -50.174 1.00 30.41 116 VAL C CA 1
ATOM 5040 C C . VAL C 1 116 ? 17.050 23.439 -51.717 1.00 35.68 116 VAL C C 1
ATOM 5041 O O . VAL C 1 116 ? 16.694 24.457 -52.336 1.00 38.07 116 VAL C O 1
ATOM 5045 N N . LEU C 1 117 ? 17.468 22.347 -52.360 1.00 29.81 117 LEU C N 1
ATOM 5046 C CA . LEU C 1 117 ? 17.604 22.401 -53.834 1.00 31.10 117 LEU C CA 1
ATOM 5047 C C . LEU C 1 117 ? 16.251 22.515 -54.563 1.00 26.07 117 LEU C C 1
ATOM 5048 O O . LEU C 1 117 ? 16.116 23.282 -55.587 1.00 25.75 117 LEU C O 1
ATOM 5053 N N . ASN C 1 118 ? 15.256 21.801 -54.011 1.00 28.19 118 ASN C N 1
ATOM 5054 C CA . ASN C 1 118 ? 13.873 21.818 -54.500 1.00 39.27 118 ASN C CA 1
ATOM 5055 C C . ASN C 1 118 ? 12.891 21.954 -53.343 1.00 36.89 118 ASN C C 1
ATOM 5056 O O . ASN C 1 118 ? 12.811 21.071 -52.522 1.00 39.95 118 ASN C O 1
ATOM 5061 N N . PRO C 1 119 ? 12.103 23.038 -53.307 1.00 30.74 119 PRO C N 1
ATOM 5062 C CA . PRO C 1 119 ? 11.082 23.158 -52.266 1.00 39.91 119 PRO C CA 1
ATOM 5063 C C . PRO C 1 119 ? 9.941 22.104 -52.285 1.00 45.46 119 PRO C C 1
ATOM 5064 O O . PRO C 1 119 ? 9.069 22.201 -51.445 1.00 37.74 119 PRO C O 1
ATOM 5068 N N . GLY C 1 120 ? 9.969 21.107 -53.187 1.00 37.49 120 GLY C N 1
ATOM 5069 C CA . GLY C 1 120 ? 8.837 20.185 -53.395 1.00 36.09 120 GLY C CA 1
ATOM 5070 C C . GLY C 1 120 ? 8.477 19.326 -52.179 1.00 39.32 120 GLY C C 1
ATOM 5071 O O . GLY C 1 120 ? 7.317 19.216 -51.765 1.00 33.86 120 GLY C O 1
ATOM 5072 N N . ASN C 1 121 ? 9.468 18.691 -51.582 1.00 40.54 121 ASN C N 1
ATOM 5073 C CA . ASN C 1 121 ? 9.181 17.874 -50.426 1.00 36.21 121 ASN C CA 1
ATOM 5074 C C . ASN C 1 121 ? 8.722 18.708 -49.220 1.00 32.29 121 ASN C C 1
ATOM 5075 O O . ASN C 1 121 ? 7.808 18.302 -48.512 1.00 29.93 121 ASN C O 1
ATOM 5080 N N . THR C 1 122 ? 9.308 19.892 -49.050 1.00 31.59 122 THR C N 1
ATOM 5081 C CA . THR C 1 122 ? 8.944 20.812 -47.940 1.00 29.30 122 THR C CA 1
ATOM 5082 C C . THR C 1 122 ? 7.469 21.189 -48.062 1.00 27.87 122 THR C C 1
ATOM 5083 O O . THR C 1 122 ? 6.702 21.122 -47.059 1.00 27.77 122 THR C O 1
ATOM 5087 N N . GLU C 1 123 ? 7.073 21.597 -49.280 1.00 28.35 123 GLU C N 1
ATOM 5088 C CA . GLU C 1 123 ? 5.698 21.976 -49.491 1.00 33.08 123 GLU C CA 1
ATOM 5089 C C . GLU C 1 123 ? 4.781 20.803 -49.195 1.00 25.35 123 GLU C C 1
ATOM 5090 O O . GLU C 1 123 ? 3.700 20.982 -48.649 1.00 27.32 123 GLU C O 1
ATOM 5096 N N . ALA C 1 124 ? 5.196 19.592 -49.568 1.00 28.31 124 ALA C N 1
ATOM 5097 C CA . ALA C 1 124 ? 4.377 18.423 -49.317 1.00 26.13 124 ALA C CA 1
ATOM 5098 C C . ALA C 1 124 ? 4.278 18.104 -47.807 1.00 24.84 124 ALA C C 1
ATOM 5099 O O . ALA C 1 124 ? 3.221 17.696 -47.313 1.00 24.97 124 ALA C O 1
ATOM 5101 N N . MET C 1 125 ? 5.366 18.318 -47.073 1.00 25.62 125 MET C N 1
ATOM 5102 C CA . MET C 1 125 ? 5.298 18.119 -45.635 1.00 23.87 125 MET C CA 1
ATOM 5103 C C . MET C 1 125 ? 4.319 19.082 -45.014 1.00 27.44 125 MET C C 1
ATOM 5104 O O . MET C 1 125 ? 3.523 18.680 -44.174 1.00 24.34 125 MET C O 1
ATOM 5109 N N . ILE C 1 126 ? 4.371 20.350 -45.457 1.00 23.10 126 ILE C N 1
ATOM 5110 C CA . ILE C 1 126 ? 3.447 21.394 -44.934 1.00 29.20 126 ILE C CA 1
ATOM 5111 C C . ILE C 1 126 ? 1.982 21.022 -45.223 1.00 25.83 126 ILE C C 1
ATOM 5112 O O . ILE C 1 126 ? 1.090 21.159 -44.383 1.00 28.02 126 ILE C O 1
ATOM 5117 N N . LYS C 1 127 ? 1.745 20.580 -46.455 1.00 25.19 127 LYS C N 1
ATOM 5118 C CA . LYS C 1 127 ? 0.412 20.251 -46.900 1.00 26.72 127 LYS C CA 1
ATOM 5119 C C . LYS C 1 127 ? -0.194 18.994 -46.234 1.00 25.10 127 LYS C C 1
ATOM 5120 O O . LYS C 1 127 ? -1.347 18.998 -45.820 1.00 28.03 127 LYS C O 1
ATOM 5126 N N . TYR C 1 128 ? 0.583 17.915 -46.139 1.00 24.89 128 TYR C N 1
ATOM 5127 C CA . TYR C 1 128 ? 0.072 16.596 -45.773 1.00 24.44 128 TYR C CA 1
ATOM 5128 C C . TYR C 1 128 ? 0.414 16.179 -44.340 1.00 24.64 128 TYR C C 1
ATOM 5129 O O . TYR C 1 128 ? -0.336 15.431 -43.719 1.00 26.91 128 TYR C O 1
ATOM 5138 N N . LEU C 1 129 ? 1.566 16.613 -43.837 1.00 22.31 129 LEU C N 1
ATOM 5139 C CA . LEU C 1 129 ? 2.055 16.089 -42.552 1.00 19.89 129 LEU C CA 1
ATOM 5140 C C . LEU C 1 129 ? 1.799 17.046 -41.353 1.00 20.93 129 LEU C C 1
ATOM 5141 O O . LEU C 1 129 ? 1.334 16.604 -40.320 1.00 21.82 129 LEU C O 1
ATOM 5146 N N . LEU C 1 130 ? 2.155 18.330 -41.480 1.00 21.44 130 LEU C N 1
ATOM 5147 C CA . LEU C 1 130 ? 1.969 19.265 -40.369 1.00 21.09 130 LEU C CA 1
ATOM 5148 C C . LEU C 1 130 ? 0.592 19.278 -39.796 1.00 21.68 130 LEU C C 1
ATOM 5149 O O . LEU C 1 130 ? 0.446 19.268 -38.559 1.00 21.76 130 LEU C O 1
ATOM 5154 N N . PRO C 1 131 ? -0.432 19.297 -40.663 1.00 22.20 131 PRO C N 1
ATOM 5155 C CA . PRO C 1 131 ? -1.769 19.352 -40.100 1.00 24.53 131 PRO C CA 1
ATOM 5156 C C . PRO C 1 131 ? -2.224 18.089 -39.386 1.00 24.85 131 PRO C C 1
ATOM 5157 O O . PRO C 1 131 ? -3.301 18.076 -38.797 1.00 28.32 131 PRO C O 1
ATOM 5161 N N . LYS C 1 132 ? -1.457 17.014 -39.505 1.00 22.36 132 LYS C N 1
ATOM 5162 C CA . LYS C 1 132 ? -1.752 15.776 -38.794 1.00 20.81 132 LYS C CA 1
ATOM 5163 C C . LYS C 1 132 ? -0.856 15.513 -37.565 1.00 22.14 132 LYS C C 1
ATOM 5164 O O . LYS C 1 132 ? -1.133 14.621 -36.758 1.00 23.78 132 LYS C O 1
ATOM 5170 N N . ALA C 1 133 ? 0.236 16.267 -37.436 1.00 20.87 133 ALA C N 1
ATOM 5171 C CA . ALA C 1 133 ? 1.301 15.946 -36.481 1.00 19.60 133 ALA C CA 1
ATOM 5172 C C . ALA C 1 133 ? 0.871 16.239 -35.055 1.00 17.86 133 ALA C C 1
ATOM 5173 O O . ALA C 1 133 ? 0.423 17.358 -34.747 1.00 20.51 133 ALA C O 1
ATOM 5175 N N . THR C 1 134 ? 1.037 15.239 -34.185 1.00 17.81 134 THR C N 1
ATOM 5176 C CA . THR C 1 134 ? 0.989 15.443 -32.739 1.00 16.65 134 THR C CA 1
ATOM 5177 C C . THR C 1 134 ? 2.179 16.308 -32.323 1.00 15.38 134 THR C C 1
ATOM 5178 O O . THR C 1 134 ? 2.020 17.306 -31.625 1.00 17.31 134 THR C O 1
ATOM 5182 N N . VAL C 1 135 ? 3.348 15.918 -32.800 1.00 14.43 135 VAL C N 1
ATOM 5183 C CA . VAL C 1 135 ? 4.615 16.603 -32.559 1.00 14.86 135 VAL C CA 1
ATOM 5184 C C . VAL C 1 135 ? 5.372 16.637 -33.887 1.00 14.47 135 VAL C C 1
ATOM 5185 O O . VAL C 1 135 ? 5.484 15.617 -34.575 1.00 16.56 135 VAL C O 1
ATOM 5189 N N . VAL C 1 136 ? 5.906 17.783 -34.223 1.00 15.62 136 VAL C N 1
ATOM 5190 C CA . VAL C 1 136 ? 6.848 17.901 -35.335 1.00 14.93 136 VAL C CA 1
ATOM 5191 C C . VAL C 1 136 ? 8.184 18.348 -34.735 1.00 14.47 136 VAL C C 1
ATOM 5192 O O . VAL C 1 136 ? 8.205 19.213 -33.862 1.00 14.07 136 VAL C O 1
ATOM 5196 N N . THR C 1 137 ? 9.271 17.738 -35.205 1.00 14.76 137 THR C N 1
ATOM 5197 C CA . THR C 1 137 ? 10.586 17.820 -34.600 1.00 13.78 137 THR C CA 1
ATOM 5198 C C . THR C 1 137 ? 11.707 18.307 -35.515 1.00 15.31 137 THR C C 1
ATOM 5199 O O . THR C 1 137 ? 12.724 17.642 -35.690 1.00 17.19 137 THR C O 1
ATOM 5203 N N . PRO C 1 138 ? 11.526 19.489 -36.146 1.00 15.49 138 PRO C N 1
ATOM 5204 C CA . PRO C 1 138 ? 12.581 20.018 -37.019 1.00 16.59 138 PRO C CA 1
ATOM 5205 C C . PRO C 1 138 ? 13.872 20.386 -36.292 1.00 16.87 138 PRO C C 1
ATOM 5206 O O . PRO C 1 138 ? 13.812 20.890 -35.166 1.00 17.24 138 PRO C O 1
ATOM 5210 N N . ASN C 1 139 ? 15.015 20.240 -36.970 1.00 19.37 139 ASN C N 1
ATOM 5211 C CA . ASN C 1 139 ? 16.227 20.874 -36.527 1.00 20.92 139 ASN C CA 1
ATOM 5212 C C . ASN C 1 139 ? 16.156 22.340 -36.982 1.00 19.44 139 ASN C C 1
ATOM 5213 O O . ASN C 1 139 ? 15.122 22.803 -37.536 1.00 21.24 139 ASN C O 1
ATOM 5218 N N . LEU C 1 140 ? 17.205 23.087 -36.668 1.00 22.25 140 LEU C N 1
ATOM 5219 C CA . LEU C 1 140 ? 17.146 24.545 -36.816 1.00 20.55 140 LEU C CA 1
ATOM 5220 C C . LEU C 1 140 ? 16.975 24.942 -38.282 1.00 22.33 140 LEU C C 1
ATOM 5221 O O . LEU C 1 140 ? 16.222 25.901 -38.613 1.00 22.56 140 LEU C O 1
ATOM 5226 N N . PHE C 1 141 ? 17.655 24.218 -39.157 1.00 21.51 141 PHE C N 1
ATOM 5227 C CA . PHE C 1 141 ? 17.552 24.456 -40.597 1.00 23.59 141 PHE C CA 1
ATOM 5228 C C . PHE C 1 141 ? 16.154 24.144 -41.113 1.00 22.43 141 PHE C C 1
ATOM 5229 O O . PHE C 1 141 ? 15.552 24.966 -41.831 1.00 25.34 141 PHE C O 1
ATOM 5237 N N . GLU C 1 142 ? 15.664 22.954 -40.760 1.00 21.44 142 GLU C N 1
ATOM 5238 C CA . GLU C 1 142 ? 14.340 22.492 -41.171 1.00 24.68 142 GLU C CA 1
ATOM 5239 C C . GLU C 1 142 ? 13.226 23.426 -40.702 1.00 22.50 142 GLU C C 1
ATOM 5240 O O . GLU C 1 142 ? 12.261 23.646 -41.390 1.00 23.03 142 GLU C O 1
ATOM 5246 N N . ALA C 1 143 ? 13.369 23.963 -39.492 1.00 20.75 143 ALA C N 1
ATOM 5247 C CA . ALA C 1 143 ? 12.395 24.894 -38.965 1.00 19.43 143 ALA C CA 1
ATOM 5248 C C . ALA C 1 143 ? 12.390 26.185 -39.781 1.00 22.60 143 ALA C C 1
ATOM 5249 O O . ALA C 1 143 ? 11.330 26.809 -39.967 1.00 22.27 143 ALA C O 1
ATOM 5251 N N . GLY C 1 144 ? 13.575 26.627 -40.208 1.00 24.16 144 GLY C N 1
ATOM 5252 C CA . GLY C 1 144 ? 13.661 27.783 -41.120 1.00 24.91 144 GLY C CA 1
ATOM 5253 C C . GLY C 1 144 ? 12.945 27.589 -42.438 1.00 24.25 144 GLY C C 1
ATOM 5254 O O . GLY C 1 144 ? 12.337 28.529 -42.974 1.00 28.70 144 GLY C O 1
ATOM 5255 N N . GLN C 1 145 ? 12.984 26.358 -42.951 1.00 25.34 145 GLN C N 1
ATOM 5256 C CA . GLN C 1 145 ? 12.303 26.001 -44.194 1.00 28.54 145 GLN C CA 1
ATOM 5257 C C . GLN C 1 145 ? 10.801 25.826 -44.038 1.00 26.35 145 GLN C C 1
ATOM 5258 O O . GLN C 1 145 ? 10.043 26.327 -44.859 1.00 27.68 145 GLN C O 1
ATOM 5264 N N . LEU C 1 146 ? 10.374 25.108 -43.006 1.00 24.00 146 LEU C N 1
ATOM 5265 C CA . LEU C 1 146 ? 8.950 24.894 -42.808 1.00 24.18 146 LEU C CA 1
ATOM 5266 C C . LEU C 1 146 ? 8.221 26.206 -42.488 1.00 22.34 146 LEU C C 1
ATOM 5267 O O . LEU C 1 146 ? 7.048 26.359 -42.806 1.00 26.42 146 LEU C O 1
ATOM 5272 N N . SER C 1 147 ? 8.897 27.107 -41.774 1.00 24.41 147 SER C N 1
ATOM 5273 C CA . SER C 1 147 ? 8.313 28.392 -41.438 1.00 22.67 147 SER C CA 1
ATOM 5274 C C . SER C 1 147 ? 8.425 29.429 -42.561 1.00 23.31 147 SER C C 1
ATOM 5275 O O . SER C 1 147 ? 7.738 30.458 -42.526 1.00 28.50 147 SER C O 1
ATOM 5278 N N . GLY C 1 148 ? 9.306 29.165 -43.515 1.00 26.78 148 GLY C N 1
ATOM 5279 C CA . GLY C 1 148 ? 9.622 30.126 -44.541 1.00 29.00 148 GLY C CA 1
ATOM 5280 C C . GLY C 1 148 ? 10.452 31.309 -44.090 1.00 28.67 148 GLY C C 1
ATOM 5281 O O . GLY C 1 148 ? 10.623 32.229 -44.859 1.00 36.10 148 GLY C O 1
ATOM 5282 N N . LEU C 1 149 ? 10.925 31.296 -42.834 1.00 30.30 149 LEU C N 1
ATOM 5283 C CA . LEU C 1 149 ? 11.763 32.372 -42.311 1.00 29.65 149 LEU C CA 1
ATOM 5284 C C . LEU C 1 149 ? 13.221 32.323 -42.773 1.00 30.79 149 LEU C C 1
ATOM 5285 O O . LEU C 1 149 ? 13.949 33.340 -42.673 1.00 35.95 149 LEU C O 1
ATOM 5290 N N . GLY C 1 150 ? 13.657 31.167 -43.263 1.00 34.90 150 GLY C N 1
ATOM 5291 C CA . GLY C 1 150 ? 15.061 30.989 -43.611 1.00 33.97 150 GLY C CA 1
ATOM 5292 C C . GLY C 1 150 ? 15.884 30.797 -42.349 1.00 35.28 150 GLY C C 1
ATOM 5293 O O . GLY C 1 150 ? 15.437 30.237 -41.376 1.00 38.24 150 GLY C O 1
ATOM 5294 N N . LYS C 1 151 ? 17.097 31.307 -42.369 1.00 36.45 151 LYS C N 1
ATOM 5295 C CA . LYS C 1 151 ? 18.084 31.014 -41.332 1.00 29.44 151 LYS C CA 1
ATOM 5296 C C . LYS C 1 151 ? 17.698 31.546 -39.985 1.00 26.82 151 LYS C C 1
ATOM 5297 O O . LYS C 1 151 ? 17.431 32.735 -39.857 1.00 35.55 151 LYS C O 1
ATOM 5303 N N . LEU C 1 152 ? 17.677 30.663 -38.980 1.00 28.89 152 LEU C N 1
ATOM 5304 C CA . LEU C 1 152 ? 17.342 31.051 -37.619 1.00 26.53 152 LEU C CA 1
ATOM 5305 C C . LEU C 1 152 ? 18.604 31.115 -36.766 1.00 25.78 152 LEU C C 1
ATOM 5306 O O . LEU C 1 152 ? 19.405 30.215 -36.823 1.00 30.09 152 LEU C O 1
ATOM 5311 N N . ASN C 1 153 ? 18.752 32.163 -35.953 1.00 31.43 153 ASN C N 1
ATOM 5312 C CA . ASN C 1 153 ? 20.014 32.427 -35.252 1.00 32.98 153 ASN C CA 1
ATOM 5313 C C . ASN C 1 153 ? 19.883 32.611 -33.756 1.00 34.42 153 ASN C C 1
ATOM 5314 O O . ASN C 1 153 ? 20.890 32.786 -33.089 1.00 36.92 153 ASN C O 1
ATOM 5319 N N . SER C 1 154 ? 18.658 32.559 -33.240 1.00 27.16 154 SER C N 1
ATOM 5320 C CA . SER C 1 154 ? 18.376 32.869 -31.867 1.00 24.43 154 SER C CA 1
ATOM 5321 C C . SER C 1 154 ? 17.127 32.149 -31.411 1.00 22.12 154 SER C C 1
ATOM 5322 O O . SER C 1 154 ? 16.302 31.707 -32.229 1.00 23.04 154 SER C O 1
ATOM 5325 N N . ILE C 1 155 ? 16.975 32.098 -30.088 1.00 23.85 155 ILE C N 1
ATOM 5326 C CA . ILE C 1 155 ? 15.748 31.631 -29.480 1.00 23.01 155 ILE C CA 1
ATOM 5327 C C . ILE C 1 155 ? 14.549 32.453 -29.943 1.00 22.29 155 ILE C C 1
ATOM 5328 O O . ILE C 1 155 ? 13.484 31.897 -30.196 1.00 23.16 155 ILE C O 1
ATOM 5333 N N . GLU C 1 156 ? 14.729 33.770 -30.077 1.00 25.19 156 GLU C N 1
ATOM 5334 C CA . GLU C 1 156 ? 13.655 34.602 -30.608 1.00 26.82 156 GLU C CA 1
ATOM 5335 C C . GLU C 1 156 ? 13.252 34.193 -32.035 1.00 21.15 156 GLU C C 1
ATOM 5336 O O . GLU C 1 156 ? 12.058 34.174 -32.370 1.00 25.48 156 GLU C O 1
ATOM 5342 N N . ASP C 1 157 ? 14.226 33.923 -32.893 1.00 23.81 157 ASP C N 1
ATOM 5343 C CA . ASP C 1 157 ? 13.901 33.427 -34.238 1.00 25.83 157 ASP C CA 1
ATOM 5344 C C . ASP C 1 157 ? 13.145 32.086 -34.133 1.00 22.30 157 ASP C C 1
ATOM 5345 O O . ASP C 1 157 ? 12.198 31.832 -34.861 1.00 23.38 157 ASP C O 1
ATOM 5350 N N . MET C 1 158 ? 13.583 31.216 -33.232 1.00 20.63 158 MET C N 1
ATOM 5351 C CA . MET C 1 158 ? 12.937 29.930 -33.083 1.00 17.94 158 MET C CA 1
ATOM 5352 C C . MET C 1 158 ? 11.509 30.061 -32.589 1.00 19.97 158 MET C C 1
ATOM 5353 O O . MET C 1 158 ? 10.637 29.306 -32.991 1.00 19.26 158 MET C O 1
ATOM 5358 N N . LYS C 1 159 ? 11.255 31.029 -31.714 1.00 19.73 159 LYS C N 1
ATOM 5359 C CA . LYS C 1 159 ? 9.896 31.265 -31.267 1.00 17.61 159 LYS C CA 1
ATOM 5360 C C . LYS C 1 159 ? 9.009 31.668 -32.451 1.00 17.70 159 LYS C C 1
ATOM 5361 O O . LYS C 1 159 ? 7.868 31.196 -32.583 1.00 18.54 159 LYS C O 1
ATOM 5367 N N . LYS C 1 160 ? 9.540 32.553 -33.310 1.00 20.58 160 LYS C N 1
ATOM 5368 C CA . LYS C 1 160 ? 8.795 32.960 -34.511 1.00 19.68 160 LYS C CA 1
ATOM 5369 C C . LYS C 1 160 ? 8.488 31.749 -35.425 1.00 20.62 160 LYS C C 1
ATOM 5370 O O . LYS C 1 160 ? 7.365 31.586 -35.911 1.00 21.31 160 LYS C O 1
ATOM 5376 N N . ALA C 1 161 ? 9.506 30.927 -35.648 1.00 20.04 161 ALA C N 1
ATOM 5377 C CA . ALA C 1 161 ? 9.351 29.751 -36.508 1.00 19.57 161 ALA C CA 1
ATOM 5378 C C . ALA C 1 161 ? 8.331 28.789 -35.899 1.00 16.86 161 ALA C C 1
ATOM 5379 O O . ALA C 1 161 ? 7.477 28.251 -36.605 1.00 19.34 161 ALA C O 1
ATOM 5381 N N . ALA C 1 162 ? 8.427 28.552 -34.577 1.00 18.71 162 ALA C N 1
ATOM 5382 C CA . ALA C 1 162 ? 7.483 27.651 -33.926 1.00 17.03 162 ALA C CA 1
ATOM 5383 C C . ALA C 1 162 ? 6.052 28.133 -34.013 1.00 16.24 162 ALA C C 1
ATOM 5384 O O . ALA C 1 162 ? 5.130 27.352 -34.208 1.00 18.21 162 ALA C O 1
ATOM 5386 N N . THR C 1 163 ? 5.858 29.455 -33.885 1.00 17.28 163 THR C N 1
ATOM 5387 C CA . THR C 1 163 ? 4.546 30.072 -34.087 1.00 16.14 163 THR C CA 1
ATOM 5388 C C . THR C 1 163 ? 3.978 29.726 -35.444 1.00 20.52 163 THR C C 1
ATOM 5389 O O . THR C 1 163 ? 2.825 29.291 -35.570 1.00 19.53 163 THR C O 1
ATOM 5393 N N . ILE C 1 164 ? 4.790 29.962 -36.467 1.00 19.15 164 ILE C N 1
ATOM 5394 C CA . ILE C 1 164 ? 4.376 29.719 -37.832 1.00 19.54 164 ILE C CA 1
ATOM 5395 C C . ILE C 1 164 ? 4.002 28.246 -38.049 1.00 19.29 164 ILE C C 1
ATOM 5396 O O . ILE C 1 164 ? 2.984 27.914 -38.650 1.00 20.06 164 ILE C O 1
ATOM 5401 N N . ILE C 1 165 ? 4.858 27.354 -37.562 1.00 19.26 165 ILE C N 1
ATOM 5402 C CA . ILE C 1 165 ? 4.682 25.920 -37.797 1.00 18.84 165 ILE C CA 1
ATOM 5403 C C . ILE C 1 165 ? 3.420 25.406 -37.063 1.00 17.72 165 ILE C C 1
ATOM 5404 O O . ILE C 1 165 ? 2.661 24.594 -37.573 1.00 20.12 165 ILE C O 1
ATOM 5409 N N . PHE C 1 166 ? 3.206 25.891 -35.844 1.00 18.10 166 PHE C N 1
ATOM 5410 C CA . PHE C 1 166 ? 1.978 25.614 -35.123 1.00 18.66 166 PHE C CA 1
ATOM 5411 C C . PHE C 1 166 ? 0.734 26.104 -35.901 1.00 19.42 166 PHE C C 1
ATOM 5412 O O . PHE C 1 166 ? -0.284 25.414 -35.980 1.00 20.57 166 PHE C O 1
ATOM 5420 N N . ASP C 1 167 ? 0.829 27.292 -36.504 1.00 19.90 167 ASP C N 1
ATOM 5421 C CA . ASP C 1 167 ? -0.292 27.877 -37.181 1.00 21.90 167 ASP C CA 1
ATOM 5422 C C . ASP C 1 167 ? -0.579 27.094 -38.472 1.00 22.46 167 ASP C C 1
ATOM 5423 O O . ASP C 1 167 ? -1.701 27.155 -38.986 1.00 27.92 167 ASP C O 1
ATOM 5428 N N . LYS C 1 168 ? 0.419 26.335 -38.960 1.00 23.23 168 LYS C N 1
ATOM 5429 C CA . LYS C 1 168 ? 0.249 25.449 -40.121 1.00 27.15 168 LYS C CA 1
ATOM 5430 C C . LYS C 1 168 ? -0.345 24.090 -39.713 1.00 26.70 168 LYS C C 1
ATOM 5431 O O . LYS C 1 168 ? -0.593 23.232 -40.569 1.00 34.82 168 LYS C O 1
ATOM 5437 N N . GLY C 1 169 ? -0.599 23.898 -38.418 1.00 23.58 169 GLY C N 1
ATOM 5438 C CA . GLY C 1 169 ? -1.487 22.823 -37.948 1.00 24.42 169 GLY C CA 1
ATOM 5439 C C . GLY C 1 169 ? -0.846 21.794 -36.999 1.00 23.51 169 GLY C C 1
ATOM 5440 O O . GLY C 1 169 ? -1.523 20.952 -36.471 1.00 21.70 169 GLY C O 1
ATOM 5441 N N . ALA C 1 170 ? 0.466 21.867 -36.781 1.00 20.08 170 ALA C N 1
ATOM 5442 C CA . ALA C 1 170 ? 1.129 20.933 -35.871 1.00 18.35 170 ALA C CA 1
ATOM 5443 C C . ALA C 1 170 ? 0.674 21.256 -34.456 1.00 21.07 170 ALA C C 1
ATOM 5444 O O . ALA C 1 170 ? 0.698 22.389 -34.082 1.00 25.50 170 ALA C O 1
ATOM 5446 N N . GLN C 1 171 ? 0.304 20.248 -33.671 1.00 19.74 171 GLN C N 1
ATOM 5447 C CA . GLN C 1 171 ? -0.231 20.484 -32.316 1.00 20.81 171 GLN C CA 1
ATOM 5448 C C . GLN C 1 171 ? 0.850 20.934 -31.327 1.00 16.18 171 GLN C C 1
ATOM 5449 O O . GLN C 1 171 ? 0.608 21.706 -30.405 1.00 19.70 171 GLN C O 1
ATOM 5455 N N . HIS C 1 172 ? 2.021 20.402 -31.527 1.00 16.54 172 HIS C N 1
ATOM 5456 C CA . HIS C 1 172 ? 3.198 20.633 -30.744 1.00 16.25 172 HIS C CA 1
ATOM 5457 C C . HIS C 1 172 ? 4.410 20.690 -31.617 1.00 15.46 172 HIS C C 1
ATOM 5458 O O . HIS C 1 172 ? 4.540 19.928 -32.559 1.00 18.23 172 HIS C O 1
ATOM 5465 N N . VAL C 1 173 ? 5.277 21.636 -31.305 1.00 15.72 173 VAL C N 1
ATOM 5466 C CA . VAL C 1 173 ? 6.502 21.894 -32.077 1.00 14.97 173 VAL C CA 1
ATOM 5467 C C . VAL C 1 173 ? 7.704 21.868 -31.187 1.00 14.37 173 VAL C C 1
ATOM 5468 O O . VAL C 1 173 ? 7.712 22.511 -30.134 1.00 17.30 173 VAL C O 1
ATOM 5472 N N . ILE C 1 174 ? 8.716 21.087 -31.568 1.00 14.01 174 ILE C N 1
ATOM 5473 C CA . ILE C 1 174 ? 10.019 21.201 -30.925 1.00 15.48 174 ILE C CA 1
ATOM 5474 C C . ILE C 1 174 ? 11.058 21.478 -32.005 1.00 14.34 174 ILE C C 1
ATOM 5475 O O . ILE C 1 174 ? 11.249 20.702 -32.950 1.00 19.21 174 ILE C O 1
ATOM 5480 N N . ILE C 1 175 ? 11.710 22.621 -31.876 1.00 15.46 175 ILE C N 1
ATOM 5481 C CA . ILE C 1 175 ? 12.810 22.967 -32.761 1.00 14.83 175 ILE C CA 1
ATOM 5482 C C . ILE C 1 175 ? 14.088 22.713 -32.007 1.00 14.97 175 ILE C C 1
ATOM 5483 O O . ILE C 1 175 ? 14.315 23.276 -30.911 1.00 16.48 175 ILE C O 1
ATOM 5488 N N . LYS C 1 176 ? 14.916 21.851 -32.578 1.00 15.27 176 LYS C N 1
ATOM 5489 C CA . LYS C 1 176 ? 16.220 21.527 -32.008 1.00 17.23 176 LYS C CA 1
ATOM 5490 C C . LYS C 1 176 ? 17.228 22.584 -32.406 1.00 17.06 176 LYS C C 1
ATOM 5491 O O . LYS C 1 176 ? 17.443 22.844 -33.588 1.00 19.89 176 LYS C O 1
ATOM 5497 N N . GLY C 1 177 ? 17.823 23.225 -31.410 1.00 18.78 177 GLY C N 1
ATOM 5498 C CA . GLY C 1 177 ? 18.871 24.177 -31.675 1.00 20.45 177 GLY C CA 1
ATOM 5499 C C . GLY C 1 177 ? 20.189 23.477 -31.858 1.00 23.28 177 GLY C C 1
ATOM 5500 O O . GLY C 1 177 ? 20.761 23.504 -32.928 1.00 31.53 177 GLY C O 1
ATOM 5501 N N . GLY C 1 178 ? 20.652 22.866 -30.765 1.00 25.11 178 GLY C N 1
ATOM 5502 C CA . GLY C 1 178 ? 21.865 22.080 -30.758 1.00 31.38 178 GLY C CA 1
ATOM 5503 C C . GLY C 1 178 ? 23.051 22.861 -31.269 1.00 29.57 178 GLY C C 1
ATOM 5504 O O . GLY C 1 178 ? 23.162 24.075 -31.053 1.00 27.20 178 GLY C O 1
ATOM 5505 N N . LYS C 1 179 ? 23.930 22.162 -31.976 1.00 30.05 179 LYS C N 1
ATOM 5506 C CA . LYS C 1 179 ? 25.221 22.713 -32.442 1.00 29.83 179 LYS C CA 1
ATOM 5507 C C . LYS C 1 179 ? 25.070 23.874 -33.432 1.00 28.69 179 LYS C C 1
ATOM 5508 O O . LYS C 1 179 ? 25.934 24.733 -33.536 1.00 34.32 179 LYS C O 1
ATOM 5514 N N . ALA C 1 180 ? 23.965 23.884 -34.167 1.00 28.11 180 ALA C N 1
ATOM 5515 C CA . ALA C 1 180 ? 23.698 24.959 -35.128 1.00 30.57 180 ALA C CA 1
ATOM 5516 C C . ALA C 1 180 ? 23.444 26.287 -34.403 1.00 27.70 180 ALA C C 1
ATOM 5517 O O . ALA C 1 180 ? 23.683 27.360 -34.963 1.00 34.04 180 ALA C O 1
ATOM 5519 N N . LEU C 1 181 ? 23.027 26.217 -33.133 1.00 31.86 181 LEU C N 1
ATOM 5520 C CA . LEU C 1 181 ? 22.618 27.414 -32.409 1.00 29.22 181 LEU C CA 1
ATOM 5521 C C . LEU C 1 181 ? 23.701 27.959 -31.486 1.00 31.51 181 LEU C C 1
ATOM 5522 O O . LEU C 1 181 ? 23.971 29.161 -31.491 1.00 44.27 181 LEU C O 1
ATOM 5527 N N . ASP C 1 182 ? 24.300 27.076 -30.693 1.00 36.11 182 ASP C N 1
ATOM 5528 C CA . ASP C 1 182 ? 25.244 27.471 -29.648 1.00 35.54 182 ASP C CA 1
ATOM 5529 C C . ASP C 1 182 ? 26.161 26.299 -29.341 1.00 30.90 182 ASP C C 1
ATOM 5530 O O . ASP C 1 182 ? 25.746 25.137 -29.496 1.00 31.58 182 ASP C O 1
ATOM 5535 N N . GLN C 1 183 ? 27.374 26.598 -28.853 1.00 35.60 183 GLN C N 1
ATOM 5536 C CA . GLN C 1 183 ? 28.392 25.552 -28.592 1.00 28.61 183 GLN C CA 1
ATOM 5537 C C . GLN C 1 183 ? 28.566 25.172 -27.113 1.00 33.57 183 GLN C C 1
ATOM 5538 O O . GLN C 1 183 ? 29.308 24.230 -26.806 1.00 43.41 183 GLN C O 1
ATOM 5544 N N . ASP C 1 184 ? 27.893 25.872 -26.195 1.00 38.47 184 ASP C N 1
ATOM 5545 C CA . ASP C 1 184 ? 28.141 25.659 -24.740 1.00 36.17 184 ASP C CA 1
ATOM 5546 C C . ASP C 1 184 ? 27.025 24.939 -24.037 1.00 31.51 184 ASP C C 1
ATOM 5547 O O . ASP C 1 184 ? 27.270 24.183 -23.095 1.00 36.28 184 ASP C O 1
ATOM 5552 N N . LYS C 1 185 ? 25.787 25.169 -24.499 1.00 29.62 185 LYS C N 1
ATOM 5553 C CA . LYS C 1 185 ? 24.654 24.421 -24.055 1.00 26.62 185 LYS C CA 1
ATOM 5554 C C . LYS C 1 185 ? 23.890 23.994 -25.290 1.00 26.07 185 LYS C C 1
ATOM 5555 O O . LYS C 1 185 ? 23.983 24.597 -26.370 1.00 25.43 185 LYS C O 1
ATOM 5561 N N . SER C 1 186 ? 23.157 22.920 -25.132 1.00 22.00 186 SER C N 1
ATOM 5562 C CA . SER C 1 186 ? 22.359 22.438 -26.187 1.00 20.47 186 SER C CA 1
ATOM 5563 C C . SER C 1 186 ? 20.908 22.834 -25.872 1.00 21.43 186 SER C C 1
ATOM 5564 O O . SER C 1 186 ? 20.255 22.278 -24.974 1.00 25.71 186 SER C O 1
ATOM 5567 N N . TYR C 1 187 ? 20.418 23.817 -26.623 1.00 19.20 187 TYR C N 1
ATOM 5568 C CA . TYR C 1 187 ? 19.079 24.383 -26.427 1.00 19.07 187 TYR C CA 1
ATOM 5569 C C . TYR C 1 187 ? 18.108 23.856 -27.474 1.00 18.89 187 TYR C C 1
ATOM 5570 O O . TYR C 1 187 ? 18.452 23.871 -28.664 1.00 20.44 187 TYR C O 1
ATOM 5579 N N . ASP C 1 188 ? 16.911 23.478 -27.052 1.00 16.99 188 ASP C N 1
ATOM 5580 C CA . ASP C 1 188 ? 15.800 23.218 -27.930 1.00 16.45 188 ASP C CA 1
ATOM 5581 C C . ASP C 1 188 ? 14.637 24.088 -27.464 1.00 16.59 188 ASP C C 1
ATOM 5582 O O . ASP C 1 188 ? 14.591 24.482 -26.286 1.00 19.08 188 ASP C O 1
ATOM 5587 N N . LEU C 1 189 ? 13.690 24.330 -28.347 1.00 15.69 189 LEU C N 1
ATOM 5588 C CA A LEU C 1 189 ? 12.531 25.165 -28.081 0.26 17.70 189 LEU C CA 1
ATOM 5589 C CA B LEU C 1 189 ? 12.539 25.113 -28.034 0.74 16.04 189 LEU C CA 1
ATOM 5590 C C . LEU C 1 189 ? 11.263 24.361 -28.351 1.00 16.92 189 LEU C C 1
ATOM 5591 O O . LEU C 1 189 ? 11.052 23.937 -29.487 1.00 20.02 189 LEU C O 1
ATOM 5600 N 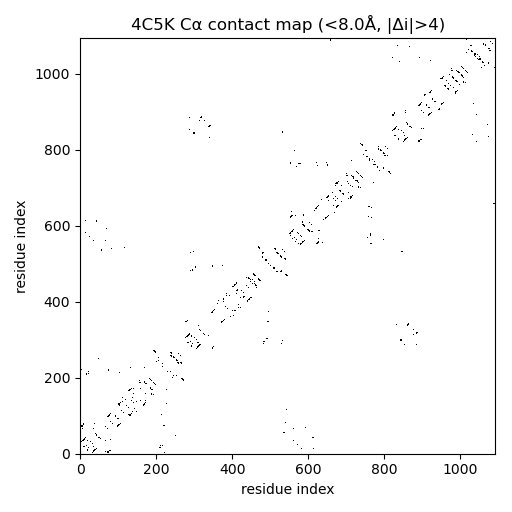N . TYR C 1 190 ? 10.437 24.172 -27.316 1.00 16.62 190 TYR C N 1
ATOM 5601 C CA . TYR C 1 190 ? 9.154 23.507 -27.372 1.00 15.36 190 TYR C CA 1
ATOM 5602 C C . TYR C 1 190 ? 8.031 24.533 -27.287 1.00 16.82 190 TYR C C 1
ATOM 5603 O O . TYR C 1 190 ? 8.093 25.416 -26.447 1.00 18.92 190 TYR C O 1
ATOM 5612 N N . TYR C 1 191 ? 6.984 24.333 -28.074 1.00 15.27 191 TYR C N 1
ATOM 5613 C CA . TYR C 1 191 ? 5.821 25.197 -28.124 1.00 15.33 191 TYR C CA 1
ATOM 5614 C C . TYR C 1 191 ? 4.562 24.385 -28.321 1.00 15.67 191 TYR C C 1
ATOM 5615 O O . TYR C 1 191 ? 4.509 23.490 -29.152 1.00 18.37 191 TYR C O 1
ATOM 5624 N N . ASP C 1 192 ? 3.540 24.707 -27.535 1.00 16.24 192 ASP C N 1
ATOM 5625 C CA . ASP C 1 192 ? 2.264 24.043 -27.566 1.00 20.46 192 ASP C CA 1
ATOM 5626 C C . ASP C 1 192 ? 1.121 24.974 -27.996 1.00 20.54 192 ASP C C 1
ATOM 5627 O O . ASP C 1 192 ? -0.075 24.624 -27.799 1.00 23.13 192 ASP C O 1
ATOM 5632 N N . GLY C 1 193 ? 1.445 26.118 -28.605 1.00 20.54 193 GLY C N 1
ATOM 5633 C CA . GLY C 1 193 ? 0.397 27.060 -28.987 1.00 23.02 193 GLY C CA 1
ATOM 5634 C C . GLY C 1 193 ? 0.121 28.117 -27.952 1.00 23.47 193 GLY C C 1
ATOM 5635 O O . GLY C 1 193 ? -0.526 29.109 -28.243 1.00 29.30 193 GLY C O 1
ATOM 5636 N N . GLN C 1 194 ? 0.609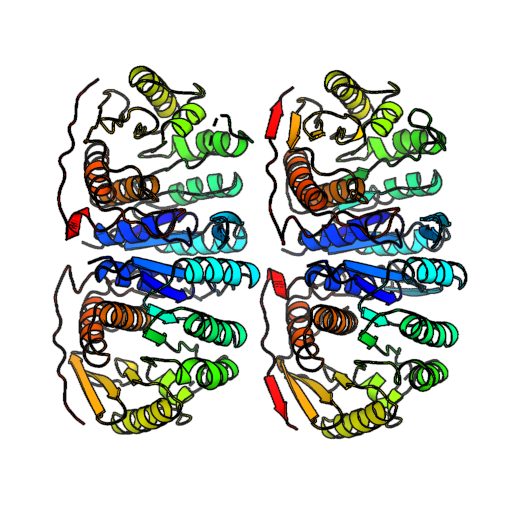 27.940 -26.734 1.00 21.82 194 GLN C N 1
ATOM 5637 C CA . GLN C 1 194 ? 0.480 29.018 -25.781 1.00 26.33 194 GLN C CA 1
ATOM 5638 C C . GLN C 1 194 ? 1.681 29.337 -24.928 1.00 22.79 194 GLN C C 1
ATOM 5639 O O . GLN C 1 194 ? 1.833 30.451 -24.542 1.00 30.81 194 GLN C O 1
ATOM 5645 N N . THR C 1 195 ? 2.539 28.373 -24.633 1.00 22.25 195 THR C N 1
ATOM 5646 C CA . THR C 1 195 ? 3.759 28.656 -23.878 1.00 20.38 195 THR C CA 1
ATOM 5647 C C . THR C 1 195 ? 4.988 28.122 -24.634 1.00 19.12 195 THR C C 1
ATOM 5648 O O . THR C 1 195 ? 4.935 27.054 -25.244 1.00 21.63 195 THR C O 1
ATOM 5652 N N . PHE C 1 196 ? 6.066 28.900 -24.596 1.00 18.66 196 PHE C N 1
ATOM 5653 C CA . PHE C 1 196 ? 7.356 28.496 -25.129 1.00 18.43 196 PHE C CA 1
ATOM 5654 C C . PHE C 1 196 ? 8.246 28.018 -24.008 1.00 18.65 196 PHE C C 1
ATOM 5655 O O . PHE C 1 196 ? 8.421 28.730 -23.030 1.00 21.11 196 PHE C O 1
ATOM 5663 N N . TYR C 1 197 ? 8.795 26.814 -24.169 1.00 17.76 197 TYR C N 1
ATOM 5664 C CA . TYR C 1 197 ? 9.714 26.249 -23.218 1.00 17.76 197 TYR C CA 1
ATOM 5665 C C . TYR C 1 197 ? 11.045 26.018 -23.854 1.00 15.96 197 TYR C C 1
ATOM 5666 O O . TYR C 1 197 ? 11.123 25.341 -24.859 1.00 18.40 197 TYR C O 1
ATOM 5675 N N . GLN C 1 198 ? 12.100 26.519 -23.241 1.00 16.00 198 GLN C N 1
ATOM 5676 C CA . GLN C 1 198 ? 13.457 26.229 -23.599 1.00 16.84 198 GLN C CA 1
ATOM 5677 C C . GLN C 1 198 ? 13.953 25.043 -22.817 1.00 16.72 198 GLN C C 1
ATOM 5678 O O . GLN C 1 198 ? 13.831 25.009 -21.568 1.00 18.34 198 GLN C O 1
ATOM 5684 N N . LEU C 1 199 ? 14.475 24.040 -23.523 1.00 16.69 199 LEU C N 1
ATOM 5685 C CA . LEU C 1 199 ? 15.014 22.821 -22.893 1.00 16.84 199 LEU C CA 1
ATOM 5686 C C . LEU C 1 199 ? 16.492 22.839 -23.074 1.00 17.91 199 LEU C C 1
ATOM 5687 O O . LEU C 1 199 ? 16.955 23.083 -24.197 1.00 20.02 199 LEU C O 1
ATOM 5692 N N . THR C 1 200 ? 17.239 22.551 -22.001 1.00 17.06 200 THR C N 1
ATOM 5693 C CA A THR C 1 200 ? 18.684 22.590 -22.121 0.52 18.69 200 THR C CA 1
ATOM 5694 C CA B THR C 1 200 ? 18.670 22.690 -21.985 0.48 18.94 200 THR C CA 1
ATOM 5695 C C . THR C 1 200 ? 19.345 21.467 -21.355 1.00 18.28 200 THR C C 1
ATOM 5696 O O . THR C 1 200 ? 18.858 20.977 -20.310 1.00 18.88 200 THR C O 1
ATOM 5703 N N . THR C 1 201 ? 20.423 21.003 -21.964 1.00 19.93 201 THR C N 1
ATOM 5704 C CA . THR C 1 201 ? 21.429 20.269 -21.288 1.00 18.91 201 THR C CA 1
ATOM 5705 C C . THR C 1 201 ? 22.774 20.904 -21.668 1.00 22.64 201 THR C C 1
ATOM 5706 O O . THR C 1 201 ? 22.875 21.811 -22.499 1.00 22.86 201 THR C O 1
ATOM 5710 N N . ASP C 1 202 ? 23.822 20.453 -21.025 1.00 24.03 202 ASP C N 1
ATOM 5711 C CA . ASP C 1 202 ? 25.161 20.802 -21.470 1.00 26.34 202 ASP C CA 1
ATOM 5712 C C . ASP C 1 202 ? 25.345 20.338 -22.892 1.00 23.90 202 ASP C C 1
ATOM 5713 O O . ASP C 1 202 ? 24.687 19.384 -23.359 1.00 21.59 202 ASP C O 1
ATOM 5718 N N . MET C 1 203 ? 26.247 21.018 -23.581 1.00 24.34 203 MET C N 1
ATOM 5719 C CA . MET C 1 203 ? 26.746 20.552 -24.851 1.00 25.44 203 MET C CA 1
ATOM 5720 C C . MET C 1 203 ? 27.806 19.498 -24.562 1.00 23.34 203 MET C C 1
ATOM 5721 O O . MET C 1 203 ? 28.771 19.738 -23.902 1.00 27.99 203 MET C O 1
ATOM 5726 N N . PHE C 1 204 ? 27.581 18.317 -25.074 1.00 21.57 204 PHE C N 1
ATOM 5727 C CA . PHE C 1 204 ? 28.488 17.186 -24.880 1.00 22.66 204 PHE C CA 1
ATOM 5728 C C . PHE C 1 204 ? 29.388 17.118 -26.098 1.00 27.13 204 PHE C C 1
ATOM 5729 O O . PHE C 1 204 ? 29.275 17.925 -27.043 1.00 25.49 204 PHE C O 1
ATOM 5737 N N . GLN C 1 205 ? 30.282 16.146 -26.097 1.00 26.80 205 GLN C N 1
ATOM 5738 C CA . GLN C 1 205 ? 31.153 15.971 -27.256 1.00 26.21 205 GLN C CA 1
ATOM 5739 C C . GLN C 1 205 ? 30.364 15.976 -28.583 1.00 26.10 205 GLN C C 1
ATOM 5740 O O . GLN C 1 205 ? 29.257 15.472 -28.684 1.00 23.28 205 GLN C O 1
ATOM 5746 N N . GLN C 1 206 ? 30.956 16.594 -29.590 1.00 22.88 206 GLN C N 1
ATOM 5747 C CA . GLN C 1 206 ? 30.290 16.891 -30.847 1.00 23.96 206 GLN C CA 1
ATOM 5748 C C . GLN C 1 206 ? 30.815 15.958 -31.941 1.00 26.54 206 GLN C C 1
ATOM 5749 O O . GLN C 1 206 ? 30.294 15.991 -33.056 1.00 29.39 206 GLN C O 1
ATOM 5755 N N . SER C 1 207 ? 31.815 15.117 -31.632 1.00 24.75 207 SER C N 1
ATOM 5756 C CA . SER C 1 207 ? 32.486 14.353 -32.665 1.00 24.22 207 SER C CA 1
ATOM 5757 C C . SER C 1 207 ? 31.575 13.220 -33.135 1.00 21.37 207 SER C C 1
ATOM 5758 O O . SER C 1 207 ? 31.440 12.972 -34.339 1.00 27.60 207 SER C O 1
ATOM 5761 N N . TYR C 1 208 ? 30.956 12.548 -32.168 1.00 23.78 208 TYR C N 1
ATOM 5762 C CA . TYR C 1 208 ? 30.225 11.307 -32.441 1.00 19.18 208 TYR C CA 1
ATOM 5763 C C . TYR C 1 208 ? 28.750 11.470 -32.084 1.00 18.09 208 TYR C C 1
ATOM 5764 O O . TYR C 1 208 ? 28.331 11.164 -30.994 1.00 22.53 208 TYR C O 1
ATOM 5773 N N . ASN C 1 209 ? 27.972 12.097 -32.982 1.00 19.51 209 ASN C N 1
ATOM 5774 C CA . ASN C 1 209 ? 26.560 12.453 -32.713 1.00 18.23 209 ASN C CA 1
ATOM 5775 C C . ASN C 1 209 ? 25.577 11.873 -33.770 1.00 18.95 209 ASN C C 1
ATOM 5776 O O . ASN C 1 209 ? 24.430 12.297 -33.908 1.00 19.51 209 ASN C O 1
ATOM 5781 N N . HIS C 1 210 ? 26.039 10.924 -34.547 1.00 18.64 210 HIS C N 1
ATOM 5782 C CA . HIS C 1 210 ? 25.238 10.438 -35.664 1.00 15.22 210 HIS C CA 1
ATOM 5783 C C . HIS C 1 210 ? 24.012 9.666 -35.157 1.00 15.89 210 HIS C C 1
ATOM 5784 O O . HIS C 1 210 ? 24.140 8.800 -34.305 1.00 15.94 210 HIS C O 1
ATOM 5791 N N . GLY C 1 211 ? 22.840 10.015 -35.667 1.00 14.67 211 GLY C N 1
ATOM 5792 C CA . GLY C 1 211 ? 21.580 9.453 -35.267 1.00 15.68 211 GLY C CA 1
ATOM 5793 C C . GLY C 1 211 ? 20.871 10.155 -34.123 1.00 14.51 211 GLY C C 1
ATOM 5794 O O . GLY C 1 211 ? 19.798 9.726 -33.658 1.00 15.20 211 GLY C O 1
ATOM 5795 N N . ALA C 1 212 ? 21.437 11.258 -33.647 1.00 15.45 212 ALA C N 1
ATOM 5796 C CA . ALA C 1 212 ? 20.801 11.967 -32.531 1.00 16.95 212 ALA C CA 1
ATOM 5797 C C . ALA C 1 212 ? 19.369 12.412 -32.856 1.00 15.68 212 ALA C C 1
ATOM 5798 O O . ALA C 1 212 ? 18.447 12.282 -32.061 1.00 16.70 212 ALA C O 1
ATOM 5800 N N . GLY C 1 213 ? 19.168 13.007 -34.028 1.00 16.58 213 GLY C N 1
ATOM 5801 C CA . GLY C 1 213 ? 17.843 13.463 -34.370 1.00 16.80 213 GLY C CA 1
ATOM 5802 C C . GLY C 1 213 ? 16.799 12.365 -34.468 1.00 15.82 213 GLY C C 1
ATOM 5803 O O . GLY C 1 213 ? 15.683 12.472 -33.954 1.00 16.43 213 GLY C O 1
ATOM 5804 N N . CYS C 1 214 ? 17.185 11.294 -35.155 1.00 16.54 214 CYS C N 1
ATOM 5805 C CA . CYS C 1 214 ? 16.250 10.217 -35.330 1.00 15.14 214 CYS C CA 1
ATOM 5806 C C . CYS C 1 214 ? 15.898 9.623 -33.951 1.00 14.74 214 CYS C C 1
ATOM 5807 O O . CYS C 1 214 ? 14.742 9.271 -33.707 1.00 16.56 214 CYS C O 1
ATOM 5810 N N . THR C 1 215 ? 16.930 9.485 -33.108 1.00 14.81 215 THR C N 1
ATOM 5811 C CA . THR C 1 215 ? 16.747 8.923 -31.784 1.00 14.72 215 THR C CA 1
ATOM 5812 C C . THR C 1 215 ? 15.782 9.791 -30.968 1.00 15.37 215 THR C C 1
ATOM 5813 O O . THR C 1 215 ? 14.897 9.287 -30.242 1.00 15.83 215 THR C O 1
ATOM 5817 N N . PHE C 1 216 ? 15.991 11.119 -31.020 1.00 14.52 216 PHE C N 1
ATOM 5818 C CA . PHE C 1 216 ? 15.096 12.019 -30.320 1.00 14.95 216 PHE C CA 1
ATOM 5819 C C . PHE C 1 216 ? 13.630 11.832 -30.730 1.00 14.00 216 PHE C C 1
ATOM 5820 O O . PHE C 1 216 ? 12.720 11.761 -29.905 1.00 15.14 216 PHE C O 1
ATOM 5828 N N . ALA C 1 217 ? 13.378 11.830 -32.043 1.00 14.18 217 ALA C N 1
ATOM 5829 C CA . ALA C 1 217 ? 12.014 11.698 -32.510 1.00 14.51 217 ALA C CA 1
ATOM 5830 C C . ALA C 1 217 ? 11.433 10.298 -32.219 1.00 14.84 217 ALA C C 1
ATOM 5831 O O . ALA C 1 217 ? 10.261 10.185 -31.882 1.00 15.20 217 ALA C O 1
ATOM 5833 N N . ALA C 1 218 ? 12.265 9.268 -32.314 1.00 14.14 218 ALA C N 1
ATOM 5834 C CA . ALA C 1 218 ? 11.805 7.920 -31.945 1.00 14.40 218 ALA C CA 1
ATOM 5835 C C . ALA C 1 218 ? 11.452 7.837 -30.473 1.00 14.29 218 ALA C C 1
ATOM 5836 O O . ALA C 1 218 ? 10.425 7.267 -30.122 1.00 14.89 218 ALA C O 1
ATOM 5838 N N . ALA C 1 219 ? 12.307 8.447 -29.631 1.00 14.77 219 ALA C N 1
ATOM 5839 C CA . ALA C 1 219 ? 12.014 8.434 -28.211 1.00 14.74 219 ALA C CA 1
ATOM 5840 C C . ALA C 1 219 ? 10.715 9.194 -27.900 1.00 15.39 219 ALA C C 1
ATOM 5841 O O . ALA C 1 219 ? 9.901 8.739 -27.080 1.00 15.51 219 ALA C O 1
ATOM 5843 N N . THR C 1 220 ? 10.517 10.350 -28.539 1.00 15.01 220 THR C N 1
ATOM 5844 C CA . THR C 1 220 ? 9.302 11.109 -28.333 1.00 15.16 220 THR C CA 1
ATOM 5845 C C . THR C 1 220 ? 8.069 10.242 -28.660 1.00 16.30 220 THR C C 1
ATOM 5846 O O . THR C 1 220 ? 7.076 10.247 -27.940 1.00 17.51 220 THR C O 1
ATOM 5850 N N . THR C 1 221 ? 8.175 9.487 -29.754 1.00 15.59 221 THR C N 1
ATOM 5851 C CA . THR C 1 221 ? 7.080 8.666 -30.220 1.00 15.79 221 THR C CA 1
ATOM 5852 C C . THR C 1 221 ? 6.762 7.536 -29.205 1.00 15.77 221 THR C C 1
ATOM 5853 O O . THR C 1 221 ? 5.602 7.322 -28.838 1.00 15.51 221 THR C O 1
ATOM 5857 N N . ALA C 1 222 ? 7.793 6.887 -28.718 1.00 15.55 222 ALA C N 1
ATOM 5858 C CA . ALA C 1 222 ? 7.581 5.816 -27.758 1.00 15.47 222 ALA C CA 1
ATOM 5859 C C . ALA C 1 222 ? 7.076 6.319 -26.413 1.00 16.55 222 ALA C C 1
ATOM 5860 O O . ALA C 1 222 ? 6.175 5.705 -25.793 1.00 17.06 222 ALA C O 1
ATOM 5862 N N . TYR C 1 223 ? 7.597 7.468 -25.956 1.00 16.42 223 TYR C N 1
ATOM 5863 C CA . TYR C 1 223 ? 7.124 8.069 -24.693 1.00 17.22 223 TYR C CA 1
ATOM 5864 C C . TYR C 1 223 ? 5.628 8.463 -24.791 1.00 18.53 223 TYR C C 1
ATOM 5865 O O . TYR C 1 223 ? 4.892 8.293 -23.845 1.00 20.86 223 TYR C O 1
ATOM 5874 N N . LEU C 1 224 ? 5.199 8.993 -25.935 1.00 17.88 224 LEU C N 1
ATOM 5875 C CA . LEU C 1 224 ? 3.790 9.288 -26.146 1.00 19.98 224 LEU C CA 1
ATOM 5876 C C . LEU C 1 224 ? 2.970 8.001 -26.127 1.00 19.77 224 LEU C C 1
ATOM 5877 O O . LEU C 1 224 ? 1.933 7.903 -25.490 1.00 20.41 224 LEU C O 1
ATOM 5882 N N . ALA C 1 225 ? 3.456 6.989 -26.818 1.00 18.88 225 ALA C N 1
ATOM 5883 C CA . ALA C 1 225 ? 2.709 5.735 -26.903 1.00 19.07 225 ALA C CA 1
ATOM 5884 C C . ALA C 1 225 ? 2.484 5.142 -25.505 1.00 19.89 225 ALA C C 1
ATOM 5885 O O . ALA C 1 225 ? 1.409 4.605 -25.199 1.00 21.44 225 ALA C O 1
ATOM 5887 N N . ASN C 1 226 ? 3.501 5.244 -24.651 1.00 21.49 226 ASN C N 1
ATOM 5888 C CA . ASN C 1 226 ? 3.452 4.684 -23.303 1.00 21.80 226 ASN C CA 1
ATOM 5889 C C . ASN C 1 226 ? 2.783 5.597 -22.275 1.00 22.25 226 ASN C C 1
ATOM 5890 O O . ASN C 1 226 ? 2.728 5.264 -21.076 1.00 26.49 226 ASN C O 1
ATOM 5895 N N . GLY C 1 227 ? 2.255 6.745 -22.740 1.00 21.77 227 GLY C N 1
ATOM 5896 C CA . GLY C 1 227 ? 1.278 7.530 -21.992 1.00 26.56 227 GLY C CA 1
ATOM 5897 C C . GLY C 1 227 ? 1.745 8.881 -21.472 1.00 21.27 227 GLY C C 1
ATOM 5898 O O . GLY C 1 227 ? 1.016 9.515 -20.698 1.00 23.91 227 GLY C O 1
ATOM 5899 N N . LYS C 1 228 ? 2.960 9.297 -21.842 1.00 21.71 228 LYS C N 1
ATOM 5900 C CA . LYS C 1 228 ? 3.413 10.664 -21.458 1.00 19.28 228 LYS C CA 1
ATOM 5901 C C . LYS C 1 228 ? 2.741 11.708 -22.334 1.00 20.48 228 LYS C C 1
ATOM 5902 O O . LYS C 1 228 ? 2.483 11.496 -23.487 1.00 22.03 228 LYS C O 1
ATOM 5908 N N . SER C 1 229 ? 2.438 12.860 -21.747 1.00 21.58 229 SER C N 1
ATOM 5909 C CA . SER C 1 229 ? 1.913 14.019 -22.457 1.00 21.94 229 SER C CA 1
ATOM 5910 C C . SER C 1 229 ? 3.001 14.506 -23.427 1.00 20.58 229 SER C C 1
ATOM 5911 O O . SER C 1 229 ? 4.182 14.226 -23.248 1.00 20.80 229 SER C O 1
ATOM 5914 N N . PRO C 1 230 ? 2.607 15.245 -24.466 1.00 20.08 230 PRO C N 1
ATOM 5915 C CA . PRO C 1 230 ? 3.623 15.759 -25.368 1.00 21.24 230 PRO C CA 1
ATOM 5916 C C . PRO C 1 230 ? 4.795 16.524 -24.721 1.00 21.47 230 PRO C C 1
ATOM 5917 O O . PRO C 1 230 ? 5.950 16.288 -25.050 1.00 20.42 230 PRO C O 1
ATOM 5921 N N . LYS C 1 231 ? 4.509 17.399 -23.762 1.00 24.20 231 LYS C N 1
ATOM 5922 C CA . LYS C 1 231 ? 5.581 18.115 -23.105 1.00 21.83 231 LYS C CA 1
ATOM 5923 C C . LYS C 1 231 ? 6.506 17.160 -22.355 1.00 20.21 231 LYS C C 1
ATOM 5924 O O . LYS C 1 231 ? 7.724 17.226 -22.461 1.00 20.42 231 LYS C O 1
ATOM 5930 N N . GLU C 1 232 ? 5.916 16.219 -21.630 1.00 18.82 232 GLU C N 1
ATOM 5931 C CA . GLU C 1 232 ? 6.730 15.235 -20.915 1.00 21.92 232 GLU C CA 1
ATOM 5932 C C . GLU C 1 232 ? 7.469 14.292 -21.835 1.00 18.59 232 GLU C C 1
ATOM 5933 O O . GLU C 1 232 ? 8.585 13.922 -21.518 1.00 19.99 232 GLU C O 1
ATOM 5939 N N . ALA C 1 233 ? 6.854 13.957 -22.949 1.00 19.29 233 ALA C N 1
ATOM 5940 C CA . ALA C 1 233 ? 7.479 13.096 -23.914 1.00 17.50 233 ALA C CA 1
ATOM 5941 C C . ALA C 1 233 ? 8.732 13.759 -24.496 1.00 17.48 233 ALA C C 1
ATOM 5942 O O . ALA C 1 233 ? 9.755 13.095 -24.635 1.00 17.32 233 ALA C O 1
ATOM 5944 N N . VAL C 1 234 ? 8.660 15.055 -24.819 1.00 17.29 234 VAL C N 1
ATOM 5945 C CA A VAL C 1 234 ? 9.780 15.755 -25.399 0.33 19.62 234 VAL C CA 1
ATOM 5946 C CA B VAL C 1 234 ? 9.825 15.711 -25.416 0.67 17.96 234 VAL C CA 1
ATOM 5947 C C . VAL C 1 234 ? 10.926 15.971 -24.384 1.00 17.54 234 VAL C C 1
ATOM 5948 O O . VAL C 1 234 ? 12.115 15.874 -24.713 1.00 18.39 234 VAL C O 1
ATOM 5955 N N . ILE C 1 235 ? 10.562 16.264 -23.139 1.00 18.25 235 ILE C N 1
ATOM 5956 C CA . ILE C 1 235 ? 11.561 16.404 -22.082 1.00 17.71 235 ILE C CA 1
ATOM 5957 C C . ILE C 1 235 ? 12.278 15.090 -21.833 1.00 19.23 235 ILE C C 1
ATOM 5958 O O . ILE C 1 235 ? 13.521 15.025 -21.730 1.00 19.71 235 ILE C O 1
ATOM 5963 N N . SER C 1 236 ? 11.481 14.035 -21.784 1.00 17.02 236 SER C N 1
ATOM 5964 C CA . SER C 1 236 ? 12.028 12.701 -21.552 1.00 17.93 236 SER C CA 1
ATOM 5965 C C . SER C 1 236 ? 12.916 12.276 -22.747 1.00 15.73 236 SER C C 1
ATOM 5966 O O . SER C 1 236 ? 13.990 11.668 -22.587 1.00 17.10 236 SER C O 1
ATOM 5969 N N . ALA C 1 237 ? 12.459 12.577 -23.957 1.00 15.94 237 ALA C N 1
ATOM 5970 C CA . ALA C 1 237 ? 13.264 12.272 -25.147 1.00 15.91 237 ALA C CA 1
ATOM 5971 C C . ALA C 1 237 ? 14.574 13.028 -25.144 1.00 15.80 237 ALA C C 1
ATOM 5972 O O . ALA C 1 237 ? 15.577 12.478 -25.604 1.00 16.91 237 ALA C O 1
ATOM 5974 N N . LYS C 1 238 ? 14.554 14.310 -24.704 1.00 17.20 238 LYS C N 1
ATOM 5975 C CA . LYS C 1 238 ? 15.801 15.012 -24.638 1.00 17.88 238 LYS C CA 1
ATOM 5976 C C . LYS C 1 238 ? 16.790 14.347 -23.675 1.00 15.80 238 LYS C C 1
ATOM 5977 O O . LYS C 1 238 ? 17.983 14.270 -23.958 1.00 17.59 238 LYS C O 1
ATOM 5983 N N . ALA C 1 239 ? 16.294 13.914 -22.511 1.00 16.56 239 ALA C N 1
ATOM 5984 C CA . ALA C 1 239 ? 17.143 13.225 -21.536 1.00 15.63 239 ALA C CA 1
ATOM 5985 C C . ALA C 1 239 ? 17.693 11.929 -22.136 1.00 15.47 239 ALA C C 1
ATOM 5986 O O . ALA C 1 239 ? 18.874 11.604 -21.982 1.00 16.23 239 ALA C O 1
ATOM 5988 N N . PHE C 1 240 ? 16.831 11.207 -22.842 1.00 15.97 240 PHE C N 1
ATOM 5989 C CA . PHE C 1 240 ? 17.195 9.882 -23.446 1.00 15.07 240 PHE C CA 1
ATOM 5990 C C . PHE C 1 240 ? 18.302 10.084 -24.478 1.00 15.11 240 PHE C C 1
ATOM 5991 O O . PHE C 1 240 ? 19.350 9.399 -24.479 1.00 16.15 240 PHE C O 1
ATOM 5999 N N . VAL C 1 241 ? 18.105 11.076 -25.367 1.00 14.52 241 VAL C N 1
ATOM 6000 C CA . VAL C 1 241 ? 19.102 11.331 -26.410 1.00 15.13 241 VAL C CA 1
ATOM 6001 C C . VAL C 1 241 ? 20.360 11.962 -25.846 1.00 15.79 241 VAL C C 1
ATOM 6002 O O . VAL C 1 241 ? 21.452 11.689 -26.344 1.00 16.46 241 VAL C O 1
ATOM 6006 N N . ALA C 1 242 ? 20.249 12.750 -24.766 1.00 16.54 242 ALA C N 1
ATOM 6007 C CA . ALA C 1 242 ? 21.419 13.336 -24.153 1.00 18.45 242 ALA C CA 1
ATOM 6008 C C . ALA C 1 242 ? 22.369 12.244 -23.682 1.00 15.66 242 ALA C C 1
ATOM 6009 O O . ALA C 1 242 ? 23.583 12.359 -23.875 1.00 17.40 242 ALA C O 1
ATOM 6011 N N . SER C 1 243 ? 21.839 11.206 -23.022 1.00 15.56 243 SER C N 1
ATOM 6012 C CA A SER C 1 243 ? 22.693 10.114 -22.598 0.50 15.84 243 SER C CA 1
ATOM 6013 C CA B SER C 1 243 ? 22.681 10.092 -22.595 0.50 15.66 243 SER C CA 1
ATOM 6014 C C . SER C 1 243 ? 23.323 9.393 -23.791 1.00 14.36 243 SER C C 1
ATOM 6015 O O . SER C 1 243 ? 24.492 9.035 -23.769 1.00 15.27 243 SER C O 1
ATOM 6020 N N . ALA C 1 244 ? 22.531 9.206 -24.852 1.00 14.78 244 ALA C N 1
ATOM 6021 C CA . ALA C 1 244 ? 23.031 8.567 -26.051 1.00 15.06 244 ALA C CA 1
ATOM 6022 C C . ALA C 1 244 ? 24.192 9.320 -26.688 1.00 14.97 244 ALA C C 1
ATOM 6023 O O . ALA C 1 244 ? 25.204 8.763 -27.078 1.00 16.49 244 ALA C O 1
ATOM 6025 N N . ILE C 1 245 ? 24.040 10.645 -26.746 1.00 16.08 245 ILE C N 1
ATOM 6026 C CA . ILE C 1 245 ? 25.056 11.502 -27.293 1.00 17.19 245 ILE C CA 1
ATOM 6027 C C . ILE C 1 245 ? 26.290 11.483 -26.384 1.00 17.33 245 ILE C C 1
ATOM 6028 O O . ILE C 1 245 ? 27.405 11.356 -26.855 1.00 19.40 245 ILE C O 1
ATOM 6033 N N . LYS C 1 246 ? 26.094 11.650 -25.072 1.00 18.63 246 LYS C N 1
ATOM 6034 C CA . LYS C 1 246 ? 27.209 11.706 -24.149 1.00 21.18 246 LYS C CA 1
ATOM 6035 C C . LYS C 1 246 ? 28.094 10.467 -24.302 1.00 18.82 246 LYS C C 1
ATOM 6036 O O . LYS C 1 246 ? 29.317 10.514 -24.231 1.00 23.65 246 LYS C O 1
ATOM 6042 N N . ASN C 1 247 ? 27.439 9.344 -24.586 1.00 17.56 247 ASN C N 1
ATOM 6043 C CA . ASN C 1 247 ? 28.089 8.060 -24.784 1.00 17.62 247 ASN C CA 1
ATOM 6044 C C . ASN C 1 247 ? 28.335 7.615 -26.247 1.00 19.42 247 ASN C C 1
ATOM 6045 O O . ASN C 1 247 ? 28.629 6.449 -26.521 1.00 21.49 247 ASN C O 1
ATOM 6050 N N . GLY C 1 248 ? 28.318 8.558 -27.181 1.00 19.95 248 GLY C N 1
ATOM 6051 C CA . GLY C 1 248 ? 28.684 8.284 -28.576 1.00 19.48 248 GLY C CA 1
ATOM 6052 C C . GLY C 1 248 ? 30.087 7.775 -28.727 1.00 19.22 248 GLY C C 1
ATOM 6053 O O . GLY C 1 248 ? 30.924 8.046 -27.891 1.00 20.20 248 GLY C O 1
ATOM 6054 N N . TRP C 1 249 ? 30.353 7.048 -29.815 1.00 16.60 249 TRP C N 1
ATOM 6055 C CA . TRP C 1 249 ? 31.643 6.452 -30.025 1.00 16.61 249 TRP C CA 1
ATOM 6056 C C . TRP C 1 249 ? 32.070 6.496 -31.491 1.00 15.01 249 TRP C C 1
ATOM 6057 O O . TRP C 1 249 ? 31.248 6.656 -32.396 1.00 16.97 249 TRP C O 1
ATOM 6068 N N . LYS C 1 250 ? 33.377 6.395 -31.710 1.00 17.31 250 LYS C N 1
ATOM 6069 C CA . LYS C 1 250 ? 33.988 6.530 -33.036 1.00 16.70 250 LYS C CA 1
ATOM 6070 C C . LYS C 1 250 ? 33.901 5.224 -33.852 1.00 17.84 250 LYS C C 1
ATOM 6071 O O . LYS C 1 250 ? 34.501 4.203 -33.490 1.00 21.39 250 LYS C O 1
ATOM 6077 N N . MET C 1 251 ? 33.133 5.251 -34.942 1.00 17.27 251 MET C N 1
ATOM 6078 C CA . MET C 1 251 ? 32.948 4.093 -35.824 1.00 19.51 251 MET C CA 1
ATOM 6079 C C . MET C 1 251 ? 34.064 4.006 -36.867 1.00 17.10 251 MET C C 1
ATOM 6080 O O . MET C 1 251 ? 34.657 2.955 -37.098 1.00 21.60 251 MET C O 1
ATOM 6085 N N . ASN C 1 252 ? 34.343 5.147 -37.496 1.00 19.40 252 ASN C N 1
ATOM 6086 C CA . ASN C 1 252 ? 35.457 5.282 -38.432 1.00 22.08 252 ASN C CA 1
ATOM 6087 C C . ASN C 1 252 ? 35.847 6.766 -38.504 1.00 23.94 252 ASN C C 1
ATOM 6088 O O . ASN C 1 252 ? 35.387 7.584 -37.690 1.00 22.26 252 ASN C O 1
ATOM 6093 N N . ASP C 1 253 ? 36.699 7.143 -39.440 1.00 25.40 253 ASP C N 1
ATOM 6094 C CA . ASP C 1 253 ? 37.103 8.541 -39.511 1.00 23.26 253 ASP C CA 1
ATOM 6095 C C . ASP C 1 253 ? 35.986 9.470 -39.917 1.00 20.70 253 ASP C C 1
ATOM 6096 O O . ASP C 1 253 ? 36.149 10.684 -39.835 1.00 25.10 253 ASP C O 1
ATOM 6101 N N . PHE C 1 254 ? 34.915 8.907 -40.468 1.00 23.76 254 PHE C N 1
ATOM 6102 C CA . PHE C 1 254 ? 33.827 9.682 -41.052 1.00 23.58 254 PHE C CA 1
ATOM 6103 C C . PHE C 1 254 ? 32.628 9.858 -40.129 1.00 23.61 254 PHE C C 1
ATOM 6104 O O . PHE C 1 254 ? 31.853 10.796 -40.279 1.00 28.22 254 PHE C O 1
ATOM 6112 N N . VAL C 1 255 ? 32.428 8.949 -39.197 1.00 22.72 255 VAL C N 1
ATOM 6113 C CA . VAL C 1 255 ? 31.173 8.950 -38.469 1.00 22.15 255 VAL C CA 1
ATOM 6114 C C . VAL C 1 255 ? 31.320 8.276 -37.086 1.00 18.34 255 VAL C C 1
ATOM 6115 O O . VAL C 1 255 ? 32.168 7.391 -36.873 1.00 19.79 255 VAL C O 1
ATOM 6119 N N . GLY C 1 256 ? 30.507 8.715 -36.146 1.00 18.52 256 GLY C N 1
ATOM 6120 C CA . GLY C 1 256 ? 30.382 8.017 -34.865 1.00 17.54 256 GLY C CA 1
ATOM 6121 C C . GLY C 1 256 ? 28.967 8.129 -34.334 1.00 18.05 256 GLY C C 1
ATOM 6122 O O . GLY C 1 256 ? 28.456 9.247 -34.215 1.00 19.13 256 GLY C O 1
ATOM 6123 N N . PRO C 1 257 ? 28.322 6.989 -34.054 1.00 16.67 257 PRO C N 1
ATOM 6124 C CA . PRO C 1 257 ? 26.926 7.025 -33.666 1.00 15.13 257 PRO C CA 1
ATOM 6125 C C . PRO C 1 257 ? 26.726 7.318 -32.171 1.00 15.72 257 PRO C C 1
ATOM 6126 O O . PRO C 1 257 ? 27.610 7.034 -31.343 1.00 16.31 257 PRO C O 1
ATOM 6130 N N . VAL C 1 258 ? 25.551 7.846 -31.848 1.00 14.45 258 VAL C N 1
ATOM 6131 C CA . VAL C 1 258 ? 25.073 7.906 -30.467 1.00 14.06 258 VAL C CA 1
ATOM 6132 C C . VAL C 1 258 ? 24.881 6.434 -29.978 1.00 13.69 258 VAL C C 1
ATOM 6133 O O . VAL C 1 258 ? 24.634 5.507 -30.781 1.00 15.38 258 VAL C O 1
ATOM 6137 N N . ASP C 1 259 ? 24.938 6.260 -28.660 1.00 14.40 259 ASP C N 1
ATOM 6138 C CA . ASP C 1 259 ? 24.718 4.943 -28.006 1.00 14.88 259 ASP C CA 1
ATOM 6139 C C . ASP C 1 259 ? 23.258 4.911 -27.545 1.00 13.55 259 ASP C C 1
ATOM 6140 O O . ASP C 1 259 ? 22.901 5.404 -26.461 1.00 14.74 259 ASP C O 1
ATOM 6145 N N . HIS C 1 260 ? 22.400 4.362 -28.398 1.00 14.32 260 HIS C N 1
ATOM 6146 C CA . HIS C 1 260 ? 20.958 4.372 -28.188 1.00 14.53 260 HIS C CA 1
ATOM 6147 C C . HIS C 1 260 ? 20.538 3.838 -26.808 1.00 16.05 260 HIS C C 1
ATOM 6148 O O . HIS C 1 260 ? 19.523 4.278 -26.276 1.00 17.75 260 HIS C O 1
ATOM 6155 N N . GLY C 1 261 ? 21.247 2.826 -26.302 1.00 14.50 261 GLY C N 1
ATOM 6156 C CA . GLY C 1 261 ? 20.893 2.280 -25.025 1.00 15.39 261 GLY C CA 1
ATOM 6157 C C . GLY C 1 261 ? 21.546 2.897 -23.812 1.00 14.30 261 GLY C C 1
ATOM 6158 O O . GLY C 1 261 ? 21.359 2.398 -22.699 1.00 16.09 261 GLY C O 1
ATOM 6159 N N . ALA C 1 262 ? 22.257 4.006 -23.982 1.00 14.12 262 ALA C N 1
ATOM 6160 C CA . ALA C 1 262 ? 22.980 4.612 -22.870 1.00 14.13 262 ALA C CA 1
ATOM 6161 C C . ALA C 1 262 ? 22.085 5.090 -21.744 1.00 13.11 262 ALA C C 1
ATOM 6162 O O . ALA C 1 262 ? 22.482 4.986 -20.595 1.00 14.37 262 ALA C O 1
ATOM 6164 N N . TYR C 1 263 ? 20.892 5.594 -22.052 1.00 13.77 263 TYR C N 1
ATOM 6165 C CA . TYR C 1 263 ? 19.983 6.058 -21.008 1.00 14.35 263 TYR C CA 1
ATOM 6166 C C . TYR C 1 263 ? 19.706 4.991 -19.936 1.00 14.71 263 TYR C C 1
ATOM 6167 O O . TYR C 1 263 ? 19.686 5.257 -18.744 1.00 16.62 263 TYR C O 1
ATOM 6176 N N . ASN C 1 264 ? 19.551 3.745 -20.374 1.00 15.06 264 ASN C N 1
ATOM 6177 C CA . ASN C 1 264 ? 19.220 2.666 -19.471 1.00 18.42 264 ASN C CA 1
ATOM 6178 C C . ASN C 1 264 ? 20.413 1.946 -18.929 1.00 18.29 264 ASN C C 1
ATOM 6179 O O . ASN C 1 264 ? 20.331 1.277 -17.905 1.00 21.62 264 ASN C O 1
ATOM 6184 N N . ARG C 1 265 ? 21.515 2.015 -19.606 1.00 24.44 265 ARG C N 1
ATOM 6185 C CA . ARG C 1 265 ? 22.570 1.074 -19.293 1.00 26.58 265 ARG C CA 1
ATOM 6186 C C . ARG C 1 265 ? 23.672 1.836 -18.542 1.00 22.78 265 ARG C C 1
ATOM 6187 O O . ARG C 1 265 ? 24.399 1.284 -17.873 1.00 35.15 265 ARG C O 1
ATOM 6195 N N . ILE C 1 266 ? 23.732 3.134 -18.855 1.00 29.17 266 ILE C N 1
ATOM 6196 C CA . ILE C 1 266 ? 24.860 3.895 -18.400 1.00 25.87 266 ILE C CA 1
ATOM 6197 C C . ILE C 1 266 ? 24.419 4.943 -17.443 1.00 24.08 266 ILE C C 1
ATOM 6198 O O . ILE C 1 266 ? 24.840 4.848 -16.266 1.00 29.56 266 ILE C O 1
ATOM 6203 N N . GLU C 1 267 ? 23.537 5.882 -17.763 1.00 24.01 267 GLU C N 1
ATOM 6204 C CA . GLU C 1 267 ? 23.171 6.879 -16.783 1.00 18.31 267 GLU C CA 1
ATOM 6205 C C . GLU C 1 267 ? 21.967 7.823 -17.226 1.00 24.44 267 GLU C C 1
ATOM 6206 O O . GLU C 1 267 ? 21.460 7.824 -18.429 1.00 18.73 267 GLU C O 1
ATOM 6212 N N . HIS C 1 268 ? 21.468 8.547 -16.217 1.00 29.59 268 HIS C N 1
ATOM 6213 C CA . HIS C 1 268 ? 20.372 9.504 -16.373 1.00 26.22 268 HIS C CA 1
ATOM 6214 C C . HIS C 1 268 ? 20.864 10.955 -16.238 1.00 31.76 268 HIS C C 1
ATOM 6215 O O . HIS C 1 268 ? 21.515 11.327 -15.263 1.00 39.92 268 HIS C O 1
ATOM 6222 N N . ILE C 1 269 ? 20.510 11.767 -17.229 1.00 28.02 269 ILE C N 1
ATOM 6223 C CA . ILE C 1 269 ? 20.861 13.198 -17.275 1.00 31.49 269 ILE C CA 1
ATOM 6224 C C . ILE C 1 269 ? 19.625 14.068 -17.083 1.00 24.73 269 ILE C C 1
ATOM 6225 O O . ILE C 1 269 ? 18.544 13.747 -17.564 1.00 26.10 269 ILE C O 1
ATOM 6230 N N . ASP C 1 270 ? 19.797 15.172 -16.367 1.00 28.47 270 ASP C N 1
ATOM 6231 C CA . ASP C 1 270 ? 18.696 16.099 -16.081 1.00 26.09 270 ASP C CA 1
ATOM 6232 C C . ASP C 1 270 ? 18.520 17.122 -17.208 1.00 21.74 270 ASP C C 1
ATOM 6233 O O . ASP C 1 270 ? 19.458 17.649 -17.742 1.00 27.20 270 ASP C O 1
ATOM 6238 N N . VAL C 1 271 ? 17.286 17.408 -17.517 1.00 20.70 271 VAL C N 1
ATOM 6239 C CA . VAL C 1 271 ? 16.955 18.445 -18.442 1.00 19.32 271 VAL C CA 1
ATOM 6240 C C . VAL C 1 271 ? 16.432 19.681 -17.708 1.00 17.96 271 VAL C C 1
ATOM 6241 O O . VAL C 1 271 ? 15.471 19.593 -16.880 1.00 18.65 271 VAL C O 1
ATOM 6245 N N . GLU C 1 272 ? 17.014 20.842 -18.056 1.00 18.05 272 GLU C N 1
ATOM 6246 C CA . GLU C 1 272 ? 16.563 22.113 -17.498 1.00 16.80 272 GLU C CA 1
ATOM 6247 C C . GLU C 1 272 ? 15.500 22.714 -18.422 1.00 17.12 272 GLU C C 1
ATOM 6248 O O . GLU C 1 272 ? 15.606 22.685 -19.634 1.00 19.04 272 GLU C O 1
ATOM 6254 N N . VAL C 1 273 ? 14.405 23.143 -17.831 1.00 17.49 273 VAL C N 1
ATOM 6255 C CA . VAL C 1 273 ? 13.249 23.667 -18.525 1.00 17.20 273 VAL C CA 1
ATOM 6256 C C . VAL C 1 273 ? 12.968 25.097 -18.040 1.00 18.15 273 VAL C C 1
ATOM 6257 O O . VAL C 1 273 ? 12.858 25.326 -16.816 1.00 20.72 273 VAL C O 1
ATOM 6261 N N . THR C 1 274 ? 12.919 26.037 -18.970 1.00 18.43 274 THR C N 1
ATOM 6262 C CA . THR C 1 274 ? 12.603 27.437 -18.643 1.00 21.09 274 THR C CA 1
ATOM 6263 C C . THR C 1 274 ? 11.547 27.953 -19.611 1.00 21.17 274 THR C C 1
ATOM 6264 O O . THR C 1 274 ? 11.579 27.622 -20.773 1.00 24.27 274 THR C O 1
ATOM 6268 N N . GLU C 1 275 ? 10.638 28.784 -19.148 1.00 22.16 275 GLU C N 1
ATOM 6269 C CA . GLU C 1 275 ? 9.735 29.488 -20.038 1.00 21.50 275 GLU C CA 1
ATOM 6270 C C . GLU C 1 275 ? 10.397 30.683 -20.635 1.00 23.97 275 GLU C C 1
ATOM 6271 O O . GLU C 1 275 ? 11.043 31.437 -19.912 1.00 27.20 275 GLU C O 1
ATOM 6277 N N . VAL C 1 276 ? 10.168 30.889 -21.940 1.00 25.47 276 VAL C N 1
ATOM 6278 C CA . VAL C 1 276 ? 10.854 31.957 -22.649 1.00 25.96 276 VAL C CA 1
ATOM 6279 C C . VAL C 1 276 ? 9.926 32.748 -23.547 1.00 25.75 276 VAL C C 1
ATOM 6280 O O . VAL C 1 276 ? 10.384 33.761 -24.132 1.00 28.76 276 VAL C O 1
ATOM 6285 N N . GLY D 1 1 ? 2.027 -2.627 -62.822 1.00 58.66 1 GLY D N 1
ATOM 6286 C CA . GLY D 1 1 ? 1.498 -2.820 -64.191 1.00 54.16 1 GLY D CA 1
ATOM 6287 C C . GLY D 1 1 ? 2.629 -3.032 -65.197 1.00 55.97 1 GLY D C 1
ATOM 6288 O O . GLY D 1 1 ? 3.822 -3.049 -64.846 1.00 34.68 1 GLY D O 1
ATOM 6289 N N . ALA D 1 2 ? 2.247 -3.176 -66.462 1.00 40.49 2 ALA D N 1
ATOM 6290 C CA . ALA D 1 2 ? 3.186 -3.447 -67.518 1.00 35.81 2 ALA D CA 1
ATOM 6291 C C . ALA D 1 2 ? 4.252 -2.341 -67.679 1.00 29.97 2 ALA D C 1
ATOM 6292 O O . ALA D 1 2 ? 4.090 -1.186 -67.261 1.00 34.13 2 ALA D O 1
ATOM 6294 N N . LEU D 1 3 ? 5.370 -2.719 -68.280 1.00 23.84 3 LEU D N 1
ATOM 6295 C CA . LEU D 1 3 ? 6.305 -1.714 -68.765 1.00 19.53 3 LEU D CA 1
ATOM 6296 C C . LEU D 1 3 ? 5.590 -0.808 -69.786 1.00 17.44 3 LEU D C 1
ATOM 6297 O O . LEU D 1 3 ? 4.818 -1.232 -70.628 1.00 18.86 3 LEU D O 1
ATOM 6302 N N . LYS D 1 4 ? 5.915 0.472 -69.705 1.00 16.62 4 LYS D N 1
ATOM 6303 C CA . LYS D 1 4 ? 5.420 1.451 -70.648 1.00 16.66 4 LYS D CA 1
ATOM 6304 C C . LYS D 1 4 ? 6.216 1.341 -71.943 1.00 17.04 4 LYS D C 1
ATOM 6305 O O . LYS D 1 4 ? 7.422 1.191 -71.910 1.00 15.22 4 LYS D O 1
ATOM 6311 N N . LYS D 1 5 ? 5.518 1.451 -73.050 1.00 14.07 5 LYS D N 1
ATOM 6312 C CA . LYS D 1 5 ? 6.121 1.331 -74.384 1.00 13.49 5 LYS D CA 1
ATOM 6313 C C . LYS D 1 5 ? 6.503 2.697 -74.901 1.00 14.21 5 LYS D C 1
ATOM 6314 O O . LYS D 1 5 ? 5.651 3.583 -75.063 1.00 15.75 5 LYS D O 1
ATOM 6320 N N . VAL D 1 6 ? 7.789 2.884 -75.144 1.00 12.64 6 VAL D N 1
ATOM 6321 C CA . VAL D 1 6 ? 8.294 4.167 -75.511 1.00 12.40 6 VAL D CA 1
ATOM 6322 C C . VAL D 1 6 ? 9.015 4.069 -76.851 1.00 14.73 6 VAL D C 1
ATOM 6323 O O . VAL D 1 6 ? 10.001 3.344 -76.985 1.00 13.67 6 VAL D O 1
ATOM 6327 N N . LEU D 1 7 ? 8.501 4.800 -77.854 1.00 11.74 7 LEU D N 1
ATOM 6328 C CA . LEU D 1 7 ? 9.043 4.784 -79.193 1.00 12.03 7 LEU D CA 1
ATOM 6329 C C . LEU D 1 7 ? 9.905 5.980 -79.461 1.00 13.75 7 LEU D C 1
ATOM 6330 O O . LEU D 1 7 ? 9.490 7.144 -79.148 1.00 13.56 7 LEU D O 1
ATOM 6335 N N . THR D 1 8 ? 11.064 5.759 -80.048 1.00 11.64 8 THR D N 1
ATOM 6336 C CA . THR D 1 8 ? 11.830 6.829 -80.649 1.00 11.09 8 THR D CA 1
ATOM 6337 C C . THR D 1 8 ? 11.783 6.735 -82.154 1.00 11.43 8 THR D C 1
ATOM 6338 O O . THR D 1 8 ? 11.884 5.655 -82.717 1.00 11.90 8 THR D O 1
ATOM 6342 N N . ILE D 1 9 ? 11.690 7.892 -82.813 1.00 11.71 9 ILE D N 1
ATOM 6343 C CA . ILE D 1 9 ? 11.822 8.052 -84.243 1.00 12.27 9 ILE D CA 1
ATOM 6344 C C . ILE D 1 9 ? 13.134 8.765 -84.457 1.00 11.19 9 ILE D C 1
ATOM 6345 O O . ILE D 1 9 ? 13.235 9.958 -84.133 1.00 13.16 9 ILE D O 1
ATOM 6350 N N . ALA D 1 10 ? 14.140 8.066 -84.950 1.00 10.68 10 ALA D N 1
ATOM 6351 C CA . ALA D 1 10 ? 15.481 8.537 -84.960 1.00 10.66 10 ALA D CA 1
ATOM 6352 C C . ALA D 1 10 ? 16.376 7.695 -85.872 1.00 10.68 10 ALA D C 1
ATOM 6353 O O . ALA D 1 10 ? 16.004 6.570 -86.236 1.00 12.34 10 ALA D O 1
ATOM 6355 N N . GLY D 1 11 ? 17.569 8.168 -86.108 1.00 11.00 11 GLY D N 1
ATOM 6356 C CA . GLY D 1 11 ? 18.581 7.474 -86.870 1.00 12.32 11 GLY D CA 1
ATOM 6357 C C . GLY D 1 11 ? 19.535 6.669 -85.996 1.00 11.10 11 GLY D C 1
ATOM 6358 O O . GLY D 1 11 ? 19.610 6.888 -84.769 1.00 12.17 11 GLY D O 1
ATOM 6359 N N . SER D 1 12 ? 20.281 5.785 -86.616 1.00 10.78 12 SER D N 1
ATOM 6360 C CA . SER D 1 12 ? 21.312 5.036 -85.966 1.00 9.64 12 SER D CA 1
ATOM 6361 C C . SER D 1 12 ? 22.621 5.819 -85.963 1.00 11.66 12 SER D C 1
ATOM 6362 O O . SER D 1 12 ? 23.135 6.194 -87.010 1.00 14.86 12 SER D O 1
ATOM 6365 N N . ASP D 1 13 ? 23.122 6.097 -84.765 1.00 9.96 13 ASP D N 1
ATOM 6366 C CA . ASP D 1 13 ? 24.471 6.634 -84.571 1.00 10.13 13 ASP D CA 1
ATOM 6367 C C . ASP D 1 13 ? 25.409 5.449 -84.408 1.00 10.18 13 ASP D C 1
ATOM 6368 O O . ASP D 1 13 ? 25.422 4.845 -83.347 1.00 10.54 13 ASP D O 1
ATOM 6373 N N . THR D 1 14 ? 26.162 5.092 -85.449 1.00 10.54 14 THR D N 1
ATOM 6374 C CA . THR D 1 14 ? 26.943 3.882 -85.357 1.00 11.12 14 THR D CA 1
ATOM 6375 C C . THR D 1 14 ? 27.894 3.868 -84.139 1.00 11.39 14 THR D C 1
ATOM 6376 O O . THR D 1 14 ? 28.212 2.843 -83.545 1.00 11.43 14 THR D O 1
ATOM 6380 N N . SER D 1 15 ? 28.397 5.044 -83.775 1.00 10.80 15 SER D N 1
ATOM 6381 C CA . SER D 1 15 ? 29.282 5.167 -82.610 1.00 11.78 15 SER D CA 1
ATOM 6382 C C . SER D 1 15 ? 28.594 4.857 -81.286 1.00 11.33 15 SER D C 1
ATOM 6383 O O . SER D 1 15 ? 29.293 4.592 -80.301 1.00 11.92 15 SER D O 1
ATOM 6386 N N . ALA D 1 16 ? 27.267 4.920 -81.260 1.00 10.16 16 ALA D N 1
ATOM 6387 C CA . ALA D 1 16 ? 26.375 4.388 -80.238 1.00 9.87 16 ALA D CA 1
ATOM 6388 C C . ALA D 1 16 ? 26.254 5.227 -78.993 1.00 10.85 16 ALA D C 1
ATOM 6389 O O . ALA D 1 16 ? 25.719 4.780 -78.009 1.00 11.12 16 ALA D O 1
ATOM 6391 N N . GLY D 1 17 ? 26.617 6.506 -79.106 1.00 11.23 17 GLY D N 1
ATOM 6392 C CA . GLY D 1 17 ? 26.460 7.421 -77.953 1.00 11.43 17 GLY D CA 1
ATOM 6393 C C . GLY D 1 17 ? 25.239 8.321 -78.029 1.00 11.29 17 GLY D C 1
ATOM 6394 O O . GLY D 1 17 ? 24.714 8.789 -77.007 1.00 11.32 17 GLY D O 1
ATOM 6395 N N . ALA D 1 18 ? 24.815 8.599 -79.255 1.00 10.97 18 ALA D N 1
ATOM 6396 C CA . ALA D 1 18 ? 23.652 9.447 -79.568 1.00 10.23 18 ALA D CA 1
ATOM 6397 C C . ALA D 1 18 ? 22.648 8.671 -80.370 1.00 10.61 18 ALA D C 1
ATOM 6398 O O . ALA D 1 18 ? 22.639 7.452 -80.355 1.00 10.59 18 ALA D O 1
ATOM 6400 N N . GLY D 1 19 ? 21.742 9.352 -81.070 1.00 11.76 19 GLY D N 1
ATOM 6401 C CA . GLY D 1 19 ? 20.808 8.688 -81.924 1.00 11.67 19 GLY D CA 1
ATOM 6402 C C . GLY D 1 19 ? 19.915 7.749 -81.165 1.00 10.60 19 GLY D C 1
ATOM 6403 O O . GLY D 1 19 ? 19.670 7.827 -79.959 1.00 12.13 19 GLY D O 1
ATOM 6404 N N . MET D 1 20 ? 19.401 6.760 -81.895 1.00 10.54 20 MET D N 1
ATOM 6405 C CA . MET D 1 20 ? 18.500 5.768 -81.349 1.00 10.97 20 MET D CA 1
ATOM 6406 C C . MET D 1 20 ? 19.190 4.929 -80.276 1.00 10.33 20 MET D C 1
ATOM 6407 O O . MET D 1 20 ? 18.510 4.417 -79.399 1.00 11.04 20 MET D O 1
ATOM 6412 N N . GLN D 1 21 ? 20.514 4.793 -80.380 1.00 10.22 21 GLN D N 1
ATOM 6413 C CA . GLN D 1 21 ? 21.254 4.025 -79.397 1.00 9.84 21 GLN D CA 1
ATOM 6414 C C . GLN D 1 21 ? 21.136 4.695 -77.999 1.00 9.63 21 GLN D C 1
ATOM 6415 O O . GLN D 1 21 ? 20.791 4.047 -77.033 1.00 11.43 21 GLN D O 1
ATOM 6421 N N . ALA D 1 22 ? 21.347 6.031 -77.971 1.00 9.58 22 ALA D N 1
ATOM 6422 C CA . ALA D 1 22 ? 21.180 6.728 -76.673 1.00 9.88 22 ALA D CA 1
ATOM 6423 C C . ALA D 1 22 ? 19.751 6.558 -76.185 1.00 9.30 22 ALA D C 1
ATOM 6424 O O . ALA D 1 22 ? 19.499 6.392 -74.993 1.00 10.97 22 ALA D O 1
ATOM 6426 N N . ASP D 1 23 ? 18.787 6.663 -77.115 1.00 9.96 23 ASP D N 1
ATOM 6427 C CA . ASP D 1 23 ? 17.384 6.533 -76.765 1.00 9.20 23 ASP D CA 1
ATOM 6428 C C . ASP D 1 23 ? 17.041 5.182 -76.117 1.00 9.42 23 ASP D C 1
ATOM 6429 O O . ASP D 1 23 ? 16.528 5.107 -75.007 1.00 10.47 23 ASP D O 1
ATOM 6434 N N . LEU D 1 24 ? 17.379 4.110 -76.831 1.00 10.22 24 LEU D N 1
ATOM 6435 C CA . LEU D 1 24 ? 17.110 2.800 -76.315 1.00 10.74 24 LEU D CA 1
ATOM 6436 C C . LEU D 1 24 ? 17.829 2.492 -75.015 1.00 10.32 24 LEU D C 1
ATOM 6437 O O . LEU D 1 24 ? 17.252 1.871 -74.127 1.00 10.62 24 LEU D O 1
ATOM 6442 N N . LYS D 1 25 ? 19.077 2.925 -74.921 1.00 9.32 25 LYS D N 1
ATOM 6443 C CA . LYS D 1 25 ? 19.817 2.749 -73.691 1.00 9.71 25 LYS D CA 1
ATOM 6444 C C . LYS D 1 25 ? 19.193 3.421 -72.521 1.00 10.61 25 LYS D C 1
ATOM 6445 O O . LYS D 1 25 ? 19.074 2.888 -71.431 1.00 11.68 25 LYS D O 1
ATOM 6451 N N . THR D 1 26 ? 18.762 4.659 -72.741 1.00 10.34 26 THR D N 1
ATOM 6452 C CA . THR D 1 26 ? 18.139 5.479 -71.706 1.00 10.36 26 THR D CA 1
ATOM 6453 C C . THR D 1 26 ? 16.773 4.938 -71.314 1.00 10.51 26 THR D C 1
ATOM 6454 O O . THR D 1 26 ? 16.437 4.826 -70.126 1.00 11.51 26 THR D O 1
ATOM 6458 N N . PHE D 1 27 ? 15.974 4.544 -72.297 1.00 10.69 27 PHE D N 1
ATOM 6459 C CA . PHE D 1 27 ? 14.676 3.913 -72.029 1.00 11.23 27 PHE D CA 1
ATOM 6460 C C . PHE D 1 27 ? 14.871 2.667 -71.156 1.00 11.00 27 PHE D C 1
ATOM 6461 O O . PHE D 1 27 ? 14.080 2.423 -70.241 1.00 12.22 27 PHE D O 1
ATOM 6469 N N . GLN D 1 28 ? 15.943 1.911 -71.432 1.00 10.68 28 GLN D N 1
ATOM 6470 C CA . GLN D 1 28 ? 16.181 0.669 -70.698 1.00 10.67 28 GLN D CA 1
ATOM 6471 C C . GLN D 1 28 ? 16.580 0.994 -69.246 1.00 12.07 28 GLN D C 1
ATOM 6472 O O . GLN D 1 28 ? 16.051 0.406 -68.324 1.00 11.79 28 GLN D O 1
ATOM 6478 N N . GLU D 1 29 ? 17.442 1.994 -69.085 1.00 11.71 29 GLU D N 1
ATOM 6479 C CA . GLU D 1 29 ? 17.869 2.424 -67.767 1.00 11.55 29 GLU D CA 1
ATOM 6480 C C . GLU D 1 29 ? 16.723 2.920 -66.920 1.00 10.86 29 GLU D C 1
ATOM 6481 O O . GLU D 1 29 ? 16.801 2.817 -65.681 1.00 13.26 29 GLU D O 1
ATOM 6487 N N . LEU D 1 30 ? 15.670 3.426 -67.559 1.00 11.71 30 LEU D N 1
ATOM 6488 C CA . LEU D 1 30 ? 14.528 3.966 -66.854 1.00 12.63 30 LEU D CA 1
ATOM 6489 C C . LEU D 1 30 ? 13.314 3.059 -66.850 1.00 11.89 30 LEU D C 1
ATOM 6490 O O . LEU D 1 30 ? 12.183 3.439 -66.606 1.00 13.44 30 LEU D O 1
ATOM 6495 N N . ASP D 1 31 ? 13.587 1.766 -67.050 1.00 12.97 31 ASP D N 1
ATOM 6496 C CA . ASP D 1 31 ? 12.598 0.738 -66.810 1.00 13.73 31 ASP D CA 1
ATOM 6497 C C . ASP D 1 31 ? 11.330 0.913 -67.658 1.00 13.77 31 ASP D C 1
ATOM 6498 O O . ASP D 1 31 ? 10.181 0.750 -67.208 1.00 16.45 31 ASP D O 1
ATOM 6503 N N . THR D 1 32 ? 11.576 1.222 -68.957 1.00 13.05 32 THR D N 1
ATOM 6504 C CA . THR D 1 32 ? 10.529 1.263 -69.963 1.00 11.99 32 THR D CA 1
ATOM 6505 C C . THR D 1 32 ? 10.913 0.257 -71.071 1.00 11.81 32 THR D C 1
ATOM 6506 O O . THR D 1 32 ? 12.050 -0.233 -71.129 1.00 13.02 32 THR D O 1
ATOM 6510 N N . TYR D 1 33 ? 9.945 0.009 -71.926 1.00 11.73 33 TYR D N 1
ATOM 6511 C CA . TYR D 1 33 ? 10.114 -0.884 -73.090 1.00 11.92 33 TYR D CA 1
ATOM 6512 C C . TYR D 1 33 ? 10.424 -0.041 -74.340 1.00 11.00 33 TYR D C 1
ATOM 6513 O O . TYR D 1 33 ? 9.536 0.565 -74.887 1.00 12.22 33 TYR D O 1
ATOM 6522 N N . GLY D 1 34 ? 11.702 0.050 -74.676 1.00 11.92 34 GLY D N 1
ATOM 6523 C CA . GLY D 1 34 ? 12.134 0.858 -75.763 1.00 10.94 34 GLY D CA 1
ATOM 6524 C C . GLY D 1 34 ? 11.918 0.290 -77.128 1.00 11.91 34 GLY D C 1
ATOM 6525 O O . GLY D 1 34 ? 12.160 -0.880 -77.371 1.00 11.79 34 GLY D O 1
ATOM 6526 N N . MET D 1 35 ? 11.514 1.163 -78.045 1.00 10.81 35 MET D N 1
ATOM 6527 C CA . MET D 1 35 ? 11.287 0.802 -79.446 1.00 10.36 35 MET D CA 1
ATOM 6528 C C . MET D 1 35 ? 11.845 1.887 -80.340 1.00 9.80 35 MET D C 1
ATOM 6529 O O . MET D 1 35 ? 11.875 3.049 -79.924 1.00 11.49 35 MET D O 1
ATOM 6534 N N . VAL D 1 36 ? 12.181 1.523 -81.557 1.00 10.59 36 VAL D N 1
ATOM 6535 C CA . VAL D 1 36 ? 12.708 2.478 -82.512 1.00 11.19 36 VAL D CA 1
ATOM 6536 C C . VAL D 1 36 ? 12.096 2.272 -83.905 1.00 11.12 36 VAL D C 1
ATOM 6537 O O . VAL D 1 36 ? 11.964 1.140 -84.383 1.00 10.88 36 VAL D O 1
ATOM 6541 N N . ALA D 1 37 ? 11.760 3.375 -84.560 1.00 10.13 37 ALA D N 1
ATOM 6542 C CA . ALA D 1 37 ? 11.556 3.410 -86.002 1.00 10.02 37 ALA D CA 1
ATOM 6543 C C . ALA D 1 37 ? 12.717 4.169 -86.622 1.00 9.50 37 ALA D C 1
ATOM 6544 O O . ALA D 1 37 ? 12.873 5.407 -86.410 1.00 11.01 37 ALA D O 1
ATOM 6546 N N . LEU D 1 38 ? 13.594 3.464 -87.312 1.00 9.80 38 LEU D N 1
ATOM 6547 C CA . LEU D 1 38 ? 14.845 3.978 -87.852 1.00 9.99 38 LEU D CA 1
ATOM 6548 C C . LEU D 1 38 ? 14.636 4.813 -89.127 1.00 11.58 38 LEU D C 1
ATOM 6549 O O . LEU D 1 38 ? 13.984 4.352 -90.079 1.00 12.08 38 LEU D O 1
ATOM 6554 N N . THR D 1 39 ? 15.274 5.978 -89.174 1.00 10.47 39 THR D N 1
ATOM 6555 C CA . THR D 1 39 ? 15.153 6.893 -90.295 1.00 10.73 39 THR D CA 1
ATOM 6556 C C . THR D 1 39 ? 16.370 6.868 -91.236 1.00 10.25 39 THR D C 1
ATOM 6557 O O . THR D 1 39 ? 16.277 7.184 -92.427 1.00 13.43 39 THR D O 1
ATOM 6561 N N . ALA D 1 40 ? 17.535 6.525 -90.724 1.00 11.21 40 ALA D N 1
ATOM 6562 C CA . ALA D 1 40 ? 18.814 6.730 -91.373 1.00 11.39 40 ALA D CA 1
ATOM 6563 C C . ALA D 1 40 ? 19.909 6.039 -90.587 1.00 10.36 40 ALA D C 1
ATOM 6564 O O . ALA D 1 40 ? 19.657 5.646 -89.418 1.00 12.07 40 ALA D O 1
ATOM 6566 N N . ILE D 1 41 ? 21.063 5.852 -91.200 1.00 11.02 41 ILE D N 1
ATOM 6567 C CA . ILE D 1 41 ? 22.214 5.269 -90.561 1.00 12.36 41 ILE D CA 1
ATOM 6568 C C . ILE D 1 41 ? 23.387 6.253 -90.724 1.00 12.01 41 ILE D C 1
ATOM 6569 O O . ILE D 1 41 ? 23.724 6.633 -91.845 1.00 12.11 41 ILE D O 1
ATOM 6574 N N . VAL D 1 42 ? 23.967 6.670 -89.622 1.00 11.41 42 VAL D N 1
ATOM 6575 C CA . VAL D 1 42 ? 25.089 7.557 -89.599 1.00 11.11 42 VAL D CA 1
ATOM 6576 C C . VAL D 1 42 ? 26.352 6.807 -89.276 1.00 11.74 42 VAL D C 1
ATOM 6577 O O . VAL D 1 42 ? 26.405 6.104 -88.243 1.00 12.10 42 VAL D O 1
ATOM 6581 N N . THR D 1 43 ? 27.354 6.939 -90.128 1.00 11.83 43 THR D N 1
ATOM 6582 C CA . THR D 1 43 ? 28.636 6.307 -89.954 1.00 11.99 43 THR D CA 1
ATOM 6583 C C . THR D 1 43 ? 29.730 7.360 -89.965 1.00 11.78 43 THR D C 1
ATOM 6584 O O . THR D 1 43 ? 29.463 8.535 -90.263 1.00 13.53 43 THR D O 1
ATOM 6588 N N . MET D 1 44 ? 30.945 6.987 -89.530 1.00 12.43 44 MET D N 1
ATOM 6589 C CA . MET D 1 44 ? 32.040 7.914 -89.305 1.00 12.79 44 MET D CA 1
ATOM 6590 C C . MET D 1 44 ? 33.320 7.377 -89.909 1.00 13.01 44 MET D C 1
ATOM 6591 O O . MET D 1 44 ? 33.677 6.205 -89.740 1.00 15.24 44 MET D O 1
ATOM 6596 N N . ASP D 1 45 ? 34.044 8.241 -90.611 1.00 15.80 45 ASP D N 1
ATOM 6597 C CA . ASP D 1 45 ? 35.332 7.858 -91.200 1.00 15.35 45 ASP D CA 1
ATOM 6598 C C . ASP D 1 45 ? 36.364 7.525 -90.146 1.00 15.37 45 ASP D C 1
ATOM 6599 O O . ASP D 1 45 ? 36.535 8.263 -89.157 1.00 16.92 45 ASP D O 1
ATOM 6604 N N . LYS D 1 46 ? 37.037 6.375 -90.307 1.00 17.74 46 LYS D N 1
ATOM 6605 C CA . LYS D 1 46 ? 38.013 5.949 -89.307 1.00 16.55 46 LYS D CA 1
ATOM 6606 C C . LYS D 1 46 ? 39.173 6.944 -89.019 1.00 17.49 46 LYS D C 1
ATOM 6607 O O . LYS D 1 46 ? 39.778 6.898 -87.938 1.00 22.56 46 LYS D O 1
ATOM 6613 N N . ASP D 1 47 ? 39.513 7.781 -89.991 1.00 18.40 47 ASP D N 1
ATOM 6614 C CA . ASP D 1 47 ? 40.644 8.691 -89.874 1.00 20.21 47 ASP D CA 1
ATOM 6615 C C . ASP D 1 47 ? 40.274 10.118 -89.438 1.00 19.27 47 ASP D C 1
ATOM 6616 O O . ASP D 1 47 ? 41.078 10.734 -88.726 1.00 21.65 47 ASP D O 1
ATOM 6621 N N . THR D 1 48 ? 39.130 10.629 -89.883 1.00 17.62 48 THR D N 1
ATOM 6622 C CA . THR D 1 48 ? 38.708 12.021 -89.619 1.00 15.85 48 THR D CA 1
ATOM 6623 C C . THR D 1 48 ? 37.461 12.143 -88.738 1.00 16.95 48 THR D C 1
ATOM 6624 O O . THR D 1 48 ? 37.138 13.236 -88.252 1.00 17.94 48 THR D O 1
ATOM 6628 N N . TRP D 1 49 ? 36.725 11.038 -88.626 1.00 16.45 49 TRP D N 1
ATOM 6629 C CA . TRP D 1 49 ? 35.433 10.998 -87.922 1.00 15.71 49 TRP D CA 1
ATOM 6630 C C . TRP D 1 49 ? 34.365 11.777 -88.644 1.00 16.01 49 TRP D C 1
ATOM 6631 O O . TRP D 1 49 ? 33.266 11.996 -88.101 1.00 18.98 49 TRP D O 1
ATOM 6642 N N . SER D 1 50 ? 34.641 12.151 -89.899 1.00 16.34 50 SER D N 1
ATOM 6643 C CA . SER D 1 50 ? 33.641 12.834 -90.729 1.00 18.32 50 SER D CA 1
ATOM 6644 C C . SER D 1 50 ? 32.396 11.925 -90.865 1.00 16.52 50 SER D C 1
ATOM 6645 O O . SER D 1 50 ? 32.521 10.706 -91.090 1.00 17.53 50 SER D O 1
ATOM 6648 N N . HIS D 1 51 ? 31.211 12.500 -90.702 1.00 15.88 51 HIS D N 1
ATOM 6649 C CA . HIS D 1 51 ? 29.968 11.773 -90.756 1.00 15.81 51 HIS D CA 1
ATOM 6650 C C . HIS D 1 51 ? 29.487 11.545 -92.174 1.00 16.16 51 HIS D C 1
ATOM 6651 O O . HIS D 1 51 ? 29.650 12.368 -93.081 1.00 20.70 51 HIS D O 1
ATOM 6658 N N . ASP D 1 52 ? 28.837 10.424 -92.355 1.00 14.87 52 ASP D N 1
ATOM 6659 C CA . ASP D 1 52 ? 28.142 10.055 -93.606 1.00 13.99 52 ASP D CA 1
ATOM 6660 C C . ASP D 1 52 ? 26.774 9.597 -93.193 1.00 14.29 52 ASP D C 1
ATOM 6661 O O . ASP D 1 52 ? 26.611 8.641 -92.405 1.00 15.05 52 ASP D O 1
ATOM 6666 N N . VAL D 1 53 ? 25.751 10.265 -93.693 1.00 14.32 53 VAL D N 1
ATOM 6667 C CA . VAL D 1 53 ? 24.369 9.976 -93.400 1.00 13.82 53 VAL D CA 1
ATOM 6668 C C . VAL D 1 53 ? 23.777 9.213 -94.571 1.00 14.77 53 VAL D C 1
ATOM 6669 O O . VAL D 1 53 ? 23.685 9.746 -95.693 1.00 17.54 53 VAL D O 1
ATOM 6673 N N . THR D 1 54 ? 23.331 7.984 -94.340 1.00 12.36 54 THR D N 1
ATOM 6674 C CA . THR D 1 54 ? 22.675 7.169 -95.336 1.00 12.87 54 THR D CA 1
ATOM 6675 C C . THR D 1 54 ? 21.201 7.060 -95.005 1.00 12.03 54 THR D C 1
ATOM 6676 O O . THR D 1 54 ? 20.825 6.474 -93.963 1.00 12.85 54 THR D O 1
ATOM 6680 N N . PRO D 1 55 ? 20.329 7.703 -95.787 1.00 12.52 55 PRO D N 1
ATOM 6681 C CA . PRO D 1 55 ? 18.918 7.576 -95.482 1.00 12.42 55 PRO D CA 1
ATOM 6682 C C . PRO D 1 55 ? 18.410 6.142 -95.690 1.00 13.86 55 PRO D C 1
ATOM 6683 O O . PRO D 1 55 ? 18.890 5.440 -96.582 1.00 14.35 55 PRO D O 1
ATOM 6687 N N . LEU D 1 56 ? 17.437 5.721 -94.878 1.00 13.75 56 LEU D N 1
ATOM 6688 C CA . LEU D 1 56 ? 16.702 4.523 -95.201 1.00 13.22 56 LEU D CA 1
ATOM 6689 C C . LEU D 1 56 ? 15.572 4.853 -96.152 1.00 15.60 56 LEU D C 1
ATOM 6690 O O . LEU D 1 56 ? 14.953 5.918 -96.087 1.00 16.07 56 LEU D O 1
ATOM 6695 N N . PRO D 1 57 ? 15.222 3.896 -97.018 1.00 13.79 57 PRO D N 1
ATOM 6696 C CA . PRO D 1 57 ? 14.114 4.137 -97.939 1.00 15.04 57 PRO D CA 1
ATOM 6697 C C . PRO D 1 57 ? 12.829 4.460 -97.192 1.00 14.53 57 PRO D C 1
ATOM 6698 O O . PRO D 1 57 ? 12.490 3.886 -96.157 1.00 14.38 57 PRO D O 1
ATOM 6702 N N . MET D 1 58 ? 12.027 5.349 -97.758 1.00 16.82 58 MET D N 1
ATOM 6703 C CA A MET D 1 58 ? 10.717 5.686 -97.177 0.22 18.33 58 MET D CA 1
ATOM 6704 C CA B MET D 1 58 ? 10.747 5.663 -97.144 0.78 16.92 58 MET D CA 1
ATOM 6705 C C . MET D 1 58 ? 9.811 4.462 -96.940 1.00 17.07 58 MET D C 1
ATOM 6706 O O . MET D 1 58 ? 9.040 4.440 -95.968 1.00 19.28 58 MET D O 1
ATOM 6715 N N . ASP D 1 59 ? 9.890 3.460 -97.831 1.00 18.17 59 ASP D N 1
ATOM 6716 C CA A ASP D 1 59 ? 9.039 2.265 -97.725 0.62 23.10 59 ASP D CA 1
ATOM 6717 C CA B ASP D 1 59 ? 9.044 2.281 -97.718 0.38 20.62 59 ASP D CA 1
ATOM 6718 C C . ASP D 1 59 ? 9.339 1.565 -96.411 1.00 16.83 59 ASP D C 1
ATOM 6719 O O . ASP D 1 59 ? 8.437 1.127 -95.723 1.00 19.41 59 ASP D O 1
ATOM 6728 N N . VAL D 1 60 ? 10.619 1.458 -96.080 1.00 15.18 60 VAL D N 1
ATOM 6729 C CA . VAL D 1 60 ? 10.994 0.740 -94.854 1.00 16.30 60 VAL D CA 1
ATOM 6730 C C . VAL D 1 60 ? 10.708 1.605 -93.620 1.00 13.97 60 VAL D C 1
ATOM 6731 O O . VAL D 1 60 ? 10.354 1.119 -92.547 1.00 13.64 60 VAL D O 1
ATOM 6735 N N . PHE D 1 61 ? 10.867 2.917 -93.731 1.00 13.49 61 PHE D N 1
ATOM 6736 C CA . PHE D 1 61 ? 10.443 3.806 -92.648 1.00 12.25 61 PHE D CA 1
ATOM 6737 C C . PHE D 1 61 ? 8.971 3.671 -92.337 1.00 13.23 61 PHE D C 1
ATOM 6738 O O . PHE D 1 61 ? 8.552 3.450 -91.197 1.00 13.81 61 PHE D O 1
ATOM 6746 N N . GLU D 1 62 ? 8.142 3.680 -93.382 1.00 15.30 62 GLU D N 1
ATOM 6747 C CA . GLU D 1 62 ? 6.724 3.512 -93.191 1.00 17.16 62 GLU D CA 1
ATOM 6748 C C . GLU D 1 62 ? 6.340 2.157 -92.588 1.00 15.67 62 GLU D C 1
ATOM 6749 O O . GLU D 1 62 ? 5.429 2.083 -91.767 1.00 17.26 62 GLU D O 1
ATOM 6755 N N . LYS D 1 63 ? 6.958 1.071 -93.084 1.00 13.84 63 LYS D N 1
ATOM 6756 C CA . LYS D 1 63 ? 6.662 -0.273 -92.551 1.00 14.67 63 LYS D CA 1
ATOM 6757 C C . LYS D 1 63 ? 7.011 -0.367 -91.057 1.00 12.98 63 LYS D C 1
ATOM 6758 O O . LYS D 1 63 ? 6.313 -0.980 -90.272 1.00 13.54 63 LYS D O 1
ATOM 6764 N N . GLN D 1 64 ? 8.100 0.283 -90.675 1.00 12.70 64 GLN D N 1
ATOM 6765 C CA . GLN D 1 64 ? 8.454 0.312 -89.236 1.00 13.02 64 GLN D CA 1
ATOM 6766 C C . GLN D 1 64 ? 7.435 1.074 -88.442 1.00 13.26 64 GLN D C 1
ATOM 6767 O O . GLN D 1 64 ? 7.030 0.648 -87.355 1.00 13.48 64 GLN D O 1
ATOM 6773 N N . LEU D 1 65 ? 6.973 2.225 -88.986 1.00 12.67 65 LEU D N 1
ATOM 6774 C CA . LEU D 1 65 ? 5.932 2.989 -88.286 1.00 13.99 65 LEU D CA 1
ATOM 6775 C C . LEU D 1 65 ? 4.652 2.199 -88.159 1.00 15.34 65 LEU D C 1
ATOM 6776 O O . LEU D 1 65 ? 3.981 2.256 -87.122 1.00 16.10 65 LEU D O 1
ATOM 6781 N N . GLU D 1 66 ? 4.306 1.419 -89.187 1.00 15.06 66 GLU D N 1
ATOM 6782 C CA . GLU D 1 66 ? 3.101 0.623 -89.134 1.00 15.07 66 GLU D CA 1
ATOM 6783 C C . GLU D 1 66 ? 3.172 -0.392 -87.951 1.00 14.87 66 GLU D C 1
ATOM 6784 O O . GLU D 1 66 ? 2.222 -0.576 -87.194 1.00 16.66 66 GLU D O 1
ATOM 6790 N N . THR D 1 67 ? 4.319 -1.053 -87.830 1.00 13.09 67 THR D N 1
ATOM 6791 C CA . THR D 1 67 ? 4.499 -2.007 -86.766 1.00 14.28 67 THR D CA 1
ATOM 6792 C C . THR D 1 67 ? 4.426 -1.356 -85.383 1.00 13.96 67 THR D C 1
ATOM 6793 O O . THR D 1 67 ? 3.753 -1.808 -84.512 1.00 15.09 67 THR D O 1
ATOM 6797 N N . ALA D 1 68 ? 5.139 -0.242 -85.248 1.00 13.91 68 ALA D N 1
ATOM 6798 C CA . ALA D 1 68 ? 5.166 0.483 -83.955 1.00 14.77 68 ALA D CA 1
ATOM 6799 C C . ALA D 1 68 ? 3.779 1.002 -83.596 1.00 15.83 68 ALA D C 1
ATOM 6800 O O . ALA D 1 68 ? 3.394 0.868 -82.440 1.00 16.49 68 ALA D O 1
ATOM 6802 N N . LEU D 1 69 ? 3.025 1.538 -84.569 1.00 15.06 69 LEU D N 1
ATOM 6803 C CA . LEU D 1 69 ? 1.691 2.060 -84.271 1.00 16.25 69 LEU D CA 1
ATOM 6804 C C . LEU D 1 69 ? 0.777 0.939 -83.856 1.00 19.46 69 LEU D C 1
ATOM 6805 O O . LEU D 1 69 ? -0.026 1.084 -82.950 1.00 18.91 69 LEU D O 1
ATOM 6810 N N . SER D 1 70 ? 0.924 -0.222 -84.512 1.00 17.21 70 SER D N 1
ATOM 6811 C CA . SER D 1 70 ? 0.109 -1.352 -84.183 1.00 16.39 70 SER D CA 1
ATOM 6812 C C . SER D 1 70 ? 0.355 -1.795 -82.730 1.00 16.59 70 SER D C 1
ATOM 6813 O O . SER D 1 70 ? -0.590 -2.074 -82.014 1.00 18.90 70 SER D O 1
ATOM 6816 N N . ILE D 1 71 ? 1.619 -1.837 -82.318 1.00 15.73 71 ILE D N 1
ATOM 6817 C CA . ILE D 1 71 ? 2.000 -2.199 -80.951 1.00 15.24 71 ILE D CA 1
ATOM 6818 C C . ILE D 1 71 ? 1.417 -1.198 -79.916 1.00 16.49 71 ILE D C 1
ATOM 6819 O O . ILE D 1 71 ? 0.976 -1.588 -78.824 1.00 17.46 71 ILE D O 1
ATOM 6824 N N . GLY D 1 72 ? 1.427 0.074 -80.289 1.00 15.98 72 GLY D N 1
ATOM 6825 C CA . GLY D 1 72 ? 0.724 1.094 -79.512 1.00 16.65 72 GLY D CA 1
ATOM 6826 C C . GLY D 1 72 ? 1.637 1.724 -78.456 1.00 14.85 72 GLY D C 1
ATOM 6827 O O . GLY D 1 72 ? 1.609 1.318 -77.300 1.00 17.05 72 GLY D O 1
ATOM 6828 N N . PRO D 1 73 ? 2.436 2.714 -78.831 1.00 14.70 73 PRO D N 1
ATOM 6829 C CA . PRO D 1 73 ? 3.322 3.316 -77.829 1.00 13.76 73 PRO D CA 1
ATOM 6830 C C . PRO D 1 73 ? 2.535 4.153 -76.811 1.00 12.85 73 PRO D C 1
ATOM 6831 O O . PRO D 1 73 ? 1.511 4.716 -77.108 1.00 14.83 73 PRO D O 1
ATOM 6835 N N . ASP D 1 74 ? 3.044 4.189 -75.606 1.00 14.19 74 ASP D N 1
ATOM 6836 C CA . ASP D 1 74 ? 2.525 5.041 -74.542 1.00 14.53 74 ASP D CA 1
ATOM 6837 C C . ASP D 1 74 ? 3.129 6.450 -74.641 1.00 13.25 74 ASP D C 1
ATOM 6838 O O . ASP D 1 74 ? 2.496 7.421 -74.154 1.00 16.02 74 ASP D O 1
ATOM 6843 N N . ALA D 1 75 ? 4.308 6.558 -75.240 1.00 12.25 75 ALA D N 1
ATOM 6844 C CA . ALA D 1 75 ? 5.014 7.835 -75.402 1.00 12.87 75 ALA D CA 1
ATOM 6845 C C . ALA D 1 75 ? 5.878 7.715 -76.648 1.00 13.16 75 ALA D C 1
ATOM 6846 O O . ALA D 1 75 ? 6.366 6.614 -76.979 1.00 12.31 75 ALA D O 1
ATOM 6848 N N . ILE D 1 76 ? 6.090 8.825 -77.316 1.00 12.82 76 ILE D N 1
ATOM 6849 C CA . ILE D 1 76 ? 6.906 8.943 -78.491 1.00 12.36 76 ILE D CA 1
ATOM 6850 C C . ILE D 1 76 ? 7.850 10.104 -78.354 1.00 10.97 76 ILE D C 1
ATOM 6851 O O . ILE D 1 76 ? 7.421 11.208 -78.011 1.00 12.53 76 ILE D O 1
ATOM 6856 N N . LYS D 1 77 ? 9.113 9.872 -78.694 1.00 11.15 77 LYS D N 1
ATOM 6857 C CA . LYS D 1 77 ? 10.154 10.853 -78.841 1.00 11.89 77 LYS D CA 1
ATOM 6858 C C . LYS D 1 77 ? 10.567 10.986 -80.276 1.00 11.58 77 LYS D C 1
ATOM 6859 O O . LYS D 1 77 ? 10.648 9.971 -80.991 1.00 12.74 77 LYS D O 1
ATOM 6865 N N . THR D 1 78 ? 10.833 12.199 -80.762 1.00 12.19 78 THR D N 1
ATOM 6866 C CA . THR D 1 78 ? 11.529 12.418 -82.031 1.00 12.33 78 THR D CA 1
ATOM 6867 C C . THR D 1 78 ? 12.932 12.887 -81.783 1.00 14.89 78 THR D C 1
ATOM 6868 O O . THR D 1 78 ? 13.204 13.794 -80.972 1.00 14.73 78 THR D O 1
ATOM 6872 N N . GLY D 1 79 ? 13.873 12.244 -82.459 1.00 14.63 79 GLY D N 1
ATOM 6873 C CA . GLY D 1 79 ? 15.219 12.701 -82.543 1.00 14.91 79 GLY D CA 1
ATOM 6874 C C . GLY D 1 79 ? 15.472 13.507 -83.782 1.00 13.03 79 GLY D C 1
ATOM 6875 O O . GLY D 1 79 ? 14.542 14.090 -84.352 1.00 17.06 79 GLY D O 1
ATOM 6876 N N . MET D 1 80 ? 16.717 13.590 -84.211 1.00 14.73 80 MET D N 1
ATOM 6877 C CA . MET D 1 80 ? 17.004 14.311 -85.442 1.00 15.01 80 MET D CA 1
ATOM 6878 C C . MET D 1 80 ? 16.319 13.662 -86.622 1.00 14.48 80 MET D C 1
ATOM 6879 O O . MET D 1 80 ? 16.449 12.487 -86.862 1.00 15.18 80 MET D O 1
ATOM 6884 N N . LEU D 1 81 ? 15.496 14.460 -87.303 1.00 15.98 81 LEU D N 1
ATOM 6885 C CA . LEU D 1 81 ? 14.716 14.050 -88.450 1.00 16.37 81 LEU D CA 1
ATOM 6886 C C . LEU D 1 81 ? 15.245 14.945 -89.608 1.00 19.54 81 LEU D C 1
ATOM 6887 O O . LEU D 1 81 ? 15.342 16.203 -89.477 1.00 23.73 81 LEU D O 1
ATOM 6892 N N . GLY D 1 82 ? 15.536 14.315 -90.720 1.00 20.15 82 GLY D N 1
ATOM 6893 C CA . GLY D 1 82 ? 16.301 14.933 -91.781 1.00 21.12 82 GLY D CA 1
ATOM 6894 C C . GLY D 1 82 ? 15.537 15.573 -92.889 1.00 19.59 82 GLY D C 1
ATOM 6895 O O . GLY D 1 82 ? 16.151 16.364 -93.620 1.00 20.35 82 GLY D O 1
ATOM 6896 N N . THR D 1 83 ? 14.254 15.275 -93.013 1.00 18.37 83 THR D N 1
ATOM 6897 C CA . THR D 1 83 ? 13.440 15.738 -94.130 1.00 17.74 83 THR D CA 1
ATOM 6898 C C . THR D 1 83 ? 12.066 16.213 -93.681 1.00 17.32 83 THR D C 1
ATOM 6899 O O . THR D 1 83 ? 11.522 15.793 -92.655 1.00 16.48 83 THR D O 1
ATOM 6903 N N . GLU D 1 84 ? 11.501 17.120 -94.474 1.00 19.71 84 GLU D N 1
ATOM 6904 C CA . GLU D 1 84 ? 10.148 17.584 -94.245 1.00 19.63 84 GLU D CA 1
ATOM 6905 C C . GLU D 1 84 ? 9.147 16.414 -94.221 1.00 18.00 84 GLU D C 1
ATOM 6906 O O . GLU D 1 84 ? 8.203 16.383 -93.415 1.00 18.50 84 GLU D O 1
ATOM 6912 N N . GLU D 1 85 ? 9.396 15.453 -95.123 1.00 20.28 85 GLU D N 1
ATOM 6913 C CA . GLU D 1 85 ? 8.520 14.313 -95.240 1.00 20.68 85 GLU D CA 1
ATOM 6914 C C . GLU D 1 85 ? 8.453 13.483 -93.916 1.00 18.53 85 GLU D C 1
ATOM 6915 O O . GLU D 1 85 ? 7.408 13.133 -93.433 1.00 18.63 85 GLU D O 1
ATOM 6921 N N . ILE D 1 86 ? 9.607 13.194 -93.345 1.00 17.42 86 ILE D N 1
ATOM 6922 C CA . ILE D 1 86 ? 9.704 12.451 -92.071 1.00 16.48 86 ILE D CA 1
ATOM 6923 C C . ILE D 1 86 ? 9.183 13.251 -90.883 1.00 15.23 86 ILE D C 1
ATOM 6924 O O . ILE D 1 86 ? 8.468 12.712 -90.035 1.00 16.65 86 ILE D O 1
ATOM 6929 N N . ILE D 1 87 ? 9.459 14.578 -90.893 1.00 15.38 87 ILE D N 1
ATOM 6930 C CA . ILE D 1 87 ? 8.916 15.430 -89.849 1.00 16.30 87 ILE D CA 1
ATOM 6931 C C . ILE D 1 87 ? 7.369 15.348 -89.826 1.00 19.11 87 ILE D C 1
ATOM 6932 O O . ILE D 1 87 ? 6.736 15.166 -88.804 1.00 17.21 87 ILE D O 1
ATOM 6937 N N . LYS D 1 88 ? 6.766 15.484 -91.009 1.00 18.87 88 LYS D N 1
ATOM 6938 C CA . LYS D 1 88 ? 5.347 15.448 -91.093 1.00 19.07 88 LYS D CA 1
ATOM 6939 C C . LYS D 1 88 ? 4.772 14.087 -90.654 1.00 19.58 88 LYS D C 1
ATOM 6940 O O . LYS D 1 88 ? 3.838 14.009 -89.880 1.00 17.18 88 LYS D O 1
ATOM 6946 N N . ARG D 1 89 ? 5.414 13.012 -91.139 1.00 16.56 89 ARG D N 1
ATOM 6947 C CA . ARG D 1 89 ? 4.994 11.658 -90.741 1.00 16.98 89 ARG D CA 1
ATOM 6948 C C . ARG D 1 89 ? 5.097 11.389 -89.242 1.00 15.60 89 ARG D C 1
ATOM 6949 O O . ARG D 1 89 ? 4.260 10.725 -88.652 1.00 18.44 89 ARG D O 1
ATOM 6957 N N . ALA D 1 90 ? 6.153 11.914 -88.624 1.00 16.01 90 ALA D N 1
ATOM 6958 C CA . ALA D 1 90 ? 6.332 11.704 -87.176 1.00 15.33 90 ALA D CA 1
ATOM 6959 C C . ALA D 1 90 ? 5.186 12.330 -86.382 1.00 15.28 90 ALA D C 1
ATOM 6960 O O . ALA D 1 90 ? 4.627 11.740 -85.485 1.00 16.27 90 ALA D O 1
ATOM 6962 N N . GLY D 1 91 ? 4.800 13.542 -86.787 1.00 15.75 91 GLY D N 1
ATOM 6963 C CA . GLY D 1 91 ? 3.677 14.127 -86.116 1.00 15.78 91 GLY D CA 1
ATOM 6964 C C . GLY D 1 91 ? 2.384 13.335 -86.319 1.00 17.61 91 GLY D C 1
ATOM 6965 O O . GLY D 1 91 ? 1.572 13.138 -85.401 1.00 16.85 91 GLY D O 1
ATOM 6966 N N . GLU D 1 92 ? 2.232 12.833 -87.556 1.00 17.69 92 GLU D N 1
ATOM 6967 C CA . GLU D 1 92 ? 1.037 12.022 -87.863 1.00 18.64 92 GLU D CA 1
ATOM 6968 C C . GLU D 1 92 ? 0.945 10.704 -87.100 1.00 16.87 92 GLU D C 1
ATOM 6969 O O . GLU D 1 92 ? -0.131 10.326 -86.669 1.00 19.31 92 GLU D O 1
ATOM 6975 N N A VAL D 1 93 ? 2.081 10.034 -86.892 0.81 17.30 93 VAL D N 1
ATOM 6976 N N B VAL D 1 93 ? 2.067 10.030 -86.916 0.19 16.95 93 VAL D N 1
ATOM 6977 C CA A VAL D 1 93 ? 2.032 8.757 -86.149 0.81 18.77 93 VAL D CA 1
ATOM 6978 C CA B VAL D 1 93 ? 2.026 8.782 -86.181 0.19 17.53 93 VAL D CA 1
ATOM 6979 C C A VAL D 1 93 ? 1.637 9.050 -84.709 0.81 17.46 93 VAL D C 1
ATOM 6980 C C B VAL D 1 93 ? 1.754 9.010 -84.694 0.19 17.23 93 VAL D C 1
ATOM 6981 O O A VAL D 1 93 ? 0.846 8.332 -84.139 0.81 18.27 93 VAL D O 1
ATOM 6982 O O B VAL D 1 93 ? 1.160 8.154 -84.060 0.19 15.03 93 VAL D O 1
ATOM 6989 N N . TYR D 1 94 ? 2.174 10.154 -84.137 1.00 15.83 94 TYR D N 1
ATOM 6990 C CA . TYR D 1 94 ? 1.771 10.473 -82.786 1.00 16.82 94 TYR D CA 1
ATOM 6991 C C . TYR D 1 94 ? 0.245 10.669 -82.701 1.00 16.02 94 TYR D C 1
ATOM 6992 O O . TYR D 1 94 ? -0.428 10.143 -81.855 1.00 16.05 94 TYR D O 1
ATOM 7001 N N . GLU D 1 95 ? -0.266 11.484 -83.609 1.00 18.75 95 GLU D N 1
ATOM 7002 C CA . GLU D 1 95 ? -1.693 11.802 -83.643 1.00 21.70 95 GLU D CA 1
ATOM 7003 C C . GLU D 1 95 ? -2.558 10.559 -83.867 1.00 19.88 95 GLU D C 1
ATOM 7004 O O . GLU D 1 95 ? -3.584 10.423 -83.264 1.00 24.25 95 GLU D O 1
ATOM 7010 N N . ALA D 1 96 ? -2.070 9.607 -84.670 1.00 18.43 96 ALA D N 1
ATOM 7011 C CA . ALA D 1 96 ? -2.802 8.351 -84.937 1.00 22.34 96 ALA D CA 1
ATOM 7012 C C . ALA D 1 96 ? -2.770 7.360 -83.774 1.00 22.17 96 ALA D C 1
ATOM 7013 O O . ALA D 1 96 ? -3.613 6.489 -83.621 1.00 23.55 96 ALA D O 1
ATOM 7015 N N . SER D 1 97 ? -1.717 7.474 -82.980 1.00 20.08 97 SER D N 1
ATOM 7016 C CA . SER D 1 97 ? -1.535 6.577 -81.839 1.00 19.79 97 SER D CA 1
ATOM 7017 C C . SER D 1 97 ? -2.415 7.020 -80.667 1.00 22.26 97 SER D C 1
ATOM 7018 O O . SER D 1 97 ? -3.046 8.084 -80.685 1.00 22.67 97 SER D O 1
ATOM 7021 N N . ASN D 1 98 ? -2.412 6.187 -79.635 1.00 22.74 98 ASN D N 1
ATOM 7022 C CA . ASN D 1 98 ? -3.052 6.562 -78.351 1.00 24.95 98 ASN D CA 1
ATOM 7023 C C . ASN D 1 98 ? -2.000 6.991 -77.351 1.00 23.48 98 ASN D C 1
ATOM 7024 O O . ASN D 1 98 ? -2.242 7.030 -76.141 1.00 27.01 98 ASN D O 1
ATOM 7029 N N . ALA D 1 99 ? -0.833 7.384 -77.830 1.00 20.72 99 ALA D N 1
ATOM 7030 C CA . ALA D 1 99 ? 0.134 7.903 -76.896 1.00 18.89 99 ALA D CA 1
ATOM 7031 C C . ALA D 1 99 ? -0.317 9.191 -76.255 1.00 19.66 99 ALA D C 1
ATOM 7032 O O . ALA D 1 99 ? -0.905 10.007 -76.899 1.00 21.07 99 ALA D O 1
ATOM 7034 N N . GLN D 1 100 ? -0.005 9.352 -74.960 1.00 20.39 100 GLN D N 1
ATOM 7035 C CA . GLN D 1 100 ? -0.357 10.571 -74.221 1.00 23.26 100 GLN D CA 1
ATOM 7036 C C . GLN D 1 100 ? 0.753 11.605 -74.193 1.00 18.55 100 GLN D C 1
ATOM 7037 O O . GLN D 1 100 ? 0.542 12.765 -73.793 1.00 22.38 100 GLN D O 1
ATOM 7043 N N . TYR D 1 101 ? 1.959 11.195 -74.585 1.00 15.40 101 TYR D N 1
ATOM 7044 C CA . TYR D 1 101 ? 3.138 12.041 -74.498 1.00 15.31 101 TYR D CA 1
ATOM 7045 C C . TYR D 1 101 ? 3.919 12.055 -75.797 1.00 13.51 101 TYR D C 1
ATOM 7046 O O . TYR D 1 101 ? 4.235 10.992 -76.331 1.00 15.32 101 TYR D O 1
ATOM 7055 N N . PHE D 1 102 ? 4.297 13.243 -76.246 1.00 13.07 102 PHE D N 1
ATOM 7056 C CA . PHE D 1 102 ? 5.099 13.485 -77.429 1.00 12.60 102 PHE D CA 1
ATOM 7057 C C . PHE D 1 102 ? 6.224 14.431 -77.047 1.00 12.74 102 PHE D C 1
ATOM 7058 O O . PHE D 1 102 ? 5.953 15.579 -76.695 1.00 14.60 102 PHE D O 1
ATOM 7066 N N . VAL D 1 103 ? 7.452 13.982 -77.073 1.00 11.94 103 VAL D N 1
ATOM 7067 C CA . VAL D 1 103 ? 8.628 14.734 -76.767 1.00 11.26 103 VAL D CA 1
ATOM 7068 C C . VAL D 1 103 ? 9.364 14.965 -78.055 1.00 12.90 103 VAL D C 1
ATOM 7069 O O . VAL D 1 103 ? 9.849 14.024 -78.659 1.00 13.68 103 VAL D O 1
ATOM 7073 N N . VAL D 1 104 ? 9.536 16.229 -78.428 1.00 12.36 104 VAL D N 1
ATOM 7074 C CA . VAL D 1 104 ? 10.196 16.625 -79.649 1.00 12.83 104 VAL D CA 1
ATOM 7075 C C . VAL D 1 104 ? 11.531 17.228 -79.328 1.00 14.10 104 VAL D C 1
ATOM 7076 O O . VAL D 1 104 ? 11.575 18.311 -78.727 1.00 13.20 104 VAL D O 1
ATOM 7080 N N . ASP D 1 105 ? 12.612 16.627 -79.781 1.00 12.72 105 ASP D N 1
ATOM 7081 C CA . ASP D 1 105 ? 13.936 17.167 -79.695 1.00 12.17 105 ASP D CA 1
ATOM 7082 C C . ASP D 1 105 ? 14.223 17.779 -81.046 1.00 13.78 105 ASP D C 1
ATOM 7083 O O . ASP D 1 105 ? 14.432 17.057 -82.049 1.00 14.54 105 ASP D O 1
ATOM 7088 N N . PRO D 1 106 ? 14.133 19.115 -81.169 1.00 12.98 106 PRO D N 1
ATOM 7089 C CA . PRO D 1 106 ? 14.103 19.782 -82.472 1.00 14.77 106 PRO D CA 1
ATOM 7090 C C . PRO D 1 106 ? 15.477 19.965 -83.081 1.00 14.26 106 PRO D C 1
ATOM 7091 O O . PRO D 1 106 ? 15.951 21.094 -83.347 1.00 16.36 106 PRO D O 1
ATOM 7095 N N . VAL D 1 107 ? 16.142 18.842 -83.329 1.00 14.61 107 VAL D N 1
ATOM 7096 C CA . VAL D 1 107 ? 17.541 18.913 -83.677 1.00 16.20 107 VAL D CA 1
ATOM 7097 C C . VAL D 1 107 ? 17.746 19.598 -85.031 1.00 19.05 107 VAL D C 1
ATOM 7098 O O . VAL D 1 107 ? 17.105 19.240 -85.988 1.00 18.95 107 VAL D O 1
ATOM 7102 N N . MET D 1 108 ? 18.654 20.584 -85.043 1.00 19.13 108 MET D N 1
ATOM 7103 C CA . MET D 1 108 ? 19.076 21.327 -86.240 1.00 19.24 108 MET D CA 1
ATOM 7104 C C . MET D 1 108 ? 20.596 21.203 -86.423 1.00 22.40 108 MET D C 1
ATOM 7105 O O . MET D 1 108 ? 21.374 21.158 -85.465 1.00 24.19 108 MET D O 1
ATOM 7110 N N . VAL D 1 109 ? 21.022 21.215 -87.673 1.00 36.16 109 VAL D N 1
ATOM 7111 C CA . VAL D 1 109 ? 22.463 21.163 -87.993 1.00 39.56 109 VAL D CA 1
ATOM 7112 C C . VAL D 1 109 ? 22.922 22.579 -88.357 1.00 32.67 109 VAL D C 1
ATOM 7113 O O . VAL D 1 109 ? 22.165 23.345 -88.958 1.00 42.88 109 VAL D O 1
ATOM 7117 N N . CYS D 1 110 ? 24.139 22.943 -87.964 1.00 35.43 110 CYS D N 1
ATOM 7118 C CA . CYS D 1 110 ? 24.645 24.296 -88.195 1.00 36.80 110 CYS D CA 1
ATOM 7119 C C . CYS D 1 110 ? 25.615 24.353 -89.378 1.00 41.27 110 CYS D C 1
ATOM 7120 O O . CYS D 1 110 ? 26.337 23.392 -89.616 1.00 57.73 110 CYS D O 1
ATOM 7123 N N . LYS D 1 111 ? 25.584 25.464 -90.118 1.00 56.22 111 LYS D N 1
ATOM 7124 C CA . LYS D 1 111 ? 26.578 25.790 -91.166 1.00 61.70 111 LYS D CA 1
ATOM 7125 C C . LYS D 1 111 ? 27.714 26.688 -90.612 1.00 81.48 111 LYS D C 1
ATOM 7126 O O . LYS D 1 111 ? 28.827 26.693 -91.152 1.00 90.50 111 LYS D O 1
ATOM 7128 N N . GLY D 1 112 ? 27.419 27.451 -89.554 1.00 71.55 112 GLY D N 1
ATOM 7129 C CA . GLY D 1 112 ? 28.443 28.131 -88.750 1.00 62.22 112 GLY D CA 1
ATOM 7130 C C . GLY D 1 112 ? 28.270 27.671 -87.310 1.00 68.81 112 GLY D C 1
ATOM 7131 O O . GLY D 1 112 ? 28.341 26.468 -87.035 1.00 84.77 112 GLY D O 1
ATOM 7132 N N . GLU D 1 113 ? 28.104 28.630 -86.392 1.00 50.04 113 GLU D N 1
ATOM 7133 C CA . GLU D 1 113 ? 27.354 28.410 -85.137 1.00 48.96 113 GLU D CA 1
ATOM 7134 C C . GLU D 1 113 ? 26.137 29.387 -85.024 1.00 44.19 113 GLU D C 1
ATOM 7135 O O . GLU D 1 113 ? 25.280 29.190 -84.145 1.00 56.10 113 GLU D O 1
ATOM 7141 N N . ASP D 1 114 ? 26.076 30.421 -85.888 1.00 46.29 114 ASP D N 1
ATOM 7142 C CA . ASP D 1 114 ? 24.904 31.340 -85.984 1.00 60.05 114 ASP D CA 1
ATOM 7143 C C . ASP D 1 114 ? 24.074 31.150 -87.256 1.00 63.54 114 ASP D C 1
ATOM 7144 O O . ASP D 1 114 ? 23.156 31.941 -87.500 1.00 58.85 114 ASP D O 1
ATOM 7146 N N . GLU D 1 115 ? 24.390 30.134 -88.065 1.00 62.79 115 GLU D N 1
ATOM 7147 C CA . GLU D 1 115 ? 23.696 29.910 -89.346 1.00 49.08 115 GLU D CA 1
ATOM 7148 C C . GLU D 1 115 ? 23.171 28.473 -89.439 1.00 49.16 115 GLU D C 1
ATOM 7149 O O . GLU D 1 115 ? 23.921 27.485 -89.252 1.00 39.85 115 GLU D O 1
ATOM 7151 N N . VAL D 1 116 ? 21.873 28.352 -89.709 1.00 39.99 116 VAL D N 1
ATOM 7152 C CA . VAL D 1 116 ? 21.253 27.030 -89.832 1.00 38.47 116 VAL D CA 1
ATOM 7153 C C . VAL D 1 116 ? 21.610 26.453 -91.194 1.00 43.44 116 VAL D C 1
ATOM 7154 O O . VAL D 1 116 ? 21.756 27.193 -92.159 1.00 42.66 116 VAL D O 1
ATOM 7158 N N . LEU D 1 117 ? 21.822 25.141 -91.234 1.00 35.15 117 LEU D N 1
ATOM 7159 C CA . LEU D 1 117 ? 21.814 24.384 -92.465 1.00 36.24 117 LEU D CA 1
ATOM 7160 C C . LEU D 1 117 ? 20.397 23.817 -92.614 1.00 44.32 117 LEU D C 1
ATOM 7161 O O . LEU D 1 117 ? 19.850 23.258 -91.657 1.00 46.81 117 LEU D O 1
ATOM 7166 N N . ASN D 1 118 ? 19.792 23.970 -93.790 1.00 49.48 118 ASN D N 1
ATOM 7167 C CA . ASN D 1 118 ? 18.453 23.407 -94.062 1.00 35.19 118 ASN D CA 1
ATOM 7168 C C . ASN D 1 118 ? 17.280 24.063 -93.254 1.00 30.22 118 ASN D C 1
ATOM 7169 O O . ASN D 1 118 ? 16.605 23.411 -92.451 1.00 37.12 118 ASN D O 1
ATOM 7174 N N . PRO D 1 119 ? 17.001 25.368 -93.513 1.00 39.13 119 PRO D N 1
ATOM 7175 C CA . PRO D 1 119 ? 15.901 26.142 -92.835 1.00 34.64 119 PRO D CA 1
ATOM 7176 C C . PRO D 1 119 ? 14.476 25.605 -93.056 1.00 30.56 119 PRO D C 1
ATOM 7177 O O . PRO D 1 119 ? 13.543 25.853 -92.272 1.00 35.93 119 PRO D O 1
ATOM 7181 N N . GLY D 1 120 ? 14.311 24.862 -94.132 1.00 30.84 120 GLY D N 1
ATOM 7182 C CA . GLY D 1 120 ? 13.063 24.202 -94.373 1.00 23.65 120 GLY D CA 1
ATOM 7183 C C . GLY D 1 120 ? 12.667 23.234 -93.260 1.00 26.28 120 GLY D C 1
ATOM 7184 O O . GLY D 1 120 ? 11.471 23.055 -93.004 1.00 28.32 120 GLY D O 1
ATOM 7185 N N . ASN D 1 121 ? 13.636 22.575 -92.620 1.00 24.76 121 ASN D N 1
ATOM 7186 C CA . ASN D 1 121 ? 13.268 21.603 -91.580 1.00 27.42 121 ASN D CA 1
ATOM 7187 C C . ASN D 1 121 ? 12.713 22.356 -90.359 1.00 22.37 121 ASN D C 1
ATOM 7188 O O . ASN D 1 121 ? 11.808 21.886 -89.651 1.00 22.71 121 ASN D O 1
ATOM 7193 N N . THR D 1 122 ? 13.230 23.549 -90.141 1.00 23.23 122 THR D N 1
ATOM 7194 C CA . THR D 1 122 ? 12.759 24.372 -89.020 1.00 22.57 122 THR D CA 1
ATOM 7195 C C . THR D 1 122 ? 11.298 24.736 -89.231 1.00 23.64 122 THR D C 1
ATOM 7196 O O . THR D 1 122 ? 10.477 24.601 -88.325 1.00 20.12 122 THR D O 1
ATOM 7200 N N . GLU D 1 123 ? 10.960 25.146 -90.448 1.00 25.21 123 GLU D N 1
ATOM 7201 C CA . GLU D 1 123 ? 9.587 25.525 -90.732 1.00 23.55 123 GLU D CA 1
ATOM 7202 C C . GLU D 1 123 ? 8.654 24.301 -90.566 1.00 21.49 123 GLU D C 1
ATOM 7203 O O . GLU D 1 123 ? 7.542 24.409 -90.045 1.00 21.68 123 GLU D O 1
ATOM 7209 N N . ALA D 1 124 ? 9.135 23.137 -91.017 1.00 22.39 124 ALA D N 1
ATOM 7210 C CA . ALA D 1 124 ? 8.344 21.927 -90.880 1.00 23.54 124 ALA D CA 1
ATOM 7211 C C . ALA D 1 124 ? 8.128 21.526 -89.411 1.00 18.83 124 ALA D C 1
ATOM 7212 O O . ALA D 1 124 ? 7.025 21.106 -89.012 1.00 19.14 124 ALA D O 1
ATOM 7214 N N . MET D 1 125 ? 9.145 21.709 -88.568 1.00 17.59 125 MET D N 1
ATOM 7215 C CA . MET D 1 125 ? 8.950 21.395 -87.142 1.00 18.66 125 MET D CA 1
ATOM 7216 C C . MET D 1 125 ? 7.939 22.327 -86.487 1.00 18.13 125 MET D C 1
ATOM 7217 O O . MET D 1 125 ? 7.095 21.897 -85.696 1.00 17.80 125 MET D O 1
ATOM 7222 N N . ILE D 1 126 ? 8.003 23.601 -86.880 1.00 20.38 126 ILE D N 1
ATOM 7223 C CA . ILE D 1 126 ? 7.050 24.569 -86.348 1.00 20.90 126 ILE D CA 1
ATOM 7224 C C . ILE D 1 126 ? 5.623 24.227 -86.782 1.00 21.06 126 ILE D C 1
ATOM 7225 O O . ILE D 1 126 ? 4.682 24.264 -85.985 1.00 20.33 126 ILE D O 1
ATOM 7230 N N . LYS D 1 127 ? 5.500 23.837 -88.055 1.00 21.62 127 LYS D N 1
ATOM 7231 C CA . LYS D 1 127 ? 4.207 23.593 -88.638 1.00 24.47 127 LYS D CA 1
ATOM 7232 C C . LYS D 1 127 ? 3.596 22.268 -88.104 1.00 23.27 127 LYS D C 1
ATOM 7233 O O . LYS D 1 127 ? 2.429 22.202 -87.701 1.00 24.46 127 LYS D O 1
ATOM 7239 N N . TYR D 1 128 ? 4.409 21.211 -88.041 1.00 20.22 128 TYR D N 1
ATOM 7240 C CA . TYR D 1 128 ? 3.881 19.870 -87.767 1.00 20.66 128 TYR D CA 1
ATOM 7241 C C . TYR D 1 128 ? 4.132 19.325 -86.351 1.00 19.02 128 TYR D C 1
ATOM 7242 O O . TYR D 1 128 ? 3.361 18.523 -85.880 1.00 20.77 128 TYR D O 1
ATOM 7251 N N . LEU D 1 129 ? 5.245 19.723 -85.713 1.00 18.20 129 LEU D N 1
ATOM 7252 C CA . LEU D 1 129 ? 5.603 19.089 -84.408 1.00 15.45 129 LEU D CA 1
ATOM 7253 C C . LEU D 1 129 ? 5.295 19.971 -83.191 1.00 16.16 129 LEU D C 1
ATOM 7254 O O . LEU D 1 129 ? 4.765 19.485 -82.221 1.00 16.32 129 LEU D O 1
ATOM 7259 N N . LEU D 1 130 ? 5.601 21.266 -83.271 1.00 17.10 130 LEU D N 1
ATOM 7260 C CA . LEU D 1 130 ? 5.361 22.096 -82.094 1.00 17.92 130 LEU D CA 1
ATOM 7261 C C . LEU D 1 130 ? 3.939 22.059 -81.624 1.00 20.51 130 LEU D C 1
ATOM 7262 O O . LEU D 1 130 ? 3.705 21.920 -80.435 1.00 18.76 130 LEU D O 1
ATOM 7267 N N . PRO D 1 131 ? 2.955 22.163 -82.554 1.00 19.90 131 PRO D N 1
ATOM 7268 C CA . PRO D 1 131 ? 1.584 22.186 -82.050 1.00 19.86 131 PRO D CA 1
ATOM 7269 C C . PRO D 1 131 ? 1.096 20.883 -81.412 1.00 20.63 131 PRO D C 1
ATOM 7270 O O . PRO D 1 131 ? 0.026 20.864 -80.834 1.00 23.25 131 PRO D O 1
ATOM 7274 N N . LYS D 1 132 ? 1.861 19.807 -81.607 1.00 18.20 132 LYS D N 1
ATOM 7275 C CA . LYS D 1 132 ? 1.588 18.487 -81.020 1.00 17.31 132 LYS D CA 1
ATOM 7276 C C . LYS D 1 132 ? 2.388 18.140 -79.762 1.00 16.81 132 LYS D C 1
ATOM 7277 O O . LYS D 1 132 ? 2.071 17.191 -79.042 1.00 17.94 132 LYS D O 1
ATOM 7283 N N . ALA D 1 133 ? 3.497 18.877 -79.557 1.00 15.16 133 ALA D N 1
ATOM 7284 C CA . ALA D 1 133 ? 4.468 18.487 -78.542 1.00 16.40 133 ALA D CA 1
ATOM 7285 C C . ALA D 1 133 ? 3.973 18.636 -77.109 1.00 15.53 133 ALA D C 1
ATOM 7286 O O . ALA D 1 133 ? 3.466 19.701 -76.732 1.00 17.61 133 ALA D O 1
ATOM 7288 N N . THR D 1 134 ? 4.123 17.604 -76.301 1.00 14.98 134 THR D N 1
ATOM 7289 C CA . THR D 1 134 ? 3.977 17.701 -74.839 1.00 14.99 134 THR D CA 1
ATOM 7290 C C . THR D 1 134 ? 5.124 18.519 -74.292 1.00 15.56 134 THR D C 1
ATOM 7291 O O . THR D 1 134 ? 4.924 19.508 -73.542 1.00 16.12 134 THR D O 1
ATOM 7295 N N . VAL D 1 135 ? 6.332 18.189 -74.699 1.00 14.08 135 VAL D N 1
ATOM 7296 C CA . VAL D 1 135 ? 7.552 18.888 -74.324 1.00 13.86 135 VAL D CA 1
ATOM 7297 C C . VAL D 1 135 ? 8.394 19.045 -75.579 1.00 13.18 135 VAL D C 1
ATOM 7298 O O . VAL D 1 135 ? 8.555 18.045 -76.317 1.00 15.19 135 VAL D O 1
ATOM 7302 N N . VAL D 1 136 ? 8.910 20.243 -75.845 1.00 13.01 136 VAL D N 1
ATOM 7303 C CA . VAL D 1 136 ? 9.910 20.464 -76.850 1.00 12.97 136 VAL D CA 1
ATOM 7304 C C . VAL D 1 136 ? 11.211 20.877 -76.176 1.00 12.17 136 VAL D C 1
ATOM 7305 O O . VAL D 1 136 ? 11.194 21.640 -75.194 1.00 13.32 136 VAL D O 1
ATOM 7309 N N . THR D 1 137 ? 12.350 20.348 -76.632 1.00 11.23 137 THR D N 1
ATOM 7310 C CA . THR D 1 137 ? 13.623 20.417 -75.935 1.00 10.83 137 THR D CA 1
ATOM 7311 C C . THR D 1 137 ? 14.750 21.037 -76.788 1.00 11.45 137 THR D C 1
ATOM 7312 O O . THR D 1 137 ? 15.807 20.427 -76.987 1.00 13.05 137 THR D O 1
ATOM 7316 N N . PRO D 1 138 ? 14.553 22.292 -77.267 1.00 13.07 138 PRO D N 1
ATOM 7317 C CA . PRO D 1 138 ? 15.628 22.904 -78.037 1.00 12.14 138 PRO D CA 1
ATOM 7318 C C . PRO D 1 138 ? 16.882 23.229 -77.242 1.00 11.40 138 PRO D C 1
ATOM 7319 O O . PRO D 1 138 ? 16.761 23.637 -76.068 1.00 12.57 138 PRO D O 1
ATOM 7323 N N . ASN D 1 139 ? 18.059 23.105 -77.849 1.00 12.68 139 ASN D N 1
ATOM 7324 C CA . ASN D 1 139 ? 19.275 23.753 -77.360 1.00 12.99 139 ASN D CA 1
ATOM 7325 C C . ASN D 1 139 ? 19.213 25.260 -77.680 1.00 14.13 139 ASN D C 1
ATOM 7326 O O . ASN D 1 139 ? 18.214 25.763 -78.185 1.00 13.37 139 ASN D O 1
ATOM 7331 N N . LEU D 1 140 ? 20.242 25.971 -77.270 1.00 14.10 140 LEU D N 1
ATOM 7332 C CA . LEU D 1 140 ? 20.153 27.404 -77.335 1.00 13.27 140 LEU D CA 1
ATOM 7333 C C . LEU D 1 140 ? 20.011 27.922 -78.792 1.00 15.68 140 LEU D C 1
ATOM 7334 O O . LEU D 1 140 ? 19.208 28.842 -79.110 1.00 17.30 140 LEU D O 1
ATOM 7339 N N . PHE D 1 141 ? 20.765 27.289 -79.694 1.00 16.43 141 PHE D N 1
ATOM 7340 C CA . PHE D 1 141 ? 20.648 27.622 -81.109 1.00 16.22 141 PHE D CA 1
ATOM 7341 C C . PHE D 1 141 ? 19.258 27.351 -81.641 1.00 14.47 141 PHE D C 1
ATOM 7342 O O . PHE D 1 141 ? 18.626 28.169 -82.315 1.00 17.85 141 PHE D O 1
ATOM 7350 N N . GLU D 1 142 ? 18.796 26.119 -81.397 1.00 15.04 142 GLU D N 1
ATOM 7351 C CA . GLU D 1 142 ? 17.498 25.715 -81.876 1.00 13.95 142 GLU D CA 1
ATOM 7352 C C . GLU D 1 142 ? 16.371 26.607 -81.337 1.00 13.50 142 GLU D C 1
ATOM 7353 O O . GLU D 1 142 ? 15.387 26.896 -82.039 1.00 13.78 142 GLU D O 1
ATOM 7359 N N . ALA D 1 143 ? 16.505 27.049 -80.092 1.00 13.36 143 ALA D N 1
ATOM 7360 C CA . ALA D 1 143 ? 15.499 27.894 -79.519 1.00 13.22 143 ALA D CA 1
ATOM 7361 C C . ALA D 1 143 ? 15.423 29.255 -80.210 1.00 14.36 143 ALA D C 1
ATOM 7362 O O . ALA D 1 143 ? 14.357 29.803 -80.372 1.00 17.01 143 ALA D O 1
ATOM 7364 N N . GLY D 1 144 ? 16.578 29.774 -80.555 1.00 14.97 144 GLY D N 1
ATOM 7365 C CA . GLY D 1 144 ? 16.641 31.015 -81.310 1.00 16.15 144 GLY D CA 1
ATOM 7366 C C . GLY D 1 144 ? 16.026 30.876 -82.691 1.00 16.65 144 GLY D C 1
ATOM 7367 O O . GLY D 1 144 ? 15.413 31.810 -83.195 1.00 20.09 144 GLY D O 1
ATOM 7368 N N . GLN D 1 145 ? 16.141 29.700 -83.305 1.00 15.98 145 GLN D N 1
ATOM 7369 C CA . GLN D 1 145 ? 15.565 29.455 -84.631 1.00 15.75 145 GLN D CA 1
ATOM 7370 C C . GLN D 1 145 ? 14.075 29.273 -84.551 1.00 17.86 145 GLN D C 1
ATOM 7371 O O . GLN D 1 145 ? 13.349 29.856 -85.342 1.00 19.66 145 GLN D O 1
ATOM 7377 N N . LEU D 1 146 ? 13.605 28.448 -83.601 1.00 16.07 146 LEU D N 1
ATOM 7378 C CA . LEU D 1 146 ? 12.194 28.241 -83.437 1.00 15.72 146 LEU D CA 1
ATOM 7379 C C . LEU D 1 146 ? 11.412 29.520 -83.065 1.00 15.60 146 LEU D C 1
ATOM 7380 O O . LEU D 1 146 ? 10.251 29.665 -83.431 1.00 19.43 146 LEU D O 1
ATOM 7385 N N . SER D 1 147 ? 12.038 30.358 -82.273 1.00 16.44 147 SER D N 1
ATOM 7386 C CA . SER D 1 147 ? 11.419 31.566 -81.775 1.00 19.01 147 SER D CA 1
ATOM 7387 C C . SER D 1 147 ? 11.555 32.727 -82.754 1.00 18.24 147 SER D C 1
ATOM 7388 O O . SER D 1 147 ? 10.843 33.722 -82.630 1.00 22.63 147 SER D O 1
ATOM 7391 N N . GLY D 1 148 ? 12.518 32.646 -83.654 1.00 19.60 148 GLY D N 1
ATOM 7392 C CA . GLY D 1 148 ? 12.798 33.784 -84.522 1.00 21.34 148 GLY D CA 1
ATOM 7393 C C . GLY D 1 148 ? 13.621 34.876 -83.919 1.00 21.83 148 GLY D C 1
ATOM 7394 O O . GLY D 1 148 ? 13.792 35.921 -84.573 1.00 27.38 148 GLY D O 1
ATOM 7395 N N . LEU D 1 149 ? 14.109 34.672 -82.684 1.00 21.30 149 LEU D N 1
ATOM 7396 C CA . LEU D 1 149 ? 14.929 35.683 -81.997 1.00 19.63 149 LEU D CA 1
ATOM 7397 C C . LEU D 1 149 ? 16.392 35.672 -82.435 1.00 20.91 149 LEU D C 1
ATOM 7398 O O . LEU D 1 149 ? 17.115 36.642 -82.211 1.00 27.07 149 LEU D O 1
ATOM 7403 N N . GLY D 1 150 ? 16.861 34.566 -82.996 1.00 22.14 150 GLY D N 1
ATOM 7404 C CA . GLY D 1 150 ? 18.268 34.426 -83.283 1.00 22.90 150 GLY D CA 1
ATOM 7405 C C . GLY D 1 150 ? 19.057 34.161 -82.016 1.00 21.23 150 GLY D C 1
ATOM 7406 O O . GLY D 1 150 ? 18.540 33.500 -81.112 1.00 24.28 150 GLY D O 1
ATOM 7407 N N . LYS D 1 151 ? 20.264 34.698 -81.903 1.00 25.00 151 LYS D N 1
ATOM 7408 C CA . LYS D 1 151 ? 21.178 34.321 -80.831 1.00 21.41 151 LYS D CA 1
ATOM 7409 C C . LYS D 1 151 ? 20.584 34.655 -79.459 1.00 20.09 151 LYS D C 1
ATOM 7410 O O . LYS D 1 151 ? 20.215 35.792 -79.191 1.00 23.24 151 LYS D O 1
ATOM 7416 N N . LEU D 1 152 ? 20.572 33.660 -78.580 1.00 19.85 152 LEU D N 1
ATOM 7417 C CA . LEU D 1 152 ? 20.211 33.846 -77.198 1.00 18.45 152 LEU D CA 1
ATOM 7418 C C . LEU D 1 152 ? 21.446 33.685 -76.321 1.00 19.16 152 LEU D C 1
ATOM 7419 O O . LEU D 1 152 ? 22.265 32.816 -76.573 1.00 21.25 152 LEU D O 1
ATOM 7424 N N . ASN D 1 153 ? 21.568 34.516 -75.280 1.00 20.85 153 ASN D N 1
ATOM 7425 C CA . ASN D 1 153 ? 22.818 34.634 -74.521 1.00 23.29 153 ASN D CA 1
ATOM 7426 C C . ASN D 1 153 ? 22.613 34.711 -73.002 1.00 21.15 153 ASN D C 1
ATOM 7427 O O . ASN D 1 153 ? 23.577 34.876 -72.270 1.00 23.64 153 ASN D O 1
ATOM 7432 N N . SER D 1 154 ? 21.372 34.642 -72.558 1.00 19.33 154 SER D N 1
ATOM 7433 C CA . SER D 1 154 ? 21.013 34.876 -71.177 1.00 18.09 154 SER D CA 1
ATOM 7434 C C . SER D 1 154 ? 19.737 34.152 -70.807 1.00 16.55 154 SER D C 1
ATOM 7435 O O . SER D 1 154 ? 18.934 33.782 -71.691 1.00 18.02 154 SER D O 1
ATOM 7438 N N . ILE D 1 155 ? 19.483 33.973 -69.516 1.00 18.51 155 ILE D N 1
ATOM 7439 C CA . ILE D 1 155 ? 18.229 33.481 -69.026 1.00 17.81 155 ILE D CA 1
ATOM 7440 C C . ILE D 1 155 ? 17.068 34.334 -69.512 1.00 19.23 155 ILE D C 1
ATOM 7441 O O . ILE D 1 155 ? 16.043 33.813 -69.868 1.00 18.43 155 ILE D O 1
ATOM 7446 N N . GLU D 1 156 ? 17.220 35.654 -69.487 1.00 17.61 156 GLU D N 1
ATOM 7447 C CA . GLU D 1 156 ? 16.172 36.560 -69.952 1.00 20.40 156 GLU D CA 1
ATOM 7448 C C . GLU D 1 156 ? 15.850 36.293 -71.446 1.00 18.74 156 GLU D C 1
ATOM 7449 O O . GLU D 1 156 ? 14.672 36.267 -71.822 1.00 19.25 156 GLU D O 1
ATOM 7455 N N . ASP D 1 157 ? 16.862 36.076 -72.276 1.00 18.30 157 ASP D N 1
ATOM 7456 C CA . ASP D 1 157 ? 16.645 35.724 -73.696 1.00 19.70 157 ASP D CA 1
ATOM 7457 C C . ASP D 1 157 ? 15.907 34.393 -73.807 1.00 18.54 157 ASP D C 1
ATOM 7458 O O . ASP D 1 157 ? 15.010 34.221 -74.638 1.00 17.85 157 ASP D O 1
ATOM 7463 N N . MET D 1 158 ? 16.285 33.444 -72.958 1.00 15.84 158 MET D N 1
ATOM 7464 C CA . MET D 1 158 ? 15.664 32.129 -72.959 1.00 14.58 158 MET D CA 1
ATOM 7465 C C . MET D 1 158 ? 14.207 32.244 -72.550 1.00 16.70 158 MET D C 1
ATOM 7466 O O . MET D 1 158 ? 13.354 31.534 -73.082 1.00 15.39 158 MET D O 1
ATOM 7471 N N . LYS D 1 159 ? 13.876 33.117 -71.587 1.00 16.71 159 LYS D N 1
ATOM 7472 C CA . LYS D 1 159 ? 12.481 33.317 -71.178 1.00 16.03 159 LYS D CA 1
ATOM 7473 C C . LYS D 1 159 ? 11.666 33.803 -72.390 1.00 15.25 159 LYS D C 1
ATOM 7474 O O . LYS D 1 159 ? 10.539 33.322 -72.639 1.00 16.92 159 LYS D O 1
ATOM 7480 N N . LYS D 1 160 ? 12.205 34.760 -73.123 1.00 14.79 160 LYS D N 1
ATOM 7481 C CA . LYS D 1 160 ? 11.503 35.306 -74.297 1.00 17.29 160 LYS D CA 1
ATOM 7482 C C . LYS D 1 160 ? 11.306 34.210 -75.345 1.00 17.74 160 LYS D C 1
ATOM 7483 O O . LYS D 1 160 ? 10.189 34.066 -75.838 1.00 17.28 160 LYS D O 1
ATOM 7489 N N . ALA D 1 161 ? 12.338 33.434 -75.621 1.00 15.75 161 ALA D N 1
ATOM 7490 C CA . ALA D 1 161 ? 12.234 32.330 -76.585 1.00 15.99 161 ALA D CA 1
ATOM 7491 C C . ALA D 1 161 ? 11.209 31.306 -76.137 1.00 15.33 161 ALA D C 1
ATOM 7492 O O . ALA D 1 161 ? 10.399 30.858 -76.962 1.00 16.17 161 ALA D O 1
ATOM 7494 N N . ALA D 1 162 ? 11.181 30.967 -74.850 1.00 13.62 162 ALA D N 1
ATOM 7495 C CA . ALA D 1 162 ? 10.231 29.976 -74.352 1.00 13.71 162 ALA D CA 1
ATOM 7496 C C . ALA D 1 162 ? 8.816 30.451 -74.496 1.00 13.73 162 ALA D C 1
ATOM 7497 O O . ALA D 1 162 ? 7.910 29.669 -74.828 1.00 15.87 162 ALA D O 1
ATOM 7499 N N . THR D 1 163 ? 8.585 31.751 -74.215 1.00 15.41 163 THR D N 1
ATOM 7500 C CA . THR D 1 163 ? 7.278 32.326 -74.360 1.00 16.22 163 THR D CA 1
ATOM 7501 C C . THR D 1 163 ? 6.795 32.165 -75.822 1.00 15.05 163 THR D C 1
ATOM 7502 O O . THR D 1 163 ? 5.642 31.730 -76.059 1.00 17.23 163 THR D O 1
ATOM 7506 N N . ILE D 1 164 ? 7.668 32.485 -76.751 1.00 15.52 164 ILE D N 1
ATOM 7507 C CA . ILE D 1 164 ? 7.325 32.463 -78.155 1.00 15.43 164 ILE D CA 1
ATOM 7508 C C . ILE D 1 164 ? 7.023 31.035 -78.636 1.00 15.43 164 ILE D C 1
ATOM 7509 O O . ILE D 1 164 ? 6.051 30.765 -79.360 1.00 17.28 164 ILE D O 1
ATOM 7514 N N . ILE D 1 165 ? 7.850 30.125 -78.198 1.00 15.49 165 ILE D N 1
ATOM 7515 C CA . ILE D 1 165 ? 7.691 28.724 -78.593 1.00 14.55 165 ILE D CA 1
ATOM 7516 C C . ILE D 1 165 ? 6.427 28.120 -78.001 1.00 15.13 165 ILE D C 1
ATOM 7517 O O . ILE D 1 165 ? 5.743 27.359 -78.683 1.00 17.59 165 ILE D O 1
ATOM 7522 N N . PHE D 1 166 ? 6.112 28.400 -76.750 1.00 15.95 166 PHE D N 1
ATOM 7523 C CA . PHE D 1 166 ? 4.856 28.039 -76.148 1.00 15.84 166 PHE D CA 1
ATOM 7524 C C . PHE D 1 166 ? 3.686 28.577 -76.973 1.00 16.72 166 PHE D C 1
ATOM 7525 O O . PHE D 1 166 ? 2.725 27.861 -77.253 1.00 18.05 166 PHE D O 1
ATOM 7533 N N . ASP D 1 167 ? 3.778 29.830 -77.380 1.00 16.93 167 ASP D N 1
ATOM 7534 C CA . ASP D 1 167 ? 2.723 30.453 -78.172 1.00 18.08 167 ASP D CA 1
ATOM 7535 C C . ASP D 1 167 ? 2.554 29.805 -79.561 1.00 19.64 167 ASP D C 1
ATOM 7536 O O . ASP D 1 167 ? 1.464 29.887 -80.163 1.00 24.05 167 ASP D O 1
ATOM 7541 N N . LYS D 1 168 ? 3.602 29.152 -80.033 1.00 18.80 168 LYS D N 1
ATOM 7542 C CA . LYS D 1 168 ? 3.575 28.399 -81.300 1.00 21.57 168 LYS D CA 1
ATOM 7543 C C . LYS D 1 168 ? 3.008 26.999 -81.156 1.00 22.07 168 LYS D C 1
ATOM 7544 O O . LYS D 1 168 ? 2.913 26.268 -82.154 1.00 26.74 168 LYS D O 1
ATOM 7550 N N . GLY D 1 169 ? 2.601 26.645 -79.946 1.00 20.10 169 GLY D N 1
ATOM 7551 C CA . GLY D 1 169 ? 1.763 25.492 -79.615 1.00 20.00 169 GLY D CA 1
ATOM 7552 C C . GLY D 1 169 ? 2.309 24.386 -78.745 1.00 18.15 169 GLY D C 1
ATOM 7553 O O . GLY D 1 169 ? 1.559 23.497 -78.351 1.00 19.49 169 GLY D O 1
ATOM 7554 N N . ALA D 1 170 ? 3.600 24.475 -78.372 1.00 17.67 170 ALA D N 1
ATOM 7555 C CA . ALA D 1 170 ? 4.189 23.474 -77.492 1.00 17.32 170 ALA D CA 1
ATOM 7556 C C . ALA D 1 170 ? 3.652 23.642 -76.094 1.00 15.96 170 ALA D C 1
ATOM 7557 O O . ALA D 1 170 ? 3.592 24.775 -75.581 1.00 21.32 170 ALA D O 1
ATOM 7559 N N . GLN D 1 171 ? 3.228 22.562 -75.459 1.00 16.32 171 GLN D N 1
ATOM 7560 C CA . GLN D 1 171 ? 2.583 22.653 -74.142 1.00 20.04 171 GLN D CA 1
ATOM 7561 C C . GLN D 1 171 ? 3.553 23.019 -73.013 1.00 17.30 171 GLN D C 1
ATOM 7562 O O . GLN D 1 171 ? 3.191 23.712 -72.044 1.00 19.38 171 GLN D O 1
ATOM 7568 N N . HIS D 1 172 ? 4.770 22.514 -73.119 1.00 15.24 172 HIS D N 1
ATOM 7569 C CA . HIS D 1 172 ? 5.863 22.704 -72.210 1.00 14.15 172 HIS D CA 1
ATOM 7570 C C . HIS D 1 172 ? 7.119 22.876 -73.024 1.00 15.10 172 HIS D C 1
ATOM 7571 O O . HIS D 1 172 ? 7.302 22.217 -74.058 1.00 15.89 172 HIS D O 1
ATOM 7578 N N . VAL D 1 173 ? 7.997 23.768 -72.588 1.00 14.35 173 VAL D N 1
ATOM 7579 C CA . VAL D 1 173 ? 9.202 24.119 -73.264 1.00 12.16 173 VAL D CA 1
ATOM 7580 C C . VAL D 1 173 ? 10.371 23.999 -72.299 1.00 14.49 173 VAL D C 1
ATOM 7581 O O . VAL D 1 173 ? 10.305 24.521 -71.167 1.00 15.99 173 VAL D O 1
ATOM 7585 N N . ILE D 1 174 ? 11.449 23.312 -72.676 1.00 12.45 174 ILE D N 1
ATOM 7586 C CA . ILE D 1 174 ? 12.670 23.371 -71.951 1.00 14.27 174 ILE D CA 1
ATOM 7587 C C . ILE D 1 174 ? 13.739 23.835 -72.916 1.00 13.59 174 ILE D C 1
ATOM 7588 O O . ILE D 1 174 ? 14.063 23.160 -73.923 1.00 16.54 174 ILE D O 1
ATOM 7593 N N . ILE D 1 175 ? 14.313 25.031 -72.661 1.00 12.14 175 ILE D N 1
ATOM 7594 C CA . ILE D 1 175 ? 15.415 25.576 -73.389 1.00 13.19 175 ILE D CA 1
ATOM 7595 C C . ILE D 1 175 ? 16.697 25.256 -72.677 1.00 12.81 175 ILE D C 1
ATOM 7596 O O . ILE D 1 175 ? 16.863 25.618 -71.491 1.00 13.58 175 ILE D O 1
ATOM 7601 N N . LYS D 1 176 ? 17.531 24.424 -73.297 1.00 12.51 176 LYS D N 1
ATOM 7602 C CA . LYS D 1 176 ? 18.761 24.020 -72.656 1.00 13.80 176 LYS D CA 1
ATOM 7603 C C . LYS D 1 176 ? 19.788 25.139 -72.808 1.00 14.05 176 LYS D C 1
ATOM 7604 O O . LYS D 1 176 ? 19.991 25.671 -73.903 1.00 15.59 176 LYS D O 1
ATOM 7610 N N . GLY D 1 177 ? 20.446 25.492 -71.712 1.00 12.72 177 GLY D N 1
ATOM 7611 C CA . GLY D 1 177 ? 21.592 26.404 -71.737 1.00 13.74 177 GLY D CA 1
ATOM 7612 C C . GLY D 1 177 ? 22.858 25.613 -71.885 1.00 13.25 177 GLY D C 1
ATOM 7613 O O . GLY D 1 177 ? 23.552 25.746 -72.881 1.00 14.01 177 GLY D O 1
ATOM 7614 N N . GLY D 1 178 ? 23.192 24.843 -70.857 1.00 14.19 178 GLY D N 1
ATOM 7615 C CA . GLY D 1 178 ? 24.309 23.906 -70.986 1.00 16.29 178 GLY D CA 1
ATOM 7616 C C . GLY D 1 178 ? 25.583 24.577 -71.422 1.00 16.30 178 GLY D C 1
ATOM 7617 O O . GLY D 1 178 ? 25.901 25.679 -70.979 1.00 15.53 178 GLY D O 1
ATOM 7618 N N . LYS D 1 179 ? 26.338 23.922 -72.319 1.00 16.89 179 LYS D N 1
ATOM 7619 C CA . LYS D 1 179 ? 27.609 24.437 -72.836 1.00 16.92 179 LYS D CA 1
ATOM 7620 C C . LYS D 1 179 ? 27.463 25.689 -73.596 1.00 14.76 179 LYS D C 1
ATOM 7621 O O . LYS D 1 179 ? 28.337 26.540 -73.536 1.00 16.14 179 LYS D O 1
ATOM 7627 N N . ALA D 1 180 ? 26.386 25.800 -74.368 1.00 15.35 180 ALA D N 1
ATOM 7628 C CA . ALA D 1 180 ? 26.209 26.931 -75.250 1.00 17.02 180 ALA D CA 1
ATOM 7629 C C . ALA D 1 180 ? 26.029 28.201 -74.459 1.00 13.81 180 ALA D C 1
ATOM 7630 O O . ALA D 1 180 ? 26.531 29.243 -74.886 1.00 17.30 180 ALA D O 1
ATOM 7632 N N . LEU D 1 181 ? 25.396 28.117 -73.305 1.00 13.38 181 LEU D N 1
ATOM 7633 C CA . LEU D 1 181 ? 25.194 29.306 -72.426 1.00 13.32 181 LEU D CA 1
ATOM 7634 C C . LEU D 1 181 ? 26.503 29.763 -71.778 1.00 13.65 181 LEU D C 1
ATOM 7635 O O . LEU D 1 181 ? 26.725 30.930 -71.513 1.00 15.63 181 LEU D O 1
ATOM 7640 N N . ASP D 1 182 ? 27.418 28.834 -71.545 1.00 14.04 182 ASP D N 1
ATOM 7641 C CA . ASP D 1 182 ? 28.797 29.084 -71.154 1.00 15.70 182 ASP D CA 1
ATOM 7642 C C . ASP D 1 182 ? 28.875 29.895 -69.876 1.00 14.86 182 ASP D C 1
ATOM 7643 O O . ASP D 1 182 ? 29.535 30.961 -69.795 1.00 17.46 182 ASP D O 1
ATOM 7648 N N . GLN D 1 183 ? 28.279 29.337 -68.830 1.00 15.09 183 GLN D N 1
ATOM 7649 C CA . GLN D 1 183 ? 28.344 29.934 -67.495 1.00 15.81 183 GLN D CA 1
ATOM 7650 C C . GLN D 1 183 ? 29.059 29.005 -66.532 1.00 13.29 183 GLN D C 1
ATOM 7651 O O . GLN D 1 183 ? 29.472 27.890 -66.872 1.00 14.76 183 GLN D O 1
ATOM 7657 N N . ASP D 1 184 ? 29.150 29.420 -65.263 1.00 14.80 184 ASP D N 1
ATOM 7658 C CA . ASP D 1 184 ? 29.854 28.651 -64.238 1.00 15.29 184 ASP D CA 1
ATOM 7659 C C . ASP D 1 184 ? 29.138 27.335 -63.926 1.00 13.01 184 ASP D C 1
ATOM 7660 O O . ASP D 1 184 ? 29.758 26.377 -63.521 1.00 13.39 184 ASP D O 1
ATOM 7665 N N . LYS D 1 185 ? 27.828 27.327 -64.095 1.00 13.49 185 LYS D N 1
ATOM 7666 C CA . LYS D 1 185 ? 26.980 26.186 -63.860 1.00 13.78 185 LYS D CA 1
ATOM 7667 C C . LYS D 1 185 ? 26.215 25.890 -65.127 1.00 12.56 185 LYS D C 1
ATOM 7668 O O . LYS D 1 185 ? 26.168 26.711 -66.075 1.00 13.25 185 LYS D O 1
ATOM 7674 N N . SER D 1 186 ? 25.588 24.728 -65.143 1.00 12.17 186 SER D N 1
ATOM 7675 C CA . SER D 1 186 ? 24.765 24.324 -66.268 1.00 13.09 186 SER D CA 1
ATOM 7676 C C . SER D 1 186 ? 23.307 24.665 -66.026 1.00 14.68 186 SER D C 1
ATOM 7677 O O . SER D 1 186 ? 22.626 24.077 -65.211 1.00 17.33 186 SER D O 1
ATOM 7680 N N . TYR D 1 187 ? 22.811 25.667 -66.740 1.00 14.12 187 TYR D N 1
ATOM 7681 C CA . TYR D 1 187 ? 21.435 26.144 -66.583 1.00 13.33 187 TYR D CA 1
ATOM 7682 C C . TYR D 1 187 ? 20.571 25.721 -67.773 1.00 13.62 187 TYR D C 1
ATOM 7683 O O . TYR D 1 187 ? 20.996 25.807 -68.888 1.00 14.71 187 TYR D O 1
ATOM 7692 N N . ASP D 1 188 ? 19.355 25.293 -67.469 1.00 13.05 188 ASP D N 1
ATOM 7693 C CA . ASP D 1 188 ? 18.293 25.127 -68.417 1.00 13.12 188 ASP D CA 1
ATOM 7694 C C . ASP D 1 188 ? 17.075 25.916 -67.927 1.00 14.19 188 ASP D C 1
ATOM 7695 O O . ASP D 1 188 ? 16.941 26.164 -66.697 1.00 16.11 188 ASP D O 1
ATOM 7700 N N . LEU D 1 189 ? 16.146 26.228 -68.812 1.00 13.34 189 LEU D N 1
ATOM 7701 C CA A LEU D 1 189 ? 14.959 26.988 -68.479 0.35 14.72 189 LEU D CA 1
ATOM 7702 C CA B LEU D 1 189 ? 14.955 26.935 -68.445 0.65 14.53 189 LEU D CA 1
ATOM 7703 C C . LEU D 1 189 ? 13.701 26.226 -68.909 1.00 14.57 189 LEU D C 1
ATOM 7704 O O . LEU D 1 189 ? 13.527 25.964 -70.111 1.00 18.74 189 LEU D O 1
ATOM 7713 N N . TYR D 1 190 ? 12.858 25.900 -67.976 1.00 14.67 190 TYR D N 1
ATOM 7714 C CA . TYR D 1 190 ? 11.593 25.208 -68.200 1.00 14.93 190 TYR D CA 1
ATOM 7715 C C . TYR D 1 190 ? 10.436 26.192 -68.080 1.00 15.27 190 TYR D C 1
ATOM 7716 O O . TYR D 1 190 ? 10.429 27.018 -67.146 1.00 17.80 190 TYR D O 1
ATOM 7725 N N . TYR D 1 191 ? 9.468 26.107 -68.981 1.00 16.43 191 TYR D N 1
ATOM 7726 C CA . TYR D 1 191 ? 8.283 26.923 -68.992 1.00 15.17 191 TYR D CA 1
ATOM 7727 C C . TYR D 1 191 ? 7.031 26.125 -69.276 1.00 15.99 191 TYR D C 1
ATOM 7728 O O . TYR D 1 191 ? 7.002 25.324 -70.250 1.00 16.61 191 TYR D O 1
ATOM 7737 N N . ASP D 1 192 ? 5.951 26.398 -68.540 1.00 17.67 192 ASP D N 1
ATOM 7738 C CA . ASP D 1 192 ? 4.702 25.703 -68.718 1.00 19.89 192 ASP D CA 1
ATOM 7739 C C . ASP D 1 192 ? 3.558 26.642 -69.173 1.00 19.70 192 ASP D C 1
ATOM 7740 O O . ASP D 1 192 ? 2.404 26.284 -69.144 1.00 21.26 192 ASP D O 1
ATOM 7745 N N . GLY D 1 193 ? 3.892 27.844 -69.612 1.00 21.12 193 GLY D N 1
ATOM 7746 C CA . GLY D 1 193 ? 2.889 28.803 -69.970 1.00 21.80 193 GLY D CA 1
ATOM 7747 C C . GLY D 1 193 ? 2.531 29.737 -68.854 1.00 25.21 193 GLY D C 1
ATOM 7748 O O . GLY D 1 193 ? 1.880 30.706 -69.128 1.00 28.51 193 GLY D O 1
ATOM 7749 N N . GLN D 1 194 ? 2.924 29.444 -67.620 1.00 24.39 194 GLN D N 1
ATOM 7750 C CA . GLN D 1 194 ? 2.617 30.301 -66.464 1.00 23.28 194 GLN D CA 1
ATOM 7751 C C . GLN D 1 194 ? 3.849 30.697 -65.641 1.00 26.35 194 GLN D C 1
ATOM 7752 O O . GLN D 1 194 ? 4.001 31.862 -65.271 1.00 33.40 194 GLN D O 1
ATOM 7758 N N . THR D 1 195 ? 4.738 29.753 -65.389 1.00 21.45 195 THR D N 1
ATOM 7759 C CA . THR D 1 195 ? 5.905 29.933 -64.531 1.00 21.20 195 THR D CA 1
ATOM 7760 C C . THR D 1 195 ? 7.165 29.477 -65.233 1.00 20.42 195 THR D C 1
ATOM 7761 O O . THR D 1 195 ? 7.174 28.462 -65.967 1.00 20.71 195 THR D O 1
ATOM 7765 N N . PHE D 1 196 ? 8.227 30.244 -65.051 1.00 16.85 196 PHE D N 1
ATOM 7766 C CA . PHE D 1 196 ? 9.556 29.933 -65.524 1.00 18.27 196 PHE D CA 1
ATOM 7767 C C . PHE D 1 196 ? 10.384 29.382 -64.400 1.00 20.10 196 PHE D C 1
ATOM 7768 O O . PHE D 1 196 ? 10.513 29.986 -63.339 1.00 23.06 196 PHE D O 1
ATOM 7776 N N . TYR D 1 197 ? 10.942 28.200 -64.638 1.00 17.71 197 TYR D N 1
ATOM 7777 C CA . TYR D 1 197 ? 11.813 27.547 -63.714 1.00 16.21 197 TYR D CA 1
ATOM 7778 C C . TYR D 1 197 ? 13.202 27.420 -64.296 1.00 17.10 197 TYR D C 1
ATOM 7779 O O . TYR D 1 197 ? 13.414 26.838 -65.372 1.00 18.27 197 TYR D O 1
ATOM 7788 N N . GLN D 1 198 ? 14.208 27.889 -63.567 1.00 17.38 198 GLN D N 1
ATOM 7789 C CA . GLN D 1 198 ? 15.591 27.675 -63.909 1.00 17.16 198 GLN D CA 1
ATOM 7790 C C . GLN D 1 198 ? 16.057 26.426 -63.209 1.00 15.92 198 GLN D C 1
ATOM 7791 O O . GLN D 1 198 ? 15.838 26.238 -62.009 1.00 17.67 198 GLN D O 1
ATOM 7797 N N . LEU D 1 199 ? 16.624 25.506 -63.986 1.00 15.62 199 LEU D N 1
ATOM 7798 C CA . LEU D 1 199 ? 17.185 24.266 -63.471 1.00 15.13 199 LEU D CA 1
ATOM 7799 C C . LEU D 1 199 ? 18.664 24.347 -63.552 1.00 14.59 199 LEU D C 1
ATOM 7800 O O . LEU D 1 199 ? 19.194 24.681 -64.598 1.00 15.14 199 LEU D O 1
ATOM 7805 N N . THR D 1 200 ? 19.352 23.985 -62.486 1.00 14.87 200 THR D N 1
ATOM 7806 C CA . THR D 1 200 ? 20.785 24.124 -62.411 1.00 14.19 200 THR D CA 1
ATOM 7807 C C . THR D 1 200 ? 21.444 22.840 -61.894 1.00 13.05 200 THR D C 1
ATOM 7808 O O . THR D 1 200 ? 21.023 22.249 -60.862 1.00 15.24 200 THR D O 1
ATOM 7812 N N . THR D 1 201 ? 22.545 22.468 -62.552 1.00 12.50 201 THR D N 1
ATOM 7813 C CA . THR D 1 201 ? 23.556 21.577 -61.961 1.00 12.37 201 THR D CA 1
ATOM 7814 C C . THR D 1 201 ? 24.945 22.186 -62.116 1.00 13.26 201 THR D C 1
ATOM 7815 O O . THR D 1 201 ? 25.138 23.199 -62.813 1.00 12.77 201 THR D O 1
ATOM 7819 N N . ASP D 1 202 ? 25.950 21.548 -61.518 1.00 13.12 202 ASP D N 1
ATOM 7820 C CA . ASP D 1 202 ? 27.324 21.812 -61.843 1.00 12.84 202 ASP D CA 1
ATOM 7821 C C . ASP D 1 202 ? 27.569 21.698 -63.333 1.00 13.38 202 ASP D C 1
ATOM 7822 O O . ASP D 1 202 ? 26.828 20.970 -64.023 1.00 13.78 202 ASP D O 1
ATOM 7827 N N . MET D 1 203 ? 28.576 22.376 -63.845 1.00 12.94 203 MET D N 1
ATOM 7828 C CA . MET D 1 203 ? 29.031 22.223 -65.209 1.00 12.57 203 MET D CA 1
ATOM 7829 C C . MET D 1 203 ? 30.195 21.290 -65.176 1.00 13.61 203 MET D C 1
ATOM 7830 O O . MET D 1 203 ? 31.268 21.617 -64.680 1.00 14.89 203 MET D O 1
ATOM 7835 N N . PHE D 1 204 ? 30.024 20.089 -65.759 1.00 13.09 204 PHE D N 1
ATOM 7836 C CA . PHE D 1 204 ? 31.042 19.072 -65.772 1.00 12.01 204 PHE D CA 1
ATOM 7837 C C . PHE D 1 204 ? 31.928 19.206 -67.023 1.00 12.73 204 PHE D C 1
ATOM 7838 O O . PHE D 1 204 ? 31.723 20.072 -67.905 1.00 13.63 204 PHE D O 1
ATOM 7846 N N . GLN D 1 205 ? 32.938 18.353 -67.112 1.00 13.17 205 GLN D N 1
ATOM 7847 C CA . GLN D 1 205 ? 33.784 18.314 -68.260 1.00 12.80 205 GLN D CA 1
ATOM 7848 C C . GLN D 1 205 ? 32.972 18.360 -69.570 1.00 13.37 205 GLN D C 1
ATOM 7849 O O . GLN D 1 205 ? 31.911 17.730 -69.662 1.00 13.26 205 GLN D O 1
ATOM 7855 N N . GLN D 1 206 ? 33.507 19.071 -70.542 1.00 13.75 206 GLN D N 1
ATOM 7856 C CA . GLN D 1 206 ? 32.824 19.316 -71.783 1.00 13.97 206 GLN D CA 1
ATOM 7857 C C . GLN D 1 206 ? 33.353 18.496 -72.972 1.00 15.81 206 GLN D C 1
ATOM 7858 O O . GLN D 1 206 ? 32.762 18.520 -74.064 1.00 20.09 206 GLN D O 1
ATOM 7864 N N . SER D 1 207 ? 34.468 17.813 -72.787 1.00 15.63 207 SER D N 1
ATOM 7865 C CA . SER D 1 207 ? 35.128 17.111 -73.923 1.00 16.12 207 SER D CA 1
ATOM 7866 C C . SER D 1 207 ? 34.329 15.914 -74.418 1.00 14.15 207 SER D C 1
ATOM 7867 O O . SER D 1 207 ? 34.290 15.669 -75.653 1.00 18.80 207 SER D O 1
ATOM 7870 N N . TYR D 1 208 ? 33.762 15.155 -73.482 1.00 13.98 208 TYR D N 1
ATOM 7871 C CA . TYR D 1 208 ? 33.089 13.891 -73.794 1.00 13.33 208 TYR D CA 1
ATOM 7872 C C . TYR D 1 208 ? 31.638 13.997 -73.406 1.00 12.09 208 TYR D C 1
ATOM 7873 O O . TYR D 1 208 ? 31.217 13.578 -72.338 1.00 13.08 208 TYR D O 1
ATOM 7882 N N . ASN D 1 209 ? 30.860 14.658 -74.286 1.00 12.78 209 ASN D N 1
ATOM 7883 C CA . ASN D 1 209 ? 29.464 14.927 -74.037 1.00 11.59 209 ASN D CA 1
ATOM 7884 C C . ASN D 1 209 ? 28.595 14.460 -75.210 1.00 12.06 209 ASN D C 1
ATOM 7885 O O . ASN D 1 209 ? 27.439 14.840 -75.303 1.00 12.03 209 ASN D O 1
ATOM 7890 N N . HIS D 1 210 ? 29.126 13.579 -76.054 1.00 11.96 210 HIS D N 1
ATOM 7891 C CA . HIS D 1 210 ? 28.351 13.109 -77.180 1.00 12.35 210 HIS D CA 1
ATOM 7892 C C . HIS D 1 210 ? 27.158 12.319 -76.742 1.00 12.21 210 HIS D C 1
ATOM 7893 O O . HIS D 1 210 ? 27.278 11.409 -75.923 1.00 12.09 210 HIS D O 1
ATOM 7900 N N . GLY D 1 211 ? 25.975 12.693 -77.254 1.00 11.85 211 GLY D N 1
ATOM 7901 C CA . GLY D 1 211 ? 24.725 12.101 -76.844 1.00 10.44 211 GLY D CA 1
ATOM 7902 C C . GLY D 1 211 ? 23.968 12.731 -75.701 1.00 11.02 211 GLY D C 1
ATOM 7903 O O . GLY D 1 211 ? 22.892 12.268 -75.318 1.00 11.10 211 GLY D O 1
ATOM 7904 N N . ALA D 1 212 ? 24.518 13.837 -75.182 1.00 11.25 212 ALA D N 1
ATOM 7905 C CA . ALA D 1 212 ? 23.840 14.469 -74.044 1.00 12.60 212 ALA D CA 1
ATOM 7906 C C . ALA D 1 212 ? 22.409 14.939 -74.379 1.00 10.94 212 ALA D C 1
ATOM 7907 O O . ALA D 1 212 ? 21.463 14.719 -73.648 1.00 11.39 212 ALA D O 1
ATOM 7909 N N . GLY D 1 213 ? 22.269 15.582 -75.543 1.00 12.40 213 GLY D N 1
ATOM 7910 C CA . GLY D 1 213 ? 20.972 16.059 -75.923 1.00 12.08 213 GLY D CA 1
ATOM 7911 C C . GLY D 1 213 ? 19.951 14.971 -76.151 1.00 11.76 213 GLY D C 1
ATOM 7912 O O . GLY D 1 213 ? 18.820 15.016 -75.702 1.00 11.98 213 GLY D O 1
ATOM 7913 N N . CYS D 1 214 ? 20.392 13.943 -76.890 1.00 12.89 214 CYS D N 1
ATOM 7914 C CA . CYS D 1 214 ? 19.497 12.820 -77.121 1.00 12.57 214 CYS D CA 1
ATOM 7915 C C . CYS D 1 214 ? 19.025 12.138 -75.813 1.00 12.10 214 CYS D C 1
ATOM 7916 O O . CYS D 1 214 ? 17.901 11.822 -75.586 1.00 12.76 214 CYS D O 1
ATOM 7919 N N . THR D 1 215 ? 20.006 11.967 -74.945 1.00 11.40 215 THR D N 1
ATOM 7920 C CA . THR D 1 215 ? 19.770 11.323 -73.661 1.00 11.12 215 THR D CA 1
ATOM 7921 C C . THR D 1 215 ? 18.809 12.142 -72.777 1.00 11.33 215 THR D C 1
ATOM 7922 O O . THR D 1 215 ? 17.924 11.616 -72.147 1.00 11.94 215 THR D O 1
ATOM 7926 N N . PHE D 1 216 ? 19.035 13.456 -72.720 1.00 11.37 216 PHE D N 1
ATOM 7927 C CA . PHE D 1 216 ? 18.080 14.311 -72.007 1.00 11.91 216 PHE D CA 1
ATOM 7928 C C . PHE D 1 216 ? 16.619 14.162 -72.470 1.00 10.56 216 PHE D C 1
ATOM 7929 O O . PHE D 1 216 ? 15.695 14.020 -71.685 1.00 11.47 216 PHE D O 1
ATOM 7937 N N . ALA D 1 217 ? 16.442 14.237 -73.794 1.00 11.77 217 ALA D N 1
ATOM 7938 C CA . ALA D 1 217 ? 15.104 14.089 -74.346 1.00 11.55 217 ALA D CA 1
ATOM 7939 C C . ALA D 1 217 ? 14.532 12.682 -74.165 1.00 10.56 217 ALA D C 1
ATOM 7940 O O . ALA D 1 217 ? 13.358 12.557 -73.884 1.00 11.30 217 ALA D O 1
ATOM 7942 N N . ALA D 1 218 ? 15.387 11.668 -74.301 1.00 11.17 218 ALA D N 1
ATOM 7943 C CA . ALA D 1 218 ? 14.935 10.299 -74.043 1.00 10.76 218 ALA D CA 1
ATOM 7944 C C . ALA D 1 218 ? 14.510 10.109 -72.595 1.00 10.39 218 ALA D C 1
ATOM 7945 O O . ALA D 1 218 ? 13.483 9.489 -72.323 1.00 11.69 218 ALA D O 1
ATOM 7947 N N . ALA D 1 219 ? 15.298 10.636 -71.669 1.00 10.51 219 ALA D N 1
ATOM 7948 C CA . ALA D 1 219 ? 14.969 10.515 -70.274 1.00 11.28 219 ALA D CA 1
ATOM 7949 C C . ALA D 1 219 ? 13.646 11.235 -69.951 1.00 11.78 219 ALA D C 1
ATOM 7950 O O . ALA D 1 219 ? 12.800 10.711 -69.206 1.00 12.31 219 ALA D O 1
ATOM 7952 N N . THR D 1 220 ? 13.492 12.459 -70.492 1.00 12.48 220 THR D N 1
ATOM 7953 C CA . THR D 1 220 ? 12.240 13.172 -70.320 1.00 12.54 220 THR D CA 1
ATOM 7954 C C . THR D 1 220 ? 11.054 12.312 -70.723 1.00 12.40 220 THR D C 1
ATOM 7955 O O . THR D 1 220 ? 10.022 12.257 -70.010 1.00 13.38 220 THR D O 1
ATOM 7959 N N . THR D 1 221 ? 11.201 11.657 -71.888 1.00 12.35 221 THR D N 1
ATOM 7960 C CA . THR D 1 221 ? 10.095 10.850 -72.396 1.00 11.92 221 THR D CA 1
ATOM 7961 C C . THR D 1 221 ? 9.791 9.668 -71.467 1.00 11.48 221 THR D C 1
ATOM 7962 O O . THR D 1 221 ? 8.618 9.396 -71.196 1.00 13.03 221 THR D O 1
ATOM 7966 N N . ALA D 1 222 ? 10.814 8.951 -71.025 1.00 12.44 222 ALA D N 1
ATOM 7967 C CA . ALA D 1 222 ? 10.573 7.824 -70.125 1.00 12.52 222 ALA D CA 1
ATOM 7968 C C . ALA D 1 222 ? 9.988 8.250 -68.785 1.00 13.62 222 ALA D C 1
ATOM 7969 O O . ALA D 1 222 ? 9.105 7.601 -68.268 1.00 14.74 222 ALA D O 1
ATOM 7971 N N . TYR D 1 223 ? 10.468 9.387 -68.261 1.00 14.19 223 TYR D N 1
ATOM 7972 C CA . TYR D 1 223 ? 9.948 9.865 -66.994 1.00 14.25 223 TYR D CA 1
ATOM 7973 C C . TYR D 1 223 ? 8.482 10.272 -67.119 1.00 14.22 223 TYR D C 1
ATOM 7974 O O . TYR D 1 223 ? 7.682 9.973 -66.217 1.00 16.58 223 TYR D O 1
ATOM 7983 N N . LEU D 1 224 ? 8.099 10.899 -68.218 1.00 14.65 224 LEU D N 1
ATOM 7984 C CA . LEU D 1 224 ? 6.696 11.157 -68.506 1.00 14.20 224 LEU D CA 1
ATOM 7985 C C . LEU D 1 224 ? 5.875 9.882 -68.588 1.00 16.78 224 LEU D C 1
ATOM 7986 O O . LEU D 1 224 ? 4.808 9.737 -67.963 1.00 16.28 224 LEU D O 1
ATOM 7991 N N . ALA D 1 225 ? 6.391 8.930 -69.343 1.00 15.31 225 ALA D N 1
ATOM 7992 C CA . ALA D 1 225 ? 5.652 7.672 -69.516 1.00 17.77 225 ALA D CA 1
ATOM 7993 C C . ALA D 1 225 ? 5.392 6.968 -68.175 1.00 16.08 225 ALA D C 1
ATOM 7994 O O . ALA D 1 225 ? 4.304 6.392 -67.985 1.00 18.57 225 ALA D O 1
ATOM 7996 N N . ASN D 1 226 ? 6.369 7.046 -67.274 1.00 15.98 226 ASN D N 1
ATOM 7997 C CA . ASN D 1 226 ? 6.260 6.431 -65.967 1.00 16.58 226 ASN D CA 1
ATOM 7998 C C . ASN D 1 226 ? 5.520 7.229 -64.923 1.00 18.60 226 ASN D C 1
ATOM 7999 O O . ASN D 1 226 ? 5.472 6.823 -63.765 1.00 21.00 226 ASN D O 1
ATOM 8004 N N . GLY D 1 227 ? 4.984 8.360 -65.314 1.00 17.61 227 GLY D N 1
ATOM 8005 C CA . GLY D 1 227 ? 4.009 9.092 -64.470 1.00 19.05 227 GLY D CA 1
ATOM 8006 C C . GLY D 1 227 ? 4.440 10.402 -63.828 1.00 19.56 227 GLY D C 1
ATOM 8007 O O . GLY D 1 227 ? 3.667 10.999 -63.075 1.00 23.36 227 GLY D O 1
ATOM 8008 N N . LYS D 1 228 ? 5.627 10.905 -64.148 1.00 17.07 228 LYS D N 1
ATOM 8009 C CA . LYS D 1 228 ? 6.047 12.239 -63.717 1.00 18.44 228 LYS D CA 1
ATOM 8010 C C . LYS D 1 228 ? 5.382 13.325 -64.539 1.00 17.94 228 LYS D C 1
ATOM 8011 O O . LYS D 1 228 ? 5.129 13.169 -65.738 1.00 19.01 228 LYS D O 1
ATOM 8017 N N . SER D 1 229 ? 5.045 14.460 -63.892 1.00 18.66 229 SER D N 1
ATOM 8018 C CA . SER D 1 229 ? 4.576 15.626 -64.624 1.00 19.54 229 SER D CA 1
ATOM 8019 C C . SER D 1 229 ? 5.694 16.157 -65.528 1.00 18.38 229 SER D C 1
ATOM 8020 O O . SER D 1 229 ? 6.868 15.839 -65.306 1.00 18.51 229 SER D O 1
ATOM 8023 N N . PRO D 1 230 ? 5.348 17.008 -66.513 1.00 18.71 230 PRO D N 1
ATOM 8024 C CA . PRO D 1 230 ? 6.437 17.547 -67.338 1.00 19.81 230 PRO D CA 1
ATOM 8025 C C . PRO D 1 230 ? 7.557 18.227 -66.537 1.00 18.40 230 PRO D C 1
ATOM 8026 O O . PRO D 1 230 ? 8.732 18.048 -66.801 1.00 17.42 230 PRO D O 1
ATOM 8030 N N . LYS D 1 231 ? 7.178 19.030 -65.566 1.00 19.78 231 LYS D N 1
ATOM 8031 C CA . LYS D 1 231 ? 8.154 19.668 -64.699 1.00 20.99 231 LYS D CA 1
ATOM 8032 C C . LYS D 1 231 ? 9.054 18.642 -63.997 1.00 17.33 231 LYS D C 1
ATOM 8033 O O . LYS D 1 231 ? 10.273 18.762 -64.033 1.00 18.04 231 LYS D O 1
ATOM 8039 N N . GLU D 1 232 ? 8.461 17.666 -63.328 1.00 17.06 232 GLU D N 1
ATOM 8040 C CA . GLU D 1 232 ? 9.236 16.635 -62.644 1.00 18.22 232 GLU D CA 1
ATOM 8041 C C . GLU D 1 232 ? 10.088 15.818 -63.609 1.00 15.69 232 GLU D C 1
ATOM 8042 O O . GLU D 1 232 ? 11.192 15.429 -63.289 1.00 15.93 232 GLU D O 1
ATOM 8048 N N . ALA D 1 233 ? 9.543 15.596 -64.792 1.00 16.49 233 ALA D N 1
ATOM 8049 C CA . ALA D 1 233 ? 10.263 14.776 -65.796 1.00 16.25 233 ALA D CA 1
ATOM 8050 C C . ALA D 1 233 ? 11.527 15.495 -66.292 1.00 15.19 233 ALA D C 1
ATOM 8051 O O . ALA D 1 233 ? 12.564 14.858 -66.415 1.00 15.98 233 ALA D O 1
ATOM 8053 N N . VAL D 1 234 ? 11.462 16.817 -66.536 1.00 15.05 234 VAL D N 1
ATOM 8054 C CA . VAL D 1 234 ? 12.636 17.543 -66.979 1.00 14.63 234 VAL D CA 1
ATOM 8055 C C . VAL D 1 234 ? 13.669 17.728 -65.870 1.00 15.48 234 VAL D C 1
ATOM 8056 O O . VAL D 1 234 ? 14.848 17.645 -66.124 1.00 15.91 234 VAL D O 1
ATOM 8060 N N . ILE D 1 235 ? 13.199 17.882 -64.644 1.00 16.57 235 ILE D N 1
ATOM 8061 C CA . ILE D 1 235 ? 14.108 17.940 -63.510 1.00 15.36 235 ILE D CA 1
ATOM 8062 C C . ILE D 1 235 ? 14.854 16.624 -63.349 1.00 15.33 235 ILE D C 1
ATOM 8063 O O . ILE D 1 235 ? 16.085 16.587 -63.242 1.00 17.26 235 ILE D O 1
ATOM 8068 N N . SER D 1 236 ? 14.103 15.528 -63.385 1.00 15.04 236 SER D N 1
ATOM 8069 C CA . SER D 1 236 ? 14.700 14.210 -63.310 1.00 14.98 236 SER D CA 1
ATOM 8070 C C . SER D 1 236 ? 15.614 13.912 -64.497 1.00 12.82 236 SER D C 1
ATOM 8071 O O . SER D 1 236 ? 16.669 13.316 -64.335 1.00 14.17 236 SER D O 1
ATOM 8074 N N . ALA D 1 237 ? 15.214 14.307 -65.693 1.00 13.34 237 ALA D N 1
ATOM 8075 C CA . ALA D 1 237 ? 16.055 14.139 -66.839 1.00 12.50 237 ALA D CA 1
ATOM 8076 C C . ALA D 1 237 ? 17.359 14.871 -66.752 1.00 12.43 237 ALA D C 1
ATOM 8077 O O . ALA D 1 237 ? 18.400 14.411 -67.209 1.00 13.27 237 ALA D O 1
ATOM 8079 N N . LYS D 1 238 ? 17.297 16.098 -66.221 1.00 13.03 238 LYS D N 1
ATOM 8080 C CA . LYS D 1 238 ? 18.547 16.832 -66.071 1.00 13.28 238 LYS D CA 1
ATOM 8081 C C . LYS D 1 238 ? 19.510 16.129 -65.101 1.00 12.20 238 LYS D C 1
ATOM 8082 O O . LYS D 1 238 ? 20.715 16.090 -65.382 1.00 12.98 238 LYS D O 1
ATOM 8088 N N . ALA D 1 239 ? 19.010 15.627 -63.985 1.00 12.76 239 ALA D N 1
ATOM 8089 C CA . ALA D 1 239 ? 19.856 14.830 -63.059 1.00 12.79 239 ALA D CA 1
ATOM 8090 C C . ALA D 1 239 ? 20.475 13.610 -63.749 1.00 11.90 239 ALA D C 1
ATOM 8091 O O . ALA D 1 239 ? 21.660 13.289 -63.582 1.00 13.04 239 ALA D O 1
ATOM 8093 N N . PHE D 1 240 ? 19.645 12.946 -64.566 1.00 11.90 240 PHE D N 1
ATOM 8094 C CA . PHE D 1 240 ? 20.026 11.717 -65.227 1.00 11.54 240 PHE D CA 1
ATOM 8095 C C . PHE D 1 240 ? 21.136 11.970 -66.222 1.00 11.79 240 PHE D C 1
ATOM 8096 O O . PHE D 1 240 ? 22.155 11.316 -66.245 1.00 11.64 240 PHE D O 1
ATOM 8104 N N . VAL D 1 241 ? 20.945 12.987 -67.067 1.00 12.29 241 VAL D N 1
ATOM 8105 C CA . VAL D 1 241 ? 21.937 13.329 -68.070 1.00 11.48 241 VAL D CA 1
ATOM 8106 C C . VAL D 1 241 ? 23.193 13.925 -67.451 1.00 11.55 241 VAL D C 1
ATOM 8107 O O . VAL D 1 241 ? 24.283 13.714 -67.934 1.00 12.32 241 VAL D O 1
ATOM 8111 N N . ALA D 1 242 ? 23.006 14.694 -66.352 1.00 11.59 242 ALA D N 1
ATOM 8112 C CA . ALA D 1 242 ? 24.180 15.270 -65.719 1.00 13.11 242 ALA D CA 1
ATOM 8113 C C . ALA D 1 242 ? 25.154 14.186 -65.227 1.00 11.47 242 ALA D C 1
ATOM 8114 O O . ALA D 1 242 ? 26.365 14.335 -65.368 1.00 12.60 242 ALA D O 1
ATOM 8116 N N . SER D 1 243 ? 24.601 13.120 -64.644 1.00 11.54 243 SER D N 1
ATOM 8117 C CA . SER D 1 243 ? 25.446 12.018 -64.245 1.00 11.63 243 SER D CA 1
ATOM 8118 C C . SER D 1 243 ? 26.154 11.371 -65.429 1.00 11.94 243 SER D C 1
ATOM 8119 O O . SER D 1 243 ? 27.345 11.066 -65.419 1.00 12.09 243 SER D O 1
ATOM 8122 N N . ALA D 1 244 ? 25.388 11.171 -66.506 1.00 12.20 244 ALA D N 1
ATOM 8123 C CA . ALA D 1 244 ? 25.953 10.616 -67.746 1.00 12.24 244 ALA D CA 1
ATOM 8124 C C . ALA D 1 244 ? 27.099 11.449 -68.293 1.00 11.25 244 ALA D C 1
ATOM 8125 O O . ALA D 1 244 ? 28.103 10.958 -68.753 1.00 11.90 244 ALA D O 1
ATOM 8127 N N . ILE D 1 245 ? 26.907 12.787 -68.247 1.00 11.77 245 ILE D N 1
ATOM 8128 C CA . ILE D 1 245 ? 27.936 13.724 -68.685 1.00 11.49 245 ILE D CA 1
ATOM 8129 C C . ILE D 1 245 ? 29.212 13.715 -67.802 1.00 11.60 245 ILE D C 1
ATOM 8130 O O . ILE D 1 245 ? 30.314 13.625 -68.297 1.00 12.78 245 ILE D O 1
ATOM 8135 N N . LYS D 1 246 ? 28.973 13.806 -66.480 1.00 10.82 246 LYS D N 1
ATOM 8136 C CA . LYS D 1 246 ? 30.082 13.793 -65.538 1.00 13.09 246 LYS D CA 1
ATOM 8137 C C . LYS D 1 246 ? 30.976 12.564 -65.830 1.00 13.14 246 LYS D C 1
ATOM 8138 O O . LYS D 1 246 ? 32.174 12.619 -65.782 1.00 13.50 246 LYS D O 1
ATOM 8144 N N . ASN D 1 247 ? 30.334 11.432 -66.173 1.00 12.05 247 ASN D N 1
ATOM 8145 C CA . ASN D 1 247 ? 30.980 10.167 -66.390 1.00 12.15 247 ASN D CA 1
ATOM 8146 C C . ASN D 1 247 ? 31.244 9.816 -67.841 1.00 12.58 247 ASN D C 1
ATOM 8147 O O . ASN D 1 247 ? 31.533 8.665 -68.185 1.00 13.40 247 ASN D O 1
ATOM 8152 N N . GLY D 1 248 ? 31.240 10.816 -68.723 1.00 13.13 248 GLY D N 1
ATOM 8153 C CA . GLY D 1 248 ? 31.618 10.624 -70.087 1.00 12.27 248 GLY D CA 1
ATOM 8154 C C . GLY D 1 248 ? 33.018 10.130 -70.221 1.00 13.04 248 GLY D C 1
ATOM 8155 O O . GLY D 1 248 ? 33.847 10.345 -69.326 1.00 15.09 248 GLY D O 1
ATOM 8156 N N . TRP D 1 249 ? 33.350 9.508 -71.354 1.00 11.79 249 TRP D N 1
ATOM 8157 C CA . TRP D 1 249 ? 34.665 8.918 -71.547 1.00 13.13 249 TRP D CA 1
ATOM 8158 C C . TRP D 1 249 ? 35.172 9.077 -72.991 1.00 11.98 249 TRP D C 1
ATOM 8159 O O . TRP D 1 249 ? 34.371 9.277 -73.916 1.00 14.14 249 TRP D O 1
ATOM 8170 N N . LYS D 1 250 ? 36.489 9.016 -73.178 1.00 13.29 250 LYS D N 1
ATOM 8171 C CA . LYS D 1 250 ? 37.156 9.234 -74.389 1.00 14.04 250 LYS D CA 1
ATOM 8172 C C . LYS D 1 250 ? 37.076 8.019 -75.316 1.00 14.04 250 LYS D C 1
ATOM 8173 O O . LYS D 1 250 ? 37.659 6.989 -75.033 1.00 15.71 250 LYS D O 1
ATOM 8179 N N . MET D 1 251 ? 36.380 8.174 -76.438 1.00 13.61 251 MET D N 1
ATOM 8180 C CA . MET D 1 251 ? 36.328 7.094 -77.461 1.00 14.49 251 MET D CA 1
ATOM 8181 C C . MET D 1 251 ? 37.492 7.131 -78.448 1.00 15.28 251 MET D C 1
ATOM 8182 O O . MET D 1 251 ? 38.061 6.085 -78.829 1.00 18.66 251 MET D O 1
ATOM 8187 N N . ASN D 1 252 ? 37.862 8.332 -78.861 1.00 15.30 252 ASN D N 1
ATOM 8188 C CA . ASN D 1 252 ? 38.987 8.538 -79.732 1.00 16.27 252 ASN D CA 1
ATOM 8189 C C . ASN D 1 252 ? 39.308 10.032 -79.659 1.00 18.00 252 ASN D C 1
ATOM 8190 O O . ASN D 1 252 ? 38.767 10.713 -78.783 1.00 19.21 252 ASN D O 1
ATOM 8195 N N . ASP D 1 253 ? 40.160 10.563 -80.538 1.00 18.03 253 ASP D N 1
ATOM 8196 C CA . ASP D 1 253 ? 40.571 11.958 -80.457 1.00 22.24 253 ASP D CA 1
ATOM 8197 C C . ASP D 1 253 ? 39.500 12.892 -80.981 1.00 20.87 253 ASP D C 1
ATOM 8198 O O . ASP D 1 253 ? 39.723 14.119 -80.989 1.00 24.68 253 ASP D O 1
ATOM 8203 N N . PHE D 1 254 ? 38.361 12.339 -81.402 1.00 20.42 254 PHE D N 1
ATOM 8204 C CA . PHE D 1 254 ? 37.267 13.094 -82.048 1.00 22.80 254 PHE D CA 1
ATOM 8205 C C . PHE D 1 254 ? 35.926 13.104 -81.295 1.00 21.98 254 PHE D C 1
ATOM 8206 O O . PHE D 1 254 ? 35.060 13.943 -81.572 1.00 25.64 254 PHE D O 1
ATOM 8214 N N . VAL D 1 255 ? 35.757 12.187 -80.351 1.00 19.73 255 VAL D N 1
ATOM 8215 C CA . VAL D 1 255 ? 34.465 12.041 -79.730 1.00 20.00 255 VAL D CA 1
ATOM 8216 C C . VAL D 1 255 ? 34.620 11.316 -78.411 1.00 16.08 255 VAL D C 1
ATOM 8217 O O . VAL D 1 255 ? 35.526 10.503 -78.216 1.00 16.92 255 VAL D O 1
ATOM 8221 N N . GLY D 1 256 ? 33.710 11.583 -77.522 1.00 13.62 256 GLY D N 1
ATOM 8222 C CA . GLY D 1 256 ? 33.499 10.717 -76.383 1.00 13.61 256 GLY D CA 1
ATOM 8223 C C . GLY D 1 256 ? 32.110 10.813 -75.891 1.00 12.27 256 GLY D C 1
ATOM 8224 O O . GLY D 1 256 ? 31.561 11.911 -75.733 1.00 13.37 256 GLY D O 1
ATOM 8225 N N . PRO D 1 257 ? 31.455 9.669 -75.680 1.00 10.97 257 PRO D N 1
ATOM 8226 C CA . PRO D 1 257 ? 30.074 9.665 -75.300 1.00 10.47 257 PRO D CA 1
ATOM 8227 C C . PRO D 1 257 ? 29.812 9.877 -73.813 1.00 11.03 257 PRO D C 1
ATOM 8228 O O . PRO D 1 257 ? 30.653 9.525 -72.990 1.00 12.68 257 PRO D O 1
ATOM 8232 N N . VAL D 1 258 ? 28.601 10.327 -73.505 1.00 10.33 258 VAL D N 1
ATOM 8233 C CA . VAL D 1 258 ? 28.105 10.267 -72.145 1.00 9.44 258 VAL D CA 1
ATOM 8234 C C . VAL D 1 258 ? 27.927 8.807 -71.721 1.00 10.87 258 VAL D C 1
ATOM 8235 O O . VAL D 1 258 ? 27.722 7.925 -72.585 1.00 12.42 258 VAL D O 1
ATOM 8239 N N . ASP D 1 259 ? 27.940 8.532 -70.416 1.00 11.13 259 ASP D N 1
ATOM 8240 C CA . ASP D 1 259 ? 27.689 7.203 -69.891 1.00 10.55 259 ASP D CA 1
ATOM 8241 C C . ASP D 1 259 ? 26.252 7.119 -69.461 1.00 10.04 259 ASP D C 1
ATOM 8242 O O . ASP D 1 259 ? 25.829 7.518 -68.377 1.00 11.20 259 ASP D O 1
ATOM 8247 N N . HIS D 1 260 ? 25.400 6.569 -70.357 1.00 10.35 260 HIS D N 1
ATOM 8248 C CA . HIS D 1 260 ? 23.973 6.590 -70.175 1.00 11.15 260 HIS D CA 1
ATOM 8249 C C . HIS D 1 260 ? 23.502 5.928 -68.880 1.00 11.50 260 HIS D C 1
ATOM 8250 O O . HIS D 1 260 ? 22.465 6.279 -68.336 1.00 13.32 260 HIS D O 1
ATOM 8257 N N . GLY D 1 261 ? 24.282 4.940 -68.428 1.00 11.08 261 GLY D N 1
ATOM 8258 C CA . GLY D 1 261 ? 23.972 4.224 -67.238 1.00 13.47 261 GLY D CA 1
ATOM 8259 C C . GLY D 1 261 ? 24.540 4.806 -65.926 1.00 12.90 261 GLY D C 1
ATOM 8260 O O . GLY D 1 261 ? 24.347 4.203 -64.877 1.00 14.23 261 GLY D O 1
ATOM 8261 N N . ALA D 1 262 ? 25.167 5.973 -65.998 1.00 11.60 262 ALA D N 1
ATOM 8262 C CA . ALA D 1 262 ? 25.848 6.512 -64.805 1.00 12.17 262 ALA D CA 1
ATOM 8263 C C . ALA D 1 262 ? 24.931 6.864 -63.691 1.00 11.60 262 ALA D C 1
ATOM 8264 O O . ALA D 1 262 ? 25.270 6.680 -62.522 1.00 13.04 262 ALA D O 1
ATOM 8266 N N . TYR D 1 263 ? 23.724 7.404 -63.959 1.00 11.01 263 TYR D N 1
ATOM 8267 C CA . TYR D 1 263 ? 22.799 7.756 -62.937 1.00 12.26 263 TYR D CA 1
ATOM 8268 C C . TYR D 1 263 ? 22.512 6.579 -61.996 1.00 12.64 263 TYR D C 1
ATOM 8269 O O . TYR D 1 263 ? 22.477 6.723 -60.791 1.00 15.43 263 TYR D O 1
ATOM 8278 N N . ASN D 1 264 ? 22.325 5.383 -62.570 1.00 13.40 264 ASN D N 1
ATOM 8279 C CA . ASN D 1 264 ? 21.970 4.202 -61.801 1.00 13.34 264 ASN D CA 1
ATOM 8280 C C . ASN D 1 264 ? 23.191 3.460 -61.283 1.00 15.01 264 ASN D C 1
ATOM 8281 O O . ASN D 1 264 ? 23.129 2.895 -60.191 1.00 18.31 264 ASN D O 1
ATOM 8286 N N . ARG D 1 265 ? 24.257 3.453 -62.041 1.00 13.11 265 ARG D N 1
ATOM 8287 C CA A ARG D 1 265 ? 25.433 2.640 -61.711 0.49 14.77 265 ARG D CA 1
ATOM 8288 C CA B ARG D 1 265 ? 25.448 2.653 -61.737 0.51 14.86 265 ARG D CA 1
ATOM 8289 C C . ARG D 1 265 ? 26.463 3.378 -60.881 1.00 15.46 265 ARG D C 1
ATOM 8290 O O . ARG D 1 265 ? 27.204 2.736 -60.097 1.00 16.95 265 ARG D O 1
ATOM 8305 N N . ILE D 1 266 ? 26.547 4.708 -61.024 1.00 14.38 266 ILE D N 1
ATOM 8306 C CA . ILE D 1 266 ? 27.625 5.472 -60.423 1.00 14.21 266 ILE D CA 1
ATOM 8307 C C . ILE D 1 266 ? 27.133 6.454 -59.394 1.00 14.98 266 ILE D C 1
ATOM 8308 O O . ILE D 1 266 ? 27.560 6.406 -58.246 1.00 17.14 266 ILE D O 1
ATOM 8313 N N . GLU D 1 267 ? 26.262 7.391 -59.780 1.00 13.34 267 GLU D N 1
ATOM 8314 C CA . GLU D 1 267 ? 25.867 8.464 -58.886 1.00 13.37 267 GLU D CA 1
ATOM 8315 C C . GLU D 1 267 ? 24.687 9.263 -59.377 1.00 12.81 267 GLU D C 1
ATOM 8316 O O . GLU D 1 267 ? 24.521 9.474 -60.613 1.00 14.37 267 GLU D O 1
ATOM 8322 N N . HIS D 1 268 ? 23.912 9.739 -58.437 1.00 15.33 268 HIS D N 1
ATOM 8323 C CA . HIS D 1 268 ? 22.918 10.741 -58.680 1.00 16.32 268 HIS D CA 1
ATOM 8324 C C . HIS D 1 268 ? 23.598 12.129 -58.617 1.00 15.93 268 HIS D C 1
ATOM 8325 O O . HIS D 1 268 ? 24.647 12.303 -58.022 1.00 19.15 268 HIS D O 1
ATOM 8332 N N . ILE D 1 269 ? 23.028 13.101 -59.324 1.00 13.79 269 ILE D N 1
ATOM 8333 C CA . ILE D 1 269 ? 23.480 14.469 -59.344 1.00 14.68 269 ILE D CA 1
ATOM 8334 C C . ILE D 1 269 ? 22.333 15.384 -58.958 1.00 14.49 269 ILE D C 1
ATOM 8335 O O . ILE D 1 269 ? 21.195 15.201 -59.381 1.00 15.79 269 ILE D O 1
ATOM 8340 N N . ASP D 1 270 ? 22.635 16.394 -58.093 1.00 14.32 270 ASP D N 1
ATOM 8341 C CA . ASP D 1 270 ? 21.645 17.273 -57.596 1.00 15.34 270 ASP D CA 1
ATOM 8342 C C . ASP D 1 270 ? 21.229 18.339 -58.624 1.00 13.07 270 ASP D C 1
ATOM 8343 O O . ASP D 1 270 ? 22.070 18.946 -59.284 1.00 16.45 270 ASP D O 1
ATOM 8348 N N . VAL D 1 271 ? 19.949 18.634 -58.682 1.00 13.99 271 VAL D N 1
ATOM 8349 C CA . VAL D 1 271 ? 19.428 19.685 -59.524 1.00 15.39 271 VAL D CA 1
ATOM 8350 C C . VAL D 1 271 ? 18.769 20.743 -58.609 1.00 14.45 271 VAL D C 1
ATOM 8351 O O . VAL D 1 271 ? 17.900 20.435 -57.800 1.00 16.45 271 VAL D O 1
ATOM 8355 N N . GLU D 1 272 ? 19.177 21.982 -58.787 1.00 15.61 272 GLU D N 1
ATOM 8356 C CA . GLU D 1 272 ? 18.532 23.112 -58.069 1.00 15.05 272 GLU D CA 1
ATOM 8357 C C . GLU D 1 272 ? 17.406 23.664 -58.951 1.00 16.51 272 GLU D C 1
ATOM 8358 O O . GLU D 1 272 ? 17.595 23.829 -60.162 1.00 19.83 272 GLU D O 1
ATOM 8364 N N . VAL D 1 273 ? 16.260 23.972 -58.345 1.00 17.49 273 VAL D N 1
ATOM 8365 C CA . VAL D 1 273 ? 15.081 24.435 -59.046 1.00 19.12 273 VAL D CA 1
ATOM 8366 C C . VAL D 1 273 ? 14.678 25.770 -58.400 1.00 23.06 273 VAL D C 1
ATOM 8367 O O . VAL D 1 273 ? 14.442 25.840 -57.191 1.00 24.19 273 VAL D O 1
ATOM 8371 N N . THR D 1 274 ? 14.647 26.816 -59.218 1.00 18.87 274 THR D N 1
ATOM 8372 C CA . THR D 1 274 ? 14.274 28.190 -58.825 1.00 21.32 274 THR D CA 1
ATOM 8373 C C . THR D 1 274 ? 13.347 28.839 -59.843 1.00 20.77 274 THR D C 1
ATOM 8374 O O . THR D 1 274 ? 13.458 28.650 -61.021 1.00 25.10 274 THR D O 1
ATOM 8378 N N . GLU D 1 275 ? 12.406 29.621 -59.347 1.00 22.20 275 GLU D N 1
ATOM 8379 C CA . GLU D 1 275 ? 11.538 30.435 -60.200 1.00 20.44 275 GLU D CA 1
ATOM 8380 C C . GLU D 1 275 ? 12.252 31.684 -60.608 1.00 24.17 275 GLU D C 1
ATOM 8381 O O . GLU D 1 275 ? 12.863 32.363 -59.762 1.00 26.61 275 GLU D O 1
ATOM 8387 N N . VAL D 1 276 ? 12.143 31.998 -61.893 1.00 22.35 276 VAL D N 1
ATOM 8388 C CA . VAL D 1 276 ? 12.774 33.168 -62.515 1.00 22.05 276 VAL D CA 1
ATOM 8389 C C . VAL D 1 276 ? 11.874 34.028 -63.398 1.00 24.39 276 VAL D C 1
ATOM 8390 O O . VAL D 1 276 ? 12.327 35.122 -63.851 1.00 27.53 276 VAL D O 1
#

Sequence (1094 aa):
GALKKVLTIAGSDTSAGAGMQADLKTFQELDTYGMVALTAIVTTMDKDTWSHDVTPLPMDVFEKQLETALSIGPDAIKTGMMLGTEEIIKRAGEVYEASNAQYFVVDPVMVCKDEVLNPGNTEAMIKYLLPKATVVTPNLFEAGQLSGLGKLNSIEDMKKAATIIFDKGAQHVIIKGGKALDQQDKSYDLYYDGQTFYQLTTDMFQQSYNHGAGCTFAAATTAYLANGKSPKEAVVISAKAFVASAIKKNGWKMNDFVGPVDHGAYNRRIEHIDVEVTTEVGALKKVLTIAGSDTSAGAGMQADLKTFQELDTYGMVALTAIVTMDKDTWSHDVTPLPMMDVFEKQLETALLSIGPDAIKTGMLGTEEIIKRAGEVYEASNAQYFVVDPVMVCKDEVLNPGNTEAMIKYLLLPKATVVTPNLFEAGQLSGLGKLNSIEDMKKAATIIFDKGAQHVIIKGGKALDQDKSYDLYYDGQTFYQLTTDMFQQSYNHGAGCTFAAATTAYLANGKSPKEAVVISAKAFVVASAIKNGWKMMNDFVGPVDHGAYNRIEHIIDVEVTEVGALKKKVLTIAGSDTSAGAGMQADLKTFQELDTYGMVALTAIVTMDKDTWSHDVTPLPMDVFEKQLETALSIGPDAIKKTGMLGTEEIIKRAGEVYEASNAQYFVVDPVVMEVLNPGNTEAMIKYLLPKATVVTPNLFEAGQLSGLGKLNSIEDMKKAATIIFDKGAQHVIIKGGKALDQDKSYDLLYYDGQTFYQLTTTDMFQQSYNHGAGCTFAAATTAYLANGKSPKEAVVISAKAFVASSAIKNGWKMNDFVGPVDHGAYNRIEHIDVEVTEVGALKKVLTIAGSDTSAGAGMQADLKTFQELDTYGMVALTAIVTMDKDTWSHDVTPLPMMDDVFEKQLETALSIGPDAIKTGMLGTEEIIKRAGEVVYEASNAQYFVVDPVMVCKGEDEVLNPGNTEAMIKYLLPKATVVTPNLFEAGQLSGLGKLNSIEDMKKAATIIFDKGAQHVIIKGGKALDQDKSYDLLYYDGQTFYQLTTDMFQQSYNHGAGCTFAAATTAYLANGKSPKEAVISAKAFVASAIKNGWKMNDFVGPVDHGAYNRRIEHIDVEVTEV

Solvent-accessible surface area: 39153 Å² total; per-residue (Å²): 129,88,33,80,41,0,0,0,0,2,7,0,9,0,1,0,0,14,14,0,0,0,1,1,2,0,0,11,29,18,66,3,5,0,0,0,0,0,3,13,0,28,4,6,57,112,96,89,18,70,108,55,89,32,53,16,42,34,86,1,2,54,60,0,4,62,0,1,65,48,7,22,4,41,0,0,0,1,6,72,14,37,26,49,58,15,2,91,64,0,0,66,5,34,126,70,14,142,11,129,47,0,0,0,4,2,40,20,96,82,101,123,54,28,50,87,86,24,20,7,99,2,10,25,133,60,2,0,71,45,1,11,0,0,0,0,56,12,51,6,0,1,42,0,8,64,59,30,165,5,90,43,34,114,46,0,37,122,0,0,46,44,0,59,107,74,33,1,104,33,0,0,0,28,4,17,89,70,12,121,94,139,91,16,47,6,0,3,23,44,31,156,32,38,28,32,0,8,8,86,48,38,67,105,86,66,18,48,8,16,29,23,0,5,0,0,0,0,0,0,27,0,5,77,60,87,56,28,60,72,0,0,22,19,0,9,10,0,11,4,0,0,31,86,34,15,46,113,20,33,120,114,21,1,1,0,8,5,1,0,40,85,89,84,50,116,25,131,27,121,59,67,129,67,130,86,31,72,45,0,0,0,0,2,13,0,10,0,1,0,0,15,15,0,0,0,1,1,2,0,0,10,26,16,65,3,5,0,0,0,0,0,6,14,0,29,4,8,54,111,97,91,20,70,107,56,89,32,100,7,75,56,94,2,0,58,81,0,4,65,0,0,70,49,9,23,4,30,0,0,0,1,5,82,10,47,56,83,104,10,0,93,68,0,0,66,4,30,112,69,11,146,12,107,48,0,0,0,4,2,35,22,111,74,83,90,121,23,163,69,75,13,30,11,113,4,9,40,139,45,2,0,68,47,0,9,0,0,0,0,59,3,50,6,0,1,35,0,8,65,77,21,125,4,103,34,25,108,36,0,54,118,0,0,46,51,0,57,104,78,31,1,100,32,0,0,0,31,4,17,92,67,36,47,112,119,79,20,53,7,0,4,21,43,29,160,23,37,35,28,0,6,8,88,38,41,64,76,87,68,22,57,8,18,30,23,0,4,0,0,0,0,0,0,21,0,5,74,59,86,56,30,61,83,0,0,27,21,0,8,9,0,12,5,0,0,33,87,34,15,35,115,18,32,127,106,16,4,0,0,8,5,1,0,26,58,79,61,33,35,23,47,16,89,54,50,132,64,132,84,33,81,44,0,0,0,0,1,1,0,9,0,1,0,0,15,13,0,0,0,1,1,2,0,0,12,27,17,69,3,4,0,0,0,0,0,2,6,0,9,4,8,59,110,98,88,18,68,107,40,64,28,85,10,74,51,92,2,0,54,81,0,3,64,0,0,66,52,8,23,4,41,0,0,0,1,8,62,14,49,59,83,108,5,2,90,61,0,0,62,4,33,116,69,12,145,11,130,49,0,0,1,5,2,63,71,117,52,76,42,59,10,50,11,106,5,13,43,139,45,1,0,68,41,0,11,0,0,0,0,57,10,92,7,0,1,38,0,10,64,80,26,170,6,98,43,34,94,40,0,38,112,0,0,48,49,0,62,107,74,33,1,95,34,0,0,0,32,5,17,90,80,35,48,101,115,85,19,41,8,0,4,20,42,25,155,33,34,28,27,1,5,12,90,36,40,65,72,85,68,22,53,8,20,27,21,0,5,0,0,0,0,0,0,24,0,4,79,61,87,59,30,70,76,0,0,31,20,0,10,12,0,10,4,0,0,34,91,34,15,48,114,19,32,128,101,23,2,1,0,8,5,0,0,49,80,83,81,50,131,30,135,28,99,56,46,126,66,131,76,33,82,38,0,0,0,0,2,12,0,9,0,1,0,0,14,15,0,0,0,1,1,2,0,0,12,27,17,65,3,4,0,0,1,0,0,8,15,0,28,4,7,56,114,94,89,17,71,108,58,93,31,101,11,78,58,84,2,1,53,70,0,3,58,0,0,62,48,8,23,3,38,0,0,0,1,4,81,7,38,64,97,100,14,0,86,66,0,0,62,4,34,120,66,15,145,12,126,47,0,0,1,5,1,38,21,58,56,72,52,154,89,49,34,86,79,85,37,24,13,123,3,8,44,137,33,2,1,71,51,1,12,0,0,0,0,57,11,39,5,0,1,49,0,9,66,79,28,168,8,91,42,36,103,40,0,37,120,0,0,47,49,0,63,110,74,32,1,108,33,0,0,0,29,3,17,88,67,8,111,86,135,96,14,47,7,0,3,20,47,28,159,29,33,29,30,0,6,6,84,39,35,69,90,86,65,17,51,8,15,27,23,0,5,0,0,0,0,0,0,23,1,5,74,63,86,55,27,55,61,0,0,16,26,0,9,10,0,11,5,0,0,30,88,34,15,45,112,22,34,115,107,21,1,1,0,8,5,1,0,47,64,78,84,44,79,25,106,15,60,10,47,125,67